Protein AF-A0A7W1EA15-F1 (afdb_monomer_lite)

Foldseek 3Di:
DADPNDDDDDADPPPQWDKDKDWDWDDDPNDIDTDDIDIDIGGCVPPDDDPVVCVVCVVVVVVVVVQQQDFLFFAQFKWFLLCVLLADTLLLLLLFVLLCVVLVWLKEKFFQQARGAIDGGTTDGNNSLCNRPVDQWFKWKFKAFLLLVLQLQLLLLLQWDQDPVRFIDGDPVQPRRLNMDMPQWAWEQENVDDRVPRIPDIDGPNHHGDRGHMTIYMYTPCVCCVPSVSCSSHPTGIPDDPSHGSSVSSSVCNNVCPNHYSVVRDDNRYHYPDVVNSVSSCVNSPHDDPDDDDDPDKAFAEKEKEAEAQQQLLLLLLLVLVVQVVVCVVNVHFYAYEYLENQAHFFPLRVVPLNLLSLVLVLVSVHQEYEYELNCLQVAPVSNVVSCVSHPYQYEAQFKAFQVVRHRDPNHHQWDWDDGPPFTEIEGHHYDQCSCQAYQVVRCPRIHGDAALVSCVVVLVVVVVVPGPAYEYSYAWDWDDDDQDIDGRVLRNLQRDDPPSHAEYEYYNVQDQDWDAHVNHTYGYAGHSQQKMKMWTFIQDPVGTDIDIDIGGRDPPDGGNVVSSVSSVVSCVVCVVQFVAFLAFAAAKFFLDFLATLVQVLLFVLLCVLVVWLKEKDFSSQAQGIGHGTTDGLSNLCSRGVSQFFKKKFKDFLQLVLQLQLLCCQQLTGRMFMDQKAFEFASPDHRSHGTPFIAGPVRDGGDRGDMTMYIYTSSLLCCRPNNVSSVPTDIGTPPATSSRSSSVVNNVAPPPDDRDDDHRYDYDD

Secondary structure (DSSP, 8-state):
-EETTEE---PPTTTTEEEEEEEEEEEETTEEEEEEEEEEEEESTTSPPPHHHHHHHHHHHHHHHHHHT-EEEEESS-EESTTTTTS--HHHHHHHHHHHHHHT-SEEEEE---TT-EE-SEEEEHHHHHHH--S-PEEEEEEEEHHHHHHHHHHHHTTEEE-TTS-EEE-TTS-GGG-EEEESEEEEEETTSPTTS-EEEEEETTEEPPTT-EEEEEEEHHHHTTTTT-GGGTTPPEEEEEEEEHHHHHHHHHHHSPSB-GGGT----EEEESHHHHHHHHHHTT------------EEEEEEEEE---TT-GGGHHHHHHHHHHHHHHHTS-EEEEE-S--STTSHHHHTTTTHHHHHHHHHHT-SEEEPPGGGGSS-HHHHHHHHHH-SS-EE-SSEEETTTSS--TT---EEEEEETTEEEEEEEEE-TTHHHHS-TTTSTTEEE--TGGGTHHHHHHHHHT--SEEEEEEE---EEETTEEESHHHHHHHHSPTTS-SEEEE-SS--EEEEEETTEEEEEE-STTSEEEEEEEEEETTEEEEEEEEEEPPTTS---HHHHHHHHHHHHHHHHHHT-EEEEESS-B---SSS-HHHHHHHHHHHHHHT-SEEEEEGGG----B-SEEEEHHHHHHHSTT-PEEEEEEEEHHHHHHHHHHTTTTSS--EEEES-EEEE-TTSPTT--EEEEE-TTSPBP-TTSEEEEEEEHHHHTTGGG-HHHHTS-EEEEEEEHHHHHHHHHHHSPSSB------SEEE--

Radius of gyration: 33.36 Å; chains: 1; bounding box: 84×75×83 Å

pLDDT: mean 92.3, std 8.33, range [38.41, 98.88]

Sequence (765 aa):
SVIAGVHFVQPPPFARGVSVVHLDLVRQTGRWRLTAVRAELIPTTETPASVRVAARLKPRDAAVRDWADSTLGTSLAPMRAAAARAEPTDLIDFVNAVQRRTAQADLSATSAFDLRAGWDSGAVRMADLLALYPYENTLRAIRLSGAGLKAYLEQSARYFRVDPLGRVTLNDSIPGYNYDILGGVRYSIDLRRPAGDRITGVAVHGRPVQPSDSFTMAVNSYRQTGTGGYGMLHGARVTYDRGEDIRSLLASAVQQEQPLDPARYREQGWRIVPEQMAAQVRALFRLRGPASPPARRDTVLLRILATTDLHGHIEQVPRLKAVFDSLAAACGCPTLRLDGGDEMQGTLLSNATGGRSTIDVLNRLGLAAAVVGNHDLDWSVDSLRSRMTESRYPWVVANVYDSASGGRPVWAQPYRLLSAGQLTVAVVGYITADTRALVKADRVAGLRIGHGAIALKAVLDTVRARRPDLTVLLAHAGATCARAVCGGEIVDLAAELERGRVDLILAGHTHRVVETVAGGIPILEAGRYGQAYAIADVVQTPSGRRLRTGVARVDTLGPGDPALAAVVAGYRQRLDSVASRVIARIKLPLARAGDQHRVGALIVGARQAMLRTDVAIANNGGIRTGIPAGPVTFGRLYEVQPFGNGLVRLTLTGAQLRETLEHALADGRPDAHVAGVVVRYDPRRPAGRRIVSLTLPRGGKLRDKARYTLAADDFVAGGGDGYALLATLPREPAGLSDLDALTGYLRRLPQPVEVTATPGFVAVR

Structure (mmCIF, N/CA/C/O backbone):
data_AF-A0A7W1EA15-F1
#
_entry.id   AF-A0A7W1EA15-F1
#
loop_
_atom_site.group_PDB
_atom_site.id
_atom_site.type_symbol
_atom_site.label_atom_id
_atom_site.label_alt_id
_atom_site.label_comp_id
_atom_site.label_asym_id
_atom_site.label_entity_id
_atom_site.label_seq_id
_atom_site.pdbx_PDB_ins_code
_atom_site.Cartn_x
_atom_site.Cartn_y
_atom_site.Cartn_z
_atom_site.occupancy
_atom_site.B_iso_or_equiv
_atom_site.auth_seq_id
_atom_site.auth_comp_id
_atom_site.auth_asym_id
_atom_site.auth_atom_id
_atom_site.pdbx_PDB_model_num
ATOM 1 N N . SER A 1 1 ? -11.775 14.288 -10.784 1.00 69.88 1 SER A N 1
ATOM 2 C CA . SER A 1 1 ? -11.716 12.906 -11.311 1.00 69.88 1 SER A CA 1
ATOM 3 C C . SER A 1 1 ? -12.415 12.816 -12.657 1.00 69.88 1 SER A C 1
ATOM 5 O O . SER A 1 1 ? -13.244 13.667 -12.937 1.00 69.88 1 SER A O 1
ATOM 7 N N . VAL A 1 2 ? -12.109 11.820 -13.494 1.00 74.25 2 VAL A N 1
ATOM 8 C CA . VAL A 1 2 ? -12.853 11.556 -14.744 1.00 74.25 2 VAL A CA 1
ATOM 9 C C . VAL A 1 2 ? -13.408 10.141 -14.672 1.00 74.25 2 VAL A C 1
ATOM 11 O O . VAL A 1 2 ? -12.644 9.209 -14.433 1.00 74.25 2 VAL A O 1
ATOM 14 N N . ILE A 1 3 ? -14.720 9.980 -14.835 1.00 70.31 3 ILE A N 1
ATOM 15 C CA . ILE A 1 3 ? -15.402 8.682 -14.749 1.00 70.31 3 ILE A CA 1
ATOM 16 C C . ILE A 1 3 ? -16.220 8.507 -16.026 1.00 70.31 3 ILE A C 1
ATOM 18 O O . ILE A 1 3 ? -17.065 9.341 -16.331 1.00 70.31 3 ILE A O 1
ATOM 22 N N . ALA A 1 4 ? -15.930 7.451 -16.793 1.00 73.88 4 ALA A N 1
ATOM 23 C CA . ALA A 1 4 ? -16.595 7.151 -18.068 1.00 73.88 4 ALA A CA 1
ATOM 24 C C . ALA A 1 4 ? -16.631 8.338 -19.065 1.00 73.88 4 ALA A C 1
ATOM 26 O O . ALA A 1 4 ? -17.615 8.545 -19.766 1.00 73.88 4 ALA A O 1
ATOM 27 N N . GLY A 1 5 ? -15.561 9.141 -19.114 1.00 74.19 5 GLY A N 1
ATOM 28 C CA . GLY A 1 5 ? -15.470 10.322 -19.987 1.00 74.19 5 GLY A CA 1
ATOM 29 C C . GLY A 1 5 ? -16.147 11.586 -19.442 1.00 74.19 5 GLY A C 1
ATOM 30 O O . GLY A 1 5 ? -16.036 12.642 -20.057 1.00 74.19 5 GLY A O 1
ATOM 31 N N . VAL A 1 6 ? -16.789 11.520 -18.272 1.00 78.94 6 VAL A N 1
ATOM 32 C CA . VAL A 1 6 ? -17.382 12.679 -17.593 1.00 78.94 6 VAL A CA 1
ATOM 33 C C . VAL A 1 6 ? -16.394 13.236 -16.572 1.00 78.94 6 VAL A C 1
ATOM 35 O O . VAL A 1 6 ? -15.890 12.512 -15.709 1.00 78.94 6 VAL A O 1
ATOM 38 N N . HIS A 1 7 ? -16.102 14.533 -16.670 1.00 78.44 7 HIS A N 1
ATOM 39 C CA . HIS A 1 7 ? -15.234 15.233 -15.727 1.00 78.44 7 HIS A CA 1
ATOM 40 C C . HIS A 1 7 ? -16.021 15.620 -14.473 1.00 78.44 7 HIS A C 1
ATOM 42 O O . HIS A 1 7 ? -16.968 16.396 -14.534 1.00 78.44 7 HIS A O 1
ATOM 48 N N . PHE A 1 8 ? -15.587 15.101 -13.329 1.00 80.62 8 PHE A N 1
ATOM 49 C CA . PHE A 1 8 ? -16.111 15.428 -12.010 1.00 80.62 8 PHE A CA 1
ATOM 50 C C . PHE A 1 8 ? -15.133 16.338 -11.281 1.00 80.62 8 PHE A C 1
ATOM 52 O O . PHE A 1 8 ? -13.981 15.964 -11.024 1.00 80.62 8 PHE A O 1
ATOM 59 N N . VAL A 1 9 ? -15.616 17.512 -10.898 1.00 84.75 9 VAL A N 1
ATOM 60 C CA . VAL A 1 9 ? -14.934 18.399 -9.965 1.00 84.75 9 VAL A CA 1
ATOM 61 C C . VAL A 1 9 ? -15.927 18.758 -8.868 1.00 84.75 9 VAL A C 1
ATOM 63 O O . VAL A 1 9 ? -17.082 19.073 -9.147 1.00 84.75 9 VAL A O 1
ATOM 66 N N . GLN A 1 10 ? -15.499 18.645 -7.618 1.00 84.81 10 GLN A N 1
ATOM 67 C CA . GLN A 1 10 ? -16.331 18.955 -6.467 1.00 84.81 10 GLN A CA 1
ATOM 68 C C . GLN A 1 10 ? -15.460 19.718 -5.474 1.00 84.81 10 GLN A C 1
ATOM 70 O O . GLN A 1 10 ? -14.557 19.119 -4.881 1.00 84.81 10 GLN A O 1
ATOM 75 N N . PRO A 1 11 ? -15.677 21.031 -5.306 1.00 84.56 11 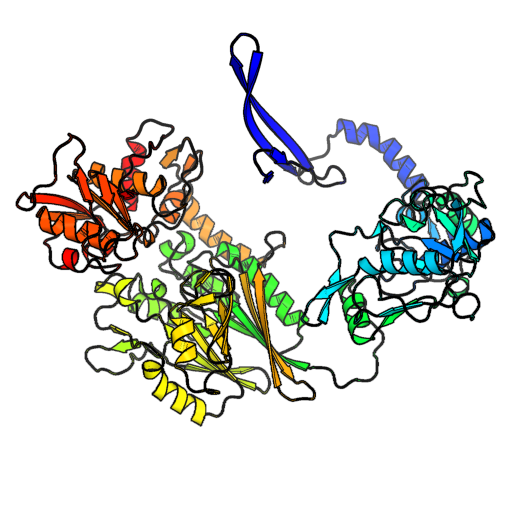PRO A N 1
ATOM 76 C CA . PRO A 1 11 ? -14.961 21.765 -4.286 1.00 84.56 11 PRO A CA 1
ATOM 77 C C . PRO A 1 11 ? -15.384 21.278 -2.893 1.00 84.56 11 PRO A C 1
ATOM 79 O O . PRO A 1 11 ? -16.537 20.879 -2.697 1.00 84.56 11 PRO A O 1
ATOM 82 N N . PRO A 1 12 ? -14.468 21.290 -1.910 1.00 75.88 12 PRO A N 1
ATOM 83 C CA . PRO A 1 12 ? -14.800 20.938 -0.542 1.00 75.88 12 PRO A CA 1
ATOM 84 C C . PRO A 1 12 ? -15.790 21.969 0.028 1.00 75.88 12 PRO A C 1
ATOM 86 O O . PRO A 1 12 ? -15.788 23.132 -0.391 1.00 75.88 12 PRO A O 1
ATOM 89 N N . PRO A 1 13 ? -16.624 21.582 1.009 1.00 75.50 13 PRO A N 1
ATOM 90 C CA . PRO A 1 13 ? -17.601 22.493 1.595 1.00 75.50 13 PRO A CA 1
ATOM 91 C C . PRO A 1 13 ? -16.922 23.675 2.300 1.00 75.50 13 PRO A C 1
ATOM 93 O O . PRO A 1 13 ? -15.729 23.620 2.629 1.00 75.50 13 PRO A O 1
ATOM 96 N N . PHE A 1 14 ? -17.721 24.711 2.571 1.00 80.56 14 PHE A N 1
ATOM 97 C CA . PHE A 1 14 ? -17.320 25.951 3.256 1.00 80.56 14 PHE A CA 1
ATOM 98 C C . PHE A 1 14 ? -16.315 26.795 2.474 1.00 80.56 14 PHE A C 1
ATOM 100 O O . PHE A 1 14 ? -15.435 27.421 3.054 1.00 80.56 14 PHE A O 1
ATOM 107 N N . ALA A 1 15 ? -16.430 26.766 1.143 1.00 84.38 15 ALA A N 1
ATOM 108 C CA . ALA A 1 15 ? -15.558 27.495 0.230 1.00 84.38 15 ALA A CA 1
ATOM 109 C C . ALA A 1 15 ? -14.063 27.220 0.453 1.00 84.38 15 ALA A C 1
ATOM 111 O O . ALA A 1 15 ? -13.252 28.054 0.077 1.00 84.38 15 ALA A O 1
ATOM 112 N N . ARG A 1 16 ? -13.689 26.060 1.025 1.00 82.44 16 ARG A N 1
ATOM 113 C CA . ARG A 1 16 ? -12.289 25.663 1.297 1.00 82.44 16 ARG A CA 1
ATOM 114 C C . ARG A 1 16 ? -11.480 25.368 0.031 1.00 82.44 16 ARG A C 1
ATOM 116 O O . ARG A 1 16 ? -10.272 25.161 0.095 1.00 82.44 16 ARG A O 1
ATOM 123 N N . GLY A 1 17 ? -12.144 25.342 -1.118 1.00 86.94 17 GLY A N 1
ATOM 124 C CA . GLY A 1 17 ? -11.496 25.279 -2.410 1.00 86.94 17 GLY A CA 1
ATOM 125 C C . GLY A 1 17 ? -12.400 25.805 -3.515 1.00 86.94 17 GLY A C 1
ATOM 126 O O . GLY A 1 17 ? -13.624 25.785 -3.395 1.00 86.94 17 GLY A O 1
ATOM 127 N N . VAL A 1 18 ? -11.784 26.258 -4.598 1.00 89.69 18 VAL A N 1
ATOM 128 C CA . VAL A 1 18 ? -12.443 26.665 -5.838 1.00 89.69 18 VAL A CA 1
ATOM 129 C C . VAL A 1 18 ? -12.118 25.629 -6.895 1.00 89.69 18 VAL A C 1
ATOM 131 O O . VAL A 1 18 ? -10.958 25.290 -7.113 1.00 89.69 18 VAL A O 1
ATOM 134 N N . SER A 1 19 ? -13.147 25.110 -7.552 1.00 90.94 19 SER A N 1
ATOM 135 C CA . SER A 1 19 ? -12.940 24.275 -8.727 1.00 90.94 19 SER A CA 1
ATOM 136 C C . SER A 1 19 ? -12.818 25.154 -9.959 1.00 90.94 19 SER A C 1
ATOM 138 O O . SER A 1 19 ? -13.724 25.933 -10.247 1.00 90.94 19 SER A O 1
ATOM 140 N N . VAL A 1 20 ? -11.723 25.012 -10.694 1.00 89.25 20 VAL A N 1
ATOM 141 C CA . VAL A 1 20 ? -11.524 25.697 -11.969 1.00 89.25 20 VAL A CA 1
ATOM 142 C C . VAL A 1 20 ? -11.619 24.659 -13.074 1.00 89.25 20 VAL A C 1
ATOM 144 O O . VAL A 1 20 ? -10.870 23.684 -13.088 1.00 89.25 20 VAL A O 1
ATOM 147 N N . VAL A 1 21 ? -12.574 24.849 -13.982 1.00 90.69 21 VAL A N 1
ATOM 148 C CA . VAL A 1 21 ? -12.780 23.986 -15.147 1.00 90.69 21 VAL A CA 1
ATOM 149 C C . VAL A 1 21 ? -12.343 24.749 -16.382 1.00 90.69 21 VAL A C 1
ATOM 151 O O . VAL A 1 21 ? -12.816 25.853 -16.636 1.00 90.69 21 VAL A O 1
ATOM 154 N N . HIS A 1 22 ? -11.457 24.148 -17.161 1.00 89.25 22 HIS A N 1
ATOM 155 C CA . HIS A 1 22 ? -10.997 24.698 -18.424 1.00 89.25 22 HIS A CA 1
ATOM 156 C C . HIS A 1 22 ? -11.528 23.829 -19.558 1.00 89.25 22 HIS A C 1
ATOM 158 O O . HIS A 1 22 ? -11.444 22.598 -19.495 1.00 89.25 22 HIS A O 1
ATOM 164 N N . LEU A 1 23 ? -12.096 24.479 -20.569 1.00 91.81 23 LEU A N 1
ATOM 165 C CA . LEU A 1 23 ? -12.729 23.846 -21.719 1.00 91.81 23 LEU A CA 1
ATOM 166 C C . LEU A 1 23 ? -11.971 24.247 -22.978 1.00 91.81 23 LEU A C 1
ATOM 168 O O . LEU A 1 23 ? -11.907 25.431 -23.308 1.00 91.81 23 LEU A O 1
ATOM 172 N N . ASP A 1 24 ? -11.459 23.261 -23.702 1.00 89.81 24 ASP A N 1
ATOM 173 C CA . ASP A 1 24 ? -10.862 23.492 -25.009 1.00 89.81 24 ASP A CA 1
ATOM 174 C C . ASP A 1 24 ? -11.945 23.292 -26.068 1.00 89.81 24 ASP A C 1
ATOM 176 O O . ASP A 1 24 ? -12.567 22.227 -26.146 1.00 89.81 24 ASP A O 1
ATOM 180 N N . LEU A 1 25 ? -12.191 24.324 -26.874 1.00 91.62 25 LEU A N 1
ATOM 181 C CA . LEU A 1 25 ? -13.247 24.361 -27.881 1.00 91.62 25 LEU A CA 1
ATOM 182 C C . LEU A 1 25 ? -12.638 24.604 -29.264 1.00 91.62 25 LEU A C 1
ATOM 184 O O . LEU A 1 25 ? -11.806 25.490 -29.444 1.00 91.62 25 LEU A O 1
ATOM 188 N N . VAL A 1 26 ? -13.108 23.863 -30.266 1.00 91.44 26 VAL A N 1
ATOM 189 C CA . VAL A 1 26 ? -12.758 24.069 -31.677 1.00 91.44 26 VAL A CA 1
ATOM 190 C C . VAL A 1 26 ? -14.023 24.365 -32.468 1.00 91.44 26 VAL A C 1
ATOM 192 O O . VAL A 1 26 ? -15.025 23.663 -32.338 1.00 91.44 26 VAL A O 1
ATOM 195 N N . ARG A 1 27 ? -13.993 25.400 -33.309 1.00 84.25 27 ARG A N 1
ATOM 196 C CA . ARG A 1 27 ? -15.135 25.773 -34.151 1.00 84.25 27 ARG A CA 1
ATOM 197 C C . ARG A 1 27 ? -15.156 24.927 -35.426 1.00 84.25 27 ARG A C 1
ATOM 199 O O . ARG A 1 27 ? -14.186 24.917 -36.174 1.00 84.25 27 ARG A O 1
ATOM 206 N N . GLN A 1 28 ? -16.260 24.232 -35.679 1.00 88.50 28 GLN A N 1
ATOM 207 C CA . GLN A 1 28 ? -16.497 23.431 -36.883 1.00 88.50 28 GLN A CA 1
ATOM 208 C C . GLN A 1 28 ? -17.883 23.760 -37.441 1.00 88.50 28 GLN A C 1
ATOM 210 O O . GLN A 1 28 ? -18.844 23.838 -36.681 1.00 88.50 28 GLN A O 1
ATOM 215 N N . THR A 1 29 ? -17.967 24.015 -38.753 1.00 82.31 29 THR A N 1
ATOM 216 C CA . THR A 1 29 ? -19.226 24.321 -39.473 1.00 82.31 29 THR A CA 1
ATOM 217 C C . THR A 1 29 ? -20.113 25.369 -38.777 1.00 82.31 29 THR A C 1
ATOM 219 O O . THR A 1 29 ? -21.331 25.248 -38.696 1.00 82.31 29 THR A O 1
ATOM 222 N N . GLY A 1 30 ? -19.486 26.417 -38.230 1.00 89.12 30 GLY A N 1
ATOM 223 C CA . GLY A 1 30 ? -20.168 27.510 -37.528 1.00 89.12 30 GLY A CA 1
ATOM 224 C C . GLY A 1 30 ? -20.515 27.238 -36.058 1.00 89.12 30 GLY A C 1
ATOM 225 O O . GLY A 1 30 ? -20.830 28.192 -35.346 1.00 89.12 30 GLY A O 1
ATOM 226 N N . ARG A 1 31 ? -20.380 25.997 -35.566 1.00 85.31 31 ARG A N 1
ATOM 227 C CA . ARG A 1 31 ? -20.672 25.592 -34.177 1.00 85.31 31 ARG A CA 1
ATOM 228 C C . ARG A 1 31 ? -19.397 25.281 -33.386 1.00 85.31 31 ARG A C 1
ATOM 230 O O . ARG A 1 31 ? -18.386 24.867 -33.945 1.00 85.31 31 ARG A O 1
ATOM 237 N N . TRP A 1 32 ? -19.431 25.493 -32.073 1.00 91.62 32 TRP A N 1
ATOM 238 C CA . TRP A 1 32 ? -18.325 25.135 -31.180 1.00 91.62 32 TRP A CA 1
ATOM 239 C C . TRP A 1 32 ? -18.419 23.666 -30.775 1.00 91.62 32 TRP A C 1
ATOM 241 O O . TRP A 1 32 ? -19.472 23.205 -30.338 1.00 91.62 32 TRP A O 1
ATOM 251 N N . ARG A 1 33 ? -17.310 22.938 -30.906 1.00 89.75 33 ARG A N 1
ATOM 252 C CA . ARG A 1 33 ? -17.164 21.548 -30.480 1.00 89.75 33 ARG A CA 1
ATOM 253 C C . ARG A 1 33 ? -16.147 21.467 -29.348 1.00 89.75 33 ARG A C 1
ATOM 255 O O . ARG A 1 33 ? -15.009 21.894 -29.513 1.00 89.75 33 ARG A O 1
ATOM 262 N N . LEU A 1 34 ? -16.551 20.887 -28.224 1.00 88.56 34 LEU A N 1
ATOM 263 C CA . LEU A 1 34 ? -15.667 20.587 -27.099 1.00 88.56 34 LEU A CA 1
ATOM 264 C C . LEU A 1 34 ? -14.653 19.510 -27.488 1.00 88.56 34 LEU A C 1
ATOM 266 O O . LEU A 1 34 ? -15.033 18.439 -27.957 1.00 88.56 34 LEU A O 1
ATOM 270 N N . THR A 1 35 ? -13.368 19.808 -27.317 1.00 88.88 35 THR A N 1
ATOM 271 C CA . THR A 1 35 ? -12.258 18.907 -27.656 1.00 88.88 35 THR A CA 1
ATOM 272 C C . THR A 1 35 ? -11.521 18.385 -26.436 1.00 88.88 35 THR A C 1
ATOM 274 O O . THR A 1 35 ? -11.007 17.271 -26.488 1.00 88.88 35 THR A O 1
ATOM 277 N N . ALA A 1 36 ? -11.487 19.146 -25.342 1.00 86.69 36 ALA A N 1
ATOM 278 C CA . ALA A 1 36 ? -10.959 18.671 -24.071 1.00 86.69 36 ALA A CA 1
ATOM 279 C C . ALA A 1 36 ? -11.575 19.422 -22.890 1.00 86.69 36 ALA A C 1
ATOM 281 O O . ALA A 1 36 ? -12.055 20.547 -23.016 1.00 86.69 36 ALA A O 1
ATOM 282 N N . VAL A 1 37 ? -11.531 18.779 -21.728 1.00 88.81 37 VAL A N 1
ATOM 283 C CA . VAL A 1 37 ? -11.870 19.370 -20.437 1.00 88.81 37 VAL A CA 1
ATOM 284 C C . VAL A 1 37 ? -10.707 19.081 -19.496 1.00 88.81 37 VAL A C 1
ATOM 286 O O . VAL A 1 37 ? -10.212 17.957 -19.442 1.00 88.81 37 VAL A O 1
ATOM 289 N N . ARG A 1 38 ? -10.271 20.068 -18.718 1.00 86.69 38 ARG A N 1
ATOM 290 C CA . ARG A 1 38 ? -9.445 19.840 -17.523 1.00 86.69 38 ARG A CA 1
ATOM 291 C C . ARG A 1 38 ? -10.095 20.522 -16.335 1.00 86.69 38 ARG A C 1
ATOM 293 O O . ARG A 1 38 ? -10.762 21.537 -16.491 1.00 86.69 38 ARG A O 1
ATOM 300 N N . ALA A 1 39 ? -9.897 19.971 -15.150 1.00 84.19 39 ALA A N 1
ATOM 301 C CA . ALA A 1 39 ? -10.393 20.575 -13.927 1.00 84.19 39 ALA A CA 1
ATOM 302 C C . ALA A 1 39 ? -9.320 20.502 -12.845 1.00 84.19 39 ALA A C 1
ATOM 304 O O . ALA A 1 39 ? -8.626 19.491 -12.732 1.00 84.19 39 ALA A O 1
ATOM 305 N N . GLU A 1 40 ? -9.203 21.560 -12.058 1.00 86.31 40 GLU A N 1
ATOM 306 C CA . GLU A 1 40 ? -8.306 21.659 -10.912 1.00 86.31 40 GLU A CA 1
ATOM 307 C C . GLU A 1 40 ? -9.074 22.167 -9.695 1.00 86.31 40 GLU A C 1
ATOM 309 O O . GLU A 1 40 ? -10.095 22.846 -9.822 1.00 86.31 40 GLU A O 1
ATOM 314 N N . LEU A 1 41 ? -8.591 21.804 -8.511 1.00 84.44 41 LEU A N 1
ATOM 315 C CA . LEU A 1 41 ? -9.136 22.269 -7.248 1.00 84.44 41 LEU A CA 1
ATOM 316 C C . LEU A 1 41 ? -8.081 23.131 -6.562 1.00 84.44 41 LEU A C 1
ATOM 318 O O . LEU A 1 41 ? -7.032 22.625 -6.178 1.00 84.44 41 LEU A O 1
ATOM 322 N N . ILE A 1 42 ? -8.372 24.418 -6.415 1.00 85.75 42 ILE A N 1
ATOM 323 C CA . ILE A 1 42 ? -7.490 25.396 -5.782 1.00 85.75 42 ILE A CA 1
ATOM 324 C C . ILE A 1 42 ? -7.918 25.546 -4.319 1.00 85.75 42 ILE A C 1
ATOM 326 O O . ILE A 1 42 ? -9.041 25.999 -4.087 1.00 85.75 42 ILE A O 1
ATOM 330 N N . PRO A 1 43 ? -7.084 25.189 -3.327 1.00 81.06 43 PRO A N 1
ATOM 331 C CA . PRO A 1 43 ? -7.377 25.458 -1.924 1.00 81.06 43 PRO A CA 1
ATOM 332 C C . PRO A 1 43 ? -7.448 26.966 -1.670 1.00 81.06 43 PRO A C 1
ATOM 334 O O . PRO A 1 43 ? -6.549 27.715 -2.038 1.00 81.06 43 PRO A O 1
ATOM 337 N N . THR A 1 44 ? -8.505 27.425 -1.011 1.00 83.75 44 THR A N 1
ATOM 338 C CA . THR A 1 44 ? -8.641 28.842 -0.620 1.00 83.75 44 THR A CA 1
ATOM 339 C C . THR A 1 44 ? -8.051 29.117 0.757 1.00 83.75 44 THR A C 1
ATOM 341 O O . THR A 1 44 ? -7.822 30.272 1.100 1.00 83.75 44 THR A O 1
ATOM 344 N N . THR A 1 45 ? -7.773 28.071 1.541 1.00 76.06 45 THR A N 1
ATOM 345 C CA . THR A 1 45 ? -7.244 28.165 2.911 1.00 76.06 45 THR A CA 1
ATOM 346 C C . THR A 1 45 ? -5.862 28.809 2.985 1.00 76.06 45 THR A C 1
ATOM 348 O O . THR A 1 45 ? -5.493 29.329 4.030 1.00 76.06 45 THR A O 1
ATOM 351 N N . GLU A 1 46 ? -5.112 28.785 1.884 1.00 70.06 46 GLU A N 1
ATOM 352 C CA . GLU A 1 46 ? -3.764 29.358 1.769 1.00 70.06 46 GLU A CA 1
ATOM 353 C C . GLU A 1 46 ? -3.760 30.715 1.046 1.00 70.06 46 GLU A C 1
ATOM 355 O O . GLU A 1 46 ? -2.720 31.353 0.908 1.00 70.06 46 GLU A O 1
ATOM 360 N N . THR A 1 47 ? -4.925 31.176 0.579 1.00 78.56 47 THR A N 1
ATOM 361 C CA . THR A 1 47 ? -5.055 32.457 -0.120 1.00 78.56 47 THR A CA 1
ATOM 362 C C . THR A 1 47 ? -5.464 33.545 0.874 1.00 78.56 47 THR A C 1
ATOM 364 O O . THR A 1 47 ? -6.496 33.400 1.535 1.00 78.56 47 THR A O 1
ATOM 367 N N . PRO A 1 48 ? -4.720 34.662 0.981 1.00 81.06 48 PRO A N 1
ATOM 368 C CA . PRO A 1 48 ? -5.124 35.781 1.822 1.00 81.06 48 PRO A CA 1
ATOM 369 C C . PRO A 1 48 ? -6.524 36.286 1.455 1.00 81.06 48 PRO A C 1
ATOM 371 O O . PRO A 1 48 ? -6.846 36.478 0.280 1.00 81.06 48 PRO A O 1
ATOM 374 N N . ALA A 1 49 ? -7.360 36.526 2.466 1.00 82.94 49 ALA A N 1
ATOM 375 C CA . ALA A 1 49 ? -8.689 37.081 2.249 1.00 82.94 49 ALA A CA 1
ATOM 376 C C . ALA A 1 49 ? -8.595 38.466 1.587 1.00 82.94 49 ALA A C 1
ATOM 378 O O . ALA A 1 49 ? -7.734 39.280 1.923 1.00 82.94 49 ALA A O 1
ATOM 379 N N . SER A 1 50 ? -9.518 38.764 0.669 1.00 89.31 50 SER A N 1
ATOM 380 C CA . SER A 1 50 ? -9.598 40.094 0.062 1.00 89.31 50 SER A CA 1
ATOM 381 C C . SER A 1 50 ? -9.823 41.155 1.140 1.00 89.31 50 SER A C 1
ATOM 383 O O . SER A 1 50 ? -10.881 41.186 1.772 1.00 89.31 50 SER A O 1
ATOM 385 N N . VAL A 1 51 ? -8.856 42.064 1.301 1.00 91.31 51 VAL A N 1
ATOM 386 C CA . VAL A 1 51 ? -8.896 43.152 2.295 1.00 91.31 51 VAL A CA 1
ATOM 387 C C . VAL A 1 51 ? -10.175 43.982 2.160 1.00 91.31 51 VAL A C 1
ATOM 389 O O . VAL A 1 51 ? -10.835 44.283 3.152 1.00 91.31 51 VAL A O 1
ATOM 392 N N . ARG A 1 52 ? -10.585 44.293 0.924 1.00 94.38 52 ARG A N 1
ATOM 393 C CA . ARG A 1 52 ? -11.795 45.075 0.632 1.00 94.38 52 ARG A CA 1
ATOM 394 C C . ARG A 1 52 ? -13.079 44.350 1.044 1.00 94.38 52 ARG A C 1
ATOM 396 O O . ARG A 1 52 ? -13.982 44.976 1.597 1.00 94.38 52 ARG A O 1
ATOM 403 N N . VAL A 1 53 ? -13.182 43.049 0.762 1.00 90.81 53 VAL A N 1
ATOM 404 C CA . VAL A 1 53 ? -14.366 42.251 1.128 1.00 90.81 53 VAL A CA 1
ATOM 405 C C . VAL A 1 53 ? -14.416 42.051 2.641 1.00 90.81 53 VAL A C 1
ATOM 407 O O . VAL A 1 53 ? -15.458 42.293 3.245 1.00 90.81 53 VAL A O 1
ATOM 410 N N . ALA A 1 54 ? -13.284 41.701 3.258 1.00 89.50 54 ALA A N 1
ATOM 411 C CA . ALA A 1 54 ? -13.167 41.539 4.702 1.00 89.50 54 ALA A CA 1
ATOM 412 C C . ALA A 1 54 ? -13.554 42.826 5.447 1.00 89.50 54 ALA A C 1
ATOM 414 O O . ALA A 1 54 ? -14.376 42.777 6.356 1.00 89.50 54 ALA A O 1
ATOM 415 N N . ALA A 1 55 ? -13.061 43.991 5.011 1.00 92.69 55 ALA A N 1
ATOM 416 C CA . ALA A 1 55 ? -13.419 45.278 5.607 1.00 92.69 55 ALA A CA 1
ATOM 417 C C . ALA A 1 55 ? -14.925 45.580 5.507 1.00 92.69 55 ALA A C 1
ATOM 419 O O . ALA A 1 55 ? -15.527 46.042 6.473 1.00 92.69 55 ALA A O 1
ATOM 420 N N . ARG A 1 56 ? -15.562 45.270 4.367 1.00 95.19 56 ARG A N 1
ATOM 421 C CA . ARG A 1 56 ? -17.009 45.476 4.168 1.00 95.19 56 ARG A CA 1
ATOM 422 C C . ARG A 1 56 ? -17.873 44.523 4.998 1.00 95.19 56 ARG A C 1
ATOM 424 O O . ARG A 1 56 ? -19.005 44.872 5.345 1.00 95.19 56 ARG A O 1
ATOM 431 N N . LEU A 1 57 ? -17.379 43.316 5.269 1.00 94.50 57 LEU A N 1
ATOM 432 C CA . LEU A 1 57 ? -18.086 42.313 6.065 1.00 94.50 57 LEU A CA 1
ATOM 433 C C . LEU A 1 57 ? -17.835 42.463 7.564 1.00 94.50 57 LEU A C 1
ATOM 435 O O . LEU A 1 57 ? -18.714 42.090 8.331 1.00 94.50 57 LEU A O 1
ATOM 439 N N . LYS A 1 58 ? -16.713 43.060 7.982 1.00 93.44 58 LYS A N 1
ATOM 440 C CA . LYS A 1 58 ? -16.308 43.170 9.390 1.00 93.44 58 LYS A CA 1
ATOM 441 C C . LYS A 1 58 ? -17.413 43.689 10.328 1.00 93.44 58 LYS A C 1
ATOM 443 O O . LYS A 1 58 ? -17.616 43.046 11.350 1.00 93.44 58 LYS A O 1
ATOM 448 N N . PRO A 1 59 ? -18.182 44.754 10.010 1.00 94.50 59 PRO A N 1
ATOM 449 C CA . PRO A 1 59 ? -19.261 45.199 10.897 1.00 94.50 59 PRO A CA 1
ATOM 450 C C . PRO A 1 59 ? -20.406 44.184 11.019 1.00 94.50 59 PRO A C 1
ATOM 452 O O . PRO A 1 59 ? -20.989 44.037 12.085 1.00 94.50 59 PRO A O 1
ATOM 455 N N . ARG A 1 60 ? -20.722 43.461 9.935 1.00 95.75 60 ARG A N 1
ATOM 456 C CA . ARG A 1 60 ? -21.764 42.421 9.937 1.00 95.75 60 ARG A CA 1
ATOM 457 C C . ARG A 1 60 ? -21.298 41.163 10.662 1.00 95.75 60 ARG A C 1
ATOM 459 O O . ARG A 1 60 ? -22.073 40.582 11.402 1.00 95.75 60 ARG A O 1
ATOM 466 N N . ASP A 1 61 ? -20.047 40.761 10.453 1.00 91.25 61 ASP A N 1
ATOM 467 C CA . ASP A 1 61 ? -19.417 39.647 11.166 1.00 91.25 61 ASP A CA 1
ATOM 468 C C . ASP A 1 61 ? -19.365 39.929 12.672 1.00 91.25 61 ASP A C 1
ATOM 470 O O . ASP A 1 61 ? -19.770 39.074 13.447 1.00 91.25 61 ASP A O 1
ATOM 474 N N . ALA A 1 62 ? -18.985 41.146 13.081 1.00 92.44 62 ALA A N 1
ATOM 475 C CA . ALA A 1 62 ? -19.059 41.570 14.478 1.00 92.44 62 ALA A CA 1
ATOM 476 C C . ALA A 1 62 ? -20.495 41.486 15.020 1.00 92.44 62 ALA A C 1
ATOM 478 O O . ALA A 1 62 ? -20.722 40.782 15.992 1.00 92.44 62 ALA A O 1
ATOM 479 N N . ALA A 1 63 ? -21.479 42.082 14.336 1.00 95.06 63 ALA A N 1
ATOM 480 C CA . ALA A 1 63 ? -22.875 42.040 14.780 1.00 95.06 63 ALA A CA 1
ATOM 481 C C . ALA A 1 63 ? -23.438 40.608 14.893 1.00 95.06 63 ALA A C 1
ATOM 483 O O . ALA A 1 63 ? -24.185 40.305 15.821 1.00 95.06 63 ALA A O 1
ATOM 484 N N . VAL A 1 64 ? -23.080 39.712 13.964 1.00 93.56 64 VAL A N 1
ATOM 485 C CA . VAL A 1 64 ? -23.484 38.298 14.015 1.00 93.56 64 VAL A CA 1
ATOM 486 C C . VAL A 1 64 ? -22.788 37.564 15.156 1.00 93.56 64 VAL A C 1
ATOM 488 O O . VAL A 1 64 ? -23.438 36.758 15.813 1.00 93.56 64 VAL A O 1
ATOM 491 N N . ARG A 1 65 ? -21.501 37.829 15.413 1.00 92.31 65 ARG A N 1
ATOM 492 C CA . ARG A 1 65 ? -20.784 37.245 16.556 1.00 92.31 65 ARG A CA 1
ATOM 493 C C . ARG A 1 65 ? -21.357 37.731 17.875 1.00 92.31 65 ARG A C 1
ATOM 495 O O . ARG A 1 65 ? -21.659 36.895 18.708 1.00 92.31 65 ARG A O 1
ATOM 502 N N . ASP A 1 66 ? -21.609 39.028 18.012 1.00 93.31 66 ASP A N 1
ATOM 503 C CA . ASP A 1 66 ? -22.217 39.610 19.210 1.00 93.31 66 ASP A CA 1
ATOM 504 C C . ASP A 1 66 ? -23.605 39.000 19.475 1.00 93.31 66 ASP A C 1
ATOM 506 O O . ASP A 1 66 ? -23.924 38.615 20.599 1.00 93.31 66 ASP A O 1
ATOM 510 N N . TRP A 1 67 ? -24.422 38.832 18.428 1.00 94.88 67 TRP A N 1
ATOM 511 C CA . TRP A 1 67 ? -25.706 38.134 18.533 1.00 94.88 67 TRP A CA 1
ATOM 512 C C . TRP A 1 67 ? -25.542 36.647 18.877 1.00 94.88 67 TRP A C 1
ATOM 514 O O . TRP A 1 67 ? -26.261 36.132 19.733 1.00 94.88 67 TRP A O 1
ATOM 524 N N . ALA A 1 68 ? -24.601 35.942 18.247 1.00 92.38 68 ALA A N 1
ATOM 525 C CA . ALA A 1 68 ? -24.349 34.529 18.512 1.00 92.38 68 ALA A CA 1
ATOM 526 C C . ALA A 1 68 ? -23.793 34.302 19.931 1.00 92.38 68 ALA A C 1
ATOM 528 O O . ALA A 1 68 ? -24.137 33.313 20.573 1.00 92.38 68 ALA A O 1
ATOM 529 N N . ASP A 1 69 ? -22.992 35.228 20.453 1.00 93.06 69 ASP A N 1
ATOM 530 C CA . ASP A 1 69 ? -22.449 35.181 21.810 1.00 93.06 69 ASP A CA 1
ATOM 531 C C . ASP A 1 69 ? -23.457 35.631 22.881 1.00 93.06 69 ASP A C 1
ATOM 533 O O . ASP A 1 69 ? -23.185 35.491 24.077 1.00 93.06 69 ASP A O 1
ATOM 537 N N . SER A 1 70 ? -24.646 36.103 22.484 1.00 94.88 70 SER A N 1
ATOM 538 C CA . SER A 1 70 ? -25.711 36.429 23.432 1.00 94.88 70 SER A CA 1
ATOM 539 C C . SER A 1 70 ? -26.078 35.211 24.285 1.00 94.88 70 SER A C 1
ATOM 541 O O . SER A 1 70 ? -26.294 34.099 23.792 1.00 94.88 70 SER A O 1
ATOM 543 N N . THR A 1 71 ? -26.121 35.424 25.600 1.00 97.19 71 THR A N 1
ATOM 544 C CA . THR A 1 71 ? -26.482 34.385 26.566 1.00 97.19 71 THR A CA 1
ATOM 545 C C . THR A 1 71 ? -27.998 34.221 26.594 1.00 97.19 71 THR A C 1
ATOM 547 O O . THR A 1 71 ? -28.727 35.180 26.832 1.00 97.19 71 THR A O 1
ATOM 550 N N . LEU A 1 72 ? -28.466 32.998 26.358 1.00 96.62 72 LEU A N 1
ATOM 551 C CA . LEU A 1 72 ? -29.879 32.619 26.417 1.00 96.62 72 LEU A CA 1
ATOM 552 C C . LEU A 1 72 ? -30.294 32.162 27.813 1.00 96.62 72 LEU A C 1
ATOM 554 O O . LEU A 1 72 ? -31.424 32.392 28.230 1.00 96.62 72 LEU A O 1
ATOM 558 N N . GLY A 1 73 ? -29.381 31.519 28.533 1.00 96.38 73 GLY A N 1
ATOM 559 C CA . GLY A 1 73 ? -29.599 31.096 29.904 1.00 96.38 73 GLY A CA 1
ATOM 560 C C . GLY A 1 73 ? -28.367 30.424 30.482 1.00 96.38 73 GLY A C 1
ATOM 561 O O . GLY A 1 73 ? -27.254 30.642 30.001 1.00 96.38 73 GLY A O 1
ATOM 562 N N . THR A 1 74 ? -28.547 29.599 31.509 1.00 97.31 74 THR A N 1
ATOM 563 C CA . THR A 1 74 ? -27.443 28.884 32.164 1.00 97.31 74 THR A CA 1
ATOM 564 C C . THR A 1 74 ? -27.719 27.387 32.299 1.00 97.31 74 THR A C 1
ATOM 566 O O . THR A 1 74 ? -28.870 26.968 32.235 1.00 97.31 74 THR A O 1
ATOM 569 N N . SER A 1 75 ? -26.671 26.575 32.473 1.00 96.69 75 SER A N 1
ATOM 570 C CA . SER A 1 75 ? -26.727 25.124 32.700 1.00 96.69 75 SER A CA 1
ATOM 571 C C . SER A 1 75 ? -25.923 24.737 33.944 1.00 96.69 75 SER A C 1
ATOM 573 O O . SER A 1 75 ? -24.792 25.192 34.117 1.00 96.69 75 SER A O 1
ATOM 575 N N . LEU A 1 76 ? -26.477 23.874 34.801 1.00 94.69 76 LEU A N 1
ATOM 576 C CA . LEU A 1 76 ? -25.825 23.374 36.020 1.00 94.69 76 LEU A CA 1
ATOM 577 C C . LEU A 1 76 ? -24.650 22.437 35.720 1.00 94.69 76 LEU A C 1
ATOM 579 O O . LEU A 1 76 ? -23.709 22.349 36.505 1.00 94.69 76 LEU A O 1
ATOM 583 N N . ALA A 1 77 ? -24.698 21.737 34.588 1.00 92.75 77 ALA A N 1
ATOM 584 C CA . ALA A 1 77 ? -23.657 20.813 34.159 1.00 92.75 77 ALA A CA 1
ATOM 585 C C . ALA A 1 77 ? -23.471 20.847 32.629 1.00 92.75 77 ALA A C 1
ATOM 587 O O . ALA A 1 77 ? -24.356 21.323 31.909 1.00 92.75 77 ALA A O 1
ATOM 588 N N . PRO A 1 78 ? -22.328 20.359 32.113 1.00 92.31 78 PRO A N 1
ATOM 589 C CA . PRO A 1 78 ? -22.090 20.283 30.676 1.00 92.31 78 PRO A CA 1
ATOM 590 C C . PRO A 1 78 ? -23.076 19.351 29.964 1.00 92.31 78 PRO A C 1
ATOM 592 O O . PRO A 1 78 ? -23.410 18.281 30.469 1.00 92.31 78 PRO A O 1
ATOM 595 N N . MET A 1 79 ? -23.460 19.706 28.738 1.00 94.19 79 MET A N 1
ATOM 596 C CA . MET A 1 79 ? -24.252 18.859 27.840 1.00 94.19 79 MET A CA 1
ATOM 597 C C . MET A 1 79 ? -23.526 18.774 26.497 1.00 94.19 79 MET A C 1
ATOM 599 O O . MET A 1 79 ? -23.293 19.798 25.862 1.00 94.19 79 MET A O 1
ATOM 603 N N . ARG A 1 80 ? -23.123 17.571 26.060 1.00 92.81 80 ARG A N 1
ATOM 604 C CA . ARG A 1 80 ? -22.241 17.377 24.889 1.00 92.81 80 ARG A CA 1
ATOM 605 C C . ARG A 1 80 ? -22.812 16.386 23.872 1.00 92.81 80 ARG A C 1
ATOM 607 O O . ARG A 1 80 ? -23.322 15.330 24.241 1.00 92.81 80 ARG A O 1
ATOM 614 N N . ALA A 1 81 ? -22.645 16.686 22.582 1.00 92.50 81 ALA A N 1
ATOM 615 C CA . ALA A 1 81 ? -23.038 15.805 21.476 1.00 92.50 81 ALA A CA 1
ATOM 616 C C . ALA A 1 81 ? -21.983 14.741 21.128 1.00 92.50 81 ALA A C 1
ATOM 618 O O . ALA A 1 81 ? -22.278 13.832 20.355 1.00 92.50 81 ALA A O 1
ATOM 619 N N . ALA A 1 82 ? -20.767 14.827 21.681 1.00 89.94 82 ALA A N 1
ATOM 620 C CA . ALA A 1 82 ? -19.625 13.996 21.279 1.00 89.94 82 ALA A CA 1
ATOM 621 C C . ALA A 1 82 ? -19.926 12.490 21.298 1.00 89.94 82 ALA A C 1
ATOM 623 O O . ALA A 1 82 ? -19.458 11.750 20.432 1.00 89.94 82 ALA A O 1
ATOM 624 N N . ALA A 1 83 ? -20.746 12.060 22.259 1.00 90.94 83 ALA A N 1
ATOM 625 C CA . ALA A 1 83 ? -21.118 10.669 22.458 1.00 90.94 83 ALA A CA 1
ATOM 626 C C . ALA A 1 83 ? -22.447 10.254 21.811 1.00 90.94 83 ALA A C 1
ATOM 628 O O . ALA A 1 83 ? -22.739 9.064 21.734 1.00 90.94 83 ALA A O 1
ATOM 629 N N . ALA A 1 84 ? -23.214 11.204 21.270 1.00 93.31 84 ALA A N 1
ATOM 630 C CA . ALA A 1 84 ? -24.610 11.023 20.872 1.00 93.31 84 ALA A CA 1
ATOM 631 C C . ALA A 1 84 ? -24.843 9.904 19.850 1.00 93.31 84 ALA A C 1
ATOM 633 O O . ALA A 1 84 ? -25.902 9.288 19.822 1.00 93.31 84 ALA A O 1
ATOM 634 N N . ARG A 1 85 ? -23.859 9.621 18.988 1.00 94.62 85 ARG A N 1
ATOM 635 C CA . ARG A 1 85 ? -23.972 8.535 18.003 1.00 94.62 85 ARG A CA 1
ATOM 636 C C . ARG A 1 85 ? -23.570 7.168 18.548 1.00 94.62 85 ARG A C 1
ATOM 638 O O . ARG A 1 85 ? -23.768 6.184 17.854 1.00 94.62 85 ARG A O 1
ATOM 645 N N . ALA A 1 86 ? -23.014 7.085 19.751 1.00 94.00 86 ALA A N 1
ATOM 646 C CA . ALA A 1 86 ? -22.520 5.849 20.358 1.00 94.00 86 ALA A CA 1
ATOM 647 C C . ALA A 1 86 ? -23.324 5.416 21.589 1.00 94.00 86 ALA A C 1
ATOM 649 O O . ALA A 1 86 ? -23.463 4.218 21.836 1.00 94.00 86 ALA A O 1
ATOM 650 N N . GLU A 1 87 ? -23.841 6.382 22.344 1.00 92.88 87 GLU A N 1
ATOM 651 C CA . GLU A 1 87 ? -24.587 6.185 23.584 1.00 92.88 87 GLU A CA 1
ATOM 652 C C . GLU A 1 87 ? -25.545 7.367 23.839 1.00 92.88 87 GLU A C 1
ATOM 654 O O . GLU A 1 87 ? -25.386 8.423 23.214 1.00 92.88 87 GLU A O 1
ATOM 659 N N . PRO A 1 88 ? -26.558 7.204 24.713 1.00 94.00 88 PRO A N 1
ATOM 660 C CA . PRO A 1 88 ? -27.453 8.296 25.091 1.00 94.00 88 PRO A CA 1
ATOM 661 C C . PRO A 1 88 ? -26.689 9.495 25.660 1.00 94.00 88 PRO A C 1
ATOM 663 O O . PRO A 1 88 ? -25.720 9.324 26.402 1.00 94.00 88 PRO A O 1
ATOM 666 N N . THR A 1 89 ? -27.138 10.708 25.339 1.00 94.12 89 THR A N 1
ATOM 667 C CA . THR A 1 89 ? -26.585 11.937 25.914 1.00 94.12 89 THR A CA 1
ATOM 668 C C . THR A 1 89 ? -27.694 12.883 26.333 1.00 94.12 89 THR A C 1
ATOM 670 O O . THR A 1 89 ? -28.653 13.094 25.590 1.00 94.12 89 THR A O 1
ATOM 673 N N . ASP A 1 90 ? -27.490 13.544 27.475 1.00 95.00 90 ASP A N 1
ATOM 674 C CA . ASP A 1 90 ? -28.450 14.503 28.030 1.00 95.00 90 ASP A CA 1
ATOM 675 C C . ASP A 1 90 ? -28.810 15.608 27.007 1.00 95.00 90 ASP A C 1
ATOM 677 O O . ASP A 1 90 ? -29.929 16.110 26.994 1.00 95.00 90 ASP A O 1
ATOM 681 N N . LEU A 1 91 ? -27.882 15.970 26.105 1.00 95.81 91 LEU A N 1
ATOM 682 C CA . LEU A 1 91 ? -28.097 16.982 25.061 1.00 95.81 91 LEU A CA 1
ATOM 683 C C . LEU A 1 91 ? -29.122 16.555 24.001 1.00 95.81 91 LEU A C 1
ATOM 685 O O . LEU A 1 91 ? -29.941 17.364 23.572 1.00 95.81 91 LEU A O 1
ATOM 689 N N . ILE A 1 92 ? -29.066 15.300 23.556 1.00 96.62 92 ILE A N 1
ATOM 690 C CA . ILE A 1 92 ? -30.030 14.767 22.587 1.00 96.62 92 ILE A CA 1
ATOM 691 C C . ILE A 1 92 ? -31.369 14.503 23.264 1.00 96.62 92 ILE A C 1
ATOM 693 O O . ILE A 1 92 ? -32.418 14.770 22.673 1.00 96.62 92 ILE A O 1
ATOM 697 N N . ASP A 1 93 ? -31.335 14.044 24.512 1.00 96.44 93 ASP A N 1
ATOM 698 C CA . ASP A 1 93 ? -32.546 13.827 25.291 1.00 96.44 93 ASP A CA 1
ATOM 699 C C . ASP A 1 93 ? -33.276 15.149 25.563 1.00 96.44 93 ASP A C 1
ATOM 701 O O . ASP A 1 93 ? -34.494 15.206 25.418 1.00 96.44 93 ASP A O 1
ATOM 705 N N . PHE A 1 94 ? -32.548 16.242 25.823 1.00 97.50 94 PHE A N 1
ATOM 706 C CA . PHE A 1 94 ? -33.108 17.595 25.907 1.00 97.50 94 PHE A CA 1
ATOM 707 C C . PHE A 1 94 ? -33.878 17.983 24.639 1.00 97.50 94 PHE A C 1
ATOM 709 O O . PHE A 1 94 ? -35.036 18.397 24.722 1.00 97.50 94 PHE A O 1
ATOM 716 N N . VAL A 1 95 ? -33.283 17.793 23.454 1.00 97.69 95 VAL A N 1
ATOM 717 C CA . VAL A 1 95 ? -33.959 18.093 22.180 1.00 97.69 95 VAL A CA 1
ATOM 718 C C . VAL A 1 95 ? -35.220 17.245 22.026 1.00 97.69 95 VAL A C 1
ATOM 720 O O . VAL A 1 95 ? -36.290 17.771 21.718 1.00 97.69 95 VAL A O 1
ATOM 723 N N . ASN A 1 96 ? -35.123 15.940 22.281 1.00 98.06 96 ASN A N 1
ATOM 724 C CA . ASN A 1 96 ? -36.266 15.040 22.173 1.00 98.06 96 ASN A CA 1
ATOM 725 C C . ASN A 1 96 ? -37.381 15.374 23.179 1.00 98.06 96 ASN A C 1
ATOM 727 O O . ASN A 1 96 ? -38.559 15.308 22.824 1.00 98.06 96 ASN A O 1
ATOM 731 N N . ALA A 1 97 ? -37.035 15.766 24.405 1.00 97.50 97 ALA A N 1
ATOM 732 C CA . ALA A 1 97 ? -37.985 16.158 25.439 1.00 97.50 97 ALA A CA 1
ATOM 733 C C . ALA A 1 97 ? -38.732 17.446 25.067 1.00 97.50 97 ALA A C 1
ATOM 735 O O . ALA A 1 97 ? -39.960 17.488 25.168 1.00 97.50 97 ALA A O 1
ATOM 736 N N . VAL A 1 98 ? -38.021 18.469 24.575 1.00 98.06 98 VAL A N 1
ATOM 737 C CA . VAL A 1 98 ? -38.639 19.715 24.092 1.00 98.06 98 VAL A CA 1
ATOM 738 C C . VAL A 1 98 ? -39.595 19.420 22.936 1.00 98.06 98 VAL A C 1
ATOM 740 O O . VAL A 1 98 ? -40.761 19.804 23.004 1.00 98.06 98 VAL A O 1
ATOM 743 N N . GLN A 1 99 ? -39.157 18.663 21.924 1.00 98.44 99 GLN A N 1
ATOM 744 C CA . GLN A 1 99 ? -40.003 18.303 20.779 1.00 98.44 99 GLN A CA 1
ATOM 745 C C . GLN A 1 99 ? -41.268 17.529 21.202 1.00 98.44 99 GLN A C 1
ATOM 747 O O . GLN A 1 99 ? -42.366 17.857 20.747 1.00 98.44 99 GLN A O 1
ATOM 752 N N . ARG A 1 100 ? -41.146 16.536 22.099 1.00 97.62 100 ARG A N 1
ATOM 753 C CA . ARG A 1 100 ? -42.293 15.754 22.605 1.00 97.62 100 ARG A CA 1
ATOM 754 C C . ARG A 1 100 ? -43.280 16.605 23.376 1.00 97.62 100 ARG A C 1
ATOM 756 O O . ARG A 1 100 ? -44.477 16.514 23.127 1.00 97.62 100 ARG A O 1
ATOM 763 N N . ARG A 1 101 ? -42.784 17.421 24.306 1.00 97.25 101 ARG A N 1
ATOM 764 C CA . ARG A 1 101 ? -43.616 18.266 25.165 1.00 97.25 101 ARG A CA 1
ATOM 765 C C . ARG A 1 101 ? -44.375 19.309 24.350 1.00 97.25 101 ARG A C 1
ATOM 767 O O . ARG A 1 101 ? -45.574 19.457 24.556 1.00 97.25 101 ARG A O 1
ATOM 774 N N . THR A 1 102 ? -43.712 19.965 23.396 1.00 97.81 102 THR A N 1
ATOM 775 C CA . THR A 1 102 ? -44.352 20.965 22.530 1.00 97.81 102 THR A CA 1
ATOM 776 C C . THR A 1 102 ? -45.420 20.341 21.633 1.00 97.81 102 THR A C 1
ATOM 778 O O . THR A 1 102 ? -46.535 20.849 21.562 1.00 97.81 102 THR A O 1
ATOM 781 N N . ALA A 1 103 ? -45.119 19.209 20.989 1.00 97.56 103 ALA A N 1
ATOM 782 C CA . ALA A 1 103 ? -46.058 18.564 20.071 1.00 97.56 103 ALA A CA 1
ATOM 783 C C . ALA A 1 103 ? -47.042 17.584 20.741 1.00 97.56 103 ALA A C 1
ATOM 785 O O . ALA A 1 103 ? -47.832 16.953 20.039 1.00 97.56 103 ALA A O 1
ATOM 786 N N . GLN A 1 104 ? -46.977 17.426 22.070 1.00 97.12 104 GLN A N 1
ATOM 787 C CA . GLN A 1 104 ? -47.717 16.419 22.846 1.00 97.12 104 GLN A CA 1
ATOM 788 C C . GLN A 1 104 ? -47.586 15.000 22.254 1.00 97.12 104 GLN A C 1
ATOM 790 O O . GLN A 1 104 ? -48.564 14.271 22.095 1.00 97.12 104 GLN A O 1
ATOM 795 N N . ALA A 1 105 ? -46.360 14.627 21.880 1.00 97.81 105 ALA A N 1
ATOM 796 C CA . ALA A 1 105 ? -46.058 13.375 21.193 1.00 97.81 105 ALA A CA 1
ATOM 797 C C . ALA A 1 105 ? -45.529 12.290 22.146 1.00 97.81 105 ALA A C 1
ATOM 799 O O . ALA A 1 105 ? -44.756 12.569 23.068 1.00 97.81 105 ALA A O 1
ATOM 800 N N . ASP A 1 106 ? -45.883 11.032 21.866 1.00 97.50 106 ASP A N 1
ATOM 801 C CA . ASP A 1 106 ? -45.374 9.858 22.588 1.00 97.50 106 ASP A CA 1
ATOM 802 C C . ASP A 1 106 ? -43.853 9.738 22.415 1.00 97.50 106 ASP A C 1
ATOM 804 O O . ASP A 1 106 ? -43.117 9.490 23.372 1.00 97.50 106 ASP A O 1
ATOM 808 N N . LEU A 1 107 ? -43.386 9.965 21.184 1.00 98.19 107 LEU A N 1
ATOM 809 C CA . LEU A 1 107 ? -42.014 9.755 20.730 1.00 98.19 107 LEU A CA 1
ATOM 810 C C . LEU A 1 107 ? -41.441 11.026 20.108 1.00 98.19 107 LEU A C 1
ATOM 812 O O . LEU A 1 107 ? -42.178 11.881 19.621 1.00 98.19 107 LEU A O 1
ATOM 816 N N . SER A 1 108 ? -40.118 11.124 20.050 1.00 98.19 108 SER A N 1
ATOM 817 C CA . SER A 1 108 ? -39.433 12.125 19.229 1.00 98.19 108 SER A CA 1
ATOM 818 C C . SER A 1 108 ? -38.190 11.540 18.595 1.00 98.19 108 SER A C 1
ATOM 820 O O . SER A 1 108 ? -37.558 10.684 19.205 1.00 98.19 108 SER A O 1
ATOM 822 N N . ALA A 1 109 ? -37.826 12.022 17.409 1.00 97.62 109 ALA A N 1
ATOM 823 C CA . ALA A 1 109 ? -36.566 11.693 16.762 1.00 97.62 109 ALA A CA 1
ATOM 824 C C . ALA A 1 109 ? -35.774 12.958 16.420 1.00 97.62 109 ALA A C 1
ATOM 826 O O . ALA A 1 109 ? -36.319 13.941 15.906 1.00 97.62 109 ALA A O 1
ATOM 827 N N . THR A 1 110 ? -34.465 12.910 16.656 1.00 96.25 110 THR A N 1
ATOM 828 C CA . THR A 1 110 ? -33.528 13.946 16.218 1.00 96.25 110 THR A CA 1
ATOM 829 C C . THR A 1 110 ? -32.171 13.345 15.869 1.00 96.25 110 THR A C 1
ATOM 831 O O . THR A 1 110 ? -31.810 12.268 16.341 1.00 96.25 110 THR A O 1
ATOM 834 N N . SER A 1 111 ? -31.407 14.046 15.040 1.00 94.94 111 SER A N 1
ATOM 835 C CA . SER A 1 111 ? -30.042 13.678 14.669 1.00 94.94 111 SER A CA 1
ATOM 836 C C . SER A 1 111 ? -29.031 14.482 15.481 1.00 94.94 111 SER A C 1
ATOM 838 O O . SER A 1 111 ? -29.222 15.668 15.740 1.00 94.94 111 SER A O 1
ATOM 840 N N . ALA A 1 112 ? -27.884 13.879 15.786 1.00 92.75 112 ALA A N 1
ATOM 841 C CA . ALA A 1 112 ? -26.721 14.626 16.260 1.00 92.75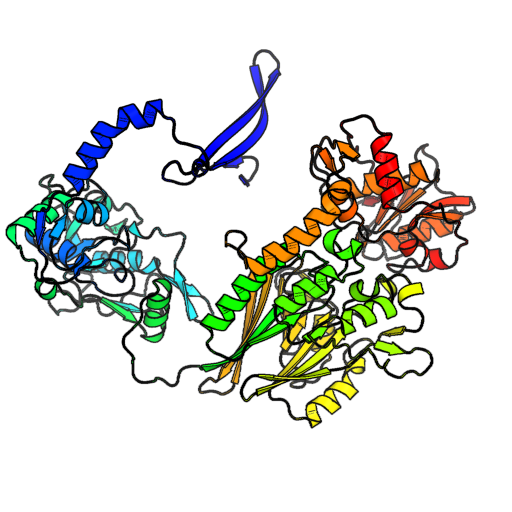 112 ALA A CA 1
ATOM 842 C C . ALA A 1 112 ? -25.990 15.251 15.060 1.00 92.75 112 ALA A C 1
ATOM 844 O O . ALA A 1 112 ? -25.119 14.608 14.466 1.00 92.75 112 ALA A O 1
ATOM 845 N N . PHE A 1 113 ? -26.375 16.467 14.656 1.00 90.56 113 PHE A N 1
ATOM 846 C CA . PHE A 1 113 ? -25.874 17.117 13.435 1.00 90.56 113 PHE A CA 1
ATOM 847 C C . PHE A 1 113 ? -24.364 17.399 13.483 1.00 90.56 113 PHE A C 1
ATOM 849 O O . PHE A 1 113 ? -23.635 16.962 12.588 1.00 90.56 113 PHE A O 1
ATOM 856 N N . ASP A 1 114 ? -23.889 18.040 14.554 1.00 88.38 114 ASP A N 1
ATOM 857 C CA . ASP A 1 114 ? -22.468 18.260 14.844 1.00 88.38 114 ASP A CA 1
ATOM 858 C C . ASP A 1 114 ? -22.110 17.636 16.200 1.00 88.38 114 ASP A C 1
ATOM 860 O O . ASP A 1 114 ? -22.686 17.971 17.231 1.00 88.38 114 ASP A O 1
ATOM 864 N N . LEU A 1 115 ? -21.132 16.727 16.217 1.00 91.69 115 LEU A N 1
ATOM 865 C CA . LEU A 1 115 ? -20.686 16.054 17.444 1.00 91.69 115 LEU A CA 1
ATOM 866 C C . LEU A 1 115 ? -19.865 16.963 18.368 1.00 91.69 115 LEU A C 1
ATOM 868 O O . LEU A 1 115 ? -19.596 16.597 19.507 1.00 91.69 115 LEU A O 1
ATOM 872 N N . ARG A 1 116 ? -19.462 18.143 17.895 1.00 87.75 116 ARG A N 1
ATOM 873 C CA . ARG A 1 116 ? -18.790 19.163 18.710 1.00 87.75 116 ARG A CA 1
ATOM 874 C C . ARG A 1 116 ? -19.785 20.078 19.420 1.00 87.75 116 ARG A C 1
ATOM 876 O O . ARG A 1 116 ? -19.365 20.846 20.280 1.00 87.75 116 ARG A O 1
ATOM 883 N N . ALA A 1 117 ? -21.068 20.008 19.061 1.00 92.44 117 ALA A N 1
ATOM 884 C CA . ALA A 1 117 ? -22.102 20.828 19.665 1.00 92.44 117 ALA A CA 1
ATOM 885 C C . ALA A 1 117 ? -22.305 20.498 21.148 1.00 92.44 117 ALA A C 1
ATOM 887 O O . ALA A 1 117 ? -22.057 19.377 21.615 1.00 92.44 117 ALA A O 1
ATOM 888 N N . GLY A 1 118 ? -22.787 21.497 21.876 1.00 93.81 118 GLY A N 1
ATOM 889 C CA . GLY A 1 118 ? -22.999 21.439 23.310 1.00 93.81 118 GLY A CA 1
ATOM 890 C C . GLY A 1 118 ? -22.332 22.600 24.028 1.00 93.81 118 GLY A C 1
ATOM 891 O O . GLY A 1 118 ? -21.660 23.425 23.416 1.00 93.81 118 GLY A O 1
ATOM 892 N N . TRP A 1 119 ? -22.496 22.620 25.339 1.00 94.12 119 TRP A N 1
ATOM 893 C CA . TRP A 1 119 ? -22.043 23.692 26.216 1.00 94.12 119 TRP A CA 1
ATOM 894 C C . TRP A 1 119 ? -21.466 23.115 27.509 1.00 94.12 119 TRP A C 1
ATOM 896 O O . TRP A 1 119 ? -21.708 21.955 27.861 1.00 94.12 119 TRP A O 1
ATOM 906 N N . ASP A 1 120 ? -20.661 23.924 28.191 1.00 91.56 120 ASP A N 1
ATOM 907 C CA . ASP A 1 120 ? -20.178 23.646 29.544 1.00 91.56 120 ASP A CA 1
ATOM 908 C C . ASP A 1 120 ? -21.212 24.062 30.601 1.00 91.56 120 ASP A C 1
ATOM 910 O O . ASP A 1 120 ? -22.288 24.569 30.282 1.00 91.56 120 ASP A O 1
ATOM 914 N N . SER A 1 121 ? -20.904 23.829 31.877 1.00 91.12 121 SER A N 1
ATOM 915 C CA . SER A 1 121 ? -21.649 24.455 32.972 1.00 91.12 121 SER A CA 1
ATOM 916 C C . SER A 1 121 ? -21.505 25.979 32.906 1.00 91.12 121 SER A C 1
ATOM 918 O O . SER A 1 121 ? -20.408 26.481 32.654 1.00 91.12 121 SER A O 1
ATOM 920 N N . GLY A 1 122 ? -22.574 26.713 33.202 1.00 94.81 122 GLY A N 1
ATOM 921 C CA . GLY A 1 122 ? -22.614 28.171 33.100 1.00 94.81 122 GLY A CA 1
ATOM 922 C C . GLY A 1 122 ? -23.420 28.634 31.892 1.00 94.81 122 GLY A C 1
ATOM 923 O O . GLY A 1 122 ? -24.477 28.076 31.619 1.00 94.81 122 GLY A O 1
ATOM 924 N N . ALA A 1 123 ? -22.969 29.689 31.213 1.00 95.62 123 ALA A N 1
ATOM 925 C CA . ALA A 1 123 ? -23.728 30.339 30.146 1.00 95.62 123 ALA A CA 1
ATOM 926 C C . ALA A 1 123 ? -23.979 29.415 28.940 1.00 95.62 123 ALA A C 1
ATOM 928 O O . ALA A 1 123 ? -23.056 28.793 28.418 1.00 95.62 123 ALA A O 1
ATOM 929 N N . VAL A 1 124 ? -25.226 29.398 28.469 1.00 97.06 124 VAL A N 1
ATOM 930 C CA . VAL A 1 124 ? -25.650 28.787 27.204 1.00 97.06 124 VAL A CA 1
ATOM 931 C C . VAL A 1 124 ? -25.933 29.914 26.222 1.00 97.06 124 VAL A C 1
ATOM 933 O O . VAL A 1 124 ? -26.792 30.761 26.480 1.00 97.06 124 VAL A O 1
ATOM 936 N N . ARG A 1 125 ? -25.208 29.952 25.106 1.00 96.06 125 ARG A N 1
ATOM 937 C CA . ARG A 1 125 ? -25.276 31.032 24.114 1.00 96.06 125 ARG A CA 1
ATOM 938 C C . ARG A 1 125 ? -26.092 30.634 22.894 1.00 96.06 125 ARG A C 1
ATOM 940 O O . ARG A 1 125 ? -26.264 29.450 22.596 1.00 96.06 125 ARG A O 1
ATOM 947 N N . MET A 1 126 ? -26.533 31.627 22.125 1.00 94.75 126 MET A N 1
ATOM 948 C CA . MET A 1 126 ? -27.181 31.389 20.831 1.00 94.75 126 MET A CA 1
ATOM 949 C C . MET A 1 126 ? -26.293 30.563 19.881 1.00 94.75 126 MET A C 1
ATOM 951 O O . MET A 1 126 ? -26.786 29.675 19.186 1.00 94.75 126 MET A O 1
ATOM 955 N N . ALA A 1 127 ? -24.975 30.781 19.903 1.00 93.12 127 ALA A N 1
ATOM 956 C CA . ALA A 1 127 ? -23.985 30.008 19.155 1.00 93.12 127 ALA A CA 1
ATOM 957 C C . ALA A 1 127 ? -24.049 28.506 19.468 1.00 93.12 127 ALA A C 1
ATOM 959 O O . ALA A 1 127 ? -23.919 27.682 18.560 1.00 93.12 127 ALA A O 1
ATOM 960 N N . ASP A 1 128 ? -24.296 28.146 20.729 1.00 95.12 128 ASP A N 1
ATOM 961 C CA . ASP A 1 128 ? -24.344 26.751 21.157 1.00 95.12 128 ASP A CA 1
ATOM 962 C C . ASP A 1 128 ? -25.604 26.052 20.603 1.00 95.12 128 ASP A C 1
ATOM 964 O O . ASP A 1 128 ? -25.531 24.907 20.148 1.00 95.12 128 ASP A O 1
ATOM 968 N N . LEU A 1 129 ? -26.742 26.761 20.529 1.00 94.25 129 LEU A N 1
ATOM 969 C CA . LEU A 1 129 ? -27.961 26.254 19.880 1.00 94.25 129 LEU A CA 1
ATOM 970 C C . LEU A 1 129 ? -27.865 26.208 18.354 1.00 94.25 129 LEU A C 1
ATOM 972 O O . LEU A 1 129 ? -28.385 25.275 17.744 1.00 94.25 129 LEU A O 1
ATOM 976 N N . LEU A 1 130 ? -27.185 27.172 17.730 1.00 91.88 130 LEU A N 1
ATOM 977 C CA . LEU A 1 130 ? -26.906 27.147 16.291 1.00 91.88 130 LEU A CA 1
ATOM 978 C C . LEU A 1 130 ? -26.023 25.953 15.912 1.00 91.88 130 LEU A C 1
ATOM 980 O O . LEU A 1 130 ? -26.249 25.327 14.879 1.00 91.88 130 LEU A O 1
ATOM 984 N N . ALA A 1 131 ? -25.048 25.605 16.756 1.00 90.44 131 ALA A N 1
ATOM 985 C CA . ALA A 1 131 ? -24.231 24.411 16.568 1.00 90.44 131 ALA A CA 1
ATOM 986 C C . ALA A 1 131 ? -25.036 23.118 16.789 1.00 90.44 131 ALA A C 1
ATOM 988 O O . ALA A 1 131 ? -24.864 22.153 16.043 1.00 90.44 131 ALA A O 1
ATOM 989 N N . LEU A 1 132 ? -25.921 23.097 17.794 1.00 93.69 132 LEU A N 1
ATOM 990 C CA . LEU A 1 132 ? -26.781 21.950 18.099 1.00 93.69 132 LEU A CA 1
ATOM 991 C C . LEU A 1 132 ? -27.801 21.674 16.989 1.00 93.69 132 LEU A C 1
ATOM 993 O O . LEU A 1 132 ? -27.975 20.521 16.598 1.00 93.69 132 LEU A O 1
ATOM 997 N N . TYR A 1 133 ? -28.471 22.715 16.490 1.00 93.31 133 TYR A N 1
ATOM 998 C CA . TYR A 1 133 ? -29.555 22.611 15.514 1.00 93.31 133 TYR A CA 1
ATOM 999 C C . TYR A 1 133 ? -29.383 23.653 14.385 1.00 93.31 133 TYR A C 1
ATOM 1001 O O . TYR A 1 133 ? -30.033 24.705 14.379 1.00 93.31 133 TYR A O 1
ATOM 1009 N N . PRO A 1 134 ? -28.504 23.371 13.402 1.00 90.50 134 PRO A N 1
ATOM 1010 C CA . PRO A 1 134 ? -28.082 24.353 12.396 1.00 90.50 134 PRO A CA 1
ATOM 1011 C C . PRO A 1 134 ? -29.125 24.633 11.307 1.00 90.50 134 PRO A C 1
ATOM 1013 O O . PRO A 1 134 ? -28.974 25.579 10.540 1.00 90.50 134 PRO A O 1
ATOM 1016 N N . TYR A 1 135 ? -30.168 23.809 11.206 1.00 89.81 135 TYR A N 1
ATOM 1017 C CA . TYR A 1 135 ? -31.199 23.924 10.176 1.00 89.81 135 TYR A CA 1
ATOM 1018 C C . TYR A 1 135 ? -32.430 24.665 10.705 1.00 89.81 135 TYR A C 1
ATOM 1020 O O . TYR A 1 135 ? -32.834 24.454 11.847 1.00 89.81 135 TYR A O 1
ATOM 1028 N N . GLU A 1 136 ? -33.051 25.494 9.868 1.00 88.81 136 GLU A N 1
ATOM 1029 C CA . GLU A 1 136 ? -34.325 26.190 10.137 1.00 88.81 136 GLU A CA 1
ATOM 1030 C C . GLU A 1 136 ? -35.520 25.255 9.896 1.00 88.81 136 GLU A C 1
ATOM 1032 O O . GLU A 1 136 ? -36.419 25.524 9.100 1.00 88.81 136 GLU A O 1
ATOM 1037 N N . ASN A 1 137 ? -35.478 24.075 10.518 1.00 94.00 137 ASN A N 1
ATOM 1038 C CA . ASN A 1 137 ? -36.560 23.111 10.397 1.00 94.00 137 ASN A CA 1
ATOM 1039 C C . ASN A 1 137 ? -37.641 23.400 11.438 1.00 94.00 137 ASN A C 1
ATOM 1041 O O . ASN A 1 137 ? -37.353 23.622 12.616 1.00 94.00 137 ASN A O 1
ATOM 1045 N N . THR A 1 138 ? -38.895 23.274 11.018 1.00 97.50 138 THR A N 1
ATOM 1046 C CA . THR A 1 138 ? -40.050 23.425 11.899 1.00 97.50 138 THR A CA 1
ATOM 1047 C C . THR A 1 138 ? -40.462 22.093 12.522 1.00 97.50 138 THR A C 1
ATOM 1049 O O . THR A 1 138 ? -40.214 21.021 11.959 1.00 97.50 138 THR A O 1
ATOM 1052 N N . LEU A 1 139 ? -41.084 22.140 13.700 1.00 98.25 139 LEU A N 1
ATOM 1053 C CA . LEU A 1 139 ? -41.557 20.948 14.404 1.00 98.25 139 LEU A CA 1
ATOM 1054 C C . LEU A 1 139 ? -42.823 20.386 13.744 1.00 98.25 139 LEU A C 1
ATOM 1056 O O . LEU A 1 139 ? -43.754 21.123 13.406 1.00 98.25 139 LEU A O 1
ATOM 1060 N N . ARG A 1 140 ? -42.871 19.064 13.577 1.00 97.69 140 ARG A N 1
ATOM 1061 C CA . ARG A 1 140 ? -44.040 18.304 13.123 1.00 97.69 140 ARG A CA 1
ATOM 1062 C C . ARG A 1 140 ? -44.285 17.136 14.062 1.00 97.69 140 ARG A C 1
ATOM 1064 O O . ARG A 1 140 ? -43.337 16.592 14.616 1.00 97.69 140 ARG A O 1
ATOM 1071 N N . ALA A 1 141 ? -45.530 16.693 14.185 1.00 97.69 141 ALA A N 1
ATOM 1072 C CA . ALA A 1 141 ? -45.821 15.365 14.719 1.00 97.69 141 ALA A CA 1
ATOM 1073 C C . ALA A 1 141 ? -46.687 14.572 13.756 1.00 97.69 141 ALA A C 1
ATOM 1075 O O . ALA A 1 141 ? -47.550 15.126 13.074 1.00 97.69 141 ALA A O 1
ATOM 1076 N N . ILE A 1 142 ? -46.424 13.273 13.701 1.00 97.81 142 ILE A N 1
ATOM 1077 C CA . ILE A 1 142 ? -47.081 12.333 12.802 1.00 97.81 142 ILE A CA 1
ATOM 1078 C C . ILE A 1 142 ? -47.581 11.108 13.554 1.00 97.81 142 ILE A C 1
ATOM 1080 O O . ILE A 1 142 ? -47.023 10.727 14.582 1.00 97.81 142 ILE A O 1
ATOM 1084 N N . ARG A 1 143 ? -48.600 10.450 13.003 1.00 97.88 143 ARG A N 1
ATOM 1085 C CA . ARG A 1 143 ? -49.048 9.134 13.460 1.00 97.88 143 ARG A CA 1
ATOM 1086 C C . ARG A 1 143 ? -48.217 8.034 12.795 1.00 97.88 143 ARG A C 1
ATOM 1088 O O . ARG A 1 143 ? -48.151 7.977 11.570 1.00 97.88 143 ARG A O 1
ATOM 1095 N N . LEU A 1 144 ? -47.630 7.146 13.594 1.00 96.19 144 LEU A N 1
ATOM 1096 C CA . LEU A 1 144 ? -46.778 6.045 13.139 1.00 96.19 144 LEU A CA 1
ATOM 1097 C C . LEU A 1 144 ? -47.224 4.724 13.778 1.00 96.19 144 LEU A C 1
ATOM 1099 O O . LEU A 1 144 ? -47.516 4.680 14.972 1.00 96.19 144 LEU A O 1
ATOM 1103 N N . SER A 1 145 ? -47.289 3.644 12.995 1.00 97.38 145 SER A N 1
ATOM 1104 C CA . SER A 1 145 ? -47.573 2.308 13.534 1.00 97.38 145 SER A CA 1
ATOM 1105 C C . SER A 1 145 ? -46.353 1.709 14.241 1.00 97.38 145 SER A C 1
ATOM 1107 O O . SER A 1 145 ? -45.223 2.126 13.984 1.00 97.38 145 SER A O 1
ATOM 1109 N N . GLY A 1 146 ? -46.533 0.684 15.075 1.00 97.69 146 GLY A N 1
ATOM 1110 C CA . GLY A 1 146 ? -45.413 -0.042 15.681 1.00 97.69 146 GLY A CA 1
ATOM 1111 C C . GLY A 1 146 ? -44.489 -0.688 14.641 1.00 97.69 146 GLY A C 1
ATOM 1112 O O . GLY A 1 146 ? -43.266 -0.665 14.794 1.00 97.69 146 GLY A O 1
ATOM 1113 N N . ALA A 1 147 ? -45.045 -1.169 13.523 1.00 97.00 147 ALA A N 1
ATOM 1114 C CA . ALA A 1 147 ? -44.256 -1.624 12.377 1.00 97.00 147 ALA A CA 1
ATOM 1115 C C . ALA A 1 147 ? -43.436 -0.480 11.749 1.00 97.00 147 ALA A C 1
ATOM 1117 O O . ALA A 1 147 ? -42.248 -0.650 11.468 1.00 97.00 147 ALA A O 1
ATOM 1118 N N . GLY A 1 148 ? -44.049 0.696 11.579 1.00 97.38 148 GLY A N 1
ATOM 1119 C CA . GLY A 1 148 ? -43.376 1.897 11.085 1.00 97.38 148 GLY A CA 1
ATOM 1120 C C . GLY A 1 148 ? -42.263 2.377 12.020 1.00 97.38 148 GLY A C 1
ATOM 1121 O O . GLY A 1 148 ? -41.184 2.728 11.549 1.00 97.38 148 GLY A O 1
ATOM 1122 N N . LEU A 1 149 ? -42.480 2.311 13.337 1.00 97.94 149 LEU A N 1
ATOM 1123 C CA . LEU A 1 149 ? -41.478 2.633 14.355 1.00 97.94 149 LEU A CA 1
ATOM 1124 C C . LEU A 1 149 ? -40.274 1.691 14.277 1.00 97.94 149 LEU A C 1
ATOM 1126 O O . LEU A 1 149 ? -39.131 2.149 14.267 1.00 97.94 149 LEU A O 1
ATOM 1130 N N . LYS A 1 150 ? -40.509 0.377 14.167 1.00 97.56 150 LYS A N 1
ATOM 1131 C CA . LYS A 1 150 ? -39.415 -0.586 13.988 1.00 97.56 150 LYS A CA 1
ATOM 1132 C C . LYS A 1 150 ? -38.647 -0.309 12.694 1.00 97.56 150 LYS A C 1
ATOM 1134 O O . LYS A 1 150 ? -37.422 -0.262 12.723 1.00 97.56 150 LYS A O 1
ATOM 1139 N N . ALA A 1 151 ? -39.346 -0.064 11.584 1.00 97.56 151 ALA A N 1
ATOM 1140 C CA . ALA A 1 151 ? -38.712 0.265 10.308 1.00 97.56 151 ALA A CA 1
ATOM 1141 C C . ALA A 1 151 ? -37.866 1.549 10.387 1.00 97.56 151 ALA A C 1
ATOM 1143 O O . ALA A 1 151 ? -36.772 1.602 9.824 1.00 97.56 151 ALA A O 1
ATOM 1144 N N . TYR A 1 152 ? -38.342 2.568 11.107 1.00 98.19 152 TYR A N 1
ATOM 1145 C CA . TYR A 1 152 ? -37.607 3.810 11.346 1.00 98.19 152 TYR A CA 1
ATOM 1146 C C . TYR A 1 152 ? -36.286 3.553 12.080 1.00 98.19 152 TYR A C 1
ATOM 1148 O O . TYR A 1 152 ? -35.221 3.991 11.644 1.00 98.19 152 TYR A O 1
ATOM 1156 N N . LEU A 1 153 ? -36.348 2.797 13.179 1.00 98.31 153 LEU A N 1
ATOM 1157 C CA . LEU A 1 153 ? -35.177 2.436 13.976 1.00 98.31 153 LEU A CA 1
ATOM 1158 C C . LEU A 1 153 ? -34.176 1.594 13.167 1.00 98.31 153 LEU A C 1
ATOM 1160 O O . LEU A 1 153 ? -32.972 1.836 13.244 1.00 98.31 153 LEU A O 1
ATOM 1164 N N . GLU A 1 154 ? -34.656 0.650 12.351 1.00 98.06 154 GLU A N 1
ATOM 1165 C CA . GLU A 1 154 ? -33.801 -0.153 11.466 1.00 98.06 154 GLU A CA 1
ATOM 1166 C C . GLU A 1 154 ? -33.100 0.711 10.416 1.00 98.06 154 GLU A C 1
ATOM 1168 O O . GLU A 1 154 ? -31.908 0.529 10.166 1.00 98.06 154 GLU A O 1
ATOM 1173 N N . GLN A 1 155 ? -33.809 1.686 9.834 1.00 97.12 155 GLN A N 1
ATOM 1174 C CA . GLN A 1 155 ? -33.227 2.631 8.883 1.00 97.12 155 GLN A CA 1
ATOM 1175 C C . GLN A 1 155 ? -32.099 3.446 9.527 1.00 97.12 155 GLN A C 1
ATOM 1177 O O . GLN A 1 155 ? -31.031 3.566 8.922 1.00 97.12 155 GLN A O 1
ATOM 1182 N N . SER A 1 156 ? -32.292 3.933 10.758 1.00 96.88 156 SER A N 1
ATOM 1183 C CA . SER A 1 156 ? -31.239 4.627 11.511 1.00 96.88 156 SER A CA 1
ATOM 1184 C C . SER A 1 156 ? -30.049 3.697 11.809 1.00 96.88 156 SER A C 1
ATOM 1186 O O . SER A 1 156 ? -28.894 4.027 11.528 1.00 96.88 156 SER A O 1
ATOM 1188 N N . ALA A 1 157 ? -30.304 2.461 12.255 1.00 97.31 157 ALA A N 1
ATOM 1189 C CA . ALA A 1 157 ? -29.268 1.486 12.614 1.00 97.31 157 ALA A CA 1
ATOM 1190 C C . ALA A 1 157 ? -28.360 1.035 11.451 1.00 97.31 157 ALA A C 1
ATOM 1192 O O . ALA A 1 157 ? -27.310 0.421 11.685 1.00 97.31 157 ALA A O 1
ATOM 1193 N N . ARG A 1 158 ? -28.704 1.355 10.195 1.00 96.31 158 ARG A N 1
ATOM 1194 C CA . ARG A 1 158 ? -27.831 1.148 9.022 1.00 96.31 158 ARG A CA 1
ATOM 1195 C C . ARG A 1 158 ? -26.557 1.991 9.058 1.00 96.31 158 ARG A C 1
ATOM 1197 O O . ARG A 1 158 ? -25.640 1.707 8.283 1.00 96.31 158 ARG A O 1
ATOM 1204 N N . TYR A 1 159 ? -26.500 3.004 9.923 1.00 96.56 159 TYR A N 1
ATOM 1205 C CA . TYR A 1 159 ? -25.331 3.859 10.118 1.00 96.56 159 TYR A CA 1
ATOM 1206 C C . TYR A 1 159 ? -24.073 3.077 10.531 1.00 96.56 159 TYR A C 1
ATOM 1208 O O . TYR A 1 159 ? -22.963 3.501 10.225 1.00 96.56 159 TYR A O 1
ATOM 1216 N N . PHE A 1 160 ? -24.229 1.895 11.135 1.00 96.69 160 PHE A N 1
ATOM 1217 C CA . PHE A 1 160 ? -23.117 0.995 11.449 1.00 96.69 160 PHE A CA 1
ATOM 1218 C C . PHE A 1 160 ? -22.948 -0.110 10.403 1.00 96.69 160 PHE A C 1
ATOM 1220 O O . PHE A 1 160 ? -23.920 -0.695 9.916 1.00 96.69 160 PHE A O 1
ATOM 1227 N N . ARG A 1 161 ? -21.704 -0.474 10.101 1.00 94.50 161 ARG A N 1
ATOM 1228 C CA . ARG A 1 161 ? -21.337 -1.691 9.367 1.00 94.50 161 ARG A CA 1
ATOM 1229 C C . ARG A 1 161 ? -20.543 -2.602 10.289 1.00 94.50 161 ARG A C 1
ATOM 1231 O O . ARG A 1 161 ? -19.816 -2.128 11.152 1.00 94.50 161 ARG A O 1
ATOM 1238 N N . VAL A 1 162 ? -20.702 -3.904 10.100 1.00 90.75 162 VAL A N 1
ATOM 1239 C CA . VAL A 1 162 ? -19.875 -4.912 10.762 1.00 90.75 162 VAL A CA 1
ATOM 1240 C C . VAL A 1 162 ? -19.249 -5.739 9.657 1.00 90.75 162 VAL A C 1
ATOM 1242 O O . VAL A 1 162 ? -19.970 -6.254 8.801 1.00 90.75 162 VAL A O 1
ATOM 1245 N N . ASP A 1 163 ? -17.921 -5.771 9.615 1.00 82.88 163 ASP A N 1
ATOM 1246 C CA . ASP A 1 163 ? -17.192 -6.561 8.627 1.00 82.88 163 ASP A CA 1
ATOM 1247 C C . ASP A 1 163 ? -17.168 -8.057 9.013 1.00 82.88 163 ASP A C 1
ATOM 1249 O O . ASP A 1 163 ? -17.558 -8.418 10.129 1.00 82.88 163 ASP A O 1
ATOM 1253 N N . PRO A 1 164 ? -16.714 -8.957 8.122 1.00 71.56 164 PRO A N 1
ATOM 1254 C CA . PRO A 1 164 ? -16.647 -10.388 8.426 1.00 71.56 164 PRO A CA 1
ATOM 1255 C C . PRO A 1 164 ? -15.752 -10.754 9.623 1.00 71.56 164 PRO A C 1
ATOM 1257 O O . PRO A 1 164 ? -15.884 -11.847 10.166 1.00 71.56 164 PRO A O 1
ATOM 1260 N N . LEU A 1 165 ? -14.859 -9.85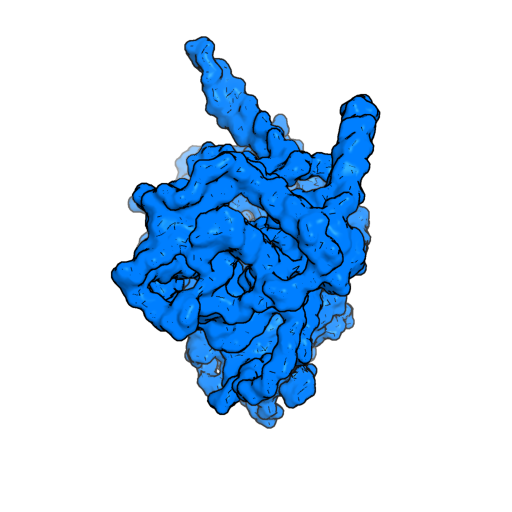6 10.057 1.00 69.44 165 LEU A N 1
ATOM 1261 C CA . LEU A 1 165 ? -13.994 -10.036 11.228 1.00 69.44 165 LEU A CA 1
ATOM 1262 C C . LEU A 1 165 ? -14.660 -9.546 12.526 1.00 69.44 165 LEU A C 1
ATOM 1264 O O . LEU A 1 165 ? -14.035 -9.566 13.588 1.00 69.44 165 LEU A O 1
ATOM 1268 N N . GLY A 1 166 ? -15.916 -9.093 12.459 1.00 80.00 166 GLY A N 1
ATOM 1269 C CA . GLY A 1 166 ? -16.648 -8.544 13.596 1.00 80.00 166 GLY A CA 1
ATOM 1270 C C . GLY A 1 166 ? -16.215 -7.127 13.978 1.00 80.00 166 GLY A C 1
ATOM 1271 O O . GLY A 1 166 ? -16.529 -6.684 15.090 1.00 80.00 166 GLY A O 1
ATOM 1272 N N . ARG A 1 167 ? -15.494 -6.414 13.097 1.00 86.88 167 ARG A N 1
ATOM 1273 C CA . ARG A 1 167 ? -15.114 -5.015 13.327 1.00 86.88 167 ARG A CA 1
ATOM 1274 C C . ARG A 1 167 ? -16.258 -4.090 12.957 1.00 86.88 167 ARG A C 1
ATOM 1276 O O . ARG A 1 167 ? -16.802 -4.175 11.856 1.00 86.88 167 ARG A O 1
ATOM 1283 N N . VAL A 1 168 ? -16.589 -3.181 13.865 1.00 91.44 168 VAL A N 1
ATOM 1284 C CA . VAL A 1 168 ? -17.611 -2.162 13.638 1.00 91.44 168 VAL A CA 1
ATOM 1285 C C . VAL A 1 168 ? -16.986 -0.943 12.965 1.00 91.44 168 VAL A C 1
ATOM 1287 O O . VAL A 1 168 ? -16.019 -0.376 13.468 1.00 91.44 168 VAL A O 1
ATOM 1290 N N . THR A 1 169 ? -17.557 -0.516 11.844 1.00 92.44 169 THR A N 1
ATOM 1291 C CA . THR A 1 169 ? -17.197 0.714 11.128 1.00 92.44 169 THR A CA 1
ATOM 1292 C C . THR A 1 169 ? -18.435 1.569 10.872 1.00 92.44 169 THR A C 1
ATOM 1294 O O . THR A 1 169 ? -19.573 1.119 11.044 1.00 92.44 169 THR A O 1
ATOM 1297 N N . LEU A 1 170 ? -18.232 2.828 10.482 1.00 92.69 170 LEU A N 1
ATOM 1298 C CA . LEU A 1 170 ? -19.327 3.681 10.029 1.00 92.69 170 LEU A CA 1
ATOM 1299 C C . LEU A 1 170 ? -19.696 3.344 8.581 1.00 92.69 170 LEU A C 1
ATOM 1301 O O . LEU A 1 170 ? -18.873 2.915 7.773 1.00 92.69 170 LEU A O 1
ATOM 1305 N N . ASN A 1 171 ? -20.969 3.513 8.253 1.00 92.00 171 ASN A N 1
ATOM 1306 C CA . ASN A 1 171 ? -21.452 3.419 6.892 1.00 92.00 171 ASN A CA 1
ATOM 1307 C C . ASN A 1 171 ? -21.258 4.768 6.194 1.00 92.00 171 ASN A C 1
ATOM 1309 O O . ASN A 1 171 ? -22.136 5.620 6.264 1.00 92.00 171 ASN A O 1
ATOM 1313 N N . ASP A 1 172 ? -20.146 4.941 5.480 1.00 84.31 172 ASP A N 1
ATOM 1314 C CA . ASP A 1 172 ? -19.788 6.220 4.837 1.00 84.31 172 ASP A CA 1
ATOM 1315 C C . ASP A 1 172 ? -20.791 6.694 3.770 1.00 84.31 172 ASP A C 1
ATOM 1317 O O . ASP A 1 172 ? -20.789 7.855 3.365 1.00 84.31 172 ASP A O 1
ATOM 1321 N N . SER A 1 173 ? -21.686 5.810 3.317 1.00 87.88 173 SER A N 1
ATOM 1322 C CA . SER A 1 173 ? -22.796 6.162 2.424 1.00 87.88 173 SER A CA 1
ATOM 1323 C C . SER A 1 173 ? -23.984 6.802 3.157 1.00 87.88 173 SER A C 1
ATOM 1325 O O . SER A 1 173 ? -24.921 7.257 2.505 1.00 87.88 173 SER A O 1
ATOM 1327 N N . ILE A 1 174 ? -23.979 6.816 4.494 1.00 90.19 174 ILE A N 1
ATOM 1328 C CA . ILE A 1 174 ? -25.027 7.396 5.335 1.00 90.19 174 ILE A CA 1
ATOM 1329 C C . ILE A 1 174 ? -24.421 8.569 6.110 1.00 90.19 174 ILE A C 1
ATOM 1331 O O . ILE A 1 174 ? -23.702 8.365 7.089 1.00 90.19 174 ILE A O 1
ATOM 1335 N N . PRO A 1 175 ? -24.719 9.813 5.700 1.00 89.56 175 PRO A N 1
ATOM 1336 C CA . PRO A 1 175 ? -24.305 10.988 6.448 1.00 89.56 175 PRO A CA 1
ATOM 1337 C C . PRO A 1 175 ? -24.818 10.943 7.887 1.00 89.56 175 PRO A C 1
ATOM 1339 O O . PRO A 1 175 ? -25.938 10.510 8.147 1.00 89.56 175 PRO A O 1
ATOM 1342 N N . GLY A 1 176 ? -24.028 11.456 8.826 1.00 89.19 176 GLY A N 1
ATOM 1343 C CA . GLY A 1 176 ? -24.366 11.404 10.248 1.00 89.19 176 GLY A CA 1
ATOM 1344 C C . GLY A 1 176 ? -25.655 12.127 10.654 1.00 89.19 176 GLY A C 1
ATOM 1345 O O . GLY A 1 176 ? -26.260 11.751 11.648 1.00 89.19 176 GLY A O 1
ATOM 1346 N N . TYR A 1 177 ? -26.110 13.109 9.870 1.00 89.88 177 TYR A N 1
ATOM 1347 C CA . TYR A 1 177 ? -27.414 13.771 10.038 1.00 89.88 177 TYR A CA 1
ATOM 1348 C C . TYR A 1 177 ? -28.611 12.923 9.552 1.00 89.88 177 TYR A C 1
ATOM 1350 O O . TYR A 1 177 ? -29.748 13.391 9.528 1.00 89.88 177 TYR A O 1
ATOM 1358 N N . ASN A 1 178 ? -28.362 11.690 9.100 1.00 93.62 178 ASN A N 1
ATOM 1359 C CA . ASN A 1 178 ? -29.381 10.678 8.825 1.00 93.62 178 ASN A CA 1
ATOM 1360 C C . ASN A 1 178 ? -29.392 9.551 9.870 1.00 93.62 178 ASN A C 1
ATOM 1362 O O . ASN A 1 178 ? -30.176 8.613 9.724 1.00 93.62 178 ASN A O 1
ATOM 1366 N N . TYR A 1 179 ? -28.560 9.640 10.912 1.00 96.06 179 TYR A N 1
ATOM 1367 C CA . TYR A 1 179 ? -28.623 8.765 12.080 1.00 96.06 179 TYR A CA 1
ATOM 1368 C C . TYR A 1 179 ? -29.469 9.430 13.167 1.00 96.06 179 TYR A C 1
ATOM 1370 O O . TYR A 1 179 ? -28.981 10.279 13.918 1.00 96.06 179 TYR A O 1
ATOM 1378 N N . ASP A 1 180 ? -30.741 9.045 13.230 1.00 96.75 180 ASP A N 1
ATOM 1379 C CA . ASP A 1 180 ? -31.677 9.583 14.208 1.00 96.75 180 ASP A CA 1
ATOM 1380 C C . ASP A 1 180 ? -31.695 8.753 15.491 1.00 96.75 180 ASP A C 1
ATOM 1382 O O . ASP A 1 180 ? -31.657 7.519 15.472 1.00 96.75 180 ASP A O 1
ATOM 1386 N N . ILE A 1 181 ? -31.801 9.466 16.605 1.00 96.81 181 ILE A N 1
ATOM 1387 C CA . ILE A 1 181 ? -31.861 8.953 17.968 1.00 96.81 181 ILE A CA 1
ATOM 1388 C C . ILE A 1 181 ? -33.242 9.297 18.514 1.00 96.81 181 ILE A C 1
ATOM 1390 O O . ILE A 1 181 ? -33.661 10.460 18.463 1.00 96.81 181 ILE A O 1
ATOM 1394 N N . LEU A 1 182 ? -33.955 8.285 19.009 1.00 97.25 182 LEU A N 1
ATOM 1395 C CA . LEU A 1 182 ? -35.335 8.450 19.451 1.00 97.25 182 LEU A CA 1
ATOM 1396 C C . LEU A 1 182 ? -35.422 8.578 20.973 1.00 97.25 182 LEU A C 1
ATOM 1398 O O . LEU A 1 182 ? -34.827 7.779 21.693 1.00 97.25 182 LEU A O 1
ATOM 1402 N N . GLY A 1 183 ? -36.216 9.542 21.436 1.00 96.62 183 GLY A N 1
ATOM 1403 C CA . GLY A 1 183 ? -36.663 9.669 22.825 1.00 96.62 183 GLY A CA 1
ATOM 1404 C C . GLY A 1 183 ? -38.089 9.142 23.011 1.00 96.62 183 GLY A C 1
ATOM 1405 O O . GLY A 1 183 ? -38.870 9.081 22.057 1.00 96.62 183 GLY A O 1
ATOM 1406 N N . GLY A 1 184 ? -38.441 8.762 24.241 1.00 95.88 184 GLY A N 1
ATOM 1407 C CA . GLY A 1 184 ? -39.742 8.162 24.581 1.00 95.88 184 GLY A CA 1
ATOM 1408 C C . GLY A 1 184 ? -39.879 6.664 24.262 1.00 95.88 184 GLY A C 1
ATOM 1409 O O . GLY A 1 184 ? -40.921 6.066 24.533 1.00 95.88 184 GLY A O 1
ATOM 1410 N N . VAL A 1 185 ? -38.830 6.027 23.732 1.00 97.38 185 VAL A N 1
ATOM 1411 C CA . VAL A 1 185 ? -38.789 4.596 23.392 1.00 97.38 185 VAL A CA 1
ATOM 1412 C C . VAL A 1 185 ? -37.538 3.943 23.967 1.00 97.38 185 VAL A C 1
ATOM 1414 O O . VAL A 1 185 ? -36.458 4.526 23.954 1.00 97.38 185 VAL A O 1
ATOM 1417 N N . ARG A 1 186 ? -37.684 2.706 24.451 1.00 97.69 186 ARG A N 1
ATOM 1418 C CA . ARG A 1 186 ? -36.572 1.828 24.811 1.00 97.69 186 ARG A CA 1
ATOM 1419 C C . ARG A 1 186 ? -36.256 0.882 23.658 1.00 97.69 186 ARG A C 1
ATOM 1421 O O . ARG A 1 186 ? -37.178 0.234 23.181 1.00 97.69 186 ARG A O 1
ATOM 1428 N N . TYR A 1 187 ? -35.002 0.751 23.234 1.00 97.88 187 TYR A N 1
ATOM 1429 C CA . TYR A 1 187 ? -34.595 -0.230 22.218 1.00 97.88 187 TYR A CA 1
ATOM 1430 C C . TYR A 1 187 ? -33.114 -0.622 22.329 1.00 97.88 187 TYR A C 1
ATOM 1432 O O . TYR A 1 187 ? -32.315 0.017 23.008 1.00 97.88 187 TYR A O 1
ATOM 1440 N N . SER A 1 188 ? -32.724 -1.718 21.684 1.00 98.12 188 SER A N 1
ATOM 1441 C CA . SER A 1 188 ? -31.326 -2.142 21.558 1.00 98.12 188 SER A CA 1
ATOM 1442 C C . SER A 1 188 ? -30.965 -2.363 20.091 1.00 98.12 188 SER A C 1
ATOM 1444 O O . SER A 1 188 ? -31.735 -2.968 19.347 1.00 98.12 188 SER A O 1
ATOM 1446 N N . ILE A 1 189 ? -29.787 -1.892 19.687 1.00 98.25 189 ILE A N 1
ATOM 1447 C CA . ILE A 1 189 ? -29.208 -2.127 18.361 1.00 98.25 189 ILE A CA 1
ATOM 1448 C C . ILE A 1 189 ? -28.249 -3.316 18.482 1.00 98.25 189 ILE A C 1
ATOM 1450 O O . ILE A 1 189 ? -27.135 -3.154 18.976 1.00 98.25 189 ILE A O 1
ATOM 1454 N N . ASP A 1 190 ? -28.674 -4.509 18.063 1.00 97.81 190 ASP A N 1
ATOM 1455 C CA . ASP A 1 190 ? -27.836 -5.712 18.053 1.00 97.81 190 ASP A CA 1
ATOM 1456 C C . ASP A 1 190 ? -27.006 -5.793 16.771 1.00 97.81 190 ASP A C 1
ATOM 1458 O O . ASP A 1 190 ? -27.485 -6.207 15.713 1.00 97.81 190 ASP A O 1
ATOM 1462 N N . LEU A 1 191 ? -25.736 -5.406 16.867 1.00 96.38 191 LEU A N 1
ATOM 1463 C CA . LEU A 1 191 ? -24.818 -5.360 15.731 1.00 96.38 191 LEU A CA 1
ATOM 1464 C C . LEU A 1 191 ? -24.354 -6.745 15.252 1.00 96.38 191 LEU A C 1
ATOM 1466 O O . LEU A 1 191 ? -23.742 -6.834 14.189 1.00 96.38 191 LEU A O 1
ATOM 1470 N N . ARG A 1 192 ? -24.688 -7.832 15.962 1.00 93.75 192 ARG A N 1
ATOM 1471 C CA . ARG A 1 192 ? -24.481 -9.202 15.455 1.00 93.75 192 ARG A CA 1
ATOM 1472 C C . ARG A 1 192 ? -25.490 -9.572 14.372 1.00 93.75 192 ARG A C 1
ATOM 1474 O O . ARG A 1 192 ? -25.244 -10.500 13.607 1.00 93.75 192 ARG A O 1
ATOM 1481 N N . ARG A 1 193 ? -26.637 -8.888 14.335 1.00 95.38 193 ARG A N 1
ATOM 1482 C CA . ARG A 1 193 ? -27.723 -9.169 13.395 1.00 95.38 193 ARG A CA 1
ATOM 1483 C C . ARG A 1 193 ? -27.510 -8.392 12.086 1.00 95.38 193 ARG A C 1
ATOM 1485 O O . ARG A 1 193 ? -26.925 -7.296 12.092 1.00 95.38 193 ARG A O 1
ATOM 1492 N N . PRO A 1 194 ? -27.952 -8.943 10.941 1.00 92.69 194 PRO A N 1
ATOM 1493 C CA . PRO A 1 194 ? -27.862 -8.246 9.663 1.00 92.69 194 PRO A CA 1
ATOM 1494 C C . PRO A 1 194 ? -28.666 -6.939 9.692 1.00 92.69 194 PRO A C 1
ATOM 1496 O O . PRO A 1 194 ? -29.652 -6.809 10.417 1.00 92.69 194 PRO A O 1
ATOM 1499 N N . ALA A 1 195 ? -28.238 -5.949 8.904 1.00 91.94 195 ALA A N 1
ATOM 1500 C CA . ALA A 1 195 ? -28.963 -4.684 8.781 1.00 91.94 195 ALA A CA 1
ATOM 1501 C C . ALA A 1 195 ? -30.407 -4.930 8.303 1.00 91.94 195 ALA A C 1
ATOM 1503 O O . ALA A 1 195 ? -30.611 -5.690 7.358 1.00 91.94 195 ALA A O 1
ATOM 1504 N N . GLY A 1 196 ? -31.385 -4.282 8.943 1.00 93.00 196 GLY A N 1
ATOM 1505 C CA . GLY A 1 196 ? -32.814 -4.541 8.732 1.00 93.00 196 GLY A CA 1
ATOM 1506 C C . GLY A 1 196 ? -33.443 -5.470 9.777 1.00 93.00 196 GLY A C 1
ATOM 1507 O O . GLY A 1 196 ? -34.666 -5.565 9.827 1.00 93.00 196 GLY A O 1
ATOM 1508 N N . ASP A 1 197 ? -32.633 -6.116 10.623 1.00 96.50 197 ASP A N 1
ATOM 1509 C CA . ASP A 1 197 ? -33.092 -6.921 11.763 1.00 96.50 197 ASP A CA 1
ATOM 1510 C C . ASP A 1 197 ? -32.225 -6.696 13.022 1.00 96.50 197 ASP A C 1
ATOM 1512 O O . ASP A 1 197 ? -32.006 -7.595 13.837 1.00 96.50 197 ASP A O 1
ATOM 1516 N N . ARG A 1 198 ? -31.677 -5.490 13.201 1.00 97.75 198 ARG A N 1
ATOM 1517 C CA . ARG A 1 198 ? -30.811 -5.157 14.348 1.00 97.75 198 ARG A CA 1
ATOM 1518 C C . ARG A 1 198 ? -31.580 -4.718 15.577 1.00 97.75 198 ARG A C 1
ATOM 1520 O O . ARG A 1 198 ? -31.084 -4.851 16.693 1.00 97.75 198 ARG A O 1
ATOM 1527 N N . ILE A 1 199 ? -32.766 -4.167 15.395 1.00 98.25 199 ILE A N 1
ATOM 1528 C CA . ILE A 1 199 ? -33.530 -3.537 16.457 1.00 98.25 199 ILE A CA 1
ATOM 1529 C C . ILE A 1 199 ? -34.267 -4.600 17.263 1.00 98.25 199 ILE A C 1
ATOM 1531 O O . ILE A 1 199 ? -35.085 -5.368 16.753 1.00 98.25 199 ILE A O 1
ATOM 1535 N N . THR A 1 200 ? -33.978 -4.621 18.560 1.00 97.06 200 THR A N 1
ATOM 1536 C CA . THR A 1 200 ? -34.528 -5.573 19.529 1.00 97.06 200 THR A CA 1
ATOM 1537 C C . THR A 1 200 ? -35.045 -4.846 20.768 1.00 97.06 200 THR A C 1
ATOM 1539 O O . THR A 1 200 ? -34.634 -3.723 21.062 1.00 97.06 200 THR A O 1
ATOM 1542 N N . GLY A 1 201 ? -35.965 -5.482 21.501 1.00 95.19 201 GLY A N 1
ATOM 1543 C CA . GLY A 1 201 ? -36.450 -4.974 22.789 1.00 95.19 201 GLY A CA 1
ATOM 1544 C C . GLY A 1 201 ? -37.153 -3.616 22.719 1.00 95.19 201 GLY A C 1
ATOM 1545 O O . GLY A 1 201 ? -37.013 -2.833 23.655 1.00 95.19 201 GLY A O 1
ATOM 1546 N N . VAL A 1 202 ? -37.863 -3.329 21.619 1.00 97.81 202 VAL A N 1
ATOM 1547 C CA . VAL A 1 202 ? -38.596 -2.067 21.443 1.00 97.81 202 VAL A CA 1
ATOM 1548 C C . VAL A 1 202 ? -39.752 -2.001 22.438 1.00 97.81 202 VAL A C 1
ATOM 1550 O O . VAL A 1 202 ? -40.647 -2.847 22.399 1.00 97.81 202 VAL A O 1
ATOM 1553 N N . ALA A 1 203 ? -39.744 -1.001 23.315 1.00 97.25 203 ALA A N 1
ATOM 1554 C CA . ALA A 1 203 ? -40.801 -0.776 24.291 1.00 97.25 203 ALA A CA 1
ATOM 1555 C C . ALA A 1 203 ? -41.110 0.714 24.457 1.00 97.25 203 ALA A C 1
ATOM 1557 O O . ALA A 1 203 ? -40.202 1.531 24.590 1.00 97.25 203 ALA A O 1
ATOM 1558 N N . VAL A 1 204 ? -42.392 1.062 24.510 1.00 96.19 204 VAL A N 1
ATOM 1559 C CA . VAL A 1 204 ? -42.886 2.430 24.733 1.00 96.19 204 VAL A CA 1
ATOM 1560 C C . VAL A 1 204 ? -43.731 2.416 26.005 1.00 96.19 204 VAL A C 1
ATOM 1562 O O . VAL A 1 204 ? -44.508 1.489 26.224 1.00 96.19 204 VAL A O 1
ATOM 1565 N N . HIS A 1 205 ? -43.513 3.375 26.911 1.00 90.81 205 HIS A N 1
ATOM 1566 C CA . HIS A 1 205 ? -44.118 3.388 28.259 1.00 90.81 205 HIS A CA 1
ATOM 1567 C C . HIS A 1 205 ? -43.962 2.061 29.034 1.00 90.81 205 HIS A C 1
ATOM 1569 O O . HIS A 1 205 ? -44.852 1.630 29.763 1.00 90.81 205 HIS A O 1
ATOM 1575 N N . GLY A 1 206 ? -42.828 1.377 28.844 1.00 89.44 206 GLY A N 1
ATOM 1576 C CA . GLY A 1 206 ? -42.534 0.090 29.483 1.00 89.44 206 GLY A CA 1
ATOM 1577 C C . GLY A 1 206 ? -43.249 -1.122 28.875 1.00 89.44 206 GLY A C 1
ATOM 1578 O O . GLY A 1 206 ? -43.007 -2.237 29.330 1.00 89.44 206 GLY A O 1
ATOM 1579 N N . ARG A 1 207 ? -44.079 -0.940 27.839 1.00 94.56 207 ARG A N 1
ATOM 1580 C CA . ARG A 1 207 ? -44.788 -2.025 27.148 1.00 94.56 207 ARG A CA 1
ATOM 1581 C C . ARG A 1 207 ? -44.083 -2.389 25.837 1.00 94.56 207 ARG A C 1
ATOM 1583 O O . ARG A 1 207 ? -43.745 -1.475 25.083 1.00 94.56 207 ARG A O 1
ATOM 1590 N N . PRO A 1 208 ? -43.848 -3.682 25.545 1.00 97.31 208 PRO A N 1
ATOM 1591 C CA . PRO A 1 208 ? -43.320 -4.113 24.252 1.00 97.31 208 PRO A CA 1
ATOM 1592 C C . PRO A 1 208 ? -44.218 -3.658 23.099 1.00 97.31 208 PRO A C 1
ATOM 1594 O O . PRO A 1 208 ? -45.433 -3.819 23.175 1.00 97.31 208 PRO A O 1
ATOM 1597 N N . VAL A 1 209 ? -43.614 -3.119 22.040 1.00 97.50 209 VAL A N 1
ATOM 1598 C CA . VAL A 1 209 ? -44.350 -2.597 20.879 1.00 97.50 209 VAL A CA 1
ATOM 1599 C C . VAL A 1 209 ? -44.838 -3.733 19.981 1.00 97.50 209 VAL A C 1
ATOM 1601 O O . VAL A 1 209 ? -44.039 -4.551 19.522 1.00 97.50 209 VAL A O 1
ATOM 1604 N N . GLN A 1 210 ? -46.134 -3.737 19.675 1.00 97.44 210 GLN A N 1
ATOM 1605 C CA . GLN A 1 210 ? -46.753 -4.593 18.665 1.00 97.44 210 GLN A CA 1
ATOM 1606 C C . GLN A 1 210 ? -46.830 -3.886 17.305 1.00 97.44 210 GLN A C 1
ATOM 1608 O O . GLN A 1 210 ? -46.974 -2.664 17.252 1.00 97.44 210 GLN A O 1
ATOM 1613 N N . PRO A 1 211 ? -46.793 -4.617 16.173 1.00 96.50 211 PRO A N 1
ATOM 1614 C CA . PRO A 1 211 ? -46.856 -4.011 14.839 1.00 96.50 211 PRO A CA 1
ATOM 1615 C C . PRO A 1 211 ? -48.070 -3.097 14.606 1.00 96.50 211 PRO A C 1
ATOM 1617 O O . PRO A 1 211 ? -47.949 -2.100 13.891 1.00 96.50 211 PRO A O 1
ATOM 1620 N N . SER A 1 212 ? -49.213 -3.434 15.213 1.00 96.94 212 SER A N 1
ATOM 1621 C CA . SER A 1 212 ? -50.486 -2.709 15.119 1.00 96.94 212 SER A CA 1
ATOM 1622 C C . SER A 1 212 ? -50.616 -1.526 16.079 1.00 96.94 212 SER A C 1
ATOM 1624 O O . SER A 1 212 ? -51.588 -0.779 15.969 1.00 96.94 212 SER A O 1
ATOM 1626 N N . ASP A 1 213 ? -49.679 -1.349 17.015 1.00 97.69 213 ASP A N 1
ATOM 1627 C CA . ASP A 1 213 ? -49.695 -0.202 17.923 1.00 97.69 213 ASP A CA 1
ATOM 1628 C C . ASP A 1 213 ? -49.585 1.101 17.134 1.00 97.69 213 ASP A C 1
ATOM 1630 O O . ASP A 1 213 ? -49.132 1.119 15.988 1.00 97.69 213 ASP A O 1
ATOM 1634 N N . SER A 1 214 ? -50.003 2.209 17.735 1.00 96.56 214 SER A N 1
ATOM 1635 C CA . SER A 1 214 ? -50.055 3.492 17.049 1.00 96.56 214 SER A CA 1
ATOM 1636 C C . SER A 1 214 ? -49.610 4.613 17.977 1.00 96.56 214 SER A C 1
ATOM 1638 O O . SER A 1 214 ? -50.208 4.827 19.031 1.00 96.56 214 SER A O 1
ATOM 1640 N N . PHE A 1 215 ? -48.571 5.327 17.554 1.00 97.50 215 PHE A N 1
ATOM 1641 C CA . PHE A 1 215 ? -47.877 6.349 18.329 1.00 97.50 215 PHE A CA 1
ATOM 1642 C C . PHE A 1 215 ? -47.903 7.688 17.602 1.00 97.50 215 PHE A C 1
ATOM 1644 O O . PHE A 1 215 ? -47.933 7.744 16.370 1.00 97.50 215 PHE A O 1
ATOM 1651 N N . THR A 1 216 ? -47.860 8.770 18.364 1.00 98.25 216 THR A N 1
ATOM 1652 C CA . THR A 1 216 ? -47.571 10.111 17.863 1.00 98.25 216 THR A CA 1
ATOM 1653 C C . THR A 1 216 ? -46.069 10.364 17.991 1.00 98.25 216 THR A C 1
ATOM 1655 O O . THR A 1 216 ? -45.515 10.256 19.082 1.00 98.25 216 THR A O 1
ATOM 1658 N N . MET A 1 217 ? -45.392 10.693 16.890 1.00 98.44 217 MET A N 1
ATOM 1659 C CA . MET A 1 217 ? -43.946 10.923 16.859 1.00 98.44 217 MET A CA 1
ATOM 1660 C C . MET A 1 217 ? -43.630 12.334 16.378 1.00 98.44 217 MET A C 1
ATOM 1662 O O . MET A 1 217 ? -43.994 12.702 15.261 1.00 98.44 217 MET A O 1
ATOM 1666 N N . ALA A 1 218 ? -42.934 13.103 17.212 1.00 98.62 218 ALA A N 1
ATOM 1667 C CA . ALA A 1 218 ? -42.399 14.406 16.864 1.00 98.62 218 ALA A CA 1
ATOM 1668 C C . ALA A 1 218 ? -41.114 14.260 16.034 1.00 98.62 218 ALA A C 1
ATOM 1670 O O . ALA A 1 218 ? -40.189 13.531 16.392 1.00 98.62 218 ALA A O 1
ATOM 1671 N N . VAL A 1 219 ? -41.061 14.955 14.907 1.00 97.50 219 VAL A N 1
ATOM 1672 C CA . VAL A 1 219 ? -39.935 14.979 13.974 1.00 97.50 219 VAL A CA 1
ATOM 1673 C C . VAL A 1 219 ? -39.800 16.379 13.393 1.00 97.50 219 VAL A C 1
ATOM 1675 O O . VAL A 1 219 ? -40.724 17.189 13.441 1.00 97.50 219 VAL A O 1
ATOM 1678 N N . ASN A 1 220 ? -38.658 16.674 12.792 1.00 96.19 220 ASN A N 1
ATOM 1679 C CA . ASN A 1 220 ? -38.518 17.909 12.034 1.00 96.19 220 ASN A CA 1
ATOM 1680 C C . ASN A 1 220 ? -39.218 17.823 10.665 1.00 96.19 220 ASN A C 1
ATOM 1682 O O . ASN A 1 220 ? -39.431 16.733 10.124 1.00 96.19 220 ASN A O 1
ATOM 1686 N N . SER A 1 221 ? -39.572 18.978 10.100 1.00 95.12 221 SER A N 1
ATOM 1687 C CA . SER A 1 221 ? -40.301 19.082 8.830 1.00 95.12 221 SER A CA 1
ATOM 1688 C C . SER A 1 221 ? -39.590 18.398 7.660 1.00 95.12 221 SER A C 1
ATOM 1690 O O . SER A 1 221 ? -40.245 17.765 6.837 1.00 95.12 221 SER A O 1
ATOM 1692 N N . TYR A 1 222 ? -38.255 18.419 7.619 1.00 93.88 222 TYR A N 1
ATOM 1693 C CA . TYR A 1 222 ? -37.474 17.681 6.625 1.00 93.88 222 TYR A CA 1
ATOM 1694 C C . TYR A 1 222 ? -37.671 16.164 6.747 1.00 93.88 222 TYR A C 1
ATOM 1696 O O . TYR A 1 222 ? -37.949 15.486 5.757 1.00 93.88 222 TYR A O 1
ATOM 1704 N N . ARG A 1 223 ? -37.570 15.615 7.960 1.00 95.06 223 ARG A N 1
ATOM 1705 C CA . ARG A 1 223 ? -37.693 14.178 8.218 1.00 95.06 223 ARG A CA 1
ATOM 1706 C C . ARG A 1 223 ? -39.118 13.682 7.997 1.00 95.06 223 ARG A C 1
ATOM 1708 O O . ARG A 1 223 ? -39.287 12.580 7.483 1.00 95.06 223 ARG A O 1
ATOM 1715 N N . GLN A 1 224 ? -40.125 14.505 8.296 1.00 95.00 224 GLN A N 1
ATOM 1716 C CA . GLN A 1 224 ? -41.535 14.187 8.057 1.00 95.00 224 GLN A CA 1
ATOM 1717 C C . GLN A 1 224 ? -41.823 13.812 6.592 1.00 95.00 224 GLN A C 1
ATOM 1719 O O . GLN A 1 224 ? -42.639 12.929 6.347 1.00 95.00 224 GLN A O 1
ATOM 1724 N N . THR A 1 225 ? -41.115 14.406 5.624 1.00 92.19 225 THR A N 1
ATOM 1725 C CA . THR A 1 225 ? -41.266 14.075 4.190 1.00 92.19 225 THR A CA 1
ATOM 1726 C C . THR A 1 225 ? -40.725 12.691 3.799 1.00 92.19 225 THR A C 1
ATOM 1728 O O . THR A 1 225 ? -40.896 12.253 2.664 1.00 92.19 225 THR A O 1
ATOM 1731 N N . GLY A 1 226 ? -40.045 12.000 4.718 1.00 92.12 226 GLY A N 1
ATOM 1732 C CA . GLY A 1 226 ? -39.354 10.734 4.475 1.00 92.12 226 GLY A CA 1
ATOM 1733 C C . GLY A 1 226 ? -37.939 10.881 3.903 1.00 92.12 226 GLY A C 1
ATOM 1734 O O . GLY A 1 226 ? -37.284 9.885 3.575 1.00 92.12 226 GLY A O 1
ATOM 1735 N N . THR A 1 227 ? -37.424 12.110 3.811 1.00 89.38 227 THR A N 1
ATOM 1736 C CA . THR A 1 227 ? -36.072 12.371 3.307 1.00 89.38 227 THR A CA 1
ATOM 1737 C C . THR A 1 227 ? -34.992 11.793 4.243 1.00 89.38 227 THR A C 1
ATOM 1739 O O . THR A 1 227 ? -35.170 11.677 5.458 1.00 89.38 227 THR A O 1
ATOM 1742 N N . GLY A 1 228 ? -33.857 11.367 3.676 1.00 86.38 228 GLY A N 1
ATOM 1743 C CA . GLY A 1 228 ? -32.794 10.638 4.389 1.00 86.38 228 GLY A CA 1
ATOM 1744 C C . GLY A 1 228 ? -32.999 9.118 4.434 1.00 86.38 228 GLY A C 1
ATOM 1745 O O . GLY A 1 228 ? -32.337 8.421 5.202 1.00 86.38 228 GLY A O 1
ATOM 1746 N N . GLY A 1 229 ? -33.910 8.601 3.601 1.00 91.44 229 GLY A N 1
ATOM 1747 C CA . GLY A 1 229 ? -34.232 7.175 3.497 1.00 91.44 229 GLY A CA 1
ATOM 1748 C C . GLY A 1 229 ? -35.339 6.710 4.446 1.00 91.44 229 GLY A C 1
ATOM 1749 O O . GLY A 1 229 ? -35.588 5.512 4.542 1.00 91.44 229 GLY A O 1
ATOM 1750 N N . TYR A 1 230 ? -36.029 7.638 5.110 1.00 95.62 230 TYR A N 1
ATOM 1751 C CA . TYR A 1 230 ? -37.133 7.368 6.032 1.00 95.62 230 TYR A CA 1
ATOM 1752 C C . TYR A 1 230 ? -38.485 7.302 5.304 1.00 95.62 230 TYR A C 1
ATOM 1754 O O . TYR A 1 230 ? -39.478 7.886 5.731 1.00 95.62 230 TYR A O 1
ATOM 1762 N N . GLY A 1 231 ? -38.535 6.568 4.188 1.00 93.88 231 GLY A N 1
ATOM 1763 C CA . GLY A 1 231 ? -39.718 6.487 3.322 1.00 93.88 231 GLY A CA 1
ATOM 1764 C C . GLY A 1 231 ? -40.977 5.948 4.010 1.00 93.88 231 GLY A C 1
ATOM 1765 O O . GLY A 1 231 ? -42.079 6.215 3.547 1.00 93.88 231 GLY A O 1
ATOM 1766 N N . MET A 1 232 ? -40.837 5.262 5.151 1.00 94.31 232 MET A N 1
ATOM 1767 C CA . MET A 1 232 ? -41.968 4.813 5.972 1.00 94.31 232 MET A CA 1
ATOM 1768 C C . MET A 1 232 ? -42.801 5.963 6.561 1.00 94.31 232 MET A C 1
ATOM 1770 O O . MET A 1 232 ? -43.905 5.719 7.035 1.00 94.31 232 MET A O 1
ATOM 1774 N N . LEU A 1 233 ? -42.289 7.200 6.545 1.00 95.00 233 LEU A N 1
ATOM 1775 C CA . LEU A 1 233 ? -43.036 8.386 6.969 1.00 95.00 233 LEU A CA 1
ATOM 1776 C C . LEU A 1 233 ? -43.875 9.011 5.845 1.00 95.00 233 LEU A C 1
ATOM 1778 O O . LEU A 1 233 ? -44.706 9.880 6.111 1.00 95.00 233 LEU A O 1
ATOM 1782 N N . HIS A 1 234 ? -43.679 8.586 4.594 1.00 90.06 234 HIS A N 1
ATOM 1783 C CA . HIS A 1 234 ? -44.409 9.135 3.458 1.00 90.06 234 HIS A CA 1
ATOM 1784 C C . HIS A 1 234 ? -45.916 8.878 3.604 1.00 90.06 234 HIS A C 1
ATOM 1786 O O . HIS A 1 234 ? -46.354 7.738 3.743 1.00 90.06 234 HIS A O 1
ATOM 1792 N N . GLY A 1 235 ? -46.714 9.948 3.578 1.00 84.44 235 GLY A N 1
ATOM 1793 C CA . GLY A 1 235 ? -48.166 9.869 3.766 1.00 84.44 235 GLY A CA 1
ATOM 1794 C C . GLY A 1 235 ? -48.621 9.626 5.211 1.00 84.44 235 GLY A C 1
ATOM 1795 O O . GLY A 1 235 ? -49.819 9.463 5.440 1.00 84.44 235 GLY A O 1
ATOM 1796 N N . ALA A 1 236 ? -47.712 9.623 6.196 1.00 93.56 236 ALA A N 1
ATOM 1797 C CA . ALA A 1 236 ? -48.094 9.553 7.603 1.00 93.56 236 ALA A CA 1
ATOM 1798 C C . ALA A 1 236 ? -48.960 10.765 7.985 1.00 93.56 236 ALA A C 1
ATOM 1800 O O . ALA A 1 236 ? -48.632 11.910 7.661 1.00 93.56 236 ALA A O 1
ATOM 1801 N N . ARG A 1 237 ? -50.072 10.519 8.690 1.00 96.25 237 ARG A N 1
ATOM 1802 C CA . ARG A 1 237 ? -51.001 11.579 9.104 1.00 96.25 237 ARG A CA 1
ATOM 1803 C C . ARG A 1 237 ? -50.291 12.557 10.035 1.00 96.25 237 ARG A C 1
ATOM 1805 O O . ARG A 1 237 ? -49.880 12.164 11.125 1.00 96.25 237 ARG A O 1
ATOM 1812 N N . VAL A 1 238 ? -50.218 13.822 9.636 1.00 96.94 238 VAL A N 1
ATOM 1813 C CA . VAL A 1 238 ? -49.721 14.914 10.479 1.00 96.94 238 VAL A CA 1
ATOM 1814 C C . VAL A 1 238 ? -50.761 15.232 11.557 1.00 96.94 238 VAL A C 1
ATOM 1816 O O . VAL A 1 238 ? -51.938 15.431 11.260 1.00 96.94 238 VAL A O 1
ATOM 1819 N N . THR A 1 239 ? -50.331 15.238 12.814 1.00 96.56 239 THR A N 1
ATOM 1820 C CA . THR A 1 239 ? -51.147 15.558 13.997 1.00 96.56 239 THR A CA 1
ATOM 1821 C C . THR A 1 239 ? -50.741 16.883 14.643 1.00 96.56 239 THR A C 1
ATOM 1823 O O . THR A 1 239 ? -51.511 17.423 15.431 1.00 96.56 239 THR A O 1
ATOM 1826 N N . TYR A 1 240 ? -49.563 17.418 14.300 1.00 97.44 240 TYR A N 1
ATOM 1827 C CA . TYR A 1 240 ? -49.072 18.720 14.756 1.00 97.44 240 TYR A CA 1
ATOM 1828 C C . TYR A 1 240 ? -48.301 19.436 13.642 1.00 97.44 240 TYR A C 1
ATOM 1830 O O . TYR A 1 240 ? -47.324 18.894 13.120 1.00 97.44 240 TYR A O 1
ATOM 1838 N N . ASP A 1 241 ? -48.719 20.660 13.319 1.00 96.44 241 ASP A N 1
ATOM 1839 C CA . ASP A 1 241 ? -48.022 21.602 12.439 1.00 96.44 241 ASP A CA 1
ATOM 1840 C C . ASP A 1 241 ? -48.454 23.031 12.804 1.00 96.44 241 ASP A C 1
ATOM 1842 O O . ASP A 1 241 ? -49.561 23.454 12.478 1.00 96.44 241 ASP A O 1
ATOM 1846 N N . ARG A 1 242 ? -47.593 23.766 13.516 1.00 96.12 242 ARG A N 1
ATOM 1847 C CA . ARG A 1 242 ? -47.805 25.188 13.847 1.00 96.12 242 ARG A CA 1
ATOM 1848 C C . ARG A 1 242 ? -46.763 26.116 13.222 1.00 96.12 242 ARG A C 1
ATOM 1850 O O . ARG A 1 242 ? -46.683 27.281 13.585 1.00 96.12 242 ARG A O 1
ATOM 1857 N N . GLY A 1 243 ? -45.937 25.599 12.309 1.00 93.31 243 GLY A N 1
ATOM 1858 C CA . GLY A 1 243 ? -44.853 26.377 11.695 1.00 93.31 243 GLY A CA 1
ATOM 1859 C C . GLY A 1 243 ? -43.739 26.839 12.651 1.00 93.31 243 GLY A C 1
ATOM 1860 O O . GLY A 1 243 ? -42.935 27.676 12.261 1.00 93.31 243 GLY A O 1
ATOM 1861 N N . GLU A 1 244 ? -43.661 26.307 13.873 1.00 96.56 244 GLU A N 1
ATOM 1862 C CA . GLU A 1 244 ? -42.668 26.728 14.870 1.00 96.56 244 GLU A CA 1
ATOM 1863 C C . GLU A 1 244 ? -41.279 26.169 14.560 1.00 96.56 244 GLU A C 1
ATOM 1865 O O . GLU A 1 244 ? -41.119 24.958 14.374 1.00 96.56 244 GLU A O 1
ATOM 1870 N N . ASP A 1 245 ? -40.276 27.045 14.536 1.00 96.25 245 ASP A N 1
ATOM 1871 C CA . ASP A 1 245 ? -38.871 26.678 14.366 1.00 96.25 245 ASP A CA 1
ATOM 1872 C C . ASP A 1 245 ? -38.341 25.926 15.598 1.00 96.25 245 ASP A C 1
ATOM 1874 O O . ASP A 1 245 ? -38.493 26.371 16.739 1.00 96.25 245 ASP A O 1
ATOM 1878 N N . ILE A 1 246 ? -37.696 24.777 15.375 1.00 97.44 246 ILE A N 1
ATOM 1879 C CA . ILE A 1 246 ? -37.201 23.927 16.467 1.00 97.44 246 ILE A CA 1
ATOM 1880 C C . ILE A 1 246 ? -36.123 24.646 17.279 1.00 97.44 246 ILE A C 1
ATOM 1882 O O . ILE A 1 246 ? -36.098 24.512 18.500 1.00 97.44 246 ILE A O 1
ATOM 1886 N N . ARG A 1 247 ? -35.248 25.437 16.650 1.00 95.50 247 ARG A N 1
ATOM 1887 C CA . ARG A 1 247 ? -34.186 26.151 17.369 1.00 95.50 247 ARG A CA 1
ATOM 1888 C C . ARG A 1 247 ? -34.771 27.223 18.282 1.00 95.50 247 ARG A C 1
ATOM 1890 O O . ARG A 1 247 ? -34.314 27.348 19.415 1.00 95.50 247 ARG A O 1
ATOM 1897 N N . SER A 1 248 ? -35.801 27.940 17.835 1.00 95.31 248 SER A N 1
ATOM 1898 C CA . SER A 1 248 ? -36.562 28.867 18.678 1.00 95.31 248 SER A CA 1
ATOM 1899 C C . SER A 1 248 ? -37.208 28.156 19.866 1.00 95.31 248 SER A C 1
ATOM 1901 O O . SER A 1 248 ? -37.093 28.646 20.985 1.00 95.31 248 SER A O 1
ATOM 1903 N N . LEU A 1 249 ? -37.802 26.974 19.664 1.00 97.62 249 LEU A N 1
ATOM 1904 C CA . LEU A 1 249 ? -38.362 26.173 20.760 1.00 97.62 249 LEU A CA 1
ATOM 1905 C C . LEU A 1 249 ? -37.290 25.753 21.779 1.00 97.62 249 LEU A C 1
ATOM 1907 O O . LEU A 1 249 ? -37.518 25.839 22.986 1.00 97.62 249 LEU A O 1
ATOM 1911 N N . LEU A 1 250 ? -36.105 25.344 21.312 1.00 97.56 250 LEU A N 1
ATOM 1912 C CA . LEU A 1 250 ? -34.969 25.025 22.184 1.00 97.56 250 LEU A CA 1
ATOM 1913 C C . LEU A 1 250 ? -34.471 26.266 22.940 1.00 97.56 250 LEU A C 1
ATOM 1915 O O . LEU A 1 250 ? -34.191 26.175 24.132 1.00 97.56 250 LEU A O 1
ATOM 1919 N N . ALA A 1 251 ? -34.402 27.428 22.283 1.00 96.44 251 ALA A N 1
ATOM 1920 C CA . ALA A 1 251 ? -34.012 28.692 22.911 1.00 96.44 251 ALA A CA 1
ATOM 1921 C C . ALA A 1 251 ? -34.997 29.119 24.003 1.00 96.44 251 ALA A C 1
ATOM 1923 O O . ALA A 1 251 ? -34.573 29.467 25.104 1.00 96.44 251 ALA A O 1
ATOM 1924 N N . SER A 1 252 ? -36.301 29.025 23.734 1.00 97.00 252 SER A N 1
ATOM 1925 C CA . SER A 1 252 ? -37.337 29.292 24.731 1.00 97.00 252 SER A CA 1
ATOM 1926 C C . SER A 1 252 ? -37.253 28.326 25.913 1.00 97.00 252 SER A C 1
ATOM 1928 O O . SER A 1 252 ? -37.383 28.766 27.051 1.00 97.00 252 SER A O 1
ATOM 1930 N N . ALA A 1 253 ? -36.965 27.042 25.676 1.00 97.06 253 ALA A N 1
ATOM 1931 C CA . ALA A 1 253 ? -36.765 26.074 26.753 1.00 97.06 253 ALA A CA 1
ATOM 1932 C C . ALA A 1 253 ? -35.541 26.419 27.623 1.00 97.06 253 ALA A C 1
ATOM 1934 O O . ALA A 1 253 ? -35.647 26.423 28.846 1.00 97.06 253 ALA A O 1
ATOM 1935 N N . VAL A 1 254 ? -34.403 26.790 27.017 1.00 97.62 254 VAL A N 1
ATOM 1936 C CA . VAL A 1 254 ? -33.214 27.267 27.758 1.00 97.62 254 VAL A CA 1
ATOM 1937 C C . VAL A 1 254 ? -33.559 28.492 28.616 1.00 97.62 254 VAL A C 1
ATOM 1939 O O . VAL A 1 254 ? -33.169 28.554 29.777 1.00 97.62 254 VAL A O 1
ATOM 1942 N N . GLN A 1 255 ? -34.305 29.454 28.066 1.00 97.19 255 GLN A N 1
ATOM 1943 C CA . GLN A 1 255 ? -34.679 30.690 28.762 1.00 97.19 255 GLN A CA 1
ATOM 1944 C C . GLN A 1 255 ? -35.644 30.458 29.930 1.00 97.19 255 GLN A C 1
ATOM 1946 O O . GLN A 1 255 ? -35.502 31.101 30.970 1.00 97.19 255 GLN A O 1
ATOM 1951 N N . GLN A 1 256 ? -36.626 29.572 29.754 1.00 96.25 256 GLN A N 1
ATOM 1952 C CA . GLN A 1 256 ? -37.671 29.292 30.745 1.00 96.25 256 GLN A CA 1
ATOM 1953 C C . GLN A 1 256 ? -37.193 28.358 31.860 1.00 96.25 256 GLN A C 1
ATOM 1955 O O . GLN A 1 256 ? -37.663 28.466 32.989 1.00 96.25 256 GLN A O 1
ATOM 1960 N N . GLU A 1 257 ? -36.272 27.442 31.552 1.00 94.88 257 GLU A N 1
ATOM 1961 C CA . GLU A 1 257 ? -35.846 26.373 32.462 1.00 94.88 257 GLU A CA 1
ATOM 1962 C C . GLU A 1 257 ? -34.436 26.597 33.039 1.00 94.88 257 GLU A C 1
ATOM 1964 O O . GLU A 1 257 ? -33.849 25.669 33.594 1.00 94.88 257 GLU A O 1
ATOM 1969 N N . GLN A 1 258 ? -33.877 27.808 32.922 1.00 91.25 258 GLN A N 1
ATOM 1970 C CA . GLN A 1 258 ? -32.567 28.133 33.493 1.00 91.25 258 GLN A CA 1
ATOM 1971 C C . GLN A 1 258 ? -32.584 28.220 35.041 1.00 91.25 258 GLN A C 1
ATOM 1973 O O . GLN A 1 258 ? -33.515 28.794 35.608 1.00 91.25 258 GLN A O 1
ATOM 1978 N N . PRO A 1 259 ? -31.535 27.731 35.738 1.00 94.38 259 PRO A N 1
ATOM 1979 C CA . PRO A 1 259 ? -30.424 26.974 35.174 1.00 94.38 259 PRO A CA 1
ATOM 1980 C C . PRO A 1 259 ? -30.878 25.567 34.751 1.00 94.38 259 PRO A C 1
ATOM 1982 O O . PRO A 1 259 ? -31.502 24.845 35.529 1.00 94.38 259 PRO A O 1
ATOM 1985 N N . LEU A 1 260 ? -30.533 25.168 33.524 1.00 95.94 260 LEU A N 1
ATOM 1986 C CA . LEU A 1 260 ? -30.841 23.846 32.996 1.00 95.94 260 LEU A CA 1
ATOM 1987 C C . LEU A 1 260 ? -30.171 22.779 33.856 1.00 95.94 260 LEU A C 1
ATOM 1989 O O . LEU A 1 260 ? -28.966 22.825 34.095 1.00 95.94 260 LEU A O 1
ATOM 1993 N N . ASP A 1 261 ? -30.952 21.793 34.275 1.00 95.38 261 ASP A N 1
ATOM 1994 C CA . ASP A 1 261 ? -30.464 20.602 34.958 1.00 95.38 261 ASP A CA 1
ATOM 1995 C C . ASP A 1 261 ? -30.477 19.416 33.979 1.00 95.38 261 ASP A C 1
ATOM 1997 O O . ASP A 1 261 ? -31.553 18.870 33.706 1.00 95.38 261 ASP A O 1
ATOM 2001 N N . PRO A 1 262 ? -29.314 18.990 33.439 1.00 92.31 262 PRO A N 1
ATOM 2002 C CA . PRO A 1 262 ? -29.246 17.875 32.493 1.00 92.31 262 PRO A CA 1
ATOM 2003 C C . PRO A 1 262 ? -29.850 16.575 33.038 1.00 92.31 262 PRO A C 1
ATOM 2005 O O . PRO A 1 262 ? -30.370 15.767 32.267 1.00 92.31 262 PRO A O 1
ATOM 2008 N N . ALA A 1 263 ? -29.853 16.381 34.364 1.00 91.00 263 ALA A N 1
ATOM 2009 C CA . ALA A 1 263 ? -30.417 15.189 34.987 1.00 91.00 263 ALA A CA 1
ATOM 2010 C C . ALA A 1 263 ? -31.936 15.060 34.776 1.00 91.00 263 ALA A C 1
ATOM 2012 O O . ALA A 1 263 ? -32.442 13.939 34.773 1.00 91.00 263 ALA A O 1
ATOM 2013 N N . ARG A 1 264 ? -32.657 16.170 34.549 1.00 92.81 264 ARG A N 1
ATOM 2014 C CA . ARG A 1 264 ? -34.107 16.162 34.272 1.00 92.81 264 ARG A CA 1
ATOM 2015 C C . ARG A 1 264 ? -34.463 15.575 32.912 1.00 92.81 264 ARG A C 1
ATOM 2017 O O . ARG A 1 264 ? -35.583 15.106 32.735 1.00 92.81 264 ARG A O 1
ATOM 2024 N N . TYR A 1 265 ? -33.532 15.627 31.963 1.00 93.62 265 TYR A N 1
ATOM 2025 C CA . TYR A 1 265 ? -33.767 15.192 30.588 1.00 93.62 265 TYR A CA 1
ATOM 2026 C C . TYR A 1 265 ? -33.283 13.773 30.322 1.00 93.62 265 TYR A C 1
ATOM 2028 O O . TYR A 1 265 ? -33.745 13.159 29.374 1.00 93.62 265 TYR A O 1
ATOM 2036 N N . ARG A 1 266 ? -32.370 13.254 31.146 1.00 91.88 266 ARG A N 1
ATOM 2037 C CA . ARG A 1 266 ? -31.685 11.981 30.922 1.00 91.88 266 ARG A CA 1
ATOM 2038 C C . ARG A 1 266 ? -32.651 10.813 30.698 1.00 91.88 266 ARG A C 1
ATOM 2040 O O . ARG A 1 266 ? -33.323 10.359 31.625 1.00 91.88 266 ARG A O 1
ATOM 2047 N N . GLU A 1 267 ? -32.616 10.239 29.500 1.00 88.00 267 GLU A N 1
ATOM 2048 C CA . GLU A 1 267 ? -33.354 9.036 29.124 1.00 88.00 267 GLU A CA 1
ATOM 2049 C C . GLU A 1 267 ? -32.370 7.923 28.711 1.00 88.00 267 GLU A C 1
ATOM 2051 O O . GLU A 1 267 ? -31.681 7.998 27.698 1.00 88.00 267 GLU A O 1
ATOM 2056 N N . GLN A 1 268 ? -32.332 6.799 29.440 1.00 78.69 268 GLN A N 1
ATOM 2057 C CA . GLN A 1 268 ? -31.610 5.594 28.984 1.00 78.69 268 GLN A CA 1
ATOM 2058 C C . GLN A 1 268 ? -32.443 4.807 27.955 1.00 78.69 268 GLN A C 1
ATOM 2060 O O . GLN A 1 268 ? -32.777 3.634 28.147 1.00 78.69 268 GLN A O 1
ATOM 2065 N N . GLY A 1 269 ? -32.836 5.486 26.874 1.00 88.00 269 GLY A N 1
ATOM 2066 C CA . GLY A 1 269 ? -33.748 4.966 25.855 1.00 88.00 269 GLY A CA 1
ATOM 2067 C C . GLY A 1 269 ? -33.108 3.942 24.919 1.00 88.00 269 GLY A C 1
ATOM 2068 O O . GLY A 1 269 ? -33.790 3.096 24.351 1.00 88.00 269 GLY A O 1
ATOM 2069 N N . TRP A 1 270 ? -31.788 3.932 24.759 1.00 95.88 270 TRP A N 1
ATOM 2070 C CA . TRP A 1 270 ? -31.182 3.020 23.795 1.00 95.88 270 TRP A CA 1
ATOM 2071 C C . TRP A 1 270 ? -29.778 2.581 24.162 1.00 95.88 270 TRP A C 1
ATOM 2073 O O . TRP A 1 270 ? -29.079 3.209 24.955 1.00 95.88 270 TRP A O 1
ATOM 2083 N N . ARG A 1 271 ? -29.372 1.458 23.574 1.00 96.81 271 ARG A N 1
ATOM 2084 C CA . ARG A 1 271 ? -28.017 0.925 23.702 1.00 96.81 271 ARG A CA 1
ATOM 2085 C C . ARG A 1 271 ? -27.623 0.109 22.483 1.00 96.81 271 ARG A C 1
ATOM 2087 O O . ARG A 1 271 ? -28.472 -0.459 21.795 1.00 96.81 271 ARG A O 1
ATOM 2094 N N . ILE A 1 272 ? -26.322 -0.008 22.268 1.00 97.25 272 ILE A N 1
ATOM 2095 C CA . ILE A 1 272 ? -25.742 -0.936 21.298 1.00 97.25 272 ILE A CA 1
ATOM 2096 C C . ILE A 1 272 ? -25.394 -2.229 22.027 1.00 97.25 272 ILE A C 1
ATOM 2098 O O . ILE A 1 272 ? -24.858 -2.201 23.132 1.00 97.25 272 ILE A O 1
ATOM 2102 N N . VAL A 1 273 ? -25.709 -3.370 21.421 1.00 94.88 273 VAL A N 1
ATOM 2103 C CA . VAL A 1 273 ? -25.356 -4.693 21.937 1.00 94.88 273 VAL A CA 1
ATOM 2104 C C . VAL A 1 273 ? -24.705 -5.535 20.833 1.00 94.88 273 VAL A C 1
ATOM 2106 O O . VAL A 1 273 ? -24.965 -5.311 19.652 1.00 94.88 273 VAL A O 1
ATOM 2109 N N . PRO A 1 274 ? -23.841 -6.500 21.183 1.00 94.06 274 PRO A N 1
ATOM 2110 C CA . PRO A 1 274 ? -23.276 -6.740 22.509 1.00 94.06 274 PRO A CA 1
ATOM 2111 C C . PRO A 1 274 ? -22.294 -5.633 22.923 1.00 94.06 274 PRO A C 1
ATOM 2113 O O . PRO A 1 274 ? -21.771 -4.898 22.087 1.00 94.06 274 PRO A O 1
ATOM 2116 N N . GLU A 1 275 ? -21.991 -5.559 24.219 1.00 91.50 275 GLU A N 1
ATOM 2117 C CA . GLU A 1 275 ? -21.105 -4.541 24.806 1.00 91.50 275 GLU A CA 1
ATOM 2118 C C . GLU A 1 275 ? -19.717 -4.481 24.141 1.00 91.50 275 GLU A C 1
ATOM 2120 O O . GLU A 1 275 ? -19.121 -3.416 24.004 1.00 91.50 275 GLU A O 1
ATOM 2125 N N . GLN A 1 276 ? -19.213 -5.613 23.639 1.00 89.00 276 GLN A N 1
ATOM 2126 C CA . GLN A 1 276 ? -17.976 -5.653 22.854 1.00 89.00 276 GLN A CA 1
ATOM 2127 C C . GLN A 1 276 ? -18.054 -4.780 21.592 1.00 89.00 276 GLN A C 1
ATOM 2129 O O . GLN A 1 276 ? -17.097 -4.080 21.271 1.00 89.00 276 GLN A O 1
ATOM 2134 N N . MET A 1 277 ? -19.175 -4.817 20.870 1.00 92.62 277 MET A N 1
ATOM 2135 C CA . MET A 1 277 ? -19.391 -4.000 19.675 1.00 92.62 277 MET A CA 1
ATOM 2136 C C . MET A 1 277 ? -19.757 -2.560 20.049 1.00 92.62 277 MET A C 1
ATOM 2138 O O . MET A 1 277 ? -19.305 -1.635 19.382 1.00 92.62 277 MET A O 1
ATOM 2142 N N . ALA A 1 278 ? -20.467 -2.349 21.163 1.00 93.19 278 ALA A N 1
ATOM 2143 C CA . ALA A 1 278 ? -20.694 -1.012 21.717 1.00 93.19 278 ALA A CA 1
ATOM 2144 C C . ALA A 1 278 ? -19.373 -0.297 22.054 1.00 93.19 278 ALA A C 1
ATOM 2146 O O . ALA A 1 278 ? -19.195 0.876 21.728 1.00 93.19 278 ALA A O 1
ATOM 2147 N N . ALA A 1 279 ? -18.400 -1.016 22.623 1.00 86.75 279 ALA A N 1
ATOM 2148 C CA . ALA A 1 279 ? -17.066 -0.487 22.891 1.00 86.75 279 ALA A CA 1
ATOM 2149 C C . ALA A 1 279 ? -16.315 -0.105 21.606 1.00 86.75 279 ALA A C 1
ATOM 2151 O O . ALA A 1 279 ? -15.664 0.939 21.574 1.00 86.75 279 ALA A O 1
ATOM 2152 N N . GLN A 1 280 ? -16.439 -0.904 20.540 1.00 91.00 280 GLN A N 1
ATOM 2153 C CA . GLN A 1 280 ? -15.884 -0.547 19.231 1.00 91.00 280 GLN A CA 1
ATOM 2154 C C . GLN A 1 280 ? -16.540 0.720 18.675 1.00 91.00 280 GLN A C 1
ATOM 2156 O O . GLN A 1 280 ? -15.832 1.607 18.210 1.00 91.00 280 GLN A O 1
ATOM 2161 N N . VAL A 1 281 ? -17.866 0.857 18.790 1.00 93.06 281 VAL A N 1
ATOM 2162 C CA . VAL A 1 281 ? -18.568 2.081 18.378 1.00 93.06 281 VAL A CA 1
ATOM 2163 C C . VAL A 1 281 ? -18.077 3.292 19.166 1.00 93.06 281 VAL A C 1
ATOM 2165 O O . VAL A 1 281 ? -17.723 4.298 18.560 1.00 93.06 281 VAL A O 1
ATOM 2168 N N . ARG A 1 282 ? -17.969 3.204 20.496 1.00 91.38 282 ARG A N 1
ATOM 2169 C CA . ARG A 1 282 ? -17.413 4.292 21.319 1.00 91.38 282 ARG A CA 1
ATOM 2170 C C . ARG A 1 282 ? -15.989 4.668 20.902 1.00 91.38 282 ARG A C 1
ATOM 2172 O O . ARG A 1 282 ? -15.664 5.855 20.853 1.00 91.38 282 ARG A O 1
ATOM 2179 N N . ALA A 1 283 ? -15.168 3.689 20.517 1.00 85.81 283 ALA A N 1
ATOM 2180 C CA . ALA A 1 283 ? -13.825 3.935 19.999 1.00 85.81 283 ALA A CA 1
ATOM 2181 C C . ALA A 1 283 ? -13.829 4.717 18.669 1.00 85.81 283 ALA A C 1
ATOM 2183 O O . ALA A 1 283 ? -12.977 5.590 18.495 1.00 85.81 283 ALA A O 1
ATOM 2184 N N . LEU A 1 284 ? -14.810 4.497 17.777 1.00 87.94 284 LEU A N 1
ATOM 2185 C CA . LEU A 1 284 ? -14.969 5.286 16.539 1.00 87.94 284 LEU A CA 1
ATOM 2186 C C . LEU A 1 284 ? -15.171 6.785 16.819 1.00 87.94 284 LEU A C 1
ATOM 2188 O O . LEU A 1 284 ? -14.783 7.622 16.007 1.00 87.94 284 LEU A O 1
ATOM 2192 N N . PHE A 1 285 ? -15.730 7.125 17.983 1.00 85.88 285 PHE A N 1
ATOM 2193 C CA . PHE A 1 285 ? -15.969 8.501 18.429 1.00 85.88 285 PHE A CA 1
ATOM 2194 C C . PHE A 1 285 ? -14.977 8.976 19.502 1.00 85.88 285 PHE A C 1
ATOM 2196 O O . PHE A 1 285 ? -15.172 10.036 20.091 1.00 85.88 285 PHE A O 1
ATOM 2203 N N . ARG A 1 286 ? -13.885 8.228 19.733 1.00 79.19 286 ARG A N 1
ATOM 2204 C CA . ARG A 1 286 ? -12.828 8.537 20.719 1.00 79.19 286 ARG A CA 1
ATOM 2205 C C . ARG A 1 286 ? -13.338 8.686 22.162 1.00 79.19 286 ARG A C 1
ATOM 2207 O O . ARG A 1 286 ? -12.742 9.410 22.959 1.00 79.19 286 ARG A O 1
ATOM 2214 N N . LEU A 1 287 ? -14.414 7.986 22.513 1.00 69.69 287 LEU A N 1
ATOM 2215 C CA . LEU A 1 287 ? -14.995 7.998 23.856 1.00 69.69 287 LEU A CA 1
ATOM 2216 C C . LEU A 1 287 ? -14.317 6.938 24.734 1.00 69.69 287 LEU A C 1
ATOM 2218 O O . LEU A 1 287 ? -14.109 5.800 24.305 1.00 69.69 287 LEU A O 1
ATOM 2222 N N . ARG A 1 288 ? -13.993 7.289 25.984 1.00 52.59 288 ARG A N 1
ATOM 2223 C CA . ARG A 1 288 ? -13.536 6.327 27.001 1.00 52.59 288 ARG A CA 1
ATOM 2224 C C . ARG A 1 288 ? -14.771 5.729 27.683 1.00 52.59 288 ARG A C 1
ATOM 2226 O O . ARG A 1 288 ? -15.512 6.460 28.322 1.00 52.59 288 ARG A O 1
ATOM 2233 N N . GLY A 1 289 ? -15.012 4.426 27.532 1.00 49.09 289 GLY A N 1
ATOM 2234 C CA . GLY A 1 289 ? -16.137 3.757 28.204 1.00 49.09 289 GLY A CA 1
ATOM 2235 C C . GLY A 1 289 ? -15.868 3.478 29.693 1.00 49.09 289 GLY A C 1
ATOM 2236 O O . GLY A 1 289 ? -14.699 3.402 30.083 1.00 49.09 289 GLY A O 1
ATOM 2237 N N . PRO A 1 290 ? -16.909 3.268 30.524 1.00 46.25 290 PRO A N 1
ATOM 2238 C CA . PRO A 1 290 ? -16.733 2.721 31.866 1.00 46.25 290 PRO A CA 1
ATOM 2239 C C . PRO A 1 290 ? -16.149 1.302 31.792 1.00 46.25 290 PRO A C 1
ATOM 2241 O O . PRO A 1 290 ? -16.493 0.504 30.913 1.00 46.25 290 PRO A O 1
ATOM 2244 N N . ALA A 1 291 ? -15.234 0.993 32.712 1.00 41.12 291 ALA A N 1
ATOM 2245 C CA . ALA A 1 291 ? -14.591 -0.310 32.801 1.00 41.12 291 ALA A CA 1
ATOM 2246 C C . ALA A 1 291 ? -15.632 -1.389 33.148 1.00 41.12 291 ALA A C 1
ATOM 2248 O O . ALA A 1 291 ? -16.108 -1.472 34.276 1.00 41.12 291 ALA A O 1
ATOM 2249 N N . SER A 1 292 ? -15.995 -2.218 32.168 1.00 39.12 292 SER A N 1
ATOM 2250 C CA . SER A 1 292 ? -16.748 -3.451 32.418 1.00 39.12 292 SER A CA 1
ATOM 2251 C C . SER A 1 292 ? -15.819 -4.536 32.983 1.00 39.12 292 SER A C 1
ATOM 2253 O O . SER A 1 292 ? -14.665 -4.616 32.545 1.00 39.12 292 SER A O 1
ATOM 2255 N N . PRO A 1 293 ? -16.304 -5.404 33.892 1.00 38.41 293 PRO A N 1
ATOM 2256 C CA . PRO A 1 293 ? -15.543 -6.558 34.364 1.00 38.41 293 PRO A CA 1
ATOM 2257 C C . PRO A 1 293 ? -15.208 -7.494 33.188 1.00 38.41 293 PRO A C 1
ATOM 2259 O O . PRO A 1 293 ? -15.949 -7.540 32.197 1.00 38.41 293 PRO A O 1
ATOM 2262 N N . PRO A 1 294 ? -14.078 -8.220 33.240 1.00 39.53 294 PRO A N 1
ATOM 2263 C CA . PRO A 1 294 ? -13.527 -8.856 32.059 1.00 39.53 294 PRO A CA 1
ATOM 2264 C C . PRO A 1 294 ? -14.362 -10.078 31.668 1.00 39.53 294 PRO A C 1
ATOM 2266 O O . PRO A 1 294 ? -14.264 -11.145 32.269 1.00 39.53 294 PRO A O 1
ATOM 2269 N N . ALA A 1 295 ? -15.100 -9.966 30.563 1.00 44.12 295 ALA A N 1
ATOM 2270 C CA . ALA A 1 295 ? -15.194 -11.108 29.662 1.00 44.12 295 ALA A CA 1
ATOM 2271 C C . ALA A 1 295 ? -13.753 -11.508 29.303 1.00 44.12 295 ALA A C 1
ATOM 2273 O O . ALA A 1 295 ? -12.927 -10.615 29.096 1.00 44.12 295 ALA A O 1
ATOM 2274 N N . ARG A 1 296 ? -13.425 -12.806 29.244 1.00 49.34 296 ARG A N 1
ATOM 2275 C CA . ARG A 1 296 ? -12.127 -13.262 28.715 1.00 49.34 296 ARG A CA 1
ATOM 2276 C C . ARG A 1 296 ? -12.032 -12.815 27.255 1.00 49.34 296 ARG A C 1
ATOM 2278 O O . ARG A 1 296 ? -12.514 -13.497 26.356 1.00 49.34 296 ARG A O 1
ATOM 2285 N N . ARG A 1 297 ? -11.517 -11.602 27.059 1.00 56.84 297 ARG A N 1
ATOM 2286 C CA . ARG A 1 297 ? -11.349 -10.958 25.766 1.00 56.84 297 ARG A CA 1
ATOM 2287 C C . ARG A 1 297 ? -10.167 -11.599 25.076 1.00 56.84 297 ARG A C 1
ATOM 2289 O O . ARG A 1 297 ? -9.187 -11.978 25.713 1.00 56.84 297 ARG A O 1
ATOM 2296 N N . ASP A 1 298 ? -10.290 -11.668 23.765 1.00 70.31 298 ASP A N 1
ATOM 2297 C CA . ASP A 1 298 ? -9.151 -11.887 22.908 1.00 70.31 298 ASP A CA 1
ATOM 2298 C C . ASP A 1 298 ? -8.092 -10.815 23.196 1.00 70.31 298 ASP A C 1
ATOM 2300 O O . ASP A 1 298 ? -8.386 -9.619 23.120 1.00 70.31 298 ASP A O 1
ATOM 2304 N N . THR A 1 299 ? -6.878 -11.235 23.531 1.00 82.56 299 THR A N 1
ATOM 2305 C CA . THR A 1 299 ? -5.763 -10.327 23.823 1.00 82.56 299 THR A CA 1
ATOM 2306 C C . THR A 1 299 ? -4.771 -10.390 22.678 1.00 82.56 299 THR A C 1
ATOM 2308 O O . THR A 1 299 ? -4.284 -11.471 22.347 1.00 82.56 299 THR A O 1
ATOM 2311 N N . VAL A 1 300 ? -4.443 -9.249 22.072 1.00 89.50 300 VAL A N 1
ATOM 2312 C CA . VAL A 1 300 ? -3.348 -9.193 21.096 1.00 89.50 300 VAL A CA 1
ATOM 2313 C C . VAL A 1 300 ? -2.028 -9.303 21.858 1.00 89.50 300 VAL A C 1
ATOM 2315 O O . VAL A 1 300 ? -1.693 -8.430 22.654 1.00 89.50 300 VAL A O 1
ATOM 2318 N N . LEU A 1 301 ? -1.306 -10.403 21.649 1.00 93.62 301 LEU A N 1
ATOM 2319 C CA . LEU A 1 301 ? -0.014 -10.670 22.285 1.00 93.62 301 LEU A CA 1
ATOM 2320 C C . LEU A 1 301 ? 1.142 -10.007 21.530 1.00 93.62 301 LEU A C 1
ATOM 2322 O O . LEU A 1 301 ? 2.133 -9.613 22.137 1.00 93.62 301 LEU A O 1
ATOM 2326 N N . LEU A 1 302 ? 1.018 -9.924 20.206 1.00 97.38 302 LEU A N 1
ATOM 2327 C CA . LEU A 1 302 ? 2.025 -9.389 19.300 1.00 97.38 302 LEU A CA 1
ATOM 2328 C C . LEU A 1 302 ? 1.342 -8.877 18.035 1.00 97.38 302 LEU A C 1
ATOM 2330 O O . LEU A 1 302 ? 0.467 -9.550 17.492 1.00 97.38 302 LEU A O 1
ATOM 2334 N N . ARG A 1 303 ? 1.808 -7.734 17.539 1.00 97.75 303 ARG A N 1
ATOM 2335 C CA . ARG A 1 303 ? 1.508 -7.222 16.203 1.00 97.75 303 ARG A CA 1
ATOM 2336 C C . ARG A 1 303 ? 2.744 -7.275 15.315 1.00 97.75 303 ARG A C 1
ATOM 2338 O O . ARG A 1 303 ? 3.822 -6.845 15.714 1.00 97.75 303 ARG A O 1
ATOM 2345 N N . ILE A 1 304 ? 2.583 -7.744 14.089 1.00 98.75 304 ILE A N 1
ATOM 2346 C CA . ILE A 1 304 ? 3.604 -7.690 13.045 1.00 98.75 304 ILE A CA 1
ATOM 2347 C C . ILE A 1 304 ? 3.088 -6.766 11.948 1.00 98.75 304 ILE A C 1
ATOM 2349 O O . ILE A 1 304 ? 1.991 -6.966 11.431 1.00 98.75 304 ILE A O 1
ATOM 2353 N N . LEU A 1 305 ? 3.866 -5.741 11.619 1.00 98.56 305 LEU A N 1
ATOM 2354 C CA . LEU A 1 305 ? 3.623 -4.831 10.505 1.00 98.56 305 LEU A CA 1
ATOM 2355 C C . LEU A 1 305 ? 4.702 -5.060 9.458 1.00 98.56 305 LEU A C 1
ATOM 2357 O O . LEU A 1 305 ? 5.870 -5.171 9.827 1.00 98.56 305 LEU A O 1
ATOM 2361 N N . ALA A 1 306 ? 4.342 -5.111 8.180 1.00 98.50 306 ALA A N 1
ATOM 2362 C CA . ALA A 1 306 ? 5.341 -5.306 7.138 1.00 98.50 306 ALA A CA 1
ATOM 2363 C C . ALA A 1 306 ? 5.115 -4.472 5.882 1.00 98.50 306 ALA A C 1
ATOM 2365 O O . ALA A 1 306 ? 3.978 -4.233 5.466 1.00 98.50 306 ALA A O 1
ATOM 2366 N N . THR A 1 307 ? 6.225 -4.045 5.292 1.00 98.12 307 THR A N 1
ATOM 2367 C CA . THR A 1 307 ? 6.320 -3.448 3.955 1.00 98.12 307 THR A CA 1
ATOM 2368 C C . THR A 1 307 ? 7.120 -4.365 3.036 1.00 98.12 307 THR A C 1
ATOM 2370 O O . THR A 1 307 ? 7.619 -5.396 3.472 1.00 98.12 307 THR A O 1
ATOM 2373 N N . THR A 1 308 ? 7.175 -4.034 1.751 1.00 98.19 308 THR A N 1
ATOM 2374 C CA . THR A 1 308 ? 8.013 -4.695 0.744 1.00 98.19 308 THR A CA 1
ATOM 2375 C C . THR A 1 308 ? 8.119 -3.782 -0.481 1.00 98.19 308 THR A C 1
ATOM 2377 O O . THR A 1 308 ? 7.313 -2.846 -0.621 1.00 98.19 308 THR A O 1
ATOM 2380 N N . ASP A 1 309 ? 9.099 -4.031 -1.352 1.00 98.12 309 ASP A N 1
ATOM 2381 C CA . ASP A 1 309 ? 9.239 -3.404 -2.668 1.00 98.12 309 ASP A CA 1
ATOM 2382 C C . ASP A 1 309 ? 9.226 -1.867 -2.586 1.00 98.12 309 ASP A C 1
ATOM 2384 O O . ASP A 1 309 ? 8.556 -1.172 -3.369 1.00 98.12 309 ASP A O 1
ATOM 2388 N N . LEU A 1 310 ? 9.916 -1.299 -1.585 1.00 97.38 310 LEU A N 1
ATOM 2389 C CA . LEU A 1 310 ? 9.973 0.153 -1.401 1.00 97.38 310 LEU A CA 1
ATOM 2390 C C . LEU A 1 310 ? 10.631 0.828 -2.605 1.00 97.38 310 LEU A C 1
ATOM 2392 O O . LEU A 1 310 ? 10.217 1.931 -2.969 1.00 97.38 310 LEU A O 1
ATOM 2396 N N . HIS A 1 311 ? 11.620 0.180 -3.225 1.00 96.38 311 HIS A N 1
ATOM 2397 C CA . HIS A 1 311 ? 12.315 0.657 -4.417 1.00 96.38 311 HIS A CA 1
ATOM 2398 C C . HIS A 1 311 ? 12.836 2.098 -4.309 1.00 96.38 311 HIS A C 1
ATOM 2400 O O . HIS A 1 311 ? 12.724 2.909 -5.230 1.00 96.38 311 HIS A O 1
ATOM 2406 N N . GLY A 1 312 ? 13.351 2.464 -3.138 1.00 95.12 312 GLY A N 1
ATOM 2407 C CA . GLY A 1 312 ? 13.899 3.789 -2.887 1.00 95.12 312 GLY A CA 1
ATOM 2408 C C . GLY A 1 312 ? 12.860 4.912 -2.843 1.00 95.12 312 GLY A C 1
ATOM 2409 O O . GLY A 1 312 ? 13.241 6.084 -2.873 1.00 95.12 312 GLY A O 1
ATOM 2410 N N . HIS A 1 313 ? 11.557 4.619 -2.762 1.00 94.81 313 HIS A N 1
ATOM 2411 C CA . HIS A 1 313 ? 10.494 5.622 -2.600 1.00 94.81 313 HIS A CA 1
ATOM 2412 C C . HIS A 1 313 ? 10.449 6.194 -1.169 1.00 94.81 313 HIS A C 1
ATOM 2414 O O . HIS A 1 313 ? 9.413 6.206 -0.500 1.00 94.81 313 HIS A O 1
ATOM 2420 N N . ILE A 1 314 ? 11.586 6.718 -0.703 1.00 95.69 314 ILE A N 1
ATOM 2421 C CA . ILE A 1 314 ? 11.793 7.218 0.662 1.00 95.69 314 ILE A CA 1
ATOM 2422 C C . ILE A 1 314 ? 10.833 8.354 1.046 1.00 95.69 314 ILE A C 1
ATOM 2424 O O . ILE A 1 314 ? 10.553 8.555 2.224 1.00 95.69 314 ILE A O 1
ATOM 2428 N N . GLU A 1 315 ? 10.261 9.053 0.063 1.00 92.81 315 GLU A N 1
ATOM 2429 C CA . GLU A 1 315 ? 9.244 10.093 0.262 1.00 92.81 315 GLU A CA 1
ATOM 2430 C C . GLU A 1 315 ? 7.932 9.573 0.867 1.00 92.81 315 GLU A C 1
ATOM 2432 O O . GLU A 1 315 ? 7.179 10.351 1.453 1.00 92.81 315 GLU A O 1
ATOM 2437 N N . GLN A 1 316 ? 7.648 8.271 0.764 1.00 92.25 316 GLN A N 1
ATOM 2438 C CA . GLN A 1 316 ? 6.460 7.666 1.376 1.00 92.25 316 GLN A CA 1
ATOM 2439 C C . GLN A 1 316 ? 6.697 7.211 2.820 1.00 92.25 316 GLN A C 1
ATOM 2441 O O . GLN A 1 316 ? 5.746 7.069 3.593 1.00 92.25 316 GLN A O 1
ATOM 2446 N N . VAL A 1 317 ? 7.957 7.039 3.226 1.00 95.69 317 VAL A N 1
ATOM 2447 C CA . VAL A 1 317 ? 8.301 6.473 4.535 1.00 95.69 317 VAL A CA 1
ATOM 2448 C C . VAL A 1 317 ? 7.856 7.350 5.716 1.00 95.69 317 VAL A C 1
ATOM 2450 O O . VAL A 1 317 ? 7.384 6.780 6.698 1.00 95.69 317 VAL A O 1
ATOM 2453 N N . PRO A 1 318 ? 7.878 8.700 5.663 1.00 95.44 318 PRO A N 1
ATOM 2454 C CA . PRO A 1 318 ? 7.287 9.521 6.722 1.00 95.44 318 PRO A CA 1
ATOM 2455 C C . PRO A 1 318 ? 5.821 9.176 7.013 1.00 95.44 318 PRO A C 1
ATOM 2457 O O . PRO A 1 318 ? 5.419 9.117 8.175 1.00 95.44 318 PRO A O 1
ATOM 2460 N N . ARG A 1 319 ? 5.015 8.903 5.978 1.00 91.44 319 ARG A N 1
ATOM 2461 C CA . ARG A 1 319 ? 3.608 8.505 6.154 1.00 91.44 319 ARG A CA 1
ATOM 2462 C C . ARG A 1 319 ? 3.493 7.095 6.716 1.00 91.44 319 ARG A C 1
ATOM 2464 O O . ARG A 1 319 ? 2.738 6.887 7.663 1.00 91.44 319 ARG A O 1
ATOM 2471 N N . LEU A 1 320 ? 4.274 6.152 6.186 1.00 93.88 320 LEU A N 1
ATOM 2472 C CA . LEU A 1 320 ? 4.351 4.794 6.732 1.00 93.88 320 LEU A CA 1
ATOM 2473 C C . LEU A 1 320 ? 4.703 4.806 8.220 1.00 93.88 320 LEU A C 1
ATOM 2475 O O . LEU A 1 320 ? 4.040 4.137 9.005 1.00 93.88 320 LEU A O 1
ATOM 2479 N N . LYS A 1 321 ? 5.689 5.616 8.621 1.00 95.12 321 LYS A N 1
ATOM 2480 C CA . LYS A 1 321 ? 6.088 5.771 10.020 1.00 95.12 321 LYS A CA 1
ATOM 2481 C C . LYS A 1 321 ? 4.931 6.259 10.887 1.00 95.12 321 LYS A C 1
ATOM 2483 O O . LYS A 1 321 ? 4.652 5.632 11.903 1.00 95.12 321 LYS A O 1
ATOM 2488 N N . ALA A 1 322 ? 4.222 7.308 10.470 1.00 91.56 322 ALA A N 1
ATOM 2489 C CA . ALA A 1 322 ? 3.070 7.818 11.214 1.00 91.56 322 ALA A CA 1
ATOM 2490 C C . ALA A 1 322 ? 1.968 6.752 11.381 1.00 91.56 322 ALA A C 1
ATOM 2492 O O . ALA A 1 322 ? 1.426 6.580 12.475 1.00 91.56 322 ALA A O 1
ATOM 2493 N N . VAL A 1 323 ? 1.679 5.986 10.323 1.00 89.56 323 VAL A N 1
ATOM 2494 C CA . VAL A 1 323 ? 0.717 4.874 10.374 1.00 89.56 323 VAL A CA 1
ATOM 2495 C C . VAL A 1 323 ? 1.205 3.765 11.308 1.00 89.56 323 VAL A C 1
ATOM 2497 O O . VAL A 1 323 ? 0.447 3.307 12.160 1.00 89.56 323 VAL A O 1
ATOM 2500 N N . PHE A 1 324 ? 2.466 3.349 11.205 1.00 94.25 324 PHE A N 1
ATOM 2501 C CA . PHE A 1 324 ? 3.028 2.273 12.023 1.00 94.25 324 PHE A CA 1
ATOM 2502 C C . PHE A 1 324 ? 3.114 2.651 13.500 1.00 94.25 324 PHE A C 1
ATOM 2504 O O . PHE A 1 324 ? 2.843 1.817 14.364 1.00 94.25 324 PHE A O 1
ATOM 2511 N N . ASP A 1 325 ? 3.467 3.899 13.804 1.00 92.62 325 ASP A N 1
ATOM 2512 C CA . ASP A 1 325 ? 3.487 4.425 15.168 1.00 92.62 325 ASP A CA 1
ATOM 2513 C C . ASP A 1 325 ? 2.060 4.484 15.737 1.00 92.62 325 ASP A C 1
ATOM 2515 O O . ASP A 1 325 ? 1.828 4.033 16.859 1.00 92.62 325 ASP A O 1
ATOM 2519 N N . SER A 1 326 ? 1.077 4.927 14.942 1.00 87.50 326 SER A N 1
ATOM 2520 C CA . SER A 1 326 ? -0.337 4.928 15.337 1.00 87.50 326 SER A CA 1
ATOM 2521 C C . SER A 1 326 ? -0.875 3.517 15.601 1.00 87.50 326 SER A C 1
ATOM 2523 O O . SER A 1 326 ? -1.528 3.289 16.621 1.00 87.50 326 SER A O 1
ATOM 2525 N N . LEU A 1 327 ? -0.571 2.549 14.732 1.00 86.12 327 LEU A N 1
ATOM 2526 C CA . LEU A 1 327 ? -1.008 1.158 14.882 1.00 86.12 327 LEU A CA 1
ATOM 2527 C C . LEU A 1 327 ? -0.344 0.456 16.067 1.00 86.12 327 LEU A C 1
ATOM 2529 O O . LEU A 1 327 ? -1.003 -0.342 16.738 1.00 86.12 327 LEU A O 1
ATOM 2533 N N . ALA A 1 328 ? 0.934 0.734 16.325 1.00 87.88 328 ALA A N 1
ATOM 2534 C CA . ALA A 1 328 ? 1.635 0.213 17.492 1.00 87.88 328 ALA A CA 1
ATOM 2535 C C . ALA A 1 328 ? 1.031 0.785 18.786 1.00 87.88 328 ALA A C 1
ATOM 2537 O O . ALA A 1 328 ? 0.670 0.028 19.689 1.00 87.88 328 ALA A O 1
ATOM 2538 N N . ALA A 1 329 ? 0.823 2.107 18.839 1.00 81.69 329 ALA A N 1
ATOM 2539 C CA . ALA A 1 329 ? 0.209 2.778 19.983 1.00 81.69 329 ALA A CA 1
ATOM 2540 C C . ALA A 1 329 ? -1.224 2.286 20.248 1.00 81.69 329 ALA A C 1
ATOM 2542 O O . ALA A 1 329 ? -1.584 2.030 21.394 1.00 81.69 329 ALA A O 1
ATOM 2543 N N . ALA A 1 330 ? -2.025 2.100 19.194 1.00 78.19 330 ALA A N 1
ATOM 2544 C CA . ALA A 1 330 ? -3.390 1.592 19.305 1.00 78.19 330 ALA A CA 1
ATOM 2545 C C . ALA A 1 330 ? -3.457 0.131 19.781 1.00 78.19 330 ALA A C 1
ATOM 2547 O O . ALA A 1 330 ? -4.438 -0.248 20.417 1.00 78.19 330 ALA A O 1
ATOM 2548 N N . CYS A 1 331 ? -2.444 -0.692 19.478 1.00 83.25 331 CYS A N 1
ATOM 2549 C CA . CYS A 1 331 ? -2.385 -2.062 19.988 1.00 83.25 331 CYS A CA 1
ATOM 2550 C C . CYS A 1 331 ? -2.096 -2.099 21.493 1.00 83.25 331 CYS A C 1
ATOM 2552 O O . CYS A 1 331 ? -2.655 -2.931 22.204 1.00 83.25 331 CYS A O 1
ATOM 2554 N N . GLY A 1 332 ? -1.188 -1.234 21.967 1.00 84.12 332 GLY A N 1
ATOM 2555 C CA . GLY A 1 332 ? -0.652 -1.318 23.329 1.00 84.12 332 GLY A CA 1
ATOM 2556 C C . GLY A 1 332 ? 0.106 -2.627 23.600 1.00 84.12 332 GLY A C 1
ATOM 2557 O O . GLY A 1 332 ? 0.245 -3.029 24.751 1.00 84.12 332 GLY A O 1
ATOM 2558 N N . CYS A 1 333 ? 0.562 -3.306 22.543 1.00 88.56 333 CYS A N 1
ATOM 2559 C CA . CYS A 1 333 ? 1.216 -4.611 22.571 1.00 88.56 333 CYS A CA 1
ATOM 2560 C C . CYS A 1 333 ? 2.616 -4.537 21.925 1.00 88.56 333 CYS A C 1
ATOM 2562 O O . CYS A 1 333 ? 2.882 -3.608 21.150 1.00 88.56 333 CYS A O 1
ATOM 2564 N N . PRO A 1 334 ? 3.513 -5.512 22.181 1.00 97.19 334 PRO A N 1
ATOM 2565 C CA . PRO A 1 334 ? 4.751 -5.652 21.419 1.00 97.19 334 PRO A CA 1
ATOM 2566 C C . PRO A 1 334 ? 4.473 -5.619 19.913 1.00 97.19 334 PRO A C 1
ATOM 2568 O O . PRO A 1 334 ? 3.562 -6.291 19.429 1.00 97.19 334 PRO A O 1
ATOM 2571 N N . THR A 1 335 ? 5.246 -4.823 19.176 1.00 97.69 335 THR A N 1
ATOM 2572 C CA . THR A 1 335 ? 5.092 -4.673 17.725 1.00 97.69 335 THR A CA 1
ATOM 2573 C C . THR A 1 335 ? 6.429 -4.903 17.032 1.00 97.69 335 THR A C 1
ATOM 2575 O O . THR A 1 335 ? 7.412 -4.248 17.368 1.00 97.69 335 THR A O 1
ATOM 2578 N N . LEU A 1 336 ? 6.458 -5.803 16.050 1.00 98.56 336 LEU A N 1
ATOM 2579 C CA . LEU A 1 336 ? 7.587 -5.998 15.141 1.00 98.56 336 LEU A CA 1
ATOM 2580 C C . LEU A 1 336 ? 7.276 -5.348 13.791 1.00 98.56 336 LEU A C 1
ATOM 2582 O O . LEU A 1 336 ? 6.158 -5.454 13.292 1.00 98.56 336 LEU A O 1
ATOM 2586 N N . ARG A 1 337 ? 8.268 -4.681 13.199 1.00 98.56 337 ARG A N 1
ATOM 2587 C CA . ARG A 1 337 ? 8.189 -4.095 11.853 1.00 98.56 337 ARG A CA 1
ATOM 2588 C C . ARG A 1 337 ? 9.151 -4.851 10.951 1.00 98.56 337 ARG A C 1
ATOM 2590 O O . ARG A 1 337 ? 10.322 -4.937 11.297 1.00 98.56 337 ARG A O 1
ATOM 2597 N N . LEU A 1 338 ? 8.683 -5.428 9.857 1.00 98.81 338 LEU A N 1
ATOM 2598 C CA . LEU A 1 338 ? 9.494 -6.245 8.952 1.00 98.81 338 LEU A CA 1
ATOM 2599 C C . LEU A 1 338 ? 9.459 -5.665 7.537 1.00 98.81 338 LEU A C 1
ATOM 2601 O O . LEU A 1 338 ? 8.497 -4.985 7.184 1.00 98.81 338 LEU A O 1
ATOM 2605 N N . ASP A 1 339 ? 10.481 -5.937 6.731 1.00 98.69 339 ASP A N 1
ATOM 2606 C CA . ASP A 1 339 ? 10.481 -5.560 5.314 1.00 98.69 339 ASP A CA 1
ATOM 2607 C C . ASP A 1 339 ? 10.768 -6.755 4.396 1.00 98.69 339 ASP A C 1
ATOM 2609 O O . ASP A 1 339 ? 11.677 -7.549 4.634 1.00 98.69 339 ASP A O 1
ATOM 2613 N N . GLY A 1 340 ? 9.935 -6.901 3.369 1.00 98.06 340 GLY A N 1
ATOM 2614 C CA . GLY A 1 340 ? 9.958 -7.980 2.392 1.00 98.06 340 GLY A CA 1
ATOM 2615 C C . GLY A 1 340 ? 11.033 -7.841 1.312 1.00 98.06 340 GLY A C 1
ATOM 2616 O O . GLY A 1 340 ? 10.973 -8.607 0.359 1.00 98.06 340 GLY A O 1
ATOM 2617 N N . GLY A 1 341 ? 11.977 -6.903 1.416 1.00 97.62 341 GLY A N 1
ATOM 2618 C CA . GLY A 1 341 ? 13.097 -6.745 0.484 1.00 97.62 341 GLY A CA 1
ATOM 2619 C C . GLY A 1 341 ? 12.785 -5.853 -0.717 1.00 97.62 341 GLY A C 1
ATOM 2620 O O . GLY A 1 341 ? 11.668 -5.347 -0.859 1.00 97.62 341 GLY A O 1
ATOM 2621 N N . ASP A 1 342 ? 13.792 -5.663 -1.575 1.00 98.50 342 ASP A N 1
ATOM 2622 C CA . ASP A 1 342 ? 13.820 -4.647 -2.639 1.00 98.50 342 ASP A CA 1
ATOM 2623 C C . ASP A 1 342 ? 13.629 -3.233 -2.071 1.00 98.50 342 ASP A C 1
ATOM 2625 O O . ASP A 1 342 ? 12.819 -2.413 -2.526 1.00 98.50 342 ASP A O 1
ATOM 2629 N N . GLU A 1 343 ? 14.415 -2.928 -1.038 1.00 97.81 343 GLU A N 1
ATOM 2630 C CA . GLU A 1 343 ? 14.334 -1.652 -0.339 1.00 97.81 343 GLU A CA 1
ATOM 2631 C C . GLU A 1 343 ? 14.882 -0.519 -1.214 1.00 97.81 343 GLU A C 1
ATOM 2633 O O . GLU A 1 343 ? 14.276 0.552 -1.309 1.00 97.81 343 GLU A O 1
ATOM 2638 N N . MET A 1 344 ? 16.034 -0.737 -1.858 1.00 95.06 344 MET A N 1
ATOM 2639 C CA . MET A 1 344 ? 16.925 0.353 -2.269 1.00 95.06 344 MET A CA 1
ATOM 2640 C C . MET A 1 344 ? 16.727 0.848 -3.704 1.00 95.06 344 MET A C 1
ATOM 2642 O O . MET A 1 344 ? 16.517 2.039 -3.916 1.00 95.06 344 MET A O 1
ATOM 2646 N N . GLN A 1 345 ? 16.849 -0.010 -4.707 1.00 92.75 345 GLN A N 1
ATOM 2647 C CA . GLN A 1 345 ? 16.868 0.400 -6.115 1.00 92.75 345 GLN A CA 1
ATOM 2648 C C . GLN A 1 345 ? 15.516 0.965 -6.578 1.00 92.75 345 GLN A C 1
ATOM 2650 O O . GLN A 1 345 ? 14.513 0.266 -6.499 1.00 92.75 345 GLN A O 1
ATOM 2655 N N . GLY A 1 346 ? 15.486 2.167 -7.164 1.00 89.50 346 GLY A N 1
ATOM 2656 C CA . GLY A 1 346 ? 14.386 2.561 -8.057 1.00 89.50 346 GLY A CA 1
ATOM 2657 C C . GLY A 1 346 ? 14.224 4.061 -8.279 1.00 89.50 346 GLY A C 1
ATOM 2658 O O . GLY A 1 346 ? 13.817 4.482 -9.363 1.00 89.50 346 GLY A O 1
ATOM 2659 N N . THR A 1 347 ? 14.575 4.883 -7.290 1.00 91.31 347 THR A N 1
ATOM 2660 C CA . THR A 1 347 ? 14.501 6.349 -7.393 1.00 91.31 347 THR A CA 1
ATOM 2661 C C . THR A 1 347 ? 15.884 6.982 -7.415 1.00 91.31 347 THR A C 1
ATOM 2663 O O . THR A 1 347 ? 16.850 6.454 -6.862 1.00 91.31 347 THR A O 1
ATOM 2666 N N . LEU A 1 348 ? 15.973 8.189 -7.978 1.00 90.88 348 LEU A N 1
ATOM 2667 C CA . LEU A 1 348 ? 17.210 8.968 -7.946 1.00 90.88 348 LEU A CA 1
ATOM 2668 C C . LEU A 1 348 ? 17.672 9.267 -6.507 1.00 90.88 348 LEU A C 1
ATOM 2670 O O . LEU A 1 348 ? 18.872 9.265 -6.243 1.00 90.88 348 LEU A O 1
ATOM 2674 N N . LEU A 1 349 ? 16.732 9.480 -5.575 1.00 92.31 349 LEU A N 1
ATOM 2675 C CA . LEU A 1 349 ? 17.028 9.748 -4.161 1.00 92.31 349 LEU A CA 1
ATOM 2676 C C . LEU A 1 349 ? 17.822 8.614 -3.512 1.00 92.31 349 LEU A C 1
ATOM 2678 O O . LEU A 1 349 ? 18.740 8.878 -2.734 1.00 92.31 349 LEU A O 1
ATOM 2682 N N . SER A 1 350 ? 17.476 7.370 -3.837 1.00 94.88 350 SER A N 1
ATOM 2683 C CA . SER A 1 350 ? 18.174 6.185 -3.347 1.00 94.88 350 SER A CA 1
ATOM 2684 C C . SER A 1 350 ? 19.460 5.929 -4.125 1.00 94.88 350 SER A C 1
ATOM 2686 O O . SER A 1 350 ? 20.559 5.871 -3.557 1.00 94.88 350 SER A O 1
ATOM 2688 N N . ASN A 1 351 ? 19.341 5.859 -5.449 1.00 93.69 351 ASN A N 1
ATOM 2689 C CA . ASN A 1 351 ? 20.407 5.381 -6.313 1.00 93.69 351 ASN A CA 1
ATOM 2690 C C . ASN A 1 351 ? 21.624 6.298 -6.352 1.00 93.69 351 ASN A C 1
ATOM 2692 O O . ASN A 1 351 ? 22.747 5.802 -6.407 1.00 93.69 351 ASN A O 1
ATOM 2696 N N . ALA A 1 352 ? 21.430 7.619 -6.261 1.00 92.00 352 ALA A N 1
ATOM 2697 C CA . ALA A 1 352 ? 22.538 8.576 -6.214 1.00 92.00 352 ALA A CA 1
ATOM 2698 C C . ALA A 1 352 ? 23.468 8.356 -5.005 1.00 92.00 352 ALA A C 1
ATOM 2700 O O . ALA A 1 352 ? 24.570 8.895 -4.963 1.00 92.00 352 ALA A O 1
ATOM 2701 N N . THR A 1 353 ? 23.031 7.563 -4.022 1.00 93.50 353 THR A N 1
ATOM 2702 C CA . THR A 1 353 ? 23.798 7.209 -2.824 1.00 93.50 353 THR A CA 1
ATOM 2703 C C . THR A 1 353 ? 24.078 5.707 -2.710 1.00 93.50 353 THR A C 1
ATOM 2705 O O . THR A 1 353 ? 24.485 5.240 -1.647 1.00 93.50 353 THR A O 1
ATOM 2708 N N . GLY A 1 354 ? 23.824 4.932 -3.773 1.00 94.06 354 GLY A N 1
ATOM 2709 C CA . GLY A 1 354 ? 23.935 3.470 -3.751 1.00 94.06 354 GLY A CA 1
ATOM 2710 C C . GLY A 1 354 ? 23.076 2.822 -2.659 1.00 94.06 354 GLY A C 1
ATOM 2711 O O . GLY A 1 354 ? 23.544 1.910 -1.982 1.00 94.06 354 GLY A O 1
ATOM 2712 N N . GLY A 1 355 ? 21.877 3.361 -2.404 1.00 96.62 355 GLY A N 1
ATOM 2713 C CA . GLY A 1 355 ? 20.936 2.861 -1.395 1.00 96.62 355 GLY A CA 1
ATOM 2714 C C . GLY A 1 355 ? 21.099 3.436 0.017 1.00 96.62 355 GLY A C 1
ATOM 2715 O O . GLY A 1 355 ? 20.213 3.252 0.848 1.00 96.62 355 GLY A O 1
ATOM 2716 N N . ARG A 1 356 ? 22.182 4.170 0.313 1.00 97.25 356 ARG A N 1
ATOM 2717 C CA . ARG A 1 356 ? 22.464 4.666 1.674 1.00 97.25 356 ARG A CA 1
ATOM 2718 C C . ARG A 1 356 ? 21.362 5.569 2.232 1.00 97.25 356 ARG A C 1
ATOM 2720 O O . ARG A 1 356 ? 21.033 5.463 3.409 1.00 97.25 356 ARG A O 1
ATOM 2727 N N . SER A 1 357 ? 20.783 6.445 1.414 1.00 97.50 357 SER A N 1
ATOM 2728 C CA . SER A 1 357 ? 19.671 7.309 1.840 1.00 97.50 357 SER A CA 1
ATOM 2729 C C . SER A 1 357 ? 18.422 6.507 2.218 1.00 97.50 357 SER A C 1
ATOM 2731 O O . SER A 1 357 ? 17.722 6.871 3.162 1.00 97.50 357 SER A O 1
ATOM 2733 N N . THR A 1 358 ? 18.173 5.388 1.536 1.00 98.19 358 THR A N 1
ATOM 2734 C CA . THR A 1 358 ? 17.077 4.471 1.856 1.00 98.19 358 THR A CA 1
ATOM 2735 C C . THR A 1 358 ? 17.305 3.775 3.185 1.00 98.19 358 THR A C 1
ATOM 2737 O O . THR A 1 358 ? 16.429 3.845 4.044 1.00 98.19 358 THR A O 1
ATOM 2740 N N . ILE A 1 359 ? 18.496 3.214 3.409 1.00 98.50 359 ILE A N 1
ATOM 2741 C CA . ILE A 1 359 ? 18.854 2.601 4.697 1.00 98.50 359 ILE A CA 1
ATOM 2742 C C . ILE A 1 359 ? 18.773 3.621 5.837 1.00 98.50 359 ILE A C 1
ATOM 2744 O O . ILE A 1 359 ? 18.226 3.334 6.899 1.00 98.50 359 ILE A O 1
ATOM 2748 N N . ASP A 1 360 ? 19.250 4.849 5.623 1.00 98.00 360 ASP A N 1
ATOM 2749 C CA . ASP A 1 360 ? 19.153 5.931 6.606 1.00 98.00 360 ASP A CA 1
ATOM 2750 C C . ASP A 1 360 ? 17.687 6.222 6.985 1.00 98.00 360 ASP A C 1
ATOM 2752 O O . ASP A 1 360 ? 17.339 6.328 8.165 1.00 98.00 360 ASP A O 1
ATOM 2756 N N . VAL A 1 361 ? 16.789 6.290 6.004 1.00 97.88 361 VAL A N 1
ATOM 2757 C CA . VAL A 1 361 ? 15.359 6.519 6.240 1.00 97.88 361 VAL A CA 1
ATOM 2758 C C . VAL A 1 361 ? 14.687 5.309 6.910 1.00 97.88 361 VAL A C 1
ATOM 2760 O O . VAL A 1 361 ? 13.960 5.489 7.892 1.00 97.88 361 VAL A O 1
ATOM 2763 N N . LEU A 1 362 ? 14.966 4.081 6.467 1.00 98.00 362 LEU A N 1
ATOM 2764 C CA . LEU A 1 362 ? 14.396 2.849 7.032 1.00 98.00 362 LEU A CA 1
ATOM 2765 C C . LEU A 1 362 ? 14.899 2.543 8.448 1.00 98.00 362 LEU A C 1
ATOM 2767 O O . LEU A 1 362 ? 14.125 2.102 9.300 1.00 98.00 362 LEU A O 1
ATOM 2771 N N . ASN A 1 363 ? 16.133 2.925 8.775 1.00 98.38 363 ASN A N 1
ATOM 2772 C CA . ASN A 1 363 ? 16.655 2.902 10.144 1.00 98.38 363 ASN A CA 1
ATOM 2773 C C . ASN A 1 363 ? 15.781 3.687 11.137 1.00 98.38 363 ASN A C 1
ATOM 2775 O O . ASN A 1 363 ? 15.762 3.371 12.326 1.00 98.38 363 ASN A O 1
ATOM 2779 N N . ARG A 1 364 ? 15.058 4.714 10.671 1.00 97.19 364 ARG A N 1
ATOM 2780 C CA . ARG A 1 364 ? 14.137 5.530 11.486 1.00 97.19 364 ARG A CA 1
ATOM 2781 C C . ARG A 1 364 ? 12.695 5.017 11.462 1.00 97.19 364 ARG A C 1
ATOM 2783 O O . ARG A 1 364 ? 11.892 5.447 12.293 1.00 97.19 364 ARG A O 1
ATOM 2790 N N . LEU A 1 365 ? 12.369 4.088 10.560 1.00 96.00 365 LEU A N 1
ATOM 2791 C CA . LEU A 1 365 ? 11.101 3.355 10.577 1.00 96.00 365 LEU A CA 1
ATOM 2792 C C . LEU A 1 365 ? 11.067 2.320 11.714 1.00 96.00 365 LEU A C 1
ATOM 2794 O O . LEU A 1 365 ? 9.986 1.970 12.183 1.00 96.00 365 LEU A O 1
ATOM 2798 N N . GLY A 1 366 ? 12.233 1.891 12.210 1.00 95.44 366 GLY A N 1
ATOM 2799 C CA . GLY A 1 366 ? 12.347 0.969 13.342 1.00 95.44 366 GLY A CA 1
ATOM 2800 C C . GLY A 1 366 ? 12.071 -0.482 12.953 1.00 95.44 366 GLY A C 1
ATOM 2801 O O . GLY A 1 366 ? 11.331 -1.170 13.654 1.00 95.44 366 GLY A O 1
ATOM 2802 N N . LEU A 1 367 ? 12.619 -0.919 11.815 1.00 98.31 367 LEU A N 1
ATOM 2803 C CA . LEU A 1 367 ? 12.549 -2.310 11.373 1.00 98.31 367 LEU A CA 1
ATOM 2804 C C . LEU A 1 367 ? 13.246 -3.244 12.376 1.00 98.31 367 LEU A C 1
ATOM 2806 O O . LEU A 1 367 ? 14.248 -2.891 12.994 1.00 98.31 367 LEU A O 1
ATOM 2810 N N . ALA A 1 368 ? 12.697 -4.443 12.529 1.00 98.50 368 ALA A N 1
ATOM 2811 C CA . ALA A 1 368 ? 13.217 -5.518 13.362 1.00 98.50 368 ALA A CA 1
ATOM 2812 C C . ALA A 1 368 ? 13.992 -6.563 12.543 1.00 98.50 368 ALA A C 1
ATOM 2814 O O . ALA A 1 368 ? 14.881 -7.213 13.089 1.00 98.50 368 ALA A O 1
ATOM 2815 N N . ALA A 1 369 ? 13.661 -6.721 11.258 1.00 98.69 369 ALA A N 1
ATOM 2816 C CA . ALA A 1 369 ? 14.436 -7.456 10.260 1.00 98.69 369 ALA A CA 1
ATOM 2817 C C . ALA A 1 369 ? 13.940 -7.120 8.841 1.00 98.69 369 ALA A C 1
ATOM 2819 O O . ALA A 1 369 ? 12.784 -6.726 8.674 1.00 98.69 369 ALA A O 1
ATOM 2820 N N . ALA A 1 370 ? 14.790 -7.344 7.842 1.00 98.69 370 ALA A N 1
ATOM 2821 C CA . ALA A 1 370 ? 14.440 -7.310 6.422 1.00 98.69 370 ALA A CA 1
ATOM 2822 C C . ALA A 1 370 ? 14.921 -8.590 5.721 1.00 98.69 370 ALA A C 1
ATOM 2824 O O . ALA A 1 370 ? 15.873 -9.227 6.183 1.00 98.69 370 ALA A O 1
ATOM 2825 N N . VAL A 1 371 ? 14.281 -8.989 4.623 1.00 98.75 371 VAL A N 1
ATOM 2826 C CA . VAL A 1 371 ? 14.810 -10.029 3.722 1.00 98.75 371 VAL A CA 1
ATOM 2827 C C . VAL A 1 371 ? 15.538 -9.376 2.555 1.00 98.75 371 VAL A C 1
ATOM 2829 O O . VAL A 1 371 ? 15.169 -8.296 2.113 1.00 98.75 371 VAL A O 1
ATOM 2832 N N . VAL A 1 372 ? 16.586 -10.027 2.056 1.00 98.56 372 VAL A N 1
ATOM 2833 C CA . VAL A 1 372 ? 17.270 -9.577 0.836 1.00 98.56 372 VAL A CA 1
ATOM 2834 C C . VAL A 1 372 ? 16.368 -9.834 -0.371 1.00 98.56 372 VAL A C 1
ATOM 2836 O O . VAL A 1 372 ? 15.985 -10.981 -0.607 1.00 98.56 372 VAL A O 1
ATOM 2839 N N . GLY A 1 373 ? 16.063 -8.788 -1.134 1.00 98.25 373 GLY A N 1
ATOM 2840 C CA . GLY A 1 373 ? 15.428 -8.889 -2.443 1.00 98.25 373 GLY A CA 1
ATOM 2841 C C . GLY A 1 373 ? 16.433 -8.921 -3.594 1.00 98.25 373 GLY A C 1
ATOM 2842 O O . GLY A 1 373 ? 17.638 -8.717 -3.409 1.00 98.25 373 GLY A O 1
ATOM 2843 N N . ASN A 1 374 ? 15.959 -9.221 -4.804 1.00 97.00 374 ASN A N 1
ATOM 2844 C CA . ASN A 1 374 ? 16.830 -9.294 -5.981 1.00 97.00 374 ASN A CA 1
ATOM 2845 C C . ASN A 1 374 ? 17.470 -7.935 -6.286 1.00 97.00 374 ASN A C 1
ATOM 2847 O O . ASN A 1 374 ? 18.669 -7.864 -6.547 1.00 97.00 374 ASN A O 1
ATOM 2851 N N . HIS A 1 375 ? 16.714 -6.846 -6.187 1.00 97.06 375 HIS A N 1
ATOM 2852 C CA . HIS A 1 375 ? 17.206 -5.511 -6.493 1.00 97.06 375 HIS A CA 1
ATOM 2853 C C . HIS A 1 375 ? 18.088 -4.909 -5.389 1.00 97.06 375 HIS A C 1
ATOM 2855 O O . HIS A 1 375 ? 18.727 -3.875 -5.603 1.00 97.06 375 HIS A O 1
ATOM 2861 N N . ASP A 1 376 ? 18.222 -5.578 -4.243 1.00 97.56 376 ASP A N 1
ATOM 2862 C CA . ASP A 1 376 ? 19.244 -5.237 -3.252 1.00 97.56 376 ASP A CA 1
ATOM 2863 C C . ASP A 1 376 ? 20.661 -5.662 -3.707 1.00 97.56 376 ASP A C 1
ATOM 2865 O O . ASP A 1 376 ? 21.661 -5.179 -3.169 1.00 97.56 376 ASP A O 1
ATOM 2869 N N . LEU A 1 377 ? 20.763 -6.510 -4.744 1.00 96.38 377 LEU A N 1
ATOM 2870 C CA . LEU A 1 377 ? 22.015 -6.991 -5.351 1.00 96.38 377 LEU A CA 1
ATOM 2871 C C . LEU A 1 377 ? 22.435 -6.220 -6.619 1.00 96.38 377 LEU A C 1
ATOM 2873 O O . LEU A 1 377 ? 23.500 -6.500 -7.170 1.00 96.38 377 LEU A O 1
ATOM 2877 N N . ASP A 1 378 ? 21.653 -5.236 -7.072 1.00 93.62 378 ASP A N 1
ATOM 2878 C CA . ASP A 1 378 ? 21.846 -4.532 -8.354 1.00 93.62 378 ASP A CA 1
ATOM 2879 C C . ASP A 1 378 ? 23.232 -3.877 -8.528 1.00 93.62 378 ASP A C 1
ATOM 2881 O O . ASP A 1 378 ? 23.766 -3.804 -9.640 1.00 93.62 378 ASP A O 1
ATOM 2885 N N . TRP A 1 379 ? 23.829 -3.385 -7.437 1.00 92.44 379 TRP A N 1
ATOM 2886 C CA . TRP A 1 379 ? 25.139 -2.723 -7.479 1.00 92.44 379 TRP A CA 1
ATOM 2887 C C . TRP A 1 379 ? 26.304 -3.693 -7.301 1.00 92.44 379 TRP A C 1
ATOM 2889 O O . TRP A 1 379 ? 27.254 -3.644 -8.078 1.00 92.44 379 TRP A O 1
ATOM 2899 N N . SER A 1 380 ? 26.253 -4.529 -6.261 1.00 92.50 380 SER A N 1
ATOM 2900 C CA . SER A 1 380 ? 27.166 -5.643 -5.972 1.00 92.50 380 SER A CA 1
ATOM 2901 C C . SER A 1 380 ? 26.837 -6.242 -4.601 1.00 92.50 380 SER A C 1
ATOM 2903 O O . SER A 1 380 ? 26.241 -5.575 -3.750 1.00 92.50 380 SER A O 1
ATOM 2905 N N . VAL A 1 381 ? 27.329 -7.455 -4.332 1.00 94.38 381 VAL A N 1
ATOM 2906 C CA . VAL A 1 381 ? 27.310 -8.043 -2.981 1.00 94.38 381 VAL A CA 1
ATOM 2907 C C . VAL A 1 381 ? 28.023 -7.143 -1.958 1.00 94.38 381 VAL A C 1
ATOM 2909 O O . VAL A 1 381 ? 27.550 -6.999 -0.835 1.00 94.38 381 VAL A O 1
ATOM 2912 N N . ASP A 1 382 ? 29.123 -6.480 -2.321 1.00 93.81 382 ASP A N 1
ATOM 2913 C CA . ASP A 1 382 ? 29.839 -5.578 -1.402 1.00 93.81 382 ASP A CA 1
ATOM 2914 C C . ASP A 1 382 ? 29.073 -4.284 -1.104 1.00 93.81 382 ASP A C 1
ATOM 2916 O O . ASP A 1 382 ? 29.107 -3.780 0.024 1.00 93.81 382 ASP A O 1
ATOM 2920 N N . SER A 1 383 ? 28.328 -3.771 -2.086 1.00 94.69 383 SER A N 1
ATOM 2921 C CA . SER A 1 383 ? 27.406 -2.657 -1.864 1.00 94.69 383 SER A CA 1
ATOM 2922 C C . SER A 1 383 ? 26.312 -3.075 -0.886 1.00 94.69 383 SER A C 1
ATOM 2924 O O . SER A 1 383 ? 26.118 -2.391 0.118 1.00 94.69 383 SER A O 1
ATOM 2926 N N . LEU A 1 384 ? 25.677 -4.235 -1.103 1.00 97.00 384 LEU A N 1
ATOM 2927 C CA . LEU A 1 384 ? 24.689 -4.793 -0.177 1.00 97.00 384 LEU A CA 1
ATOM 2928 C C . LEU A 1 384 ? 25.267 -4.948 1.236 1.00 97.00 384 LEU A C 1
ATOM 2930 O O . LEU A 1 384 ? 24.672 -4.482 2.202 1.00 97.00 384 LEU A O 1
ATOM 2934 N N . ARG A 1 385 ? 26.467 -5.520 1.376 1.00 97.00 385 ARG A N 1
ATOM 2935 C CA . ARG A 1 385 ? 27.136 -5.691 2.679 1.00 97.00 385 ARG A CA 1
ATOM 2936 C C . ARG A 1 385 ? 27.395 -4.361 3.383 1.00 97.00 385 ARG A C 1
ATOM 2938 O O . ARG A 1 385 ? 27.217 -4.270 4.598 1.00 97.00 385 ARG A O 1
ATOM 2945 N N . SER A 1 386 ? 27.772 -3.326 2.633 1.00 97.81 386 SER A N 1
ATOM 2946 C CA . SER A 1 386 ? 27.948 -1.976 3.179 1.00 97.81 386 SER A CA 1
ATOM 2947 C C . SER A 1 386 ? 26.626 -1.424 3.716 1.00 97.81 386 SER A C 1
ATOM 2949 O O . SER A 1 386 ? 26.574 -0.911 4.832 1.00 97.81 386 SER A O 1
ATOM 2951 N N . ARG A 1 387 ? 25.533 -1.604 2.967 1.00 98.31 387 ARG A N 1
ATOM 2952 C CA . ARG A 1 387 ? 24.178 -1.205 3.372 1.00 98.31 387 ARG A CA 1
ATOM 2953 C C . ARG A 1 387 ? 23.678 -2.000 4.582 1.00 98.31 387 ARG A C 1
ATOM 2955 O O . ARG A 1 387 ? 23.114 -1.410 5.500 1.00 98.31 387 ARG A O 1
ATOM 2962 N N . MET A 1 388 ? 23.981 -3.296 4.659 1.00 98.12 388 MET A N 1
ATOM 2963 C CA . MET A 1 388 ? 23.706 -4.132 5.834 1.00 98.12 388 MET A CA 1
ATOM 2964 C C . MET A 1 388 ? 24.461 -3.646 7.078 1.00 98.12 388 MET A C 1
ATOM 2966 O O . MET A 1 388 ? 23.889 -3.626 8.161 1.00 98.12 388 MET A O 1
ATOM 2970 N N . THR A 1 389 ? 25.719 -3.213 6.942 1.00 97.69 389 THR A N 1
ATOM 2971 C CA . THR A 1 389 ? 26.488 -2.636 8.065 1.00 97.69 389 THR A CA 1
ATOM 2972 C C . THR A 1 389 ? 25.940 -1.278 8.512 1.00 97.69 389 THR A C 1
ATOM 2974 O O . THR A 1 389 ? 25.970 -0.955 9.695 1.00 97.69 389 THR A O 1
ATOM 2977 N N . GLU A 1 390 ? 25.410 -0.481 7.584 1.00 98.38 390 GLU A N 1
ATOM 2978 C CA . GLU A 1 390 ? 24.751 0.796 7.889 1.00 98.38 390 GLU A CA 1
ATOM 2979 C C . GLU A 1 390 ? 23.329 0.623 8.460 1.00 98.38 390 GLU A C 1
ATOM 2981 O O . GLU A 1 390 ? 22.769 1.567 9.028 1.00 98.38 390 GLU A O 1
ATOM 2986 N N . SER A 1 391 ? 22.735 -0.566 8.320 1.00 98.31 391 SER A N 1
ATOM 2987 C CA . SER A 1 391 ? 21.396 -0.887 8.815 1.00 98.31 391 SER A CA 1
ATOM 2988 C C . SER A 1 391 ? 21.401 -1.102 10.331 1.00 98.31 391 SER A C 1
ATOM 2990 O O . SER A 1 391 ? 22.289 -1.729 10.900 1.00 98.31 391 SER A O 1
ATOM 2992 N N . ARG A 1 392 ? 20.358 -0.620 11.009 1.00 98.25 392 ARG A N 1
ATOM 2993 C CA . ARG A 1 392 ? 20.091 -0.852 12.442 1.00 98.25 392 ARG A CA 1
ATOM 2994 C C . ARG A 1 392 ? 19.250 -2.105 12.682 1.00 98.25 392 ARG A C 1
ATOM 2996 O O . ARG A 1 392 ? 18.866 -2.380 13.815 1.00 98.25 392 ARG A O 1
ATOM 3003 N N . TYR A 1 393 ? 18.957 -2.836 11.614 1.00 98.25 393 TYR A N 1
ATOM 3004 C CA . TYR A 1 393 ? 18.180 -4.063 11.590 1.00 98.25 393 TYR A CA 1
ATOM 3005 C C . TYR A 1 393 ? 18.966 -5.161 10.863 1.00 98.25 393 TYR A C 1
ATOM 3007 O O . TYR A 1 393 ? 19.730 -4.865 9.941 1.00 98.25 393 TYR A O 1
ATOM 3015 N N . PRO A 1 394 ? 18.816 -6.429 11.279 1.00 97.75 394 PRO A N 1
ATOM 3016 C CA . PRO A 1 394 ? 19.428 -7.555 10.596 1.00 97.75 394 PRO A CA 1
ATOM 3017 C C . PRO A 1 394 ? 18.717 -7.858 9.274 1.00 97.75 394 PRO A C 1
ATOM 3019 O O . PRO A 1 394 ? 17.498 -7.719 9.155 1.00 97.75 394 PRO A O 1
ATOM 3022 N N . TRP A 1 395 ? 19.492 -8.362 8.322 1.00 98.62 395 TRP A N 1
ATOM 3023 C CA . TRP A 1 395 ? 19.002 -8.892 7.057 1.00 98.62 395 TRP A CA 1
ATOM 3024 C C . TRP A 1 395 ? 19.035 -10.420 7.088 1.00 98.62 395 TRP A C 1
ATOM 3026 O O . TRP A 1 395 ? 19.996 -10.999 7.603 1.00 98.62 395 TRP A O 1
ATOM 3036 N N . VAL A 1 396 ? 18.005 -11.074 6.548 1.00 98.69 396 VAL A N 1
ATOM 3037 C CA . VAL A 1 396 ? 17.909 -12.540 6.488 1.00 98.69 396 VAL A CA 1
ATOM 3038 C C . VAL A 1 396 ? 17.725 -13.045 5.058 1.00 98.69 396 VAL A C 1
ATOM 3040 O O . VAL A 1 396 ? 17.008 -12.441 4.274 1.00 98.69 396 VAL A O 1
ATOM 3043 N N . VAL A 1 397 ? 18.353 -14.169 4.709 1.00 98.56 397 VAL A N 1
ATOM 3044 C CA . VAL A 1 397 ? 18.136 -14.915 3.458 1.00 98.56 397 VAL A CA 1
ATOM 3045 C C . VAL A 1 397 ? 18.716 -16.331 3.586 1.00 98.56 397 VAL A C 1
ATOM 3047 O O . VAL A 1 397 ? 19.910 -16.514 3.813 1.00 98.56 397 VAL A O 1
ATOM 3050 N N . ALA A 1 398 ? 17.877 -17.365 3.484 1.00 98.38 398 ALA A N 1
ATOM 3051 C CA . ALA A 1 398 ? 18.272 -18.746 3.782 1.00 98.38 398 ALA A CA 1
ATOM 3052 C C . ALA A 1 398 ? 18.713 -19.562 2.564 1.00 98.38 398 ALA A C 1
ATOM 3054 O O . ALA A 1 398 ? 19.433 -20.554 2.723 1.00 98.38 398 ALA A O 1
ATOM 3055 N N . ASN A 1 399 ? 18.282 -19.181 1.365 1.00 98.25 399 ASN A N 1
ATOM 3056 C CA . ASN A 1 399 ? 18.479 -19.951 0.140 1.00 98.25 399 ASN A CA 1
ATOM 3057 C C . ASN A 1 399 ? 19.575 -19.384 -0.780 1.00 98.25 399 ASN A C 1
ATOM 3059 O O . ASN A 1 399 ? 19.628 -19.759 -1.946 1.00 98.25 399 ASN A O 1
ATOM 3063 N N . VAL A 1 400 ? 20.483 -18.550 -0.265 1.00 98.19 400 VAL A N 1
ATOM 3064 C CA . VAL A 1 400 ? 21.675 -18.081 -0.995 1.00 98.19 400 VAL A CA 1
ATOM 3065 C C . VAL A 1 400 ? 22.908 -18.868 -0.560 1.00 98.19 400 VAL A C 1
ATOM 3067 O O . VAL A 1 400 ? 23.194 -18.992 0.631 1.00 98.19 400 VAL A O 1
ATOM 3070 N N . TYR A 1 401 ? 23.659 -19.370 -1.536 1.00 97.56 401 TYR A N 1
ATOM 3071 C CA . TYR A 1 401 ? 24.858 -20.174 -1.339 1.00 97.56 401 TYR A CA 1
ATOM 3072 C C . TYR A 1 401 ? 26.013 -19.641 -2.187 1.00 97.56 401 TYR A C 1
ATOM 3074 O O . TYR A 1 401 ? 25.806 -19.119 -3.282 1.00 97.56 401 TYR A O 1
ATOM 3082 N N . ASP A 1 402 ? 27.233 -19.805 -1.696 1.00 95.69 402 ASP A N 1
ATOM 3083 C CA . ASP A 1 402 ? 28.445 -19.609 -2.477 1.00 95.69 402 ASP A CA 1
ATOM 3084 C C . ASP A 1 402 ? 28.635 -20.811 -3.416 1.00 95.69 402 ASP A C 1
ATOM 3086 O O . ASP A 1 402 ? 28.509 -21.969 -3.012 1.00 95.69 402 ASP A O 1
ATOM 3090 N N . SER A 1 403 ? 28.888 -20.543 -4.694 1.00 93.56 403 SER A N 1
ATOM 3091 C CA . SER A 1 403 ? 28.951 -21.582 -5.728 1.00 93.56 403 SER A CA 1
ATOM 3092 C C . SER A 1 403 ? 30.222 -22.421 -5.639 1.00 93.56 403 SER A C 1
ATOM 3094 O O . SER A 1 403 ? 30.205 -23.560 -6.095 1.00 93.56 403 SER A O 1
ATOM 3096 N N . ALA A 1 404 ? 31.307 -21.881 -5.073 1.00 93.06 404 ALA A N 1
ATOM 3097 C CA . ALA A 1 404 ? 32.585 -22.581 -4.982 1.00 93.06 404 ALA A CA 1
ATOM 3098 C C . ALA A 1 404 ? 32.611 -23.556 -3.797 1.00 93.06 404 ALA A C 1
ATOM 3100 O O . ALA A 1 404 ? 33.004 -24.709 -3.939 1.00 93.06 404 ALA A O 1
ATOM 3101 N N . SER A 1 405 ? 32.160 -23.102 -2.629 1.00 93.81 405 SER A N 1
ATOM 3102 C CA . SER A 1 405 ? 32.136 -23.887 -1.391 1.00 93.81 405 SER A CA 1
ATOM 3103 C C . SER A 1 405 ? 30.848 -24.690 -1.195 1.00 93.81 405 SER A C 1
ATOM 3105 O O . SER A 1 405 ? 30.818 -25.618 -0.391 1.00 93.81 405 SER A O 1
ATOM 3107 N N . GLY A 1 406 ? 29.753 -24.311 -1.862 1.00 91.56 406 GLY A N 1
ATOM 3108 C CA . GLY A 1 406 ? 28.417 -24.878 -1.653 1.00 91.56 406 GLY A CA 1
ATOM 3109 C C . GLY A 1 406 ? 27.735 -24.445 -0.346 1.00 91.56 406 GLY A C 1
ATOM 3110 O O . GLY A 1 406 ? 26.533 -24.681 -0.190 1.00 91.56 406 GLY A O 1
ATOM 3111 N N . GLY A 1 407 ? 28.469 -23.801 0.570 1.00 93.12 407 GLY A N 1
ATOM 3112 C CA . GLY A 1 407 ? 27.984 -23.288 1.852 1.00 93.12 407 GLY A CA 1
ATOM 3113 C C . GLY A 1 407 ? 27.275 -21.934 1.739 1.00 93.12 407 GLY A C 1
ATOM 3114 O O . GLY A 1 407 ? 27.220 -21.331 0.669 1.00 93.12 407 GLY A O 1
ATOM 3115 N N . ARG A 1 408 ? 26.710 -21.435 2.847 1.00 94.69 408 ARG A N 1
ATOM 3116 C CA . ARG A 1 408 ? 26.119 -20.083 2.880 1.00 94.69 408 ARG A CA 1
ATOM 3117 C C . ARG A 1 408 ? 27.212 -19.028 3.071 1.00 94.69 408 ARG A C 1
ATOM 3119 O O . ARG A 1 408 ? 28.029 -19.195 3.979 1.00 94.69 408 ARG A O 1
ATOM 3126 N N . PRO A 1 409 ? 27.210 -17.932 2.292 1.00 94.69 409 PRO A N 1
ATOM 3127 C CA . PRO A 1 409 ? 28.075 -16.793 2.559 1.00 94.69 409 PRO A CA 1
ATOM 3128 C C . PRO A 1 409 ? 27.835 -16.231 3.965 1.00 94.69 409 PRO A C 1
ATOM 3130 O O . PRO A 1 409 ? 26.703 -16.207 4.439 1.00 94.69 409 PRO A O 1
ATOM 3133 N N . VAL A 1 410 ? 28.879 -15.700 4.607 1.00 91.38 410 VAL A N 1
ATOM 3134 C CA . VAL A 1 410 ? 28.798 -15.151 5.980 1.00 91.38 410 VAL A CA 1
ATOM 3135 C C . VAL A 1 410 ? 27.748 -14.038 6.115 1.00 91.38 410 VAL A C 1
ATOM 3137 O O . VAL A 1 410 ? 27.119 -13.901 7.162 1.00 91.38 410 VAL A O 1
ATOM 3140 N N . TRP A 1 411 ? 27.537 -13.250 5.058 1.00 94.69 411 TRP A N 1
ATOM 3141 C CA . TRP A 1 411 ? 26.540 -12.176 5.041 1.00 94.69 411 TRP A CA 1
ATOM 3142 C C . TRP A 1 411 ? 25.094 -12.692 4.916 1.00 94.69 411 TRP A C 1
ATOM 3144 O O . TRP A 1 411 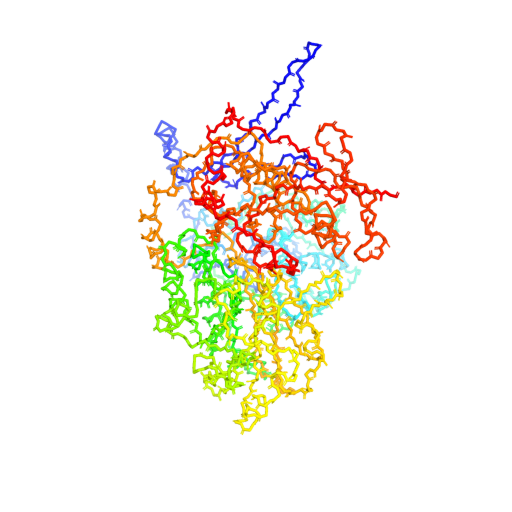? 24.166 -12.000 5.325 1.00 94.69 411 TRP A O 1
ATOM 3154 N N . ALA A 1 412 ? 24.891 -13.904 4.388 1.00 96.56 412 ALA A N 1
ATOM 3155 C CA . ALA A 1 412 ? 23.582 -14.501 4.136 1.00 96.56 412 ALA A CA 1
ATOM 3156 C C . ALA A 1 412 ? 23.068 -15.232 5.387 1.00 96.56 412 ALA A C 1
ATOM 3158 O O . ALA A 1 412 ? 23.010 -16.465 5.445 1.00 96.56 412 ALA A O 1
ATOM 3159 N N . GLN A 1 413 ? 22.733 -14.465 6.428 1.00 97.31 413 GLN A N 1
ATOM 3160 C CA . GLN A 1 413 ? 22.173 -15.028 7.657 1.00 97.31 413 GLN A CA 1
ATOM 3161 C C . GLN A 1 413 ? 20.806 -15.666 7.359 1.00 97.31 413 GLN A C 1
ATOM 3163 O O . GLN A 1 413 ? 19.912 -14.979 6.879 1.00 97.31 413 GLN A O 1
ATOM 3168 N N . PRO A 1 414 ? 20.583 -16.959 7.646 1.00 98.31 414 PRO A N 1
ATOM 3169 C CA . PRO A 1 414 ? 19.374 -17.638 7.180 1.00 98.31 414 PRO A CA 1
ATOM 3170 C C . PRO A 1 414 ? 18.109 -17.257 7.959 1.00 98.31 414 PRO A C 1
ATOM 3172 O O . PRO A 1 414 ? 17.007 -17.289 7.412 1.00 98.31 414 PRO A O 1
ATOM 3175 N N . TYR A 1 415 ? 18.254 -16.926 9.243 1.00 98.69 415 TYR A N 1
ATOM 3176 C CA . TYR A 1 415 ? 17.143 -16.560 10.111 1.00 98.69 415 TYR A CA 1
ATOM 3177 C C . TYR A 1 415 ? 17.605 -15.697 11.288 1.00 98.69 415 TYR A C 1
ATOM 3179 O O . TYR A 1 415 ? 18.789 -15.672 11.637 1.00 98.69 415 TYR A O 1
ATOM 3187 N N . ARG A 1 416 ? 16.647 -15.054 11.959 1.00 98.44 416 ARG A N 1
ATOM 3188 C CA . ARG A 1 416 ? 16.847 -14.347 13.227 1.00 98.44 416 ARG A CA 1
ATOM 3189 C C . ARG A 1 416 ? 15.764 -14.735 14.231 1.00 98.44 416 ARG A C 1
ATOM 3191 O O . ARG A 1 416 ? 14.599 -14.840 13.866 1.00 98.44 416 ARG A O 1
ATOM 3198 N N . LEU A 1 417 ? 16.141 -14.931 15.495 1.00 98.56 417 LEU A N 1
ATOM 3199 C CA . LEU A 1 417 ? 15.182 -14.997 16.602 1.00 98.56 417 LEU A CA 1
ATOM 3200 C C . LEU A 1 417 ? 15.002 -13.590 17.173 1.00 98.56 417 LEU A C 1
ATOM 3202 O O . LEU A 1 417 ? 15.984 -12.941 17.539 1.00 98.56 417 LEU A O 1
ATOM 3206 N N . LEU A 1 418 ? 13.760 -13.126 17.219 1.00 98.25 418 LEU A N 1
ATOM 3207 C CA . LEU A 1 418 ? 13.366 -11.824 17.736 1.00 98.25 418 LEU A CA 1
ATOM 3208 C C . LEU A 1 418 ? 12.510 -12.021 18.985 1.00 98.25 418 LEU A C 1
ATOM 3210 O O . LEU A 1 418 ? 11.548 -12.787 18.967 1.00 98.25 418 LEU A O 1
ATOM 3214 N N . SER A 1 419 ? 12.839 -11.307 20.056 1.00 96.62 419 SER A N 1
ATOM 3215 C CA . SER A 1 419 ? 12.010 -11.267 21.260 1.00 96.62 419 SER A CA 1
ATOM 3216 C C . SER A 1 419 ? 10.982 -10.147 21.135 1.00 96.62 419 SER A C 1
ATOM 3218 O O . SER A 1 419 ? 11.345 -8.999 20.880 1.00 96.62 419 SER A O 1
ATOM 3220 N N . ALA A 1 420 ? 9.706 -10.461 21.346 1.00 93.81 420 ALA A N 1
ATOM 3221 C CA . ALA A 1 420 ? 8.627 -9.481 21.358 1.00 93.81 420 ALA A CA 1
ATOM 3222 C C . ALA A 1 420 ? 7.727 -9.710 22.578 1.00 93.81 420 ALA A C 1
ATOM 3224 O O . ALA A 1 420 ? 6.843 -10.569 22.587 1.00 93.81 420 ALA A O 1
ATOM 3225 N N . GLY A 1 421 ? 7.988 -8.953 23.646 1.00 91.62 421 GLY A N 1
ATOM 3226 C CA . GLY A 1 421 ? 7.407 -9.233 24.957 1.00 91.62 421 GLY A CA 1
ATOM 3227 C C . GLY A 1 421 ? 7.871 -10.599 25.464 1.00 91.62 421 GLY A C 1
ATOM 3228 O O . GLY A 1 421 ? 9.068 -10.828 25.607 1.00 91.62 421 GLY A O 1
ATOM 3229 N N . GLN A 1 422 ? 6.923 -11.503 25.715 1.00 89.56 422 GLN A N 1
ATOM 3230 C CA . GLN A 1 422 ? 7.203 -12.877 26.154 1.00 89.56 422 GLN A CA 1
ATOM 3231 C C . GLN A 1 422 ? 7.312 -13.883 25.000 1.00 89.56 422 GLN A C 1
ATOM 3233 O O . GLN A 1 422 ? 7.598 -15.048 25.252 1.00 89.56 422 GLN A O 1
ATOM 3238 N N . LEU A 1 423 ? 7.060 -13.459 23.757 1.00 95.94 423 LEU A N 1
ATOM 3239 C CA . LEU A 1 423 ? 7.092 -14.344 22.596 1.00 95.94 423 LEU A CA 1
ATOM 3240 C C . LEU A 1 423 ? 8.462 -14.313 21.920 1.00 95.94 423 LEU A C 1
ATOM 3242 O O . LEU A 1 423 ? 9.061 -13.247 21.755 1.00 95.94 423 LEU A O 1
ATOM 3246 N N . THR A 1 424 ? 8.913 -15.477 21.464 1.00 98.25 424 THR A N 1
ATOM 3247 C CA . THR A 1 424 ? 10.063 -15.605 20.562 1.00 98.25 424 THR A CA 1
ATOM 3248 C C . THR A 1 424 ? 9.576 -15.861 19.141 1.00 98.25 424 THR A C 1
ATOM 3250 O O . THR A 1 424 ? 8.941 -16.879 18.873 1.00 98.25 424 THR A O 1
ATOM 3253 N N . VAL A 1 425 ? 9.901 -14.960 18.215 1.00 98.62 425 VAL A N 1
ATOM 3254 C CA . VAL A 1 425 ? 9.544 -15.064 16.795 1.00 98.62 425 VAL A CA 1
ATOM 3255 C C . VAL A 1 425 ? 10.782 -15.422 15.985 1.00 98.62 425 VAL A C 1
ATOM 3257 O O . VAL A 1 425 ? 11.767 -14.685 15.998 1.00 98.62 425 VAL A O 1
ATOM 3260 N N . ALA A 1 426 ? 10.743 -16.535 15.261 1.00 98.81 426 ALA A N 1
ATOM 3261 C CA . ALA A 1 426 ? 11.752 -16.853 14.263 1.00 98.81 426 ALA A CA 1
ATOM 3262 C C . ALA A 1 426 ? 11.375 -16.218 12.925 1.00 98.81 426 ALA A C 1
ATOM 3264 O O . ALA A 1 426 ? 10.310 -16.503 12.391 1.00 98.81 426 ALA A O 1
ATOM 3265 N N . VAL A 1 427 ? 12.252 -15.383 12.374 1.00 98.88 427 VAL A N 1
ATOM 3266 C CA . VAL A 1 427 ? 12.107 -14.804 11.034 1.00 98.88 427 VAL A CA 1
ATOM 3267 C C . VAL A 1 427 ? 13.111 -15.484 10.114 1.00 98.88 427 VAL A C 1
ATOM 3269 O O . VAL A 1 427 ? 14.316 -15.328 10.308 1.00 98.88 427 VAL A O 1
ATOM 3272 N N . VAL A 1 428 ? 12.627 -16.262 9.148 1.00 98.88 428 VAL A N 1
ATOM 3273 C CA . VAL A 1 428 ? 13.432 -16.998 8.159 1.00 98.88 428 VAL A CA 1
ATOM 3274 C C . VAL A 1 428 ? 13.363 -16.263 6.827 1.00 98.88 428 VAL A C 1
ATOM 3276 O O . VAL A 1 428 ? 12.272 -15.904 6.401 1.00 98.88 428 VAL A O 1
ATOM 3279 N N . GLY A 1 429 ? 14.505 -16.028 6.181 1.00 98.69 429 GLY A N 1
ATOM 3280 C CA . GLY A 1 429 ? 14.555 -15.306 4.907 1.00 98.69 429 GLY A CA 1
ATOM 3281 C C . GLY A 1 429 ? 14.450 -16.227 3.690 1.00 98.69 429 GLY A C 1
ATOM 3282 O O . GLY A 1 429 ? 15.035 -17.308 3.694 1.00 98.69 429 GLY A O 1
ATOM 3283 N N . TYR A 1 430 ? 13.796 -15.785 2.621 1.00 98.81 430 TYR A N 1
ATOM 3284 C CA . TYR A 1 430 ? 13.799 -16.456 1.313 1.00 98.81 430 TYR A CA 1
ATOM 3285 C C . TYR A 1 430 ? 13.833 -15.420 0.189 1.00 98.81 430 TYR A C 1
ATOM 3287 O O . TYR A 1 430 ? 13.099 -14.445 0.251 1.00 98.81 430 TYR A O 1
ATOM 3295 N N . ILE A 1 431 ? 14.649 -15.626 -0.838 1.00 98.56 431 ILE A N 1
ATOM 3296 C CA . ILE A 1 431 ? 14.669 -14.792 -2.049 1.00 98.56 431 ILE A CA 1
ATOM 3297 C C . ILE A 1 431 ? 14.241 -15.637 -3.251 1.00 98.56 431 ILE A C 1
ATOM 3299 O O . ILE A 1 431 ? 14.560 -16.823 -3.288 1.00 98.56 431 ILE A O 1
ATOM 3303 N N . THR A 1 432 ? 13.539 -15.060 -4.226 1.00 98.12 432 THR A N 1
ATOM 3304 C CA . THR A 1 432 ? 13.128 -15.777 -5.443 1.00 98.12 432 THR A CA 1
ATOM 3305 C C . THR A 1 432 ? 14.293 -16.515 -6.110 1.00 98.12 432 THR A C 1
ATOM 3307 O O . THR A 1 432 ? 15.396 -15.970 -6.268 1.00 98.12 432 THR A O 1
ATOM 3310 N N . ALA A 1 433 ? 14.061 -17.763 -6.525 1.00 96.00 433 ALA A N 1
ATOM 3311 C CA . ALA A 1 433 ? 15.056 -18.553 -7.250 1.00 96.00 433 ALA A CA 1
ATOM 3312 C C . ALA A 1 433 ? 15.475 -17.907 -8.584 1.00 96.00 433 ALA A C 1
ATOM 3314 O O . ALA A 1 433 ? 16.603 -18.118 -9.044 1.00 96.00 433 ALA A O 1
ATOM 3315 N N . ASP A 1 434 ? 14.620 -17.047 -9.141 1.00 94.19 434 ASP A N 1
ATOM 3316 C CA . ASP A 1 434 ? 14.842 -16.345 -10.404 1.00 94.19 434 ASP A CA 1
ATOM 3317 C C . ASP A 1 434 ? 15.809 -15.159 -10.274 1.00 94.19 434 ASP A C 1
ATOM 3319 O O . ASP A 1 434 ? 16.180 -14.547 -11.274 1.00 94.19 434 ASP A O 1
ATOM 3323 N N . THR A 1 435 ? 16.310 -14.854 -9.070 1.00 95.88 435 THR A N 1
ATOM 3324 C CA . THR A 1 435 ? 17.216 -13.717 -8.810 1.00 95.88 435 THR A CA 1
ATOM 3325 C C . THR A 1 435 ? 18.374 -13.622 -9.810 1.00 95.88 435 THR A C 1
ATOM 3327 O O . THR A 1 435 ? 18.729 -12.531 -10.250 1.00 95.88 435 THR A O 1
ATOM 3330 N N . ARG A 1 436 ? 18.964 -14.755 -10.220 1.00 92.69 436 ARG A N 1
ATOM 3331 C CA . ARG A 1 436 ? 20.086 -14.759 -11.179 1.00 92.69 436 ARG A CA 1
ATOM 3332 C C . ARG A 1 436 ? 19.701 -14.345 -12.599 1.00 92.69 436 ARG A C 1
ATOM 3334 O O . ARG A 1 436 ? 20.582 -13.931 -13.343 1.00 92.69 436 ARG A O 1
ATOM 3341 N N . ALA A 1 437 ? 18.431 -14.485 -12.967 1.00 89.31 437 ALA A N 1
ATOM 3342 C CA . ALA A 1 437 ? 17.891 -13.997 -14.230 1.00 89.31 437 ALA A CA 1
ATOM 3343 C C . ALA A 1 437 ? 17.448 -12.526 -14.135 1.00 89.31 437 ALA A C 1
ATOM 3345 O O . ALA A 1 437 ? 17.412 -11.838 -15.150 1.00 89.31 437 ALA A O 1
ATOM 3346 N N . LEU A 1 438 ? 17.146 -12.047 -12.925 1.00 91.25 438 LEU A N 1
ATOM 3347 C CA . LEU A 1 438 ? 16.594 -10.714 -12.658 1.00 91.25 438 LEU A CA 1
ATOM 3348 C C . LEU A 1 438 ? 17.655 -9.648 -12.349 1.00 91.25 438 LEU A C 1
ATOM 3350 O O . LEU A 1 438 ? 17.377 -8.454 -12.428 1.00 91.25 438 LEU A O 1
ATOM 3354 N N . VAL A 1 439 ? 18.874 -10.068 -12.009 1.00 93.12 439 VAL A N 1
ATOM 3355 C CA . VAL A 1 439 ? 20.008 -9.188 -11.696 1.00 93.12 439 VAL A CA 1
ATOM 3356 C C . VAL A 1 439 ? 21.113 -9.393 -12.729 1.00 93.12 439 VAL A C 1
ATOM 3358 O O . VAL A 1 439 ? 21.291 -10.488 -13.263 1.00 93.12 439 VAL A O 1
ATOM 3361 N N . LYS A 1 440 ? 21.897 -8.346 -13.014 1.00 90.69 440 LYS A N 1
ATOM 3362 C CA . LYS A 1 440 ? 23.062 -8.454 -13.903 1.00 90.69 440 LYS A CA 1
ATOM 3363 C C . LYS A 1 440 ? 24.001 -9.581 -13.463 1.00 90.69 440 LYS A C 1
ATOM 3365 O O . LYS A 1 440 ? 24.392 -9.666 -12.299 1.00 90.69 440 LYS A O 1
ATOM 3370 N N . ALA A 1 441 ? 24.403 -10.412 -14.425 1.00 88.06 441 ALA A N 1
ATOM 3371 C CA . ALA A 1 441 ? 25.142 -11.647 -14.174 1.00 88.06 441 ALA A CA 1
ATOM 3372 C C . ALA A 1 441 ? 26.467 -11.446 -13.414 1.00 88.06 441 ALA A C 1
ATOM 3374 O O . ALA A 1 441 ? 26.842 -12.295 -12.610 1.00 88.06 441 ALA A O 1
ATOM 3375 N N . ASP A 1 442 ? 27.163 -10.325 -13.627 1.00 89.19 442 ASP A N 1
ATOM 3376 C CA . ASP A 1 442 ? 28.411 -9.996 -12.928 1.00 89.19 442 ASP A CA 1
ATOM 3377 C C . ASP A 1 442 ? 28.195 -9.647 -11.445 1.00 89.19 442 ASP A C 1
ATOM 3379 O O . ASP A 1 442 ? 29.099 -9.832 -10.634 1.00 89.19 442 ASP A O 1
ATOM 3383 N N . ARG A 1 443 ? 26.997 -9.185 -11.062 1.00 92.69 443 ARG A N 1
ATOM 3384 C CA . ARG A 1 443 ? 26.657 -8.800 -9.678 1.00 92.69 443 ARG A CA 1
ATOM 3385 C C . ARG A 1 443 ? 26.342 -9.980 -8.779 1.00 92.69 443 ARG A C 1
ATOM 3387 O O . ARG A 1 443 ? 26.551 -9.909 -7.571 1.00 92.69 443 ARG A O 1
ATOM 3394 N N . VAL A 1 444 ? 25.862 -11.058 -9.386 1.00 92.25 444 VAL A N 1
ATOM 3395 C CA . VAL A 1 444 ? 25.512 -12.320 -8.723 1.00 92.25 444 VAL A CA 1
ATOM 3396 C C . VAL A 1 444 ? 26.457 -13.455 -9.123 1.00 92.25 444 VAL A C 1
ATOM 3398 O O . VAL A 1 444 ? 26.177 -14.629 -8.867 1.00 92.25 444 VAL A O 1
ATOM 3401 N N . ALA A 1 445 ? 27.591 -13.118 -9.746 1.00 90.06 445 ALA A N 1
ATOM 3402 C CA . ALA A 1 445 ? 28.636 -14.073 -10.069 1.00 90.06 445 ALA A CA 1
ATOM 3403 C C . ALA A 1 445 ? 29.115 -14.773 -8.788 1.00 90.06 445 ALA A C 1
ATOM 3405 O O . ALA A 1 445 ? 29.357 -14.141 -7.763 1.00 90.06 445 ALA A O 1
ATOM 3406 N N . GLY A 1 446 ? 29.212 -16.102 -8.836 1.00 91.38 446 GLY A N 1
ATOM 3407 C CA . GLY A 1 446 ? 29.579 -16.910 -7.673 1.00 91.38 446 GLY A CA 1
ATOM 3408 C C . GLY A 1 446 ? 28.427 -17.223 -6.714 1.00 91.38 446 GLY A C 1
ATOM 3409 O O . GLY A 1 446 ? 28.618 -18.035 -5.816 1.00 91.38 446 GLY A O 1
ATOM 3410 N N . LEU A 1 447 ? 27.210 -16.707 -6.918 1.00 95.75 447 LEU A N 1
ATOM 3411 C CA . LEU A 1 447 ? 26.052 -17.075 -6.096 1.00 95.75 447 LEU A CA 1
ATOM 3412 C C . LEU A 1 447 ? 25.232 -18.208 -6.725 1.00 95.75 447 LEU A C 1
ATOM 3414 O O . LEU A 1 447 ? 24.969 -18.237 -7.929 1.00 95.75 447 LEU A O 1
ATOM 3418 N N . ARG A 1 448 ? 24.767 -19.134 -5.887 1.00 96.25 448 ARG A N 1
ATOM 3419 C CA . ARG A 1 448 ? 23.760 -20.146 -6.214 1.00 96.25 448 ARG A CA 1
ATOM 3420 C C . ARG A 1 448 ? 22.523 -19.891 -5.361 1.00 96.25 448 ARG A C 1
ATOM 3422 O O . ARG A 1 448 ? 22.629 -19.789 -4.142 1.00 96.25 448 ARG A O 1
ATOM 3429 N N . ILE A 1 449 ? 21.357 -19.834 -5.998 1.00 97.62 449 ILE A N 1
ATOM 3430 C CA . ILE A 1 449 ? 20.074 -19.625 -5.321 1.00 97.62 449 ILE A CA 1
ATOM 3431 C C . ILE A 1 449 ? 19.334 -20.961 -5.288 1.00 97.62 449 ILE A C 1
ATOM 3433 O O . ILE A 1 449 ? 19.201 -21.631 -6.310 1.00 97.62 449 ILE A O 1
ATOM 3437 N N . GLY A 1 450 ? 18.953 -21.411 -4.096 1.00 96.81 450 GLY A N 1
ATOM 3438 C CA . GLY A 1 450 ? 18.167 -22.627 -3.907 1.00 96.81 450 GLY A CA 1
ATOM 3439 C C . GLY A 1 450 ? 16.687 -22.374 -4.182 1.00 96.81 450 GLY A C 1
ATOM 3440 O O . GLY A 1 450 ? 16.183 -21.305 -3.853 1.00 96.81 450 GLY A O 1
ATOM 3441 N N . HIS A 1 451 ? 16.004 -23.374 -4.730 1.00 95.75 451 HIS A N 1
ATOM 3442 C CA . HIS A 1 451 ? 14.593 -23.305 -5.108 1.00 95.75 451 HIS A CA 1
ATOM 3443 C C . HIS A 1 451 ? 13.721 -24.161 -4.179 1.00 95.75 451 HIS A C 1
ATOM 3445 O O . HIS A 1 451 ? 14.143 -25.247 -3.768 1.00 95.75 451 HIS A O 1
ATOM 3451 N N . GLY A 1 452 ? 12.507 -23.688 -3.890 1.00 94.19 452 GLY A N 1
ATOM 3452 C CA . GLY A 1 452 ? 11.456 -24.461 -3.224 1.00 94.19 452 GLY A CA 1
ATOM 3453 C C . GLY A 1 452 ? 11.727 -24.797 -1.754 1.00 94.19 452 GLY A C 1
ATOM 3454 O O . GLY A 1 452 ? 12.709 -24.358 -1.139 1.00 94.19 452 GLY A O 1
ATOM 3455 N N . ALA A 1 453 ? 10.852 -25.617 -1.168 1.00 95.75 453 ALA A N 1
ATOM 3456 C CA . ALA A 1 453 ? 10.902 -25.940 0.262 1.00 95.75 453 ALA A CA 1
ATOM 3457 C C . ALA A 1 453 ? 12.185 -26.689 0.663 1.00 95.75 453 ALA A C 1
ATOM 3459 O O . ALA A 1 453 ? 12.671 -26.557 1.793 1.00 95.75 453 ALA A O 1
ATOM 3460 N N . ILE A 1 454 ? 12.788 -27.433 -0.272 1.00 96.00 454 ILE A N 1
ATOM 3461 C CA . ILE A 1 454 ? 14.039 -28.165 -0.038 1.00 96.00 454 ILE A CA 1
ATOM 3462 C C . ILE A 1 454 ? 15.194 -27.229 0.344 1.00 96.00 454 ILE A C 1
ATOM 3464 O O . ILE A 1 454 ? 16.017 -27.583 1.190 1.00 96.00 454 ILE A O 1
ATOM 3468 N N . ALA A 1 455 ? 15.221 -26.003 -0.194 1.00 96.38 455 ALA A N 1
ATOM 3469 C CA . ALA A 1 455 ? 16.247 -25.013 0.125 1.00 96.38 455 ALA A CA 1
ATOM 3470 C C . ALA A 1 455 ? 16.150 -24.487 1.570 1.00 96.38 455 ALA A C 1
ATOM 3472 O O . ALA A 1 455 ? 17.151 -24.016 2.119 1.00 96.38 455 ALA A O 1
ATOM 3473 N N . LEU A 1 456 ? 14.968 -24.592 2.190 1.00 98.00 456 LEU A N 1
ATOM 3474 C CA . LEU A 1 456 ? 14.684 -24.133 3.551 1.00 98.00 456 LEU A CA 1
ATOM 3475 C C . LEU A 1 456 ? 14.766 -25.248 4.599 1.00 98.00 456 LEU A C 1
ATOM 3477 O O . LEU A 1 456 ? 14.920 -24.951 5.785 1.00 98.00 456 LEU A O 1
ATOM 3481 N N . LYS A 1 457 ? 14.701 -26.520 4.187 1.00 96.56 457 LYS A N 1
ATOM 3482 C CA . LYS A 1 457 ? 14.535 -27.673 5.083 1.00 96.56 457 LYS A CA 1
ATOM 3483 C C . LYS A 1 457 ? 15.480 -27.667 6.292 1.00 96.56 457 LYS A C 1
ATOM 3485 O O . LYS A 1 457 ? 15.014 -27.663 7.428 1.00 96.56 457 LYS A O 1
ATOM 3490 N N . ALA A 1 458 ? 16.793 -27.603 6.064 1.00 96.31 458 ALA A N 1
ATOM 3491 C CA . ALA A 1 458 ? 17.784 -27.649 7.147 1.00 96.31 458 ALA A CA 1
ATOM 3492 C C . ALA A 1 458 ? 17.689 -26.443 8.106 1.00 96.31 458 ALA A C 1
ATOM 3494 O O . ALA A 1 458 ? 17.931 -26.564 9.311 1.00 96.31 458 ALA A O 1
ATOM 3495 N N . VAL A 1 459 ? 17.312 -25.271 7.584 1.00 98.06 459 VAL A N 1
ATOM 3496 C CA . VAL A 1 459 ? 17.124 -24.056 8.390 1.00 98.06 459 VAL A CA 1
ATOM 3497 C C . VAL A 1 459 ? 15.870 -24.184 9.244 1.00 98.06 459 VAL A C 1
ATOM 3499 O O . VAL A 1 459 ? 15.927 -23.910 10.438 1.00 98.06 459 VAL A O 1
ATOM 3502 N N . LEU A 1 460 ? 14.767 -24.671 8.676 1.00 98.44 460 LEU A N 1
ATOM 3503 C CA . LEU A 1 460 ? 13.525 -24.907 9.413 1.00 98.44 460 LEU A CA 1
ATOM 3504 C C . LEU A 1 460 ? 13.668 -26.025 10.457 1.00 98.44 460 LEU A C 1
ATOM 3506 O O . LEU A 1 460 ? 13.091 -25.917 11.537 1.00 98.44 460 LEU A O 1
ATOM 3510 N N . ASP A 1 461 ? 14.463 -27.067 10.186 1.00 98.00 461 ASP A N 1
ATOM 3511 C CA . ASP A 1 461 ? 14.847 -28.085 11.178 1.00 98.00 461 ASP A CA 1
ATOM 3512 C C . ASP A 1 461 ? 15.585 -27.425 12.369 1.00 98.00 461 ASP A C 1
ATOM 3514 O O . ASP A 1 461 ? 15.232 -27.649 13.531 1.00 98.00 461 ASP A O 1
ATOM 3518 N N . THR A 1 462 ? 16.536 -26.525 12.088 1.00 97.94 462 THR A N 1
ATOM 3519 C CA . THR A 1 462 ? 17.282 -25.772 13.116 1.00 97.94 462 THR A CA 1
ATOM 3520 C C . THR A 1 462 ? 16.386 -24.816 13.907 1.00 97.94 462 THR A C 1
ATOM 3522 O O . THR A 1 462 ? 16.462 -24.767 15.135 1.00 97.94 462 THR A O 1
ATOM 3525 N N . VAL A 1 463 ? 15.520 -24.060 13.228 1.00 98.38 463 VAL A N 1
ATOM 3526 C CA . VAL A 1 463 ? 14.570 -23.127 13.853 1.00 98.38 463 VAL A CA 1
ATOM 3527 C C . VAL A 1 463 ? 13.600 -23.877 14.759 1.00 98.38 463 VAL A C 1
ATOM 3529 O O . VAL A 1 463 ? 13.403 -23.481 15.905 1.00 98.38 463 VAL A O 1
ATOM 3532 N N . ARG A 1 464 ? 13.066 -25.016 14.308 1.00 96.81 464 ARG A N 1
ATOM 3533 C CA . ARG A 1 464 ? 12.163 -25.848 15.111 1.00 96.81 464 ARG A CA 1
ATOM 3534 C C . ARG A 1 464 ? 12.828 -26.362 16.387 1.00 96.81 464 ARG A C 1
ATOM 3536 O O . ARG A 1 464 ? 12.192 -26.365 17.439 1.00 96.81 464 ARG A O 1
ATOM 3543 N N . ALA A 1 465 ? 14.109 -26.732 16.330 1.00 97.50 465 ALA A N 1
ATOM 3544 C CA . ALA A 1 465 ? 14.870 -27.143 17.512 1.00 97.50 465 ALA A CA 1
ATOM 3545 C C . ALA A 1 465 ? 15.005 -26.021 18.563 1.00 97.50 465 ALA A C 1
ATOM 3547 O O . ALA A 1 465 ? 15.135 -26.311 19.752 1.00 97.50 465 ALA A O 1
ATOM 3548 N N . ARG A 1 466 ? 14.915 -24.745 18.154 1.00 97.56 466 ARG A N 1
ATOM 3549 C CA . ARG A 1 466 ? 14.899 -23.580 19.059 1.00 97.56 466 ARG A CA 1
ATOM 3550 C C . ARG A 1 466 ? 13.537 -23.319 19.709 1.00 97.56 466 ARG A C 1
ATOM 3552 O O . ARG A 1 466 ? 13.487 -22.520 20.636 1.00 97.56 466 ARG A O 1
ATOM 3559 N N . ARG A 1 467 ? 12.471 -23.993 19.257 1.00 96.31 467 ARG A N 1
ATOM 3560 C CA . ARG A 1 467 ? 11.094 -23.888 19.778 1.00 96.31 467 ARG A CA 1
ATOM 3561 C C . ARG A 1 467 ? 10.565 -22.437 19.868 1.00 96.31 467 ARG A C 1
ATOM 3563 O O . ARG A 1 467 ? 10.154 -22.026 20.951 1.00 96.31 467 ARG A O 1
ATOM 3570 N N . PRO A 1 468 ? 10.581 -21.650 18.773 1.00 97.56 468 PRO A N 1
ATOM 3571 C CA . PRO A 1 468 ? 9.946 -20.333 18.769 1.00 97.56 468 PRO A CA 1
ATOM 3572 C C . PRO A 1 468 ? 8.426 -20.456 18.960 1.00 97.56 468 PRO A C 1
ATOM 3574 O O . PRO A 1 468 ? 7.828 -21.472 18.609 1.00 97.56 468 PRO A O 1
ATOM 3577 N N . ASP A 1 469 ? 7.797 -19.398 19.468 1.00 96.69 469 ASP A N 1
ATOM 3578 C CA . ASP A 1 469 ? 6.338 -19.291 19.572 1.00 96.69 469 ASP A CA 1
ATOM 3579 C C . ASP A 1 469 ? 5.660 -19.075 18.213 1.00 96.69 469 ASP A C 1
ATOM 3581 O O . ASP A 1 469 ? 4.472 -19.366 18.071 1.00 96.69 469 ASP A O 1
ATOM 3585 N N . LEU A 1 470 ? 6.395 -18.502 17.255 1.00 97.25 470 LEU A N 1
ATOM 3586 C CA . LEU A 1 470 ? 5.936 -18.191 15.904 1.00 97.25 470 LEU A CA 1
ATOM 3587 C C . LEU A 1 470 ? 7.112 -18.275 14.923 1.00 97.25 470 LEU A C 1
ATOM 3589 O O . LEU A 1 470 ? 8.174 -17.711 15.190 1.00 97.25 470 LEU A O 1
ATOM 3593 N N . THR A 1 471 ? 6.916 -18.913 13.772 1.00 98.69 471 THR A N 1
ATOM 3594 C CA . THR A 1 471 ? 7.860 -18.907 12.647 1.00 98.69 471 THR A CA 1
ATOM 3595 C C . THR A 1 471 ? 7.270 -18.138 11.470 1.00 98.69 471 THR A C 1
ATOM 3597 O O . THR A 1 471 ? 6.292 -18.561 10.856 1.00 98.69 471 THR A O 1
ATOM 3600 N N . VAL A 1 472 ? 7.886 -17.006 11.141 1.00 98.88 472 VAL A N 1
ATOM 3601 C CA . VAL A 1 472 ? 7.548 -16.153 10.000 1.00 98.88 472 VAL A CA 1
ATOM 3602 C C . VAL A 1 472 ? 8.554 -16.403 8.885 1.00 98.88 472 VAL A C 1
ATOM 3604 O O . VAL A 1 472 ? 9.760 -16.255 9.088 1.00 98.88 472 VAL A O 1
ATOM 3607 N N . LEU A 1 473 ? 8.067 -16.748 7.697 1.00 98.88 473 LEU A N 1
ATOM 3608 C CA . LEU A 1 473 ? 8.873 -16.726 6.483 1.00 98.88 473 LEU A CA 1
ATOM 3609 C C . LEU A 1 473 ? 8.751 -15.333 5.855 1.00 98.88 473 LEU A C 1
ATOM 3611 O O . LEU A 1 473 ? 7.688 -14.952 5.369 1.00 98.88 473 LEU A O 1
ATOM 3615 N N . LEU A 1 474 ? 9.835 -14.568 5.904 1.00 98.81 474 LEU A N 1
ATOM 3616 C CA . LEU A 1 474 ? 9.963 -13.277 5.241 1.00 98.81 474 LEU A CA 1
ATOM 3617 C C . LEU A 1 474 ? 10.586 -13.536 3.869 1.00 98.81 474 LEU A C 1
ATOM 3619 O O . LEU A 1 474 ? 11.750 -13.928 3.780 1.00 98.81 474 LEU A O 1
ATOM 3623 N N . ALA A 1 475 ? 9.786 -13.416 2.815 1.00 98.56 475 ALA A N 1
ATOM 3624 C CA . ALA A 1 475 ? 10.128 -13.890 1.485 1.00 98.56 475 ALA A CA 1
ATOM 3625 C C . ALA A 1 475 ? 10.070 -12.764 0.452 1.00 98.56 475 ALA A C 1
ATOM 3627 O O . ALA A 1 475 ? 9.024 -12.157 0.247 1.00 98.56 475 ALA A O 1
ATOM 3628 N N . HIS A 1 476 ? 11.162 -12.563 -0.277 1.00 98.75 476 HIS A N 1
ATOM 3629 C CA . HIS A 1 476 ? 11.174 -11.801 -1.517 1.00 98.75 476 HIS A CA 1
ATOM 3630 C C . HIS A 1 476 ? 10.856 -12.716 -2.708 1.00 98.75 476 HIS A C 1
ATOM 3632 O O . HIS A 1 476 ? 11.675 -12.972 -3.589 1.00 98.75 476 HIS A O 1
ATOM 3638 N N . ALA A 1 477 ? 9.657 -13.283 -2.654 1.00 97.75 477 ALA A N 1
ATOM 3639 C CA . ALA A 1 477 ? 8.993 -14.048 -3.698 1.00 97.75 477 ALA A CA 1
ATOM 3640 C C . ALA A 1 477 ? 7.491 -13.806 -3.519 1.00 97.75 477 ALA A C 1
ATOM 3642 O O . ALA A 1 477 ? 7.028 -13.682 -2.381 1.00 97.75 477 ALA A O 1
ATOM 3643 N N . GLY A 1 478 ? 6.738 -13.716 -4.613 1.00 93.81 478 GLY A N 1
ATOM 3644 C CA . GLY A 1 478 ? 5.387 -13.152 -4.563 1.00 93.81 478 GLY A CA 1
ATOM 3645 C C . GLY A 1 478 ? 4.316 -13.979 -5.242 1.00 93.81 478 GLY A C 1
ATOM 3646 O O . GLY A 1 478 ? 4.582 -14.986 -5.904 1.00 93.81 478 GLY A O 1
ATOM 3647 N N . ALA A 1 479 ? 3.079 -13.530 -5.052 1.00 91.81 479 ALA A N 1
ATOM 3648 C CA . ALA A 1 479 ? 1.887 -14.181 -5.569 1.00 91.81 479 ALA A CA 1
ATOM 3649 C C . ALA A 1 479 ? 1.159 -13.283 -6.569 1.00 91.81 479 ALA A C 1
ATOM 3651 O O . ALA A 1 479 ? 0.962 -12.086 -6.370 1.00 91.81 479 ALA A O 1
ATOM 3652 N N . THR A 1 480 ? 0.629 -13.889 -7.625 1.00 88.44 480 THR A N 1
ATOM 3653 C CA . THR A 1 480 ? -0.312 -13.218 -8.522 1.00 88.44 480 THR A CA 1
ATOM 3654 C C . THR A 1 480 ? -1.677 -13.877 -8.422 1.00 88.44 480 THR A C 1
ATOM 3656 O O . THR A 1 480 ? -1.806 -15.096 -8.488 1.00 88.44 480 THR A O 1
ATOM 3659 N N . CYS A 1 481 ? -2.716 -13.060 -8.247 1.00 81.44 481 CYS A N 1
ATOM 3660 C CA . CYS A 1 481 ? -4.086 -13.542 -8.117 1.00 81.44 481 CYS A CA 1
ATOM 3661 C C . CYS A 1 481 ? -4.941 -13.059 -9.289 1.00 81.44 481 CYS A C 1
ATOM 3663 O O . CYS A 1 481 ? -5.036 -11.860 -9.568 1.00 81.44 481 CYS A O 1
ATOM 3665 N N . ALA A 1 482 ? -5.597 -14.004 -9.956 1.00 76.62 482 ALA A N 1
ATOM 3666 C CA . ALA A 1 482 ? -6.640 -13.747 -10.934 1.00 76.62 482 ALA A CA 1
ATOM 3667 C C . ALA A 1 482 ? -7.980 -14.173 -10.321 1.00 76.62 482 ALA A C 1
ATOM 3669 O O . ALA A 1 482 ? -8.279 -15.360 -10.195 1.00 76.62 482 ALA A O 1
ATOM 3670 N N . ARG A 1 483 ? -8.809 -13.192 -9.935 1.00 70.31 483 ARG A N 1
ATOM 3671 C CA . ARG A 1 483 ? -10.010 -13.420 -9.106 1.00 70.31 483 ARG A CA 1
ATOM 3672 C C . ARG A 1 483 ? -9.614 -14.078 -7.772 1.00 70.31 483 ARG A C 1
ATOM 3674 O O . ARG A 1 483 ? -8.748 -13.543 -7.092 1.00 70.31 483 ARG A O 1
ATOM 3681 N N . ALA A 1 484 ? -10.246 -15.191 -7.398 1.00 73.06 484 ALA A N 1
ATOM 3682 C CA . ALA A 1 484 ? -9.983 -15.912 -6.151 1.00 73.06 484 ALA A CA 1
ATOM 3683 C C . ALA A 1 484 ? -8.859 -16.962 -6.263 1.00 73.06 484 ALA A C 1
ATOM 3685 O O . ALA A 1 484 ? -8.548 -17.616 -5.275 1.00 73.06 484 ALA A O 1
ATOM 3686 N N . VAL A 1 485 ? -8.274 -17.153 -7.452 1.00 80.19 485 VAL A N 1
ATOM 3687 C CA . VAL A 1 485 ? -7.200 -18.131 -7.667 1.00 80.19 485 VAL A CA 1
ATOM 3688 C C . VAL A 1 485 ? -5.868 -17.395 -7.678 1.00 80.19 485 VAL A C 1
ATOM 3690 O O . VAL A 1 485 ? -5.666 -16.489 -8.489 1.00 80.19 485 VAL A O 1
ATOM 3693 N N . CYS A 1 486 ? -4.978 -17.786 -6.771 1.00 89.69 486 CYS A N 1
ATOM 3694 C CA . CYS A 1 486 ? -3.622 -17.263 -6.672 1.00 89.69 486 CYS A CA 1
ATOM 3695 C C . CYS A 1 486 ? -2.614 -18.333 -7.094 1.00 89.69 486 CYS A C 1
ATOM 3697 O O . CYS A 1 486 ? -2.821 -19.514 -6.825 1.00 89.69 486 CYS A O 1
ATOM 3699 N N . GLY A 1 487 ? -1.533 -17.904 -7.733 1.00 92.62 487 GLY A N 1
ATOM 3700 C CA . GLY A 1 487 ? -0.374 -18.729 -8.063 1.00 92.62 487 GLY A CA 1
ATOM 3701 C C . GLY A 1 487 ? 0.912 -17.907 -7.998 1.00 92.62 487 GLY A C 1
ATOM 3702 O O . GLY A 1 487 ? 0.878 -16.721 -7.653 1.00 92.62 487 GLY A O 1
ATOM 3703 N N . GLY A 1 488 ? 2.032 -18.526 -8.352 1.00 94.19 488 GLY A N 1
ATOM 3704 C CA . GLY A 1 488 ? 3.366 -17.930 -8.274 1.00 94.19 488 GLY A CA 1
ATOM 3705 C C . GLY A 1 488 ? 4.236 -18.632 -7.238 1.00 94.19 488 GLY A C 1
ATOM 3706 O O . GLY A 1 488 ? 3.731 -19.372 -6.395 1.00 94.19 488 GLY A O 1
ATOM 3707 N N . GLU A 1 489 ? 5.538 -18.358 -7.290 1.00 96.38 489 GLU A N 1
ATOM 3708 C CA . GLU A 1 489 ? 6.561 -19.088 -6.531 1.00 96.38 489 GLU A CA 1
ATOM 3709 C C . GLU A 1 489 ? 6.238 -19.197 -5.037 1.00 96.38 489 GLU A C 1
ATOM 3711 O O . GLU A 1 489 ? 6.418 -20.255 -4.443 1.00 96.38 489 GLU A O 1
ATOM 3716 N N . ILE A 1 490 ? 5.712 -18.135 -4.416 1.00 97.56 490 ILE A N 1
ATOM 3717 C CA . ILE A 1 490 ? 5.418 -18.168 -2.979 1.00 97.56 490 ILE A CA 1
ATOM 3718 C C . ILE A 1 490 ? 4.227 -19.070 -2.627 1.00 97.56 490 ILE A C 1
ATOM 3720 O O . ILE A 1 490 ? 4.186 -19.641 -1.538 1.00 97.56 490 ILE A O 1
ATOM 3724 N N . VAL A 1 491 ? 3.262 -19.212 -3.542 1.00 97.00 491 VAL A N 1
ATOM 3725 C CA . VAL A 1 491 ? 2.106 -20.106 -3.384 1.00 97.00 491 VAL A CA 1
ATOM 3726 C C . VAL A 1 491 ? 2.562 -21.556 -3.509 1.00 97.00 491 VAL A C 1
ATOM 3728 O O . VAL A 1 491 ? 2.173 -22.386 -2.685 1.00 97.00 491 VAL A O 1
ATOM 3731 N N . ASP A 1 492 ? 3.426 -21.834 -4.486 1.00 96.12 492 ASP A N 1
ATOM 3732 C CA . ASP A 1 492 ? 3.998 -23.162 -4.713 1.00 96.12 492 ASP A CA 1
ATOM 3733 C C . ASP A 1 492 ? 4.898 -23.570 -3.537 1.00 96.12 492 ASP A C 1
ATOM 3735 O O . ASP A 1 492 ? 4.704 -24.629 -2.939 1.00 96.12 492 ASP A O 1
ATOM 3739 N N . LEU A 1 493 ? 5.784 -22.670 -3.095 1.00 97.38 493 LEU A N 1
ATOM 3740 C CA . LEU A 1 493 ? 6.622 -22.863 -1.911 1.00 97.38 493 LEU A CA 1
ATOM 3741 C C . LEU A 1 493 ? 5.783 -23.166 -0.662 1.00 97.38 493 LEU A C 1
ATOM 3743 O O . LEU A 1 493 ? 6.091 -24.099 0.078 1.00 97.38 493 LEU A O 1
ATOM 3747 N N . ALA A 1 494 ? 4.709 -22.410 -0.421 1.00 97.38 494 ALA A N 1
ATOM 3748 C CA . ALA A 1 494 ? 3.827 -22.639 0.721 1.00 97.38 494 ALA A CA 1
ATOM 3749 C C . ALA A 1 494 ? 3.134 -24.010 0.675 1.00 97.38 494 ALA A C 1
ATOM 3751 O O . ALA A 1 494 ? 2.917 -24.618 1.724 1.00 97.38 494 ALA A O 1
ATOM 3752 N N . ALA A 1 495 ? 2.797 -24.504 -0.519 1.00 95.12 495 ALA A N 1
ATOM 3753 C CA . ALA A 1 495 ? 2.199 -25.823 -0.707 1.00 95.12 495 ALA A CA 1
ATOM 3754 C C . ALA A 1 495 ? 3.200 -26.972 -0.482 1.00 95.12 495 ALA A C 1
ATOM 3756 O O . ALA A 1 495 ? 2.801 -28.041 -0.020 1.00 95.12 495 ALA A O 1
ATOM 3757 N N . GLU A 1 496 ? 4.484 -26.753 -0.775 1.00 96.19 496 GLU A N 1
ATOM 3758 C CA . GLU A 1 496 ? 5.565 -27.721 -0.544 1.00 96.19 496 GLU A CA 1
ATOM 3759 C C . GLU A 1 496 ? 6.015 -27.803 0.926 1.00 96.19 496 GLU A C 1
ATOM 3761 O O . GLU A 1 496 ? 6.589 -28.812 1.348 1.00 96.19 496 GLU A O 1
ATOM 3766 N N . LEU A 1 497 ? 5.792 -26.750 1.719 1.00 96.75 497 LEU A N 1
ATOM 3767 C CA . LEU A 1 497 ? 6.206 -26.710 3.120 1.00 96.75 497 LEU A CA 1
ATOM 3768 C C . LEU A 1 497 ? 5.434 -27.728 3.975 1.00 96.75 497 LEU A C 1
ATOM 3770 O O . LEU A 1 497 ? 4.206 -27.818 3.965 1.00 96.75 497 LEU A O 1
ATOM 3774 N N . GLU A 1 498 ? 6.172 -28.463 4.807 1.00 92.88 498 GLU A N 1
ATOM 3775 C CA . GLU A 1 498 ? 5.592 -29.335 5.829 1.00 92.88 498 GLU A CA 1
ATOM 3776 C C . GLU A 1 498 ? 4.695 -28.523 6.797 1.00 92.88 498 GLU A C 1
ATOM 3778 O O . GLU A 1 498 ? 5.101 -27.486 7.335 1.00 92.88 498 GLU A O 1
ATOM 3783 N N . ARG A 1 499 ? 3.473 -29.009 7.064 1.00 89.38 499 ARG A N 1
ATOM 3784 C CA . ARG A 1 499 ? 2.487 -28.314 7.914 1.00 89.38 499 ARG A CA 1
ATOM 3785 C C . ARG A 1 499 ? 3.037 -27.993 9.309 1.00 89.38 499 ARG A C 1
ATOM 3787 O O . ARG A 1 499 ? 3.635 -28.844 9.966 1.00 89.38 499 ARG A O 1
ATOM 3794 N N . GLY A 1 500 ? 2.768 -26.774 9.782 1.00 86.50 500 GLY A N 1
ATOM 3795 C CA . GLY A 1 500 ? 3.157 -26.304 11.118 1.00 86.50 500 GLY A CA 1
ATOM 3796 C C . GLY A 1 500 ? 4.636 -25.929 11.264 1.00 86.50 500 GLY A C 1
ATOM 3797 O O . GLY A 1 500 ? 5.106 -25.741 12.382 1.00 86.50 500 GLY A O 1
ATOM 3798 N N . ARG A 1 501 ? 5.392 -25.854 10.161 1.00 94.31 501 ARG A N 1
ATOM 3799 C CA . ARG A 1 501 ? 6.793 -25.385 10.159 1.00 94.31 501 ARG A CA 1
ATOM 3800 C C . ARG A 1 501 ? 6.928 -23.878 10.000 1.00 94.31 501 ARG A C 1
ATOM 3802 O O . ARG A 1 501 ? 7.927 -23.316 10.434 1.00 94.31 501 ARG A O 1
ATOM 3809 N N . VAL A 1 502 ? 5.948 -23.262 9.354 1.00 98.25 502 VAL A N 1
ATOM 3810 C CA . VAL A 1 502 ? 5.833 -21.824 9.125 1.00 98.25 502 VAL A CA 1
ATOM 3811 C C . VAL A 1 502 ? 4.390 -21.448 9.430 1.00 98.25 502 VAL A C 1
ATOM 3813 O O . VAL A 1 502 ? 3.467 -22.129 8.985 1.00 98.25 502 VAL A O 1
ATOM 3816 N N . ASP A 1 503 ? 4.209 -20.382 10.198 1.00 98.06 503 ASP A N 1
ATOM 3817 C CA . ASP A 1 503 ? 2.902 -19.921 10.664 1.00 98.06 503 ASP A CA 1
ATOM 3818 C C . ASP A 1 503 ? 2.365 -18.755 9.826 1.00 98.06 503 ASP A C 1
ATOM 3820 O O . ASP A 1 503 ? 1.156 -18.557 9.743 1.00 98.06 503 ASP A O 1
ATOM 3824 N N . LEU A 1 504 ? 3.258 -17.971 9.215 1.00 98.62 504 LEU A N 1
ATOM 3825 C CA . LEU A 1 504 ? 2.936 -16.782 8.426 1.00 98.62 504 LEU A CA 1
ATOM 3826 C C . LEU A 1 504 ? 3.995 -16.565 7.343 1.00 98.62 504 LEU A C 1
ATOM 3828 O O . LEU A 1 504 ? 5.190 -16.673 7.622 1.00 98.62 504 LEU A O 1
ATOM 3832 N N . ILE A 1 505 ? 3.560 -16.183 6.144 1.00 98.81 505 ILE A N 1
ATOM 3833 C CA . ILE A 1 505 ? 4.430 -15.710 5.068 1.00 98.81 505 ILE A CA 1
ATOM 3834 C C . ILE A 1 505 ? 4.171 -14.223 4.823 1.00 98.81 505 ILE A C 1
ATOM 3836 O O . ILE A 1 505 ? 3.039 -13.803 4.574 1.00 98.81 505 ILE A O 1
ATOM 3840 N N . LEU A 1 506 ? 5.241 -13.435 4.871 1.00 98.75 506 LEU A N 1
ATOM 3841 C CA . LEU A 1 506 ? 5.261 -12.040 4.443 1.00 98.75 506 LEU A CA 1
ATOM 3842 C C . LEU A 1 506 ? 6.055 -11.973 3.138 1.00 98.75 506 LEU A C 1
ATOM 3844 O O . LEU A 1 506 ? 7.267 -12.172 3.151 1.00 98.75 506 LEU A O 1
ATOM 3848 N N . ALA A 1 507 ? 5.342 -11.774 2.036 1.00 98.31 507 ALA A N 1
ATOM 3849 C CA . ALA A 1 507 ? 5.824 -11.865 0.663 1.00 98.31 507 ALA A CA 1
ATOM 3850 C C . ALA A 1 507 ? 6.170 -10.485 0.064 1.00 98.31 507 ALA A C 1
ATOM 3852 O O . ALA A 1 507 ? 5.799 -9.446 0.621 1.00 98.31 507 ALA A O 1
ATOM 3853 N N . GLY A 1 508 ? 6.821 -10.502 -1.102 1.00 97.62 508 GLY A N 1
ATOM 3854 C CA . GLY A 1 508 ? 7.237 -9.333 -1.890 1.00 97.62 508 GLY A CA 1
ATOM 3855 C C . GLY A 1 508 ? 7.368 -9.662 -3.376 1.00 97.62 508 GLY A C 1
ATOM 3856 O O . GLY A 1 508 ? 6.771 -10.630 -3.840 1.00 97.62 508 GLY A O 1
ATOM 3857 N N . HIS A 1 509 ? 8.187 -8.919 -4.120 1.00 97.56 509 HIS A N 1
ATOM 3858 C CA . HIS A 1 509 ? 8.630 -9.204 -5.492 1.00 97.56 509 HIS A CA 1
ATOM 3859 C C . HIS A 1 509 ? 7.596 -8.952 -6.605 1.00 97.56 509 HIS A C 1
ATOM 3861 O O . HIS A 1 509 ? 7.890 -8.304 -7.611 1.00 97.56 509 HIS A O 1
ATOM 3867 N N . THR A 1 510 ? 6.351 -9.428 -6.478 1.00 93.62 510 THR A N 1
ATOM 3868 C CA . THR A 1 510 ? 5.362 -9.267 -7.572 1.00 93.62 510 THR A CA 1
ATOM 3869 C C . THR A 1 510 ? 4.664 -7.906 -7.574 1.00 93.62 510 THR A C 1
ATOM 3871 O O . THR A 1 510 ? 3.932 -7.552 -8.516 1.00 93.62 510 THR A O 1
ATOM 3874 N N . HIS A 1 511 ? 4.922 -7.112 -6.534 1.00 93.94 511 HIS A N 1
ATOM 3875 C CA . HIS A 1 511 ? 4.386 -5.784 -6.295 1.00 93.94 511 HIS A CA 1
ATOM 3876 C C . HIS A 1 511 ? 2.850 -5.736 -6.237 1.00 93.94 511 HIS A C 1
ATOM 3878 O O . HIS A 1 511 ? 2.213 -4.769 -6.715 1.00 93.94 511 HIS A O 1
ATOM 3884 N N . ARG A 1 512 ? 2.229 -6.808 -5.742 1.00 91.00 512 ARG A N 1
ATOM 3885 C CA . ARG A 1 512 ? 0.780 -6.979 -5.649 1.00 91.00 512 ARG A CA 1
ATOM 3886 C C . ARG A 1 512 ? 0.315 -6.792 -4.214 1.00 91.00 512 ARG A C 1
ATOM 3888 O O . ARG A 1 512 ? 1.044 -6.988 -3.257 1.00 91.00 512 ARG A O 1
ATOM 3895 N N . VAL A 1 513 ? -0.933 -6.356 -4.077 1.00 92.12 513 VAL A N 1
ATOM 3896 C CA . VAL A 1 513 ? -1.622 -6.384 -2.785 1.00 92.12 513 VAL A CA 1
ATOM 3897 C C . VAL A 1 513 ? -2.327 -7.728 -2.726 1.00 92.12 513 VAL A C 1
ATOM 3899 O O . VAL A 1 513 ? -3.302 -7.921 -3.455 1.00 92.12 513 VAL A O 1
ATOM 3902 N N . VAL A 1 514 ? -1.796 -8.650 -1.927 1.00 90.94 514 VAL A N 1
ATOM 3903 C CA . VAL A 1 514 ? -2.303 -10.022 -1.822 1.00 90.94 514 VAL A CA 1
ATOM 3904 C C . VAL A 1 514 ? -2.550 -10.372 -0.368 1.00 90.94 514 VAL A C 1
ATOM 3906 O O . VAL A 1 514 ? -1.706 -10.147 0.493 1.00 90.94 514 VAL A O 1
ATOM 3909 N N . GLU A 1 515 ? -3.709 -10.969 -0.128 1.00 92.12 515 GLU A N 1
ATOM 3910 C CA . GLU A 1 515 ? -4.038 -11.674 1.100 1.00 92.12 515 GLU A CA 1
ATOM 3911 C C . GLU A 1 515 ? -4.656 -13.013 0.696 1.00 92.12 515 GLU A C 1
ATOM 3913 O O . GLU A 1 515 ? -5.705 -13.051 0.050 1.00 92.12 515 GLU A O 1
ATOM 3918 N N . THR A 1 516 ? -3.968 -14.111 1.001 1.00 92.00 516 THR A N 1
ATOM 3919 C CA . THR A 1 516 ? -4.413 -15.463 0.640 1.00 92.00 516 THR A CA 1
ATOM 3920 C C . THR A 1 516 ? -3.895 -16.500 1.636 1.00 92.00 516 THR A C 1
ATOM 3922 O O . THR A 1 516 ? -3.156 -16.176 2.563 1.00 92.00 516 THR A O 1
ATOM 3925 N N . VAL A 1 517 ? -4.295 -17.758 1.459 1.00 92.00 517 VAL A N 1
ATOM 3926 C CA . VAL A 1 517 ? -3.816 -18.901 2.241 1.00 92.00 517 VAL A CA 1
ATOM 3927 C C . VAL A 1 517 ? -3.432 -20.021 1.280 1.00 92.00 517 VAL A C 1
ATOM 3929 O O . VAL A 1 517 ? -4.249 -20.436 0.460 1.00 92.00 517 VAL A O 1
ATOM 3932 N N . ALA A 1 518 ? -2.216 -20.546 1.410 1.00 92.00 518 ALA A N 1
ATOM 3933 C CA . ALA A 1 518 ? -1.743 -21.711 0.662 1.00 92.00 518 ALA A CA 1
ATOM 3934 C C . ALA A 1 518 ? -0.999 -22.663 1.604 1.00 92.00 518 ALA A C 1
ATOM 3936 O O . ALA A 1 518 ? -0.374 -22.224 2.565 1.00 92.00 518 ALA A O 1
ATOM 3937 N N . GLY A 1 519 ? -1.160 -23.977 1.422 1.00 88.75 519 GLY A N 1
ATOM 3938 C CA . GLY A 1 519 ? -0.609 -24.970 2.361 1.00 88.75 519 GLY A CA 1
ATOM 3939 C C . GLY A 1 519 ? -1.164 -24.882 3.798 1.00 88.75 519 GLY A C 1
ATOM 3940 O O . GLY A 1 519 ? -0.649 -25.536 4.701 1.00 88.75 519 GLY A O 1
ATOM 3941 N N . GLY A 1 520 ? -2.225 -24.095 4.025 1.00 90.44 520 GLY A N 1
ATOM 3942 C CA . GLY A 1 520 ? -2.734 -23.755 5.361 1.00 90.44 520 GLY A CA 1
ATOM 3943 C C . GLY A 1 520 ? -2.012 -22.581 6.036 1.00 90.44 520 GLY A C 1
ATOM 3944 O O . GLY A 1 520 ? -2.293 -22.299 7.198 1.00 90.44 520 GLY A O 1
ATOM 3945 N N . ILE A 1 521 ? -1.116 -21.897 5.321 1.00 97.12 521 ILE A N 1
ATOM 3946 C CA . ILE A 1 521 ? -0.302 -20.788 5.817 1.00 97.12 521 ILE A CA 1
ATOM 3947 C C . ILE A 1 521 ? -0.828 -19.473 5.213 1.00 97.12 521 ILE A C 1
ATOM 3949 O O . ILE A 1 521 ? -0.956 -19.382 3.988 1.00 97.12 521 ILE A O 1
ATOM 3953 N N . PRO A 1 522 ? -1.159 -18.453 6.024 1.00 96.38 522 PRO A N 1
ATOM 3954 C CA . PRO A 1 522 ? -1.478 -17.119 5.523 1.00 96.38 522 PRO A CA 1
ATOM 3955 C C . PRO A 1 522 ? -0.291 -16.481 4.790 1.00 96.38 522 PRO A C 1
ATOM 3957 O O . PRO A 1 522 ? 0.835 -16.515 5.287 1.00 96.38 522 PRO A O 1
ATOM 3960 N N . ILE A 1 523 ? -0.561 -15.863 3.639 1.00 97.88 523 ILE A N 1
ATOM 3961 C CA . ILE A 1 523 ? 0.409 -15.149 2.800 1.00 97.88 523 ILE A CA 1
ATOM 3962 C C . ILE A 1 523 ? -0.070 -13.712 2.607 1.00 97.88 523 ILE A C 1
ATOM 3964 O O . ILE A 1 523 ? -1.187 -13.492 2.125 1.00 97.88 523 ILE A O 1
ATOM 3968 N N . LEU A 1 524 ? 0.781 -12.746 2.959 1.00 97.50 524 LEU A N 1
ATOM 3969 C CA . LEU A 1 524 ? 0.502 -11.315 2.833 1.00 97.50 524 LEU A CA 1
ATOM 3970 C C . LEU A 1 524 ? 1.572 -10.633 1.978 1.00 97.50 524 LEU A C 1
ATOM 3972 O O . LEU A 1 524 ? 2.750 -10.725 2.302 1.00 97.50 524 LEU A O 1
ATOM 3976 N N . GLU A 1 525 ? 1.162 -9.900 0.944 1.00 96.81 525 GLU A N 1
ATOM 3977 C CA . GLU A 1 525 ? 2.041 -9.061 0.116 1.00 96.81 525 GLU A CA 1
ATOM 3978 C C . GLU A 1 525 ? 1.522 -7.618 0.125 1.00 96.81 525 GLU A C 1
ATOM 3980 O O . GLU A 1 525 ? 0.351 -7.354 -0.172 1.00 96.81 525 GLU A O 1
ATOM 3985 N N . ALA A 1 526 ? 2.386 -6.672 0.498 1.00 95.38 526 ALA A N 1
ATOM 3986 C CA . ALA A 1 526 ? 2.013 -5.285 0.779 1.00 95.38 526 ALA A CA 1
ATOM 3987 C C . ALA A 1 526 ? 2.202 -4.331 -0.416 1.00 95.38 526 ALA A C 1
ATOM 3989 O O . ALA A 1 526 ? 2.405 -3.125 -0.249 1.00 95.38 526 ALA A O 1
ATOM 3990 N N . GLY A 1 527 ? 2.083 -4.827 -1.646 1.00 94.50 527 GLY A N 1
ATOM 3991 C CA . GLY A 1 527 ? 2.193 -3.996 -2.836 1.00 94.50 527 GLY A CA 1
ATOM 3992 C C . GLY A 1 527 ? 3.620 -3.513 -3.080 1.00 94.50 527 GLY A C 1
ATOM 3993 O O . GLY A 1 527 ? 4.501 -4.320 -3.286 1.00 94.50 527 GLY A O 1
ATOM 3994 N N . ARG A 1 528 ? 3.812 -2.194 -3.191 1.00 93.44 528 ARG A N 1
ATOM 3995 C CA . ARG A 1 528 ? 5.096 -1.562 -3.547 1.00 93.44 528 ARG A CA 1
ATOM 3996 C C . ARG A 1 528 ? 5.125 -0.100 -3.132 1.00 93.44 528 ARG A C 1
ATOM 3998 O O . ARG A 1 528 ? 4.066 0.496 -2.913 1.00 93.44 528 ARG A O 1
ATOM 4005 N N . TYR A 1 529 ? 6.307 0.503 -3.128 1.00 94.31 529 TYR A N 1
ATOM 4006 C CA . TYR A 1 529 ? 6.529 1.952 -3.013 1.00 94.31 529 TYR A CA 1
ATOM 4007 C C . TYR A 1 529 ? 5.939 2.568 -1.737 1.00 94.31 529 TYR A C 1
ATOM 4009 O O . TYR A 1 529 ? 5.599 3.748 -1.713 1.00 94.31 529 TYR A O 1
ATOM 4017 N N . GLY A 1 530 ? 5.739 1.762 -0.692 1.00 92.81 530 GLY A N 1
ATOM 4018 C CA . GLY A 1 530 ? 5.094 2.194 0.546 1.00 92.81 530 GLY A CA 1
ATOM 4019 C C . GLY A 1 530 ? 3.611 2.566 0.421 1.00 92.81 530 GLY A C 1
ATOM 4020 O O . GLY A 1 530 ? 3.093 3.293 1.264 1.00 92.81 530 GLY A O 1
ATOM 4021 N N . GLN A 1 531 ? 2.908 2.096 -0.618 1.00 91.38 531 GLN A N 1
ATOM 4022 C CA . GLN A 1 531 ? 1.482 2.403 -0.826 1.00 91.38 531 GLN A CA 1
ATOM 4023 C C . GLN A 1 531 ? 0.530 1.594 0.075 1.00 91.38 531 GLN A C 1
ATOM 4025 O O . GLN A 1 531 ? -0.661 1.905 0.167 1.00 91.38 531 GLN A O 1
ATOM 4030 N N . ALA A 1 532 ? 1.020 0.504 0.660 1.00 91.62 532 ALA A N 1
ATOM 4031 C CA . ALA A 1 532 ? 0.273 -0.416 1.502 1.00 91.62 532 ALA A CA 1
ATOM 4032 C C . ALA A 1 532 ? 1.207 -1.074 2.527 1.00 91.62 532 ALA A C 1
ATOM 4034 O O . ALA A 1 532 ? 2.428 -0.956 2.432 1.00 91.62 532 ALA A O 1
ATOM 4035 N N . TYR A 1 533 ? 0.610 -1.726 3.519 1.00 96.38 533 TYR A N 1
ATOM 4036 C CA . TYR A 1 533 ? 1.294 -2.481 4.560 1.00 96.38 533 TYR A CA 1
ATOM 4037 C C . TYR A 1 533 ? 0.493 -3.733 4.921 1.00 96.38 533 TYR A C 1
ATOM 4039 O O . TYR A 1 533 ? -0.742 -3.727 4.896 1.00 96.38 533 TYR A O 1
ATOM 4047 N N . ALA A 1 534 ? 1.200 -4.801 5.276 1.00 96.94 534 ALA A N 1
ATOM 4048 C CA . ALA A 1 534 ? 0.625 -6.000 5.864 1.00 96.94 534 ALA A CA 1
ATOM 4049 C C . ALA A 1 534 ? 0.549 -5.853 7.389 1.00 96.94 534 ALA A C 1
ATOM 4051 O O . ALA A 1 534 ? 1.408 -5.222 8.010 1.00 96.94 534 ALA A O 1
ATOM 4052 N N . ILE A 1 535 ? -0.481 -6.440 7.989 1.00 96.62 535 ILE A N 1
ATOM 4053 C CA . ILE A 1 535 ? -0.685 -6.507 9.434 1.00 96.62 535 ILE A CA 1
ATOM 4054 C C . ILE A 1 535 ? -1.053 -7.938 9.826 1.00 96.62 535 ILE A C 1
ATOM 4056 O O . ILE A 1 535 ? -1.958 -8.536 9.249 1.00 96.62 535 ILE A O 1
ATOM 4060 N N . ALA A 1 536 ? -0.355 -8.485 10.817 1.00 96.62 536 ALA A N 1
ATOM 4061 C CA . ALA A 1 536 ? -0.660 -9.779 11.407 1.00 96.62 536 ALA A CA 1
ATOM 4062 C C . ALA A 1 536 ? -0.622 -9.683 12.935 1.00 96.62 536 ALA A C 1
ATOM 4064 O O . ALA A 1 536 ? 0.418 -9.402 13.526 1.00 96.62 536 ALA A O 1
ATOM 4065 N N . ASP A 1 537 ? -1.760 -9.930 13.574 1.00 95.38 537 ASP A N 1
ATOM 4066 C CA . ASP A 1 537 ? -1.897 -9.947 15.025 1.00 95.38 537 ASP A CA 1
ATOM 4067 C C . ASP A 1 537 ? -1.908 -11.394 15.528 1.00 95.38 537 ASP A C 1
ATOM 4069 O O . ASP A 1 537 ? -2.757 -12.197 15.131 1.00 95.38 537 ASP A O 1
ATOM 4073 N N . VAL A 1 538 ? -0.997 -11.718 16.446 1.00 94.56 538 VAL A N 1
ATOM 4074 C CA . VAL A 1 538 ? -1.064 -12.942 17.250 1.00 94.56 538 VAL A CA 1
ATOM 4075 C C . VAL A 1 538 ? -2.013 -12.675 18.405 1.00 94.56 538 VAL A C 1
ATOM 4077 O O . VAL A 1 538 ? -1.726 -11.879 19.301 1.00 94.56 538 VAL A O 1
ATOM 4080 N N . VAL A 1 539 ? -3.156 -13.348 18.394 1.00 91.12 539 VAL A N 1
ATOM 4081 C CA . VAL A 1 539 ? -4.244 -13.114 19.338 1.00 91.12 539 VAL A CA 1
ATOM 4082 C C . VAL A 1 539 ? -4.437 -14.337 20.219 1.00 91.12 539 VAL A C 1
ATOM 4084 O O . VAL A 1 539 ? -4.669 -15.442 19.729 1.00 91.12 539 VAL A O 1
ATOM 4087 N N . GLN A 1 540 ? -4.380 -14.144 21.532 1.00 89.12 540 GLN A N 1
ATOM 4088 C CA . GLN A 1 540 ? -4.811 -15.140 22.501 1.00 89.12 540 GLN A CA 1
ATOM 4089 C C . GLN A 1 540 ? -6.334 -15.133 22.578 1.00 89.12 540 GLN A C 1
ATOM 4091 O O . GLN A 1 540 ? -6.905 -14.162 23.060 1.00 89.12 540 GLN A O 1
ATOM 4096 N N . THR A 1 541 ? -6.978 -16.218 22.153 1.00 83.25 541 THR A N 1
ATOM 4097 C CA . THR A 1 541 ? -8.428 -16.433 22.301 1.00 83.25 541 THR A CA 1
ATOM 4098 C C . THR A 1 541 ? -8.715 -17.451 23.412 1.00 83.25 541 THR A C 1
ATOM 4100 O O . THR A 1 541 ? -7.792 -18.162 23.833 1.00 83.25 541 THR A O 1
ATOM 4103 N N . PRO A 1 542 ? -9.977 -17.618 23.861 1.00 72.62 542 PRO A N 1
ATOM 4104 C CA . PRO A 1 542 ? -10.351 -18.715 24.760 1.00 72.62 542 PRO A CA 1
ATOM 4105 C C . PRO A 1 542 ? -10.036 -20.112 24.199 1.00 72.62 542 PRO A C 1
ATOM 4107 O O . PRO A 1 542 ? -9.813 -21.039 24.967 1.00 72.62 542 PRO A O 1
ATOM 4110 N N . SER A 1 543 ? -9.989 -20.252 22.867 1.00 78.56 543 SER A N 1
ATOM 4111 C CA . SER A 1 543 ? -9.685 -21.508 22.162 1.00 78.56 543 SER A CA 1
ATOM 4112 C C . SER A 1 543 ? -8.192 -21.738 21.885 1.00 78.56 543 SER A C 1
ATOM 4114 O O . SER A 1 543 ? -7.839 -22.726 21.250 1.00 78.56 543 SER A O 1
ATOM 4116 N N . GLY A 1 544 ? -7.317 -20.822 22.318 1.00 84.25 544 GLY A N 1
ATOM 4117 C CA . GLY A 1 544 ? -5.884 -20.838 22.012 1.00 84.25 544 GLY A CA 1
ATOM 4118 C C . GLY A 1 544 ? -5.430 -19.642 21.170 1.00 84.25 544 GLY A C 1
ATOM 4119 O O . GLY A 1 544 ? -6.202 -18.710 20.916 1.00 84.25 544 GLY A O 1
ATOM 4120 N N . ARG A 1 545 ? -4.158 -19.647 20.757 1.00 88.62 545 ARG A N 1
ATOM 4121 C CA . ARG A 1 545 ? -3.581 -18.588 19.914 1.00 88.62 545 ARG A CA 1
ATOM 4122 C C . ARG A 1 545 ? -4.075 -18.712 18.471 1.00 88.62 545 ARG A C 1
ATOM 4124 O O . ARG A 1 545 ? -4.172 -19.815 17.941 1.00 88.62 545 ARG A O 1
ATOM 4131 N N . ARG A 1 546 ? -4.376 -17.580 17.836 1.00 90.44 546 ARG A N 1
ATOM 4132 C CA . ARG A 1 546 ? -4.750 -17.479 16.418 1.00 90.44 546 ARG A CA 1
ATOM 4133 C C . ARG A 1 546 ? -4.065 -16.280 15.774 1.00 90.44 546 ARG A C 1
ATOM 4135 O O . ARG A 1 546 ? -3.815 -15.285 16.450 1.00 90.44 546 ARG A O 1
ATOM 4142 N N . LEU A 1 547 ? -3.819 -16.359 14.470 1.00 91.88 547 LEU A N 1
ATOM 4143 C CA . LEU A 1 547 ? -3.397 -15.218 13.662 1.00 91.88 547 LEU A CA 1
ATOM 4144 C C . LEU A 1 547 ? -4.621 -14.504 13.085 1.00 91.88 547 LEU A C 1
ATOM 4146 O O . LEU A 1 547 ? -5.529 -15.143 12.552 1.00 91.88 547 LEU A O 1
ATOM 4150 N N . ARG A 1 548 ? -4.638 -13.175 13.185 1.00 90.19 548 ARG A N 1
ATOM 4151 C CA . ARG A 1 548 ? -5.535 -12.305 12.420 1.00 90.19 548 ARG A CA 1
ATOM 4152 C C . ARG A 1 548 ? -4.697 -11.505 11.444 1.00 90.19 548 ARG A C 1
ATOM 4154 O O . ARG A 1 548 ? -3.838 -10.746 11.877 1.00 90.19 548 ARG A O 1
ATOM 4161 N N . THR A 1 549 ? -4.943 -11.678 10.157 1.00 92.06 549 THR A N 1
ATOM 4162 C CA . THR A 1 549 ? -4.153 -11.055 9.095 1.00 92.06 549 THR A CA 1
ATOM 4163 C C . THR A 1 549 ? -4.957 -10.012 8.331 1.00 92.06 549 THR A C 1
ATOM 4165 O O . THR A 1 549 ? -6.184 -9.969 8.424 1.00 92.06 549 THR A O 1
ATOM 4168 N N . GLY A 1 550 ? -4.249 -9.145 7.615 1.00 88.44 550 GLY A N 1
ATOM 4169 C CA . GLY A 1 550 ? -4.832 -8.205 6.672 1.00 88.44 550 GLY A CA 1
ATOM 4170 C C . GLY A 1 550 ? -3.765 -7.453 5.888 1.00 88.44 550 GLY A C 1
ATOM 4171 O O . GLY A 1 550 ? -2.616 -7.342 6.321 1.00 88.44 550 GLY A O 1
ATOM 4172 N N . VAL A 1 551 ? -4.162 -6.874 4.756 1.00 89.12 551 VAL A N 1
ATOM 4173 C CA . VAL A 1 551 ? -3.359 -5.879 4.033 1.00 89.12 551 VAL A CA 1
ATOM 4174 C C . VAL A 1 551 ? -4.176 -4.605 3.851 1.00 89.12 551 VAL A C 1
ATOM 4176 O O . VAL A 1 551 ? -5.329 -4.640 3.424 1.00 89.12 551 VAL A O 1
ATOM 4179 N N . ALA A 1 552 ? -3.585 -3.460 4.184 1.00 85.00 552 ALA A N 1
ATOM 4180 C CA . ALA A 1 552 ? -4.250 -2.165 4.121 1.00 85.00 552 ALA A CA 1
ATOM 4181 C C . ALA A 1 552 ? -3.419 -1.156 3.328 1.00 85.00 552 ALA A C 1
ATOM 4183 O O . ALA A 1 552 ? -2.191 -1.182 3.340 1.00 85.00 552 ALA A O 1
ATOM 4184 N N . ARG A 1 553 ? -4.098 -0.242 2.628 1.00 86.88 553 ARG A N 1
ATOM 4185 C CA . ARG A 1 553 ? -3.424 0.868 1.945 1.00 86.88 553 ARG A CA 1
ATOM 4186 C C . ARG A 1 553 ? -3.050 1.953 2.948 1.0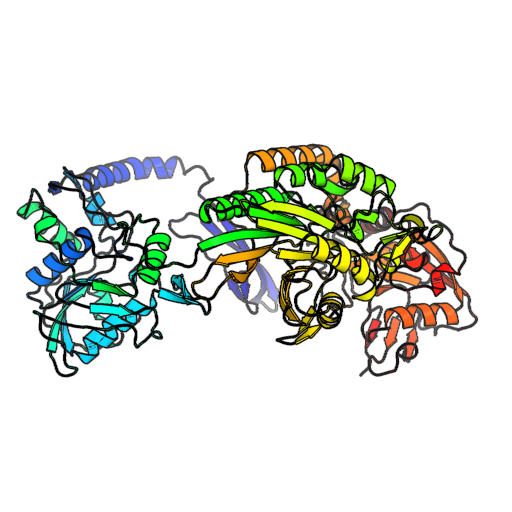0 86.88 553 ARG A C 1
ATOM 4188 O O . ARG A 1 553 ? -3.768 2.185 3.919 1.00 86.88 553 ARG A O 1
ATOM 4195 N N . VAL A 1 554 ? -1.943 2.634 2.683 1.00 81.38 554 VAL A N 1
ATOM 4196 C CA . VAL A 1 554 ? -1.559 3.841 3.417 1.00 81.38 554 VAL A CA 1
ATOM 4197 C C . VAL A 1 554 ? -2.443 4.989 2.937 1.00 81.38 554 VAL A C 1
ATOM 4199 O O . VAL A 1 554 ? -2.560 5.222 1.733 1.00 81.38 554 VAL A O 1
ATOM 4202 N N . ASP A 1 555 ? -3.076 5.699 3.870 1.00 68.00 555 ASP A N 1
ATOM 4203 C CA . ASP A 1 555 ? -3.845 6.899 3.546 1.00 68.00 555 ASP A CA 1
ATOM 4204 C C . ASP A 1 555 ? -2.905 8.008 3.041 1.00 68.00 555 ASP A C 1
ATOM 4206 O O . ASP A 1 555 ? -1.960 8.412 3.722 1.00 68.00 555 ASP A O 1
ATOM 4210 N N . THR A 1 556 ? -3.161 8.507 1.831 1.00 58.19 556 THR A N 1
ATOM 4211 C CA . THR A 1 556 ? -2.357 9.559 1.197 1.00 58.19 556 THR A CA 1
ATOM 4212 C C . THR A 1 556 ? -2.671 10.965 1.715 1.00 58.19 556 THR A C 1
ATOM 4214 O O . THR A 1 556 ? -1.948 11.901 1.374 1.00 58.19 556 THR A O 1
ATOM 4217 N N . LEU A 1 557 ? -3.745 11.135 2.496 1.00 45.69 557 LEU A N 1
ATOM 4218 C CA . LEU A 1 557 ? -4.247 12.438 2.948 1.00 45.69 557 LEU A CA 1
ATOM 4219 C C . LEU A 1 557 ? -3.756 12.846 4.350 1.00 45.69 557 LEU A C 1
ATOM 4221 O O . LEU A 1 557 ? -3.925 14.004 4.733 1.00 45.69 557 LEU A O 1
ATOM 4225 N N . GLY A 1 558 ? -3.146 11.934 5.113 1.00 56.03 558 GLY A N 1
ATOM 4226 C CA . GLY A 1 558 ? -2.625 12.213 6.456 1.00 56.03 558 GLY A CA 1
ATOM 4227 C C . GLY A 1 558 ? -1.230 12.867 6.464 1.00 56.03 558 GLY A C 1
ATOM 4228 O O . GLY A 1 558 ? -0.434 12.634 5.545 1.00 56.03 558 GLY A O 1
ATOM 4229 N N . PRO A 1 559 ? -0.892 13.665 7.500 1.00 72.75 559 PRO A N 1
ATOM 4230 C CA . PRO A 1 559 ? 0.472 14.150 7.688 1.00 72.75 559 PRO A CA 1
ATOM 4231 C C . PRO A 1 559 ? 1.416 12.978 8.009 1.00 72.75 559 PRO A C 1
ATOM 4233 O O . PRO A 1 559 ? 1.056 12.063 8.749 1.00 72.75 559 PRO A O 1
ATOM 4236 N N . GLY A 1 560 ? 2.623 12.997 7.438 1.00 87.44 560 GLY A N 1
ATOM 4237 C CA . GLY A 1 560 ? 3.687 12.048 7.784 1.00 87.44 560 GLY A CA 1
ATOM 4238 C C . GLY A 1 560 ? 4.494 12.491 9.007 1.00 87.44 560 GLY A C 1
ATOM 4239 O O . GLY A 1 560 ? 4.312 13.596 9.514 1.00 87.44 560 GLY A O 1
ATOM 4240 N N . ASP A 1 561 ? 5.419 11.643 9.456 1.00 93.00 561 ASP A N 1
ATOM 4241 C CA . ASP A 1 561 ? 6.369 11.967 10.521 1.00 93.00 561 ASP A CA 1
ATOM 4242 C C . ASP A 1 561 ? 7.258 13.169 10.126 1.00 93.00 561 ASP A C 1
ATOM 4244 O O . ASP A 1 561 ? 7.991 13.088 9.132 1.00 93.00 561 ASP A O 1
ATOM 4248 N N . PRO A 1 562 ? 7.214 14.291 10.868 1.00 93.62 562 PRO A N 1
ATOM 4249 C CA . PRO A 1 562 ? 7.882 15.525 10.459 1.00 93.62 562 PRO A CA 1
ATOM 4250 C C . PRO A 1 562 ? 9.411 15.430 10.523 1.00 93.62 562 PRO A C 1
ATOM 4252 O O . PRO A 1 562 ? 10.095 16.011 9.679 1.00 93.62 562 PRO A O 1
ATOM 4255 N N . ALA A 1 563 ? 9.963 14.679 11.481 1.00 94.25 563 ALA A N 1
ATOM 4256 C CA . ALA A 1 563 ? 11.408 14.521 11.619 1.00 94.25 563 ALA A CA 1
ATOM 4257 C C . ALA A 1 563 ? 11.982 13.714 10.447 1.00 94.25 563 ALA A C 1
ATOM 4259 O O . ALA A 1 563 ? 12.999 14.085 9.859 1.00 94.25 563 ALA A O 1
ATOM 4260 N N . LEU A 1 564 ? 11.298 12.639 10.056 1.00 94.81 564 LEU A N 1
ATOM 4261 C CA . LEU A 1 564 ? 11.681 11.831 8.909 1.00 94.81 564 LEU A CA 1
ATOM 4262 C C . LEU A 1 564 ? 11.462 12.579 7.589 1.00 94.81 564 LEU A C 1
ATOM 4264 O O . LEU A 1 564 ? 12.302 12.493 6.694 1.00 94.81 564 LEU A O 1
ATOM 4268 N N . ALA A 1 565 ? 10.387 13.368 7.482 1.00 95.19 565 ALA A N 1
ATOM 4269 C CA . ALA A 1 565 ? 10.151 14.228 6.324 1.00 95.19 565 ALA A CA 1
ATOM 4270 C C . ALA A 1 565 ? 11.292 15.240 6.113 1.00 95.19 565 ALA A C 1
ATOM 4272 O O . ALA A 1 565 ? 11.716 15.448 4.975 1.00 95.19 565 ALA A O 1
ATOM 4273 N N . ALA A 1 566 ? 11.848 15.812 7.188 1.00 95.62 566 ALA A N 1
ATOM 4274 C CA . ALA A 1 566 ? 12.999 16.713 7.108 1.00 95.62 566 ALA A CA 1
ATOM 4275 C C . ALA A 1 566 ? 14.273 16.011 6.598 1.00 95.62 566 ALA A C 1
ATOM 4277 O O . ALA A 1 566 ? 15.000 16.570 5.774 1.00 95.62 566 ALA A O 1
ATOM 4278 N N . VAL A 1 567 ? 14.522 14.764 7.021 1.00 96.12 567 VAL A N 1
ATOM 4279 C CA . VAL A 1 567 ? 15.646 13.951 6.516 1.00 96.12 567 VAL A CA 1
ATOM 4280 C C . VAL A 1 567 ? 15.519 13.728 5.008 1.00 96.12 567 VAL A C 1
ATOM 4282 O O . VAL A 1 567 ? 16.468 13.975 4.261 1.00 96.12 567 VAL A O 1
ATOM 4285 N N . VAL A 1 568 ? 14.333 13.321 4.546 1.00 96.00 568 VAL A N 1
ATOM 4286 C CA . VAL A 1 568 ? 14.058 13.110 3.116 1.00 96.00 568 VAL A CA 1
ATOM 4287 C C . VAL A 1 568 ? 14.225 14.409 2.321 1.00 96.00 568 VAL A C 1
ATOM 4289 O O . VAL A 1 568 ? 14.872 14.408 1.271 1.00 96.00 568 VAL A O 1
ATOM 4292 N N . ALA A 1 569 ? 13.716 15.532 2.836 1.00 95.38 569 ALA A N 1
ATOM 4293 C CA . ALA A 1 569 ? 13.863 16.840 2.200 1.00 95.38 569 ALA A CA 1
ATOM 4294 C C . ALA A 1 569 ? 15.340 17.231 2.007 1.00 95.38 569 ALA A C 1
ATOM 4296 O O . ALA A 1 569 ? 15.703 17.743 0.947 1.00 95.38 569 ALA A O 1
ATOM 4297 N N . GLY A 1 570 ? 16.206 16.916 2.976 1.00 95.81 570 GLY A N 1
ATOM 4298 C CA . GLY A 1 570 ? 17.648 17.147 2.870 1.00 95.81 570 GLY A CA 1
ATOM 4299 C C . GLY A 1 570 ? 18.318 16.351 1.743 1.00 95.81 570 GLY A C 1
ATOM 4300 O O . GLY A 1 570 ? 19.182 16.884 1.044 1.00 95.81 570 GLY A O 1
ATOM 4301 N N . TYR A 1 571 ? 17.914 15.095 1.512 1.00 94.62 571 TYR A N 1
ATOM 4302 C CA . TYR A 1 571 ? 18.381 14.328 0.346 1.00 94.62 571 TYR A CA 1
ATOM 4303 C C . TYR A 1 571 ? 17.886 14.938 -0.966 1.00 94.62 571 TYR A C 1
ATOM 4305 O O . TYR A 1 571 ? 18.672 15.077 -1.904 1.00 94.62 571 TYR A O 1
ATOM 4313 N N . ARG A 1 572 ? 16.617 15.360 -1.016 1.00 92.94 572 ARG A N 1
ATOM 4314 C CA . ARG A 1 572 ? 16.032 15.987 -2.207 1.00 92.94 572 ARG A CA 1
ATOM 4315 C C . ARG A 1 572 ? 16.765 17.263 -2.594 1.00 92.94 572 ARG A C 1
ATOM 4317 O O . ARG A 1 572 ? 17.132 17.420 -3.753 1.00 92.94 572 ARG A O 1
ATOM 4324 N N . GLN A 1 573 ? 17.043 18.132 -1.625 1.00 93.31 573 GLN A N 1
ATOM 4325 C CA . GLN A 1 573 ? 17.728 19.402 -1.861 1.00 93.31 573 GLN A CA 1
ATOM 4326 C C . GLN A 1 573 ? 19.112 19.214 -2.503 1.00 93.31 573 GLN A C 1
ATOM 4328 O O . GLN A 1 573 ? 19.486 19.987 -3.380 1.00 93.31 573 GLN A O 1
ATOM 4333 N N . ARG A 1 574 ? 19.857 18.165 -2.127 1.00 92.88 574 ARG A N 1
ATOM 4334 C CA . ARG A 1 574 ? 21.179 17.865 -2.711 1.00 92.88 574 ARG A CA 1
ATOM 4335 C C . ARG A 1 574 ? 21.122 17.435 -4.176 1.00 92.88 574 ARG A C 1
ATOM 4337 O O . ARG A 1 574 ? 22.101 17.612 -4.893 1.00 92.88 574 ARG A O 1
ATOM 4344 N N . LEU A 1 575 ? 20.006 16.855 -4.607 1.00 91.50 575 LEU A N 1
ATOM 4345 C CA . LEU A 1 575 ? 19.832 16.336 -5.965 1.00 91.50 575 LEU A CA 1
ATOM 4346 C C . LEU A 1 575 ? 19.024 17.280 -6.856 1.00 91.50 575 LEU A C 1
ATOM 4348 O O . LEU A 1 575 ? 18.935 17.038 -8.058 1.00 91.50 575 LEU A O 1
ATOM 4352 N N . ASP A 1 576 ? 18.453 18.345 -6.291 1.00 89.12 576 ASP A N 1
ATOM 4353 C CA . ASP A 1 576 ? 17.459 19.183 -6.957 1.00 89.12 576 ASP A CA 1
ATOM 4354 C C . ASP A 1 576 ? 17.989 19.795 -8.257 1.00 89.12 576 ASP A C 1
ATOM 4356 O O . ASP A 1 576 ? 17.325 19.702 -9.286 1.00 89.12 576 ASP A O 1
ATOM 4360 N N . SER A 1 577 ? 19.226 20.306 -8.266 1.00 89.25 577 SER A N 1
ATOM 4361 C CA . SER A 1 577 ? 19.843 20.914 -9.458 1.00 89.25 577 SER A CA 1
ATOM 4362 C C . SER A 1 577 ? 19.962 19.949 -10.645 1.00 89.25 577 SER A C 1
ATOM 4364 O O . SER A 1 577 ? 19.833 20.354 -11.802 1.00 89.25 577 SER A O 1
ATOM 4366 N N . VAL A 1 578 ? 20.171 18.659 -10.374 1.00 88.81 578 VAL A N 1
ATOM 4367 C CA . VAL A 1 578 ? 20.247 17.613 -11.400 1.00 88.81 578 VAL A CA 1
ATOM 4368 C C . VAL A 1 578 ? 18.849 17.109 -11.742 1.00 88.81 578 VAL A C 1
ATOM 4370 O O . VAL A 1 578 ? 18.494 17.024 -12.918 1.00 88.81 578 VAL A O 1
ATOM 4373 N N . ALA A 1 579 ? 18.043 16.798 -10.726 1.00 90.94 579 ALA A N 1
ATOM 4374 C CA . ALA A 1 579 ? 16.737 16.167 -10.861 1.00 90.94 579 ALA A CA 1
ATOM 4375 C C . ALA A 1 579 ? 15.708 17.064 -11.562 1.00 90.94 579 ALA A C 1
ATOM 4377 O O . ALA A 1 579 ? 14.916 16.562 -12.362 1.00 90.94 579 ALA A O 1
ATOM 4378 N N . SER A 1 580 ? 15.729 18.373 -11.298 1.00 92.81 580 SER A N 1
ATOM 4379 C CA . SER A 1 580 ? 14.766 19.351 -11.829 1.00 92.81 580 SER A CA 1
ATOM 4380 C C . SER A 1 580 ? 15.098 19.851 -13.240 1.00 92.81 580 SER A C 1
ATOM 4382 O O . SER A 1 580 ? 14.257 20.473 -13.892 1.00 92.81 580 SER A O 1
ATOM 4384 N N . ARG A 1 581 ? 16.287 19.532 -13.771 1.00 94.56 581 ARG A N 1
ATOM 4385 C CA . ARG A 1 581 ? 16.708 19.944 -15.116 1.00 94.56 581 ARG A CA 1
ATOM 4386 C C . ARG A 1 581 ? 15.754 19.402 -16.181 1.00 94.56 581 ARG A C 1
ATOM 4388 O O . ARG A 1 581 ? 15.705 18.193 -16.410 1.00 94.56 581 ARG A O 1
ATOM 4395 N N . VAL A 1 582 ? 15.037 20.290 -16.869 1.00 96.56 582 VAL A N 1
ATOM 4396 C CA . VAL A 1 582 ? 14.141 19.937 -17.983 1.00 96.56 582 VAL A CA 1
ATOM 4397 C C . VAL A 1 582 ? 14.960 19.427 -19.173 1.00 96.56 582 VAL A C 1
ATOM 4399 O O . VAL A 1 582 ? 15.906 20.077 -19.612 1.00 96.56 582 VAL A O 1
ATOM 4402 N N . ILE A 1 583 ? 14.601 18.252 -19.692 1.00 97.25 583 ILE A N 1
ATOM 4403 C CA . ILE A 1 583 ? 15.263 17.600 -20.832 1.00 97.25 583 ILE A CA 1
ATOM 4404 C C . ILE A 1 583 ? 14.455 17.773 -22.119 1.00 97.25 583 ILE A C 1
ATOM 4406 O O . ILE A 1 583 ? 15.040 18.022 -23.170 1.00 97.25 583 ILE A O 1
ATOM 4410 N N . ALA A 1 584 ? 13.130 17.644 -22.040 1.00 96.75 584 ALA A N 1
ATOM 4411 C CA . ALA A 1 584 ? 12.218 17.775 -23.176 1.00 96.75 584 ALA A CA 1
ATOM 4412 C C . ALA A 1 584 ? 10.801 18.133 -22.705 1.00 96.75 584 ALA A C 1
ATOM 4414 O O . ALA A 1 584 ? 10.520 18.161 -21.506 1.00 96.75 584 ALA A O 1
ATOM 4415 N N . ARG A 1 585 ? 9.888 18.382 -23.648 1.00 97.50 585 ARG A N 1
ATOM 4416 C CA . ARG A 1 585 ? 8.450 18.526 -23.393 1.00 97.50 585 ARG A CA 1
ATOM 4417 C C . ARG A 1 585 ? 7.687 17.442 -24.147 1.00 97.50 585 ARG A C 1
ATOM 4419 O O . ARG A 1 585 ? 7.804 17.360 -25.360 1.00 97.50 585 ARG A O 1
ATOM 4426 N N . ILE A 1 586 ? 6.878 16.649 -23.452 1.00 96.06 586 ILE A N 1
ATOM 4427 C CA . ILE A 1 586 ? 6.067 15.573 -24.036 1.00 96.06 586 ILE A CA 1
ATOM 4428 C C . ILE A 1 586 ? 4.651 16.082 -24.323 1.00 96.06 586 ILE A C 1
ATOM 4430 O O . ILE A 1 586 ? 4.015 16.677 -23.454 1.00 96.06 586 ILE A O 1
ATOM 4434 N N . LYS A 1 587 ? 4.141 15.851 -25.538 1.00 92.81 587 LYS A N 1
ATOM 4435 C CA . LYS A 1 587 ? 2.824 16.351 -25.974 1.00 92.81 587 LYS A CA 1
ATOM 4436 C C . LYS A 1 587 ? 1.652 15.633 -25.295 1.00 92.81 587 LYS A C 1
ATOM 4438 O O . LYS A 1 587 ? 0.707 16.283 -24.861 1.00 92.81 587 LYS A O 1
ATOM 4443 N N . LEU A 1 588 ? 1.711 14.303 -25.203 1.00 90.88 588 LEU A N 1
ATOM 4444 C CA . LEU A 1 588 ? 0.667 13.442 -24.631 1.00 90.88 588 LEU A CA 1
ATOM 4445 C C . LEU A 1 588 ? 1.279 12.458 -23.629 1.00 90.88 588 LEU A C 1
ATOM 4447 O O . LEU A 1 588 ? 2.388 11.986 -23.875 1.00 90.88 588 LEU A O 1
ATOM 4451 N N . PRO A 1 589 ? 0.573 12.094 -22.542 1.00 93.44 589 PRO A N 1
ATOM 4452 C CA . PRO A 1 589 ? 1.127 11.190 -21.544 1.00 93.44 589 PRO A CA 1
ATOM 4453 C C . PRO A 1 589 ? 1.458 9.824 -22.163 1.00 93.44 589 PRO A C 1
ATOM 4455 O O . PRO A 1 589 ? 0.649 9.221 -22.870 1.00 93.44 589 PRO A O 1
ATOM 4458 N N . LEU A 1 590 ? 2.654 9.321 -21.871 1.00 93.00 590 LEU A N 1
ATOM 4459 C CA . LEU A 1 590 ? 3.152 8.017 -22.291 1.00 93.00 590 LEU A CA 1
ATOM 4460 C C . LEU A 1 590 ? 2.973 7.027 -21.137 1.00 93.00 590 LEU A C 1
ATOM 4462 O O . LEU A 1 590 ? 3.899 6.770 -20.369 1.00 93.00 590 LEU A O 1
ATOM 4466 N N . ALA A 1 591 ? 1.757 6.507 -20.978 1.00 89.88 591 ALA A N 1
ATOM 4467 C CA . ALA A 1 591 ? 1.449 5.530 -19.938 1.00 89.88 591 ALA A CA 1
ATOM 4468 C C . ALA A 1 591 ? 2.142 4.179 -20.197 1.00 89.88 591 ALA A C 1
ATOM 4470 O O . ALA A 1 591 ? 2.244 3.728 -21.340 1.00 89.88 591 ALA A O 1
ATOM 4471 N N . ARG A 1 592 ? 2.563 3.513 -19.118 1.00 89.06 592 ARG A N 1
ATOM 4472 C CA . ARG A 1 592 ? 3.020 2.118 -19.118 1.00 89.06 592 ARG A CA 1
ATOM 4473 C C . ARG A 1 592 ? 1.803 1.204 -18.924 1.00 89.06 592 ARG A C 1
ATOM 4475 O O . ARG A 1 592 ? 1.473 0.854 -17.795 1.00 89.06 592 ARG A O 1
ATOM 4482 N N . ALA A 1 593 ? 1.082 0.908 -20.004 1.00 83.50 593 ALA A N 1
ATOM 4483 C CA . ALA A 1 593 ? -0.159 0.132 -19.960 1.00 83.50 593 ALA A CA 1
ATOM 4484 C C . ALA A 1 593 ? -0.178 -0.957 -21.040 1.00 83.50 593 ALA A C 1
ATOM 4486 O O . ALA A 1 593 ? -0.020 -0.651 -22.220 1.00 83.50 593 ALA A O 1
ATOM 4487 N N . GLY A 1 594 ? -0.418 -2.205 -20.624 1.00 84.50 594 GLY A N 1
ATOM 4488 C CA . GLY A 1 594 ? -0.348 -3.383 -21.493 1.00 84.50 594 GLY A CA 1
ATOM 4489 C C . GLY A 1 594 ? 1.086 -3.805 -21.829 1.00 84.50 594 GLY A C 1
ATOM 4490 O O . GLY A 1 594 ? 2.048 -3.208 -21.349 1.00 84.50 594 GLY A O 1
ATOM 4491 N N . ASP A 1 595 ? 1.203 -4.829 -22.672 1.00 85.12 595 ASP A N 1
ATOM 4492 C CA . ASP A 1 595 ? 2.477 -5.469 -23.037 1.00 85.12 595 ASP A CA 1
ATOM 4493 C C . ASP A 1 595 ? 3.280 -4.645 -24.064 1.00 85.12 595 ASP A C 1
ATOM 4495 O O . ASP A 1 595 ? 4.498 -4.755 -24.177 1.00 85.12 595 ASP A O 1
ATOM 4499 N N . GLN A 1 596 ? 2.598 -3.778 -24.822 1.00 89.62 596 GLN A N 1
ATOM 4500 C CA . GLN A 1 596 ? 3.184 -2.848 -25.790 1.00 89.62 596 GLN A CA 1
ATOM 4501 C C . GLN A 1 596 ? 2.685 -1.429 -25.512 1.00 89.62 596 GLN A C 1
ATOM 4503 O O . GLN A 1 596 ? 1.483 -1.170 -25.550 1.00 89.62 596 GLN A O 1
ATOM 4508 N N . HIS A 1 597 ? 3.599 -0.492 -25.256 1.00 91.19 597 HIS A N 1
ATOM 4509 C CA . HIS A 1 597 ? 3.242 0.863 -24.834 1.00 91.19 597 HIS A CA 1
ATOM 4510 C C . HIS A 1 597 ? 4.210 1.932 -25.357 1.00 91.19 597 HIS A C 1
ATOM 4512 O O . HIS A 1 597 ? 5.384 1.665 -25.621 1.00 91.19 597 HIS A O 1
ATOM 4518 N N . ARG A 1 598 ? 3.729 3.179 -25.473 1.00 91.50 598 ARG A N 1
ATOM 4519 C CA . ARG A 1 598 ? 4.447 4.273 -26.160 1.00 91.50 598 ARG A CA 1
ATOM 4520 C C . ARG A 1 598 ? 5.769 4.675 -25.509 1.00 91.50 598 ARG A C 1
ATOM 4522 O O . ARG A 1 598 ? 6.692 5.038 -26.225 1.00 91.50 598 ARG A O 1
ATOM 4529 N N . VAL A 1 599 ? 5.883 4.594 -24.180 1.00 94.25 599 VAL A N 1
ATOM 4530 C CA . VAL A 1 599 ? 7.167 4.845 -23.494 1.00 94.25 599 VAL A CA 1
ATOM 4531 C C . VAL A 1 599 ? 8.225 3.814 -23.901 1.00 94.25 599 VAL A C 1
ATOM 4533 O O . VAL A 1 599 ? 9.378 4.159 -24.111 1.00 94.25 599 VAL A O 1
ATOM 4536 N N . GLY A 1 600 ? 7.800 2.573 -24.125 1.00 94.75 600 GLY A N 1
ATOM 4537 C CA . GLY A 1 600 ? 8.651 1.495 -24.618 1.00 94.75 600 GLY A CA 1
ATOM 4538 C C . GLY A 1 600 ? 9.120 1.756 -26.040 1.00 94.75 600 GLY A C 1
ATOM 4539 O O . GLY A 1 600 ? 10.318 1.762 -26.290 1.00 94.75 600 GLY A O 1
ATOM 4540 N N . ALA A 1 601 ? 8.188 2.097 -26.940 1.00 92.88 601 ALA A N 1
ATOM 4541 C CA . ALA A 1 601 ? 8.502 2.497 -28.315 1.00 92.88 601 ALA A CA 1
ATOM 4542 C C . ALA A 1 601 ? 9.493 3.676 -28.381 1.00 92.88 601 ALA A C 1
ATOM 4544 O O . ALA A 1 601 ? 10.415 3.663 -29.194 1.00 92.88 601 ALA A O 1
ATOM 4545 N N . LEU A 1 602 ? 9.340 4.670 -27.498 1.00 95.31 602 LEU A N 1
ATOM 4546 C CA . LEU A 1 602 ? 10.286 5.779 -27.368 1.00 95.31 602 LEU A CA 1
ATOM 4547 C C . LEU A 1 602 ? 11.687 5.290 -26.969 1.00 95.31 602 LEU A C 1
ATOM 4549 O O . LEU A 1 602 ? 12.666 5.726 -27.567 1.00 95.31 602 LEU A O 1
ATOM 4553 N N . ILE A 1 603 ? 11.788 4.389 -25.988 1.00 96.62 603 ILE A N 1
ATOM 4554 C CA . ILE A 1 603 ? 13.068 3.858 -25.493 1.00 96.62 603 ILE A CA 1
ATOM 4555 C C . ILE A 1 603 ? 13.782 3.048 -26.574 1.00 96.62 603 ILE A C 1
ATOM 4557 O O . ILE A 1 603 ? 14.958 3.293 -26.839 1.00 96.62 603 ILE A O 1
ATOM 4561 N N . VAL A 1 604 ? 13.096 2.121 -27.246 1.00 96.44 604 VAL A N 1
ATOM 4562 C CA . VAL A 1 604 ? 13.731 1.347 -28.325 1.00 96.44 604 VAL A CA 1
ATOM 4563 C C . VAL A 1 604 ? 14.056 2.208 -29.541 1.00 96.44 604 VAL A C 1
ATOM 4565 O O . VAL A 1 604 ? 15.098 2.002 -30.155 1.00 96.44 604 VAL A O 1
ATOM 4568 N N . GLY A 1 605 ? 13.247 3.231 -29.840 1.00 94.81 605 GLY A N 1
ATOM 4569 C CA . GLY A 1 605 ? 13.575 4.238 -30.850 1.00 94.81 605 GLY A CA 1
ATOM 4570 C C . GLY A 1 605 ? 14.828 5.040 -30.489 1.00 94.81 605 GLY A C 1
ATOM 4571 O O . GLY A 1 605 ? 15.695 5.238 -31.339 1.00 94.81 605 GLY A O 1
ATOM 4572 N N . ALA A 1 606 ? 14.975 5.430 -29.219 1.00 96.12 606 ALA A N 1
ATOM 4573 C CA . ALA A 1 606 ? 16.169 6.102 -28.717 1.00 96.12 606 ALA A CA 1
ATOM 4574 C C . ALA A 1 606 ? 17.410 5.210 -28.831 1.00 96.12 606 ALA A C 1
ATOM 4576 O O . ALA A 1 606 ? 18.419 5.644 -29.386 1.00 96.12 606 ALA A O 1
ATOM 4577 N N . ARG A 1 607 ? 17.327 3.952 -28.377 1.00 96.94 607 ARG A N 1
ATOM 4578 C CA . ARG A 1 607 ? 18.414 2.964 -28.493 1.00 96.94 607 ARG A CA 1
ATOM 4579 C C . ARG A 1 607 ? 18.830 2.781 -29.953 1.00 96.94 607 ARG A C 1
ATOM 4581 O O . ARG A 1 607 ? 20.003 2.952 -30.273 1.00 96.94 607 ARG A O 1
ATOM 4588 N N . GLN A 1 608 ? 17.867 2.524 -30.840 1.00 95.50 608 GLN A N 1
ATOM 4589 C CA . GLN A 1 608 ? 18.112 2.313 -32.267 1.00 95.50 608 GLN A CA 1
ATOM 4590 C C . GLN A 1 608 ? 18.770 3.532 -32.928 1.00 95.50 608 GLN A C 1
ATOM 4592 O O . GLN A 1 608 ? 19.763 3.393 -33.642 1.00 95.50 608 GLN A O 1
ATOM 4597 N N . ALA A 1 609 ? 18.239 4.734 -32.686 1.00 94.81 609 ALA A N 1
ATOM 4598 C CA . ALA A 1 609 ? 18.733 5.959 -33.305 1.00 94.81 609 ALA A CA 1
ATOM 4599 C C . ALA A 1 609 ? 20.120 6.360 -32.783 1.00 94.81 609 ALA A C 1
ATOM 4601 O O . ALA A 1 609 ? 20.975 6.785 -33.562 1.00 94.81 609 ALA A O 1
ATOM 4602 N N . MET A 1 610 ? 20.356 6.222 -31.476 1.00 96.06 610 MET A N 1
ATOM 4603 C CA . MET A 1 610 ? 21.620 6.613 -30.849 1.00 96.06 610 MET A CA 1
ATOM 4604 C C . MET A 1 610 ? 22.753 5.643 -31.187 1.00 96.06 610 MET A C 1
ATOM 4606 O O . MET A 1 610 ? 23.869 6.094 -31.437 1.00 96.06 610 MET A O 1
ATOM 4610 N N . LEU A 1 611 ? 22.465 4.339 -31.265 1.00 96.31 611 LEU A N 1
ATOM 4611 C CA . LEU A 1 611 ? 23.454 3.317 -31.617 1.00 96.31 611 LEU A CA 1
ATOM 4612 C C . LEU A 1 611 ? 23.490 3.004 -33.117 1.00 96.31 611 LEU A C 1
ATOM 4614 O O . LEU A 1 611 ? 24.348 2.231 -33.528 1.00 96.31 611 LEU A O 1
ATOM 4618 N N . ARG A 1 612 ? 22.618 3.596 -33.944 1.00 95.31 612 ARG A N 1
ATOM 4619 C CA . ARG A 1 612 ? 22.547 3.371 -35.401 1.00 95.31 612 ARG A CA 1
ATOM 4620 C C . ARG A 1 612 ? 22.477 1.880 -35.766 1.00 95.31 612 ARG A C 1
ATOM 4622 O O . ARG A 1 612 ? 23.279 1.406 -36.567 1.00 95.31 612 ARG A O 1
ATOM 4629 N N . THR A 1 613 ? 21.556 1.149 -35.144 1.00 95.88 613 THR A N 1
ATOM 4630 C CA . THR A 1 613 ? 21.376 -0.295 -35.371 1.00 95.88 613 THR A CA 1
ATOM 4631 C C . THR A 1 613 ? 20.161 -0.611 -36.233 1.00 95.88 613 THR A C 1
ATOM 4633 O O . THR A 1 613 ? 19.225 0.185 -36.344 1.00 95.88 613 THR A O 1
ATOM 4636 N N . ASP A 1 614 ? 20.156 -1.805 -36.823 1.00 95.19 614 ASP A N 1
ATOM 4637 C CA . ASP A 1 614 ? 19.032 -2.307 -37.614 1.00 95.19 614 ASP A CA 1
ATOM 4638 C C . ASP A 1 614 ? 17.806 -2.537 -36.735 1.00 95.19 614 ASP A C 1
ATOM 4640 O O . ASP A 1 614 ? 16.697 -2.166 -37.112 1.00 95.19 614 ASP A O 1
ATOM 4644 N N . VAL A 1 615 ? 18.014 -3.110 -35.548 1.00 96.75 615 VAL A N 1
ATOM 4645 C CA . VAL A 1 615 ? 16.970 -3.431 -34.571 1.00 96.75 615 VAL A CA 1
ATOM 4646 C C . VAL A 1 615 ? 17.380 -2.915 -33.194 1.00 96.75 615 VAL A C 1
ATOM 4648 O O . VAL A 1 615 ? 18.568 -2.782 -32.889 1.00 96.75 615 VAL A O 1
ATOM 4651 N N . ALA A 1 616 ? 16.405 -2.608 -32.346 1.00 97.50 616 ALA A N 1
ATOM 4652 C CA . ALA A 1 616 ? 16.626 -2.388 -30.920 1.00 97.50 616 ALA A CA 1
ATOM 4653 C C . ALA A 1 616 ? 15.590 -3.143 -30.094 1.00 97.50 616 ALA A C 1
ATOM 4655 O O . ALA A 1 616 ? 14.458 -3.302 -30.548 1.00 97.50 616 ALA A O 1
ATOM 4656 N N . ILE A 1 617 ? 15.976 -3.562 -28.890 1.00 97.62 617 ILE A N 1
ATOM 4657 C CA . ILE A 1 617 ? 15.114 -4.251 -27.926 1.00 97.62 617 ILE A CA 1
ATOM 4658 C C . ILE A 1 617 ? 15.238 -3.613 -26.537 1.00 97.62 617 ILE A C 1
ATOM 4660 O O . ILE A 1 617 ? 16.301 -3.106 -26.165 1.00 97.62 617 ILE A O 1
ATOM 4664 N N . ALA A 1 618 ? 14.143 -3.610 -25.780 1.00 96.94 618 ALA A N 1
ATOM 4665 C CA . ALA A 1 618 ? 14.119 -3.251 -24.365 1.00 96.94 618 ALA A CA 1
ATOM 4666 C C . ALA A 1 618 ? 13.095 -4.120 -23.633 1.00 96.94 618 ALA A C 1
ATOM 4668 O O . ALA A 1 618 ? 11.938 -4.160 -24.046 1.00 96.94 618 ALA A O 1
ATOM 4669 N N . ASN A 1 619 ? 13.506 -4.793 -22.561 1.00 95.19 619 ASN A N 1
ATOM 4670 C CA . ASN A 1 619 ? 12.617 -5.606 -21.738 1.00 95.19 619 ASN A CA 1
ATOM 4671 C C . ASN A 1 619 ? 11.642 -4.728 -20.930 1.00 95.19 619 ASN A C 1
ATOM 4673 O O . ASN A 1 619 ? 11.977 -3.632 -20.469 1.00 95.19 619 ASN A O 1
ATOM 4677 N N . ASN A 1 620 ? 10.424 -5.221 -20.708 1.00 92.69 620 ASN A N 1
ATOM 4678 C CA . ASN A 1 620 ? 9.365 -4.507 -19.990 1.00 92.69 620 ASN A CA 1
ATOM 4679 C C . ASN A 1 620 ? 9.707 -4.280 -18.508 1.00 92.69 620 ASN A C 1
ATOM 4681 O O . ASN A 1 620 ? 9.197 -3.327 -17.905 1.00 92.69 620 ASN A O 1
ATOM 4685 N N . GLY A 1 621 ? 10.536 -5.150 -17.917 1.00 89.12 621 GLY A N 1
ATOM 4686 C CA . GLY A 1 621 ? 11.022 -5.046 -16.535 1.00 89.12 621 GLY A CA 1
ATOM 4687 C C . GLY A 1 621 ? 11.964 -3.858 -16.314 1.00 89.12 621 GLY A C 1
ATOM 4688 O O . GLY A 1 621 ? 11.904 -3.210 -15.263 1.00 89.12 621 GLY A O 1
ATOM 4689 N N . GLY A 1 622 ? 12.744 -3.511 -17.345 1.00 91.62 622 GLY A N 1
ATOM 4690 C CA . GLY A 1 622 ? 13.651 -2.360 -17.384 1.00 91.62 622 GLY A CA 1
ATOM 4691 C C . GLY A 1 622 ? 12.948 -0.995 -17.375 1.00 91.62 622 GLY A C 1
ATOM 4692 O O . GLY A 1 622 ? 13.559 0.015 -17.033 1.00 91.62 622 GLY A O 1
ATOM 4693 N N . ILE A 1 623 ? 11.654 -0.953 -17.716 1.00 93.94 623 ILE A N 1
ATOM 4694 C CA . ILE A 1 623 ? 10.850 0.273 -17.822 1.00 93.94 623 ILE A CA 1
ATOM 4695 C C . ILE A 1 623 ? 9.945 0.383 -16.595 1.00 93.94 623 ILE A C 1
ATOM 4697 O O . ILE A 1 623 ? 8.974 -0.363 -16.462 1.00 93.94 623 ILE A O 1
ATOM 4701 N N . ARG A 1 624 ? 10.220 1.320 -15.684 1.00 88.81 624 ARG A N 1
ATOM 4702 C CA . ARG A 1 624 ? 9.583 1.313 -14.350 1.00 88.81 624 ARG A CA 1
ATOM 4703 C C . ARG A 1 624 ? 8.331 2.174 -14.248 1.00 88.81 624 ARG A C 1
ATOM 4705 O O . ARG A 1 624 ? 7.378 1.797 -13.563 1.00 88.81 624 ARG A O 1
ATOM 4712 N N . THR A 1 625 ? 8.271 3.288 -14.975 1.00 89.94 625 THR A N 1
ATOM 4713 C CA . THR A 1 625 ? 7.113 4.194 -14.967 1.00 89.94 625 THR A CA 1
ATOM 4714 C C . THR A 1 625 ? 6.844 4.815 -16.338 1.00 89.94 625 THR A C 1
ATOM 4716 O O . THR A 1 625 ? 7.662 4.739 -17.251 1.00 89.94 625 THR A O 1
ATOM 4719 N N . GLY A 1 626 ? 5.655 5.401 -16.504 1.00 92.81 626 GLY A N 1
ATOM 4720 C CA . GLY A 1 626 ? 5.302 6.172 -17.700 1.00 92.81 626 GLY A CA 1
ATOM 4721 C C . GLY A 1 626 ? 5.853 7.600 -17.662 1.00 92.81 626 GLY A C 1
ATOM 4722 O O . GLY A 1 626 ? 6.432 8.031 -16.671 1.00 92.81 626 GLY A O 1
ATOM 4723 N N . ILE A 1 627 ? 5.617 8.390 -18.706 1.00 94.31 627 ILE A N 1
ATOM 4724 C CA . ILE A 1 627 ? 6.039 9.799 -18.756 1.00 94.31 627 ILE A CA 1
ATOM 4725 C C . ILE A 1 627 ? 4.797 10.697 -18.858 1.00 94.31 627 ILE A C 1
ATOM 4727 O O . ILE A 1 627 ? 4.008 10.506 -19.784 1.00 94.31 627 ILE A O 1
ATOM 4731 N N . PRO A 1 628 ? 4.565 11.647 -17.932 1.00 93.00 628 PRO A N 1
ATOM 4732 C CA . PRO A 1 628 ? 3.437 12.573 -18.037 1.00 93.00 628 PRO A CA 1
ATOM 4733 C C . PRO A 1 628 ? 3.602 13.536 -19.226 1.00 93.00 628 PRO A C 1
ATOM 4735 O O . PRO A 1 628 ? 4.701 13.724 -19.745 1.00 93.00 628 PRO A O 1
ATOM 4738 N N . ALA A 1 629 ? 2.503 14.161 -19.656 1.00 93.69 629 ALA A N 1
ATOM 4739 C CA . ALA A 1 629 ? 2.574 15.273 -20.604 1.00 93.69 629 ALA A CA 1
ATOM 4740 C C . ALA A 1 629 ? 3.162 16.528 -19.939 1.00 93.69 629 ALA A C 1
ATOM 4742 O O . ALA A 1 629 ? 3.036 16.719 -18.730 1.00 93.69 629 ALA A O 1
ATOM 4743 N N . GLY A 1 630 ? 3.750 17.408 -20.746 1.00 96.25 630 GLY A N 1
ATOM 4744 C CA . GLY A 1 630 ? 4.392 18.636 -20.286 1.00 96.25 630 GLY A CA 1
ATOM 4745 C C . GLY A 1 630 ? 5.915 18.515 -20.176 1.00 96.25 630 GLY A C 1
ATOM 4746 O O . GLY A 1 630 ? 6.513 17.665 -20.838 1.00 96.25 630 GLY A O 1
ATOM 4747 N N . PRO A 1 631 ? 6.569 19.419 -19.424 1.00 96.31 631 PRO A N 1
ATOM 4748 C CA . PRO A 1 631 ? 8.010 19.370 -19.198 1.00 96.31 631 PRO A CA 1
ATOM 4749 C C . PRO A 1 631 ? 8.416 18.062 -18.518 1.00 96.31 631 PRO A C 1
ATOM 4751 O O . PRO A 1 631 ? 7.806 17.652 -17.534 1.00 96.31 631 PRO A O 1
ATOM 4754 N N . VAL A 1 632 ? 9.470 17.432 -19.023 1.00 96.25 632 VAL A N 1
ATOM 4755 C CA . VAL A 1 632 ? 10.033 16.201 -18.471 1.00 96.25 632 VAL A CA 1
ATOM 4756 C C . VAL A 1 632 ? 11.454 16.476 -18.030 1.00 96.25 632 VAL A C 1
ATOM 4758 O O . VAL A 1 632 ? 12.292 16.912 -18.822 1.00 96.25 632 VAL A O 1
ATOM 4761 N N . THR A 1 633 ? 11.714 16.237 -16.751 1.00 95.69 633 THR A N 1
ATOM 4762 C CA . THR A 1 633 ? 13.012 16.482 -16.130 1.00 95.69 633 THR A CA 1
ATOM 4763 C C . THR A 1 633 ? 13.915 15.255 -16.191 1.00 95.69 633 THR A C 1
ATOM 4765 O O . THR A 1 633 ? 13.463 14.140 -16.460 1.00 95.69 633 THR A O 1
ATOM 4768 N N . PHE A 1 634 ? 15.203 15.449 -15.911 1.00 94.19 634 PHE A N 1
ATOM 4769 C CA . PHE A 1 634 ? 16.158 14.355 -15.775 1.00 94.19 634 PHE A CA 1
ATOM 4770 C C . PHE A 1 634 ? 15.725 13.367 -14.687 1.00 94.19 634 PHE A C 1
ATOM 4772 O O . PHE A 1 634 ? 15.720 12.169 -14.942 1.00 94.19 634 PHE A O 1
ATOM 4779 N N . GLY A 1 635 ? 15.288 13.858 -13.519 1.00 92.00 635 GLY A N 1
ATOM 4780 C CA . GLY A 1 635 ? 14.783 13.005 -12.441 1.00 92.00 635 GLY A CA 1
ATOM 4781 C C . GLY A 1 635 ? 13.608 12.139 -12.895 1.00 92.00 635 GLY A C 1
ATOM 4782 O O . GLY A 1 635 ? 13.571 10.949 -12.598 1.00 92.00 635 GLY A O 1
ATOM 4783 N N . ARG A 1 636 ? 12.702 12.689 -13.717 1.00 92.69 636 ARG A N 1
ATOM 4784 C CA . ARG A 1 636 ? 11.589 11.902 -14.254 1.00 92.69 636 ARG A CA 1
ATOM 4785 C C . ARG A 1 636 ? 12.038 10.824 -15.240 1.00 92.69 636 ARG A C 1
ATOM 4787 O O . ARG A 1 636 ? 11.480 9.735 -15.221 1.00 92.69 636 ARG A O 1
ATOM 4794 N N . LEU A 1 637 ? 13.008 11.110 -16.108 1.00 94.56 637 LEU A N 1
ATOM 4795 C CA . LEU A 1 637 ? 13.559 10.100 -17.025 1.00 94.56 637 LEU A CA 1
ATOM 4796 C C . LEU A 1 637 ? 14.352 9.028 -16.271 1.00 94.56 637 LEU A C 1
ATOM 4798 O O . LEU A 1 637 ? 14.287 7.859 -16.641 1.00 94.56 637 LEU A O 1
ATOM 4802 N N . TYR A 1 638 ? 15.025 9.409 -15.186 1.00 93.56 638 TYR A N 1
ATOM 4803 C CA . TYR A 1 638 ? 15.707 8.478 -14.294 1.00 93.56 638 TYR A CA 1
ATOM 4804 C C . TYR A 1 638 ? 14.727 7.465 -13.691 1.00 93.56 638 TYR A C 1
ATOM 4806 O O . TYR A 1 638 ? 14.979 6.270 -13.730 1.00 93.56 638 TYR A O 1
ATOM 4814 N N . GLU A 1 639 ? 13.564 7.913 -13.213 1.00 90.94 639 GLU A N 1
ATOM 4815 C CA . GLU A 1 639 ? 12.516 7.007 -12.715 1.00 90.94 639 GLU A CA 1
ATOM 4816 C C . GLU A 1 639 ? 11.974 6.053 -13.791 1.00 90.94 639 GLU A C 1
ATOM 4818 O O . GLU A 1 639 ? 11.415 5.013 -13.457 1.00 90.94 639 GLU A O 1
ATOM 4823 N N . VAL A 1 640 ? 12.091 6.387 -15.083 1.00 94.00 640 VAL A N 1
ATOM 4824 C CA . VAL A 1 640 ? 11.684 5.489 -16.177 1.00 94.00 640 VAL A CA 1
ATOM 4825 C C . VAL A 1 640 ? 12.706 4.365 -16.362 1.00 94.00 640 VAL A C 1
ATOM 4827 O O . VAL A 1 640 ? 12.286 3.220 -16.536 1.00 94.00 640 VAL A O 1
ATOM 4830 N N . GLN A 1 641 ? 14.006 4.679 -16.301 1.00 94.50 641 GLN A N 1
ATOM 4831 C CA . GLN A 1 641 ? 15.131 3.746 -16.474 1.00 94.50 641 GLN A CA 1
ATOM 4832 C C . GLN A 1 641 ? 16.194 3.934 -15.364 1.00 94.50 641 GLN A C 1
ATOM 4834 O O . GLN A 1 641 ? 17.226 4.566 -15.599 1.00 94.50 641 GLN A O 1
ATOM 4839 N N . PRO A 1 642 ? 15.964 3.414 -14.142 1.00 92.12 642 PRO A N 1
ATOM 4840 C CA . PRO A 1 642 ? 16.797 3.736 -12.977 1.00 92.12 642 PRO A CA 1
ATOM 4841 C C . PRO A 1 642 ? 18.036 2.844 -12.815 1.00 92.12 642 PRO A C 1
ATOM 4843 O O . PRO A 1 642 ? 18.867 3.099 -11.946 1.00 92.12 642 PRO A O 1
ATOM 4846 N N . PHE A 1 643 ? 18.184 1.802 -13.634 1.00 89.88 643 PHE A N 1
ATOM 4847 C CA . PHE A 1 643 ? 19.245 0.801 -13.476 1.00 89.88 643 PHE A CA 1
ATOM 4848 C C . PHE A 1 643 ? 20.622 1.279 -13.946 1.00 89.88 643 PHE A C 1
ATOM 4850 O O . PHE A 1 643 ? 21.633 0.665 -13.609 1.00 89.88 643 PHE A O 1
ATOM 4857 N N . GLY A 1 644 ? 20.674 2.371 -14.718 1.00 88.81 644 GLY A N 1
ATOM 4858 C CA . GLY A 1 644 ? 21.920 2.873 -15.296 1.00 88.81 644 GLY A CA 1
ATOM 4859 C C . GLY A 1 644 ? 22.586 1.830 -16.192 1.00 88.81 644 GLY A C 1
ATOM 4860 O O . GLY A 1 644 ? 23.800 1.632 -16.122 1.00 88.81 644 GLY A O 1
ATOM 4861 N N . ASN A 1 645 ? 21.791 1.109 -16.984 1.00 93.56 645 ASN A N 1
ATOM 4862 C CA . ASN A 1 645 ? 22.308 0.033 -17.814 1.00 93.56 645 ASN A CA 1
ATOM 4863 C C . ASN A 1 645 ? 23.133 0.596 -18.971 1.00 93.56 645 ASN A C 1
ATOM 4865 O O . ASN A 1 645 ? 22.711 1.541 -19.637 1.00 93.56 645 ASN A O 1
ATOM 4869 N N . GLY A 1 646 ? 24.307 0.016 -19.227 1.00 96.25 646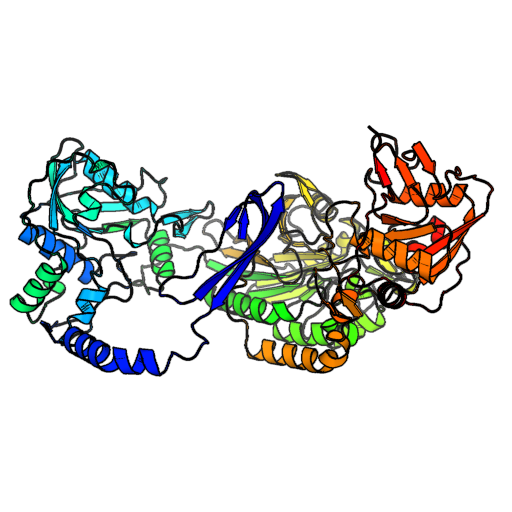 GLY A N 1
ATOM 4870 C CA . GLY A 1 646 ? 25.101 0.375 -20.396 1.00 96.25 646 GLY A CA 1
ATOM 4871 C C . GLY A 1 646 ? 24.430 -0.139 -21.665 1.00 96.25 646 GLY A C 1
ATOM 4872 O O . GLY A 1 646 ? 23.911 -1.250 -21.681 1.00 96.25 646 GLY A O 1
ATOM 4873 N N . LEU A 1 647 ? 24.436 0.640 -22.744 1.00 97.94 647 LEU A N 1
ATOM 4874 C CA . LEU A 1 647 ? 23.990 0.155 -24.045 1.00 97.94 647 LEU A CA 1
ATOM 4875 C C . LEU A 1 647 ? 25.124 -0.548 -24.782 1.00 97.94 647 LEU A C 1
ATOM 4877 O O . LEU A 1 647 ? 26.271 -0.091 -24.796 1.00 97.94 647 LEU A O 1
ATOM 4881 N N . VAL A 1 648 ? 24.774 -1.642 -25.445 1.00 97.75 648 VAL A N 1
ATOM 4882 C CA . VAL A 1 648 ? 25.683 -2.430 -26.270 1.00 97.75 648 VAL A CA 1
ATOM 4883 C C . VAL A 1 648 ? 25.095 -2.639 -27.660 1.00 97.75 648 VAL A C 1
ATOM 4885 O O . VAL A 1 648 ? 23.876 -2.677 -27.855 1.00 97.75 648 VAL A O 1
ATOM 4888 N N . ARG A 1 649 ? 25.983 -2.800 -28.636 1.00 98.12 649 ARG A N 1
ATOM 4889 C CA . ARG A 1 649 ? 25.650 -3.269 -29.977 1.00 98.12 649 ARG A CA 1
ATOM 4890 C C . ARG A 1 649 ? 26.060 -4.734 -30.105 1.00 98.12 649 ARG A C 1
ATOM 4892 O O . ARG A 1 649 ? 27.190 -5.089 -29.783 1.00 98.12 649 ARG A O 1
ATOM 4899 N N . LEU A 1 650 ? 25.158 -5.571 -30.606 1.00 98.00 650 LEU A N 1
ATOM 4900 C CA . LEU A 1 650 ? 25.441 -6.960 -30.969 1.00 98.00 650 LEU A CA 1
ATOM 4901 C C . LEU A 1 650 ? 25.319 -7.144 -32.480 1.00 98.00 650 LEU A C 1
ATOM 4903 O O . LEU A 1 650 ? 24.492 -6.494 -33.123 1.00 98.00 650 LEU A O 1
ATOM 4907 N N . THR A 1 651 ? 26.103 -8.069 -33.032 1.00 96.75 651 THR A N 1
ATOM 4908 C CA . THR A 1 651 ? 25.931 -8.554 -34.407 1.00 96.75 651 THR A CA 1
ATOM 4909 C C . THR A 1 651 ? 25.423 -9.986 -34.369 1.00 96.75 651 THR A C 1
ATOM 4911 O O . THR A 1 651 ? 26.077 -10.859 -33.804 1.00 96.75 651 THR A O 1
ATOM 4914 N N . LEU A 1 652 ? 24.282 -10.238 -35.006 1.00 97.25 652 LEU A N 1
ATOM 4915 C CA . LEU A 1 652 ? 23.624 -11.540 -34.999 1.00 97.25 652 LEU A CA 1
ATOM 4916 C C . LEU A 1 652 ? 23.044 -11.895 -36.368 1.00 97.25 652 LEU A C 1
ATOM 4918 O O . LEU A 1 652 ? 22.768 -11.029 -37.199 1.00 97.25 652 LEU A O 1
ATOM 4922 N N . THR A 1 653 ? 22.884 -13.189 -36.615 1.00 97.75 653 THR A N 1
ATOM 4923 C CA . THR A 1 653 ? 22.199 -13.700 -37.808 1.00 97.75 653 THR A CA 1
ATOM 4924 C C . THR A 1 653 ? 20.688 -13.484 -37.707 1.00 97.75 653 THR A C 1
ATOM 4926 O O . THR A 1 653 ? 20.138 -13.345 -36.614 1.00 97.75 653 THR A O 1
ATOM 4929 N N . GLY A 1 654 ? 19.979 -13.497 -38.837 1.00 96.44 654 GLY A N 1
ATOM 4930 C CA . GLY A 1 654 ? 18.516 -13.446 -38.843 1.00 96.44 654 GLY A CA 1
ATOM 4931 C C . GLY A 1 654 ? 17.872 -14.599 -38.063 1.00 96.44 654 GLY A C 1
ATOM 4932 O O . GLY A 1 654 ? 16.857 -14.390 -37.404 1.00 96.44 654 GLY A O 1
ATOM 4933 N N . ALA A 1 655 ? 18.480 -15.790 -38.071 1.00 97.06 655 ALA A N 1
ATOM 4934 C CA . ALA A 1 655 ? 18.024 -16.921 -37.261 1.00 97.06 655 ALA A CA 1
ATOM 4935 C C . ALA A 1 655 ? 18.110 -16.611 -35.757 1.00 97.06 655 ALA A C 1
ATOM 4937 O O . ALA A 1 655 ? 17.124 -16.759 -35.041 1.00 97.06 655 ALA A O 1
ATOM 4938 N N . GLN A 1 656 ? 19.251 -16.090 -35.303 1.00 97.94 656 GLN A N 1
ATOM 4939 C CA . GLN A 1 656 ? 19.453 -15.689 -33.907 1.00 97.94 656 GLN A CA 1
ATOM 4940 C C . GLN A 1 656 ? 18.532 -14.532 -33.499 1.00 97.94 656 GLN A C 1
ATOM 4942 O O . GLN A 1 656 ? 18.028 -14.495 -32.377 1.00 97.94 656 GLN A O 1
ATOM 4947 N N . LEU A 1 657 ? 18.270 -13.587 -34.410 1.00 97.38 657 LEU A N 1
ATOM 4948 C CA . LEU A 1 657 ? 17.328 -12.500 -34.146 1.00 97.38 657 LEU A CA 1
ATOM 4949 C C . LEU A 1 657 ? 15.906 -13.038 -33.994 1.00 97.38 657 LEU A C 1
ATOM 4951 O O . LEU A 1 657 ? 15.190 -12.619 -33.092 1.00 97.38 657 LEU A O 1
ATOM 4955 N N . ARG A 1 658 ? 15.495 -13.992 -34.834 1.00 97.38 658 ARG A N 1
ATOM 4956 C CA . ARG A 1 658 ? 14.199 -14.661 -34.688 1.00 97.38 658 ARG A CA 1
ATOM 4957 C C . ARG A 1 658 ? 14.090 -15.366 -33.342 1.00 97.38 658 ARG A C 1
ATOM 4959 O O . ARG A 1 658 ? 13.077 -15.195 -32.682 1.00 97.38 658 ARG A O 1
ATOM 4966 N N . GLU A 1 659 ? 15.111 -16.113 -32.941 1.00 97.12 659 GLU A N 1
ATOM 4967 C CA . GLU A 1 659 ? 15.138 -16.813 -31.654 1.00 97.12 659 GLU A CA 1
ATOM 4968 C C . GLU A 1 659 ? 15.035 -15.836 -30.472 1.00 97.12 659 GLU A C 1
ATOM 4970 O O . GLU A 1 659 ? 14.213 -16.028 -29.583 1.00 97.12 659 GLU A O 1
ATOM 4975 N N . THR A 1 660 ? 15.764 -14.718 -30.529 1.00 97.38 660 THR A N 1
ATOM 4976 C CA . THR A 1 660 ? 15.661 -13.623 -29.545 1.00 97.38 660 THR A CA 1
ATOM 4977 C C . THR A 1 660 ? 14.232 -13.070 -29.453 1.00 97.38 660 THR A C 1
ATOM 4979 O O . THR A 1 660 ? 13.723 -12.813 -28.366 1.00 97.38 660 THR A O 1
ATOM 4982 N N . LEU A 1 661 ? 13.559 -12.886 -30.592 1.00 97.38 661 LEU A N 1
ATOM 4983 C CA . LEU A 1 661 ? 12.186 -12.371 -30.643 1.00 97.38 661 LEU A CA 1
ATOM 4984 C C . LEU A 1 661 ? 11.133 -13.420 -30.249 1.00 97.38 661 LEU A C 1
ATOM 4986 O O . LEU A 1 661 ? 10.055 -13.048 -29.796 1.00 97.38 661 LEU A O 1
ATOM 4990 N N . GLU A 1 662 ? 11.413 -14.711 -30.439 1.00 97.12 662 GLU A N 1
ATOM 4991 C CA . GLU A 1 662 ? 10.577 -15.810 -29.938 1.00 97.12 662 GLU A CA 1
ATOM 4992 C C . GLU A 1 662 ? 10.669 -15.917 -28.415 1.00 97.12 662 GLU A C 1
ATOM 4994 O O . GLU A 1 662 ? 9.646 -16.140 -27.766 1.00 97.12 662 GLU A O 1
ATOM 4999 N N . HIS A 1 663 ? 11.864 -15.714 -27.846 1.00 96.25 663 HIS A N 1
ATOM 5000 C CA . HIS A 1 663 ? 12.053 -15.637 -26.396 1.00 96.25 663 HIS A CA 1
ATOM 5001 C C . HIS A 1 663 ? 11.197 -14.527 -25.794 1.00 96.25 663 HIS A C 1
ATOM 5003 O O . HIS A 1 663 ? 10.452 -14.779 -24.855 1.00 96.25 663 HIS A O 1
ATOM 5009 N N . ALA A 1 664 ? 11.170 -13.356 -26.440 1.00 96.00 664 ALA A N 1
ATOM 5010 C CA . ALA A 1 664 ? 10.328 -12.240 -26.014 1.00 96.00 664 ALA A CA 1
ATOM 5011 C C . ALA A 1 664 ? 8.817 -12.548 -25.994 1.00 96.00 664 ALA A C 1
ATOM 5013 O O . ALA A 1 664 ? 8.001 -11.756 -25.524 1.00 96.00 664 ALA A O 1
ATOM 5014 N N . LEU A 1 665 ? 8.416 -13.675 -26.583 1.00 96.06 665 LEU A N 1
ATOM 5015 C CA . LEU A 1 665 ? 7.048 -14.150 -26.663 1.00 96.06 665 LEU A CA 1
ATOM 5016 C C . LEU A 1 665 ? 6.828 -15.419 -25.837 1.00 96.06 665 LEU A C 1
ATOM 5018 O O . LEU A 1 665 ? 5.754 -15.991 -25.996 1.00 96.06 665 LEU A O 1
ATOM 5022 N N . ALA A 1 666 ? 7.777 -15.886 -25.012 1.00 90.69 666 ALA A N 1
ATOM 5023 C CA . ALA A 1 666 ? 7.775 -17.201 -24.347 1.00 90.69 666 ALA A CA 1
ATOM 5024 C C . ALA A 1 666 ? 6.527 -17.493 -23.487 1.00 90.69 666 ALA A C 1
ATOM 5026 O O . ALA A 1 666 ? 6.047 -18.633 -23.481 1.00 90.69 666 ALA A O 1
ATOM 5027 N N . ASP A 1 667 ? 5.885 -16.466 -22.932 1.00 86.38 667 ASP A N 1
ATOM 5028 C CA . ASP A 1 667 ? 4.643 -16.594 -22.148 1.00 86.38 667 ASP A CA 1
ATOM 5029 C C . ASP A 1 667 ? 3.363 -16.303 -22.953 1.00 86.38 667 ASP A C 1
ATOM 5031 O O . ASP A 1 667 ? 2.265 -16.149 -22.418 1.00 86.38 667 ASP A O 1
ATOM 5035 N N . GLY A 1 668 ? 3.474 -16.208 -24.281 1.00 88.56 668 GLY A N 1
ATOM 5036 C CA . GLY A 1 668 ? 2.358 -15.912 -25.184 1.00 88.56 668 GLY A CA 1
ATOM 5037 C C . GLY A 1 668 ? 1.998 -14.429 -25.260 1.00 88.56 668 GLY A C 1
ATOM 5038 O O . GLY A 1 668 ? 1.076 -14.053 -25.988 1.00 88.56 668 GLY A O 1
ATOM 5039 N N . ARG A 1 669 ? 2.735 -13.571 -24.554 1.00 90.69 669 ARG A N 1
ATOM 5040 C CA . ARG A 1 669 ? 2.622 -12.112 -24.601 1.00 90.69 669 ARG A CA 1
ATOM 5041 C C . ARG A 1 669 ? 4.015 -11.492 -24.738 1.00 90.69 669 ARG A C 1
ATOM 5043 O O . ARG A 1 669 ? 4.954 -12.088 -24.224 1.00 90.69 669 ARG A O 1
ATOM 5050 N N . PRO A 1 670 ? 4.157 -10.337 -25.416 1.00 93.44 670 PRO A N 1
ATOM 5051 C CA . PRO A 1 670 ? 5.439 -9.657 -25.530 1.00 93.44 670 PRO A CA 1
ATOM 5052 C C . PRO A 1 670 ? 5.946 -9.190 -24.165 1.00 93.44 670 PRO A C 1
ATOM 5054 O O . PRO A 1 670 ? 5.299 -8.374 -23.507 1.00 93.44 670 PRO A O 1
ATOM 5057 N N . ASP A 1 671 ? 7.123 -9.648 -23.768 1.00 92.75 671 ASP A N 1
ATOM 5058 C CA . ASP A 1 671 ? 7.821 -9.189 -22.566 1.00 92.75 671 ASP A CA 1
ATOM 5059 C C . ASP A 1 671 ? 8.786 -8.017 -22.843 1.00 92.75 671 ASP A C 1
ATOM 5061 O O . ASP A 1 671 ? 9.405 -7.494 -21.917 1.00 92.75 671 ASP A O 1
ATOM 5065 N N . ALA A 1 672 ? 8.891 -7.575 -24.101 1.00 95.62 672 ALA A N 1
ATOM 5066 C CA . ALA A 1 672 ? 9.814 -6.539 -24.552 1.00 95.62 672 ALA A CA 1
ATOM 5067 C C . ALA A 1 672 ? 9.216 -5.642 -25.648 1.00 95.62 672 ALA A C 1
ATOM 5069 O O . ALA A 1 672 ? 8.299 -6.020 -26.383 1.00 95.62 672 ALA A O 1
ATOM 5070 N N . HIS A 1 673 ? 9.776 -4.445 -25.819 1.00 96.31 673 HIS A N 1
ATOM 5071 C CA . HIS A 1 673 ? 9.562 -3.584 -26.987 1.00 96.31 673 HIS A CA 1
ATOM 5072 C C . HIS A 1 673 ? 10.657 -3.801 -28.017 1.00 96.31 673 HIS A C 1
ATOM 5074 O O . HIS A 1 673 ? 11.796 -4.103 -27.664 1.00 96.31 673 HIS A O 1
ATOM 5080 N N . VAL A 1 674 ? 10.324 -3.574 -29.290 1.00 96.31 674 VAL A N 1
ATOM 5081 C CA . VAL A 1 674 ? 11.286 -3.612 -30.397 1.00 96.31 674 VAL A CA 1
ATOM 5082 C C . VAL A 1 674 ? 11.104 -2.443 -31.359 1.00 96.31 674 VAL A C 1
ATOM 5084 O O . VAL A 1 674 ? 9.986 -1.976 -31.580 1.00 96.31 674 VAL A O 1
ATOM 5087 N N . ALA A 1 675 ? 12.210 -1.976 -31.935 1.00 95.19 675 ALA A N 1
ATOM 5088 C CA . ALA A 1 675 ? 12.238 -1.019 -33.041 1.00 95.19 675 ALA A CA 1
ATOM 5089 C C . ALA A 1 675 ? 13.013 -1.609 -34.222 1.00 95.19 675 ALA A C 1
ATOM 5091 O O . ALA A 1 675 ? 13.875 -2.462 -34.033 1.00 95.19 675 ALA A O 1
ATOM 5092 N N . GLY A 1 676 ? 12.704 -1.170 -35.445 1.00 93.25 676 GLY A N 1
ATOM 5093 C CA . GLY A 1 676 ? 13.363 -1.676 -36.657 1.00 93.25 676 GLY A CA 1
ATOM 5094 C C . GLY A 1 676 ? 12.844 -3.016 -37.180 1.00 93.25 676 GLY A C 1
ATOM 5095 O O . GLY A 1 676 ? 13.331 -3.500 -38.197 1.00 93.25 676 GLY A O 1
ATOM 5096 N N . VAL A 1 677 ? 11.827 -3.599 -36.542 1.00 94.19 677 VAL A N 1
ATOM 5097 C CA . VAL A 1 677 ? 11.147 -4.812 -37.008 1.00 94.19 677 VAL A CA 1
ATOM 5098 C C . VAL A 1 677 ? 9.690 -4.820 -36.545 1.00 94.19 677 VAL A C 1
ATOM 5100 O O . VAL A 1 677 ? 9.384 -4.394 -35.434 1.00 94.19 677 VAL A O 1
ATOM 5103 N N . VAL A 1 678 ? 8.796 -5.311 -37.403 1.00 93.94 678 VAL A N 1
ATOM 5104 C CA . VAL A 1 678 ? 7.408 -5.642 -37.064 1.00 93.94 678 VAL A CA 1
ATOM 5105 C C . VAL A 1 678 ? 7.287 -7.158 -36.958 1.00 93.94 678 VAL A C 1
ATOM 5107 O O . VAL A 1 678 ? 7.499 -7.881 -37.939 1.00 93.94 678 VAL A O 1
ATOM 5110 N N . VAL A 1 679 ? 6.927 -7.629 -35.769 1.00 95.44 679 VAL A N 1
ATOM 5111 C CA . VAL A 1 679 ? 6.772 -9.033 -35.395 1.00 95.44 679 VAL A CA 1
ATOM 5112 C C . VAL A 1 679 ? 5.294 -9.385 -35.356 1.00 95.44 679 VAL A C 1
ATOM 5114 O O . VAL A 1 679 ? 4.572 -8.983 -34.446 1.00 95.44 679 VAL A O 1
ATOM 5117 N N . ARG A 1 680 ? 4.819 -10.154 -36.337 1.00 95.06 680 ARG A N 1
ATOM 5118 C CA . ARG A 1 680 ? 3.467 -10.727 -36.292 1.00 95.06 680 ARG A CA 1
ATOM 5119 C C . ARG A 1 680 ? 3.534 -12.105 -35.654 1.00 95.06 680 ARG A C 1
ATOM 5121 O O . ARG A 1 680 ? 4.316 -12.926 -36.131 1.00 95.06 680 ARG A O 1
ATOM 5128 N N . TYR A 1 681 ? 2.727 -12.369 -34.631 1.00 96.19 681 TYR A N 1
ATOM 5129 C CA . TYR A 1 681 ? 2.791 -13.618 -33.864 1.00 96.19 681 TYR A CA 1
ATOM 5130 C C . TYR A 1 681 ? 1.405 -14.161 -33.491 1.00 96.19 681 TYR A C 1
ATOM 5132 O O . TYR A 1 681 ? 0.453 -13.394 -33.367 1.00 96.19 681 TYR A O 1
ATOM 5140 N N . ASP A 1 682 ? 1.293 -15.477 -33.311 1.00 95.56 682 ASP A N 1
ATOM 5141 C CA . ASP A 1 682 ? 0.093 -16.161 -32.817 1.00 95.56 682 ASP A CA 1
ATOM 5142 C C . ASP A 1 682 ? 0.360 -16.688 -31.394 1.00 95.56 682 ASP A C 1
ATOM 5144 O O . ASP A 1 682 ? 1.182 -17.597 -31.227 1.00 95.56 682 ASP A O 1
ATOM 5148 N N . PRO A 1 683 ? -0.315 -16.152 -30.358 1.00 93.25 683 PRO A N 1
ATOM 5149 C CA . PRO A 1 683 ? -0.074 -16.541 -28.969 1.00 93.25 683 PRO A CA 1
ATOM 5150 C C . PRO A 1 683 ? -0.446 -18.000 -28.663 1.00 93.25 683 PRO A C 1
ATOM 5152 O O . PRO A 1 683 ? 0.034 -18.545 -27.671 1.00 93.25 683 PRO A O 1
ATOM 5155 N N . ARG A 1 684 ? -1.276 -18.642 -29.501 1.00 93.69 684 ARG A N 1
ATOM 5156 C CA . ARG A 1 684 ? -1.741 -20.028 -29.309 1.00 93.69 684 ARG A CA 1
ATOM 5157 C C . ARG A 1 684 ? -0.711 -21.068 -29.735 1.00 93.69 684 ARG A C 1
ATOM 5159 O O . ARG A 1 684 ? -0.863 -22.242 -29.408 1.00 93.69 684 ARG A O 1
ATOM 5166 N N . ARG A 1 685 ? 0.302 -20.671 -30.508 1.00 94.81 685 ARG A N 1
ATOM 5167 C CA . ARG A 1 685 ? 1.362 -21.588 -30.932 1.00 94.81 685 ARG A CA 1
ATOM 5168 C C . ARG A 1 685 ? 2.291 -21.911 -29.754 1.00 94.81 685 ARG A C 1
ATOM 5170 O O . ARG A 1 685 ? 2.419 -21.086 -28.844 1.00 94.81 685 ARG A O 1
ATOM 5177 N N . PRO A 1 686 ? 2.955 -23.082 -29.770 1.00 94.69 686 PRO A N 1
ATOM 5178 C CA . PRO A 1 686 ? 3.952 -23.426 -28.762 1.00 94.69 686 PRO A CA 1
ATOM 5179 C C . PRO A 1 686 ? 5.052 -22.363 -28.665 1.00 94.69 686 PRO A C 1
ATOM 5181 O O . PRO A 1 686 ? 5.410 -21.746 -29.674 1.00 94.69 686 PRO A O 1
ATOM 5184 N N . ALA A 1 687 ? 5.601 -22.175 -27.462 1.00 93.00 687 ALA A N 1
ATOM 5185 C CA . ALA A 1 687 ? 6.760 -21.312 -27.246 1.00 93.00 687 ALA A CA 1
ATOM 5186 C C . ALA A 1 687 ? 7.907 -21.684 -28.207 1.00 93.00 687 ALA A C 1
ATOM 5188 O O . ALA A 1 687 ? 8.104 -22.858 -28.528 1.00 93.00 687 ALA A O 1
ATOM 5189 N N . GLY A 1 688 ? 8.615 -20.677 -28.726 1.00 94.25 688 GLY A N 1
ATOM 5190 C CA . GLY A 1 688 ? 9.650 -20.859 -29.751 1.00 94.25 688 GLY A CA 1
ATOM 5191 C C . GLY A 1 688 ? 9.131 -20.968 -31.192 1.00 94.25 688 GLY A C 1
ATOM 5192 O O . GLY A 1 688 ? 9.934 -21.066 -32.120 1.00 94.25 688 GLY A O 1
ATOM 5193 N N . ARG A 1 689 ? 7.808 -20.988 -31.410 1.00 95.69 689 ARG A N 1
ATOM 5194 C CA . ARG A 1 689 ? 7.181 -21.069 -32.745 1.00 95.69 689 ARG A CA 1
ATOM 5195 C C . ARG A 1 689 ? 6.001 -20.107 -32.913 1.00 95.69 689 ARG A C 1
ATOM 5197 O O . ARG A 1 689 ? 5.099 -20.365 -33.720 1.00 95.69 689 ARG A O 1
ATOM 5204 N N . ARG A 1 690 ? 5.954 -19.024 -32.134 1.00 96.56 690 ARG A N 1
ATOM 5205 C CA . ARG A 1 690 ? 4.836 -18.070 -32.128 1.00 96.56 690 ARG A CA 1
ATOM 5206 C C . ARG A 1 690 ? 4.901 -17.074 -33.273 1.00 96.56 690 ARG A C 1
ATOM 5208 O O . ARG A 1 690 ? 3.852 -16.606 -33.714 1.00 96.56 690 ARG A O 1
ATOM 5215 N N . ILE A 1 691 ? 6.079 -16.763 -33.800 1.00 96.88 691 ILE A N 1
ATOM 5216 C CA . ILE A 1 691 ? 6.246 -15.788 -34.876 1.00 96.88 691 ILE A CA 1
ATOM 5217 C C . ILE A 1 691 ? 5.681 -16.339 -36.191 1.00 96.88 691 ILE A C 1
ATOM 5219 O O . ILE A 1 691 ? 6.067 -17.393 -36.692 1.00 96.88 691 ILE A O 1
ATOM 5223 N N . VAL A 1 692 ? 4.779 -15.567 -36.793 1.00 95.38 692 VAL A N 1
ATOM 5224 C CA . VAL A 1 692 ? 4.188 -15.820 -38.113 1.00 95.38 692 VAL A CA 1
ATOM 5225 C C . VAL A 1 692 ? 4.974 -15.101 -39.206 1.00 95.38 692 VAL A C 1
ATOM 5227 O O . VAL A 1 692 ? 5.218 -15.668 -40.268 1.00 95.38 692 VAL A O 1
ATOM 5230 N N . SER A 1 693 ? 5.396 -13.856 -38.966 1.00 93.19 693 SER A N 1
ATOM 5231 C CA . SER A 1 693 ? 6.207 -13.105 -39.932 1.00 93.19 693 SER A CA 1
ATOM 5232 C C . SER A 1 693 ? 7.019 -11.987 -39.284 1.00 93.19 693 SER A C 1
ATOM 5234 O O . SER A 1 693 ? 6.545 -11.350 -38.343 1.00 93.19 693 SER A O 1
ATOM 5236 N N . LEU A 1 694 ? 8.184 -11.688 -39.867 1.00 94.25 694 LEU A N 1
ATOM 5237 C CA . LEU A 1 694 ? 9.076 -10.590 -39.482 1.00 94.25 694 LEU A CA 1
ATOM 5238 C C . LEU A 1 694 ? 9.288 -9.657 -40.677 1.00 94.25 694 LEU A C 1
ATOM 5240 O O . LEU A 1 694 ? 9.766 -10.105 -41.724 1.00 94.25 694 LEU A O 1
ATOM 5244 N N . THR A 1 695 ? 8.932 -8.379 -40.521 1.00 91.88 695 THR A N 1
ATOM 5245 C CA . THR A 1 695 ? 9.024 -7.362 -41.586 1.00 91.88 695 THR A CA 1
ATOM 5246 C C . THR A 1 695 ? 9.877 -6.179 -41.140 1.00 91.88 695 THR A C 1
ATOM 5248 O O . THR A 1 695 ? 9.664 -5.640 -40.058 1.00 91.88 695 THR A O 1
ATOM 5251 N N . LEU A 1 696 ? 10.826 -5.759 -41.974 1.00 89.31 696 LEU A N 1
ATOM 5252 C CA . LEU A 1 696 ? 11.691 -4.600 -41.736 1.00 89.31 696 LEU A CA 1
ATOM 5253 C C . LEU A 1 696 ? 11.060 -3.304 -42.308 1.00 89.31 696 LEU A C 1
ATOM 5255 O O . LEU A 1 696 ? 10.242 -3.393 -43.226 1.00 89.31 696 LEU A O 1
ATOM 5259 N N . PRO A 1 697 ? 11.456 -2.094 -41.852 1.00 77.69 697 PRO A N 1
ATOM 5260 C CA . PRO A 1 697 ? 10.840 -0.804 -42.211 1.00 77.69 697 PRO A CA 1
ATOM 5261 C C . PRO A 1 697 ? 10.735 -0.473 -43.711 1.00 77.69 697 PRO A C 1
ATOM 5263 O O . PRO A 1 697 ? 9.969 0.409 -44.082 1.00 77.69 697 PRO A O 1
ATOM 5266 N N . ARG A 1 698 ? 11.475 -1.171 -44.585 1.00 72.88 698 ARG A N 1
ATOM 5267 C CA . ARG A 1 698 ? 11.417 -1.033 -46.057 1.00 72.88 698 ARG A CA 1
ATOM 5268 C C . ARG A 1 698 ? 10.657 -2.173 -46.759 1.00 72.88 698 ARG A C 1
ATOM 5270 O O . ARG A 1 698 ? 10.879 -2.422 -47.937 1.00 72.88 698 ARG A O 1
ATOM 5277 N N . GLY A 1 699 ? 9.828 -2.927 -46.034 1.00 70.25 699 GLY A N 1
ATOM 5278 C CA . GLY A 1 699 ? 9.060 -4.065 -46.565 1.00 70.25 699 GLY A CA 1
ATOM 5279 C C . GLY A 1 699 ? 9.871 -5.352 -46.779 1.00 70.25 699 GLY A C 1
ATOM 5280 O O . GLY A 1 699 ? 9.327 -6.362 -47.220 1.00 70.25 699 GLY A O 1
ATOM 5281 N N . GLY A 1 700 ? 11.166 -5.347 -46.451 1.00 82.06 700 GLY A N 1
ATOM 5282 C CA . GLY A 1 700 ? 12.025 -6.527 -46.546 1.00 82.06 700 GLY A CA 1
ATOM 5283 C C . GLY A 1 700 ? 11.671 -7.586 -45.499 1.00 82.06 700 GLY A C 1
ATOM 5284 O O . GLY A 1 700 ? 11.442 -7.263 -44.333 1.00 82.06 700 GLY A O 1
ATOM 5285 N N . LYS A 1 701 ? 11.663 -8.861 -45.901 1.00 87.56 701 LYS A N 1
ATOM 5286 C CA . LYS A 1 701 ? 11.576 -9.994 -44.968 1.00 87.56 701 LYS A CA 1
ATOM 5287 C C . LYS A 1 701 ? 12.926 -10.221 -44.291 1.00 87.56 701 LYS A C 1
ATOM 5289 O O . LYS A 1 701 ? 13.969 -10.086 -44.936 1.00 87.56 701 LYS A O 1
ATOM 5294 N N . LEU A 1 702 ? 12.898 -10.616 -43.020 1.00 91.31 702 LEU A N 1
ATOM 5295 C CA . LEU A 1 702 ? 14.098 -11.085 -42.329 1.00 91.31 702 LEU A CA 1
ATOM 5296 C C . LEU A 1 702 ? 14.674 -12.318 -43.047 1.00 91.31 702 LEU A C 1
ATOM 5298 O O . LEU A 1 702 ? 13.922 -13.226 -43.404 1.00 91.31 702 LEU A O 1
ATOM 5302 N N . ARG A 1 703 ? 15.994 -12.350 -43.259 1.00 92.69 703 ARG A N 1
ATOM 5303 C CA . ARG A 1 703 ? 16.701 -13.469 -43.897 1.00 92.69 703 ARG A CA 1
ATOM 5304 C C . ARG A 1 703 ? 17.598 -14.155 -42.878 1.00 92.69 703 ARG A C 1
ATOM 5306 O O . ARG A 1 703 ? 18.513 -13.529 -42.358 1.00 92.69 703 ARG A O 1
ATOM 5313 N N . ASP A 1 704 ? 17.384 -15.447 -42.653 1.00 93.50 704 ASP A N 1
ATOM 5314 C CA . ASP A 1 704 ? 18.010 -16.172 -41.541 1.00 93.50 704 ASP A CA 1
ATOM 5315 C C . ASP A 1 704 ? 19.551 -16.146 -41.568 1.00 93.50 704 ASP A C 1
ATOM 5317 O O . ASP A 1 704 ? 20.176 -16.023 -40.520 1.00 93.50 704 ASP A O 1
ATOM 5321 N N . LYS A 1 705 ? 20.169 -16.187 -42.757 1.00 95.75 705 LYS A N 1
ATOM 5322 C CA . LYS A 1 705 ? 21.636 -16.140 -42.925 1.00 95.75 705 LYS A CA 1
ATOM 5323 C C . LYS A 1 705 ? 22.225 -14.723 -43.001 1.00 95.75 705 LYS A C 1
ATOM 5325 O O . LYS A 1 705 ? 23.444 -14.580 -42.983 1.00 95.75 705 LYS A O 1
ATOM 5330 N N . ALA A 1 706 ? 21.398 -13.684 -43.135 1.00 95.50 706 ALA A N 1
ATOM 5331 C CA . ALA A 1 706 ? 21.890 -12.308 -43.171 1.00 95.50 706 ALA A CA 1
ATOM 5332 C C . ALA A 1 706 ? 22.300 -11.849 -41.765 1.00 95.50 706 ALA A C 1
ATOM 5334 O O . ALA A 1 706 ? 21.752 -12.332 -40.774 1.00 95.50 706 ALA A O 1
ATOM 5335 N N . ARG A 1 707 ? 23.262 -10.924 -41.686 1.00 95.94 707 ARG A N 1
ATOM 5336 C CA . ARG A 1 707 ? 23.680 -10.295 -40.429 1.00 95.94 707 ARG A CA 1
ATOM 5337 C C . ARG A 1 707 ? 22.894 -9.012 -40.190 1.00 95.94 707 ARG A C 1
ATOM 5339 O O . ARG A 1 707 ? 22.657 -8.255 -41.127 1.00 95.94 707 ARG A O 1
ATOM 5346 N N . TYR A 1 708 ? 22.547 -8.788 -38.932 1.00 95.81 708 TYR A N 1
ATOM 5347 C CA . TYR A 1 708 ? 21.850 -7.611 -38.436 1.00 95.81 708 TYR A CA 1
ATOM 5348 C C . TYR A 1 708 ? 22.559 -7.093 -37.188 1.00 95.81 708 TYR A C 1
ATOM 5350 O O . TYR A 1 708 ? 23.201 -7.856 -36.460 1.00 95.81 708 TYR A O 1
ATOM 5358 N N . THR A 1 709 ? 22.416 -5.800 -36.934 1.00 97.44 709 THR A N 1
ATOM 5359 C CA . THR A 1 709 ? 22.871 -5.149 -35.708 1.00 97.44 709 THR A CA 1
ATOM 5360 C C . THR A 1 709 ? 21.701 -4.936 -34.749 1.00 97.44 709 THR A C 1
ATOM 5362 O O . THR A 1 709 ? 20.641 -4.441 -35.137 1.00 97.44 709 THR A O 1
ATOM 5365 N N . LEU A 1 710 ? 21.892 -5.303 -33.483 1.00 98.25 710 LEU A N 1
ATOM 5366 C CA . LEU A 1 710 ? 20.910 -5.145 -32.410 1.00 98.25 710 LEU A CA 1
ATOM 5367 C C . LEU A 1 710 ? 21.451 -4.200 -31.340 1.00 98.25 710 LEU A C 1
ATOM 5369 O O . LEU A 1 710 ? 22.557 -4.402 -30.844 1.00 98.25 710 LEU A O 1
ATOM 5373 N N . ALA A 1 711 ? 20.659 -3.197 -30.966 1.00 98.44 711 ALA A N 1
ATOM 5374 C CA . ALA A 1 711 ? 20.888 -2.402 -29.766 1.00 98.44 711 ALA A CA 1
ATOM 5375 C C . ALA A 1 711 ? 20.093 -2.996 -28.601 1.00 98.44 711 ALA A C 1
ATOM 5377 O O . ALA A 1 711 ? 18.866 -3.106 -28.665 1.00 98.44 711 ALA A O 1
ATOM 5378 N N . ALA A 1 712 ? 20.796 -3.337 -27.531 1.00 97.75 712 ALA A N 1
ATOM 5379 C CA . ALA A 1 712 ? 20.224 -3.799 -26.274 1.00 97.75 712 ALA A CA 1
ATOM 5380 C C . ALA A 1 712 ? 20.972 -3.132 -25.116 1.00 97.75 712 ALA A C 1
ATOM 5382 O O . ALA A 1 712 ? 22.031 -2.531 -25.310 1.00 97.75 712 ALA A O 1
ATOM 5383 N N . ASP A 1 713 ? 20.416 -3.218 -23.916 1.00 96.94 713 ASP A N 1
ATOM 5384 C CA . ASP A 1 713 ? 21.190 -2.914 -22.720 1.00 96.94 713 ASP A CA 1
ATOM 5385 C C . ASP A 1 713 ? 22.037 -4.124 -22.288 1.00 96.94 713 ASP A C 1
ATOM 5387 O O . ASP A 1 713 ? 21.822 -5.253 -22.731 1.00 96.94 713 ASP A O 1
ATOM 5391 N N . ASP A 1 714 ? 23.050 -3.867 -21.467 1.00 95.44 714 ASP A N 1
ATOM 5392 C CA . ASP A 1 714 ? 24.013 -4.847 -20.965 1.00 95.44 714 ASP A CA 1
ATOM 5393 C C . ASP A 1 714 ? 23.381 -5.950 -20.099 1.00 95.44 714 ASP A C 1
ATOM 5395 O O . ASP A 1 714 ? 23.945 -7.043 -20.020 1.00 95.44 714 ASP A O 1
ATOM 5399 N N . PHE A 1 715 ? 22.211 -5.696 -19.504 1.00 95.62 715 PHE A N 1
ATOM 5400 C CA . PHE A 1 715 ? 21.421 -6.679 -18.766 1.00 95.62 715 PHE A CA 1
ATOM 5401 C C . PHE A 1 715 ? 20.805 -7.711 -19.718 1.00 95.62 715 PHE A C 1
ATOM 5403 O O . PHE A 1 715 ? 21.133 -8.895 -19.624 1.00 95.62 715 PHE A O 1
ATOM 5410 N N . VAL A 1 716 ? 20.001 -7.270 -20.692 1.00 96.75 716 VAL A N 1
ATOM 5411 C CA . VAL A 1 716 ? 19.386 -8.158 -21.695 1.00 96.75 716 VAL A CA 1
ATOM 5412 C C . VAL A 1 716 ? 20.464 -8.853 -22.532 1.00 96.75 716 VAL A C 1
ATOM 5414 O O . VAL A 1 716 ? 20.423 -10.064 -22.736 1.00 96.75 716 VAL A O 1
ATOM 5417 N N . ALA A 1 717 ? 21.491 -8.116 -22.964 1.00 96.25 717 ALA A N 1
ATOM 5418 C CA . ALA A 1 717 ? 22.608 -8.681 -23.721 1.00 96.25 717 ALA A CA 1
ATOM 5419 C C . ALA A 1 717 ? 23.472 -9.655 -22.903 1.00 96.25 717 ALA A C 1
ATOM 5421 O O . ALA A 1 717 ? 24.185 -10.473 -23.474 1.00 96.25 717 ALA A O 1
ATOM 5422 N N . GLY A 1 718 ? 23.446 -9.549 -21.573 1.00 94.06 718 GLY A N 1
ATOM 5423 C CA . GLY A 1 718 ? 24.113 -10.463 -20.649 1.00 94.06 718 GLY A CA 1
ATOM 5424 C C . GLY A 1 718 ? 23.303 -11.718 -20.317 1.00 94.06 718 GLY A C 1
ATOM 5425 O O . GLY A 1 718 ? 23.778 -12.525 -19.522 1.00 94.06 718 GLY A O 1
ATOM 5426 N N . GLY A 1 719 ? 22.113 -11.891 -20.903 1.00 92.38 719 GLY A N 1
ATOM 5427 C CA . GLY A 1 719 ? 21.228 -13.027 -20.644 1.00 92.38 719 GLY A CA 1
ATOM 5428 C C . GLY A 1 719 ? 20.197 -12.808 -19.536 1.00 92.38 719 GLY A C 1
ATOM 5429 O O . GLY A 1 719 ? 19.536 -13.769 -19.143 1.00 92.38 719 GLY A O 1
ATOM 5430 N N . GLY A 1 720 ? 20.044 -11.574 -19.042 1.00 92.38 720 GLY A N 1
ATOM 5431 C CA . GLY A 1 720 ? 18.956 -11.198 -18.134 1.00 92.38 720 GLY A CA 1
ATOM 5432 C C . GLY A 1 720 ? 17.580 -11.491 -18.739 1.00 92.38 720 GLY A C 1
ATOM 5433 O O . GLY A 1 720 ? 17.459 -11.600 -19.958 1.00 92.38 720 GLY A O 1
ATOM 5434 N N . ASP A 1 721 ? 16.563 -11.682 -17.898 1.00 90.94 721 ASP A N 1
ATOM 5435 C CA . ASP A 1 721 ? 15.208 -12.136 -18.274 1.00 90.94 721 ASP A CA 1
ATOM 5436 C C . ASP A 1 721 ? 15.196 -13.427 -19.129 1.00 90.94 721 ASP A C 1
ATOM 5438 O O . ASP A 1 721 ? 14.260 -13.700 -19.878 1.00 90.94 721 ASP A O 1
ATOM 5442 N N . GLY A 1 722 ? 16.256 -14.240 -19.052 1.00 90.56 722 GLY A N 1
ATOM 5443 C CA . GLY A 1 722 ? 16.362 -15.510 -19.773 1.00 90.56 722 GLY A CA 1
ATOM 5444 C C . GLY A 1 722 ? 16.842 -15.404 -21.224 1.00 90.56 722 GLY A C 1
ATOM 5445 O O . GLY A 1 722 ? 16.853 -16.420 -21.916 1.00 90.56 722 GLY A O 1
ATOM 5446 N N . TYR A 1 723 ? 17.299 -14.233 -21.688 1.00 94.50 723 TYR A N 1
ATOM 5447 C CA . TYR A 1 723 ? 17.836 -14.012 -23.042 1.00 94.50 723 TYR A CA 1
ATOM 5448 C C . TYR A 1 723 ? 19.225 -14.670 -23.265 1.00 94.50 723 TYR A C 1
ATOM 5450 O O . TYR A 1 723 ? 20.159 -14.055 -23.784 1.00 94.50 723 TYR A O 1
ATOM 5458 N N . ALA A 1 724 ? 19.385 -15.940 -22.877 1.00 93.31 724 ALA A N 1
ATOM 5459 C CA . ALA A 1 724 ? 20.656 -16.663 -22.791 1.00 93.31 724 ALA A CA 1
ATOM 5460 C C . ALA A 1 724 ? 21.449 -16.683 -24.107 1.00 93.31 724 ALA A C 1
ATOM 5462 O O . ALA A 1 724 ? 22.676 -16.592 -24.084 1.00 93.31 724 ALA A O 1
ATOM 5463 N N . LEU A 1 725 ? 20.760 -16.736 -25.254 1.00 95.50 725 LEU A N 1
ATOM 5464 C CA . LEU A 1 725 ? 21.397 -16.655 -26.569 1.00 95.50 725 LEU A CA 1
ATOM 5465 C C . LEU A 1 725 ? 22.258 -15.394 -26.704 1.00 95.50 725 LEU A C 1
ATOM 5467 O O . LEU A 1 725 ? 23.382 -15.476 -27.198 1.00 95.50 725 LEU A O 1
ATOM 5471 N N . LEU A 1 726 ? 21.763 -14.235 -26.258 1.00 96.44 726 LEU A N 1
ATOM 5472 C CA . LEU A 1 726 ? 22.470 -12.963 -26.421 1.00 96.44 726 LEU A CA 1
ATOM 5473 C C . LEU A 1 726 ? 23.789 -12.937 -25.644 1.00 96.44 726 LEU A C 1
ATOM 5475 O O . LEU A 1 726 ? 24.764 -12.377 -26.140 1.00 96.44 726 LEU A O 1
ATOM 5479 N N . ALA A 1 727 ? 23.851 -13.621 -24.497 1.00 94.25 727 ALA A N 1
ATOM 5480 C CA . ALA A 1 727 ? 25.065 -13.738 -23.692 1.00 94.25 727 ALA A CA 1
ATOM 5481 C C . ALA A 1 727 ? 26.203 -14.485 -24.413 1.00 94.25 727 ALA A C 1
ATOM 5483 O O . ALA A 1 727 ? 27.369 -14.317 -24.062 1.00 94.25 727 ALA A O 1
ATOM 5484 N N . THR A 1 728 ? 25.879 -15.299 -25.425 1.00 95.31 728 THR A N 1
ATOM 5485 C CA . THR A 1 728 ? 26.867 -16.042 -26.227 1.00 95.31 728 THR A CA 1
ATOM 5486 C C . THR A 1 728 ? 27.463 -15.219 -27.371 1.00 95.31 728 THR A C 1
ATOM 5488 O O . THR A 1 728 ? 28.429 -15.647 -28.006 1.00 95.31 728 THR A O 1
ATOM 5491 N N . LEU A 1 729 ? 26.892 -14.047 -27.663 1.00 95.44 729 LEU A N 1
ATOM 5492 C CA . LEU A 1 729 ? 27.263 -13.237 -28.816 1.00 95.44 729 LEU A CA 1
ATOM 5493 C C . LEU A 1 729 ? 28.308 -12.169 -28.452 1.00 95.44 729 LEU A C 1
ATOM 5495 O O . LEU A 1 729 ? 28.261 -11.595 -27.361 1.00 95.44 729 LEU A O 1
ATOM 5499 N N . PRO A 1 730 ? 29.219 -11.821 -29.380 1.00 92.00 730 PRO A N 1
ATOM 5500 C CA . PRO A 1 730 ? 30.098 -10.672 -29.208 1.00 92.00 730 PRO A CA 1
ATOM 5501 C C . PRO A 1 730 ? 29.293 -9.376 -29.046 1.00 92.00 730 PRO A C 1
ATOM 5503 O O . PRO A 1 730 ? 28.362 -9.107 -29.812 1.00 92.00 730 PRO A O 1
ATOM 5506 N N . ARG A 1 731 ? 29.686 -8.559 -28.063 1.00 93.25 731 ARG A N 1
ATOM 5507 C CA . ARG A 1 731 ? 29.045 -7.282 -27.728 1.00 93.25 731 ARG A CA 1
ATOM 5508 C C . ARG A 1 731 ? 30.052 -6.140 -27.752 1.00 93.25 731 ARG A C 1
ATOM 5510 O O . ARG A 1 731 ? 31.128 -6.244 -27.171 1.00 93.25 731 ARG A O 1
ATOM 5517 N N . GLU A 1 732 ? 29.669 -5.043 -28.387 1.00 96.19 732 GLU A N 1
ATOM 5518 C CA . GLU A 1 732 ? 30.434 -3.800 -28.454 1.00 96.19 732 GLU A CA 1
ATOM 5519 C C . GLU A 1 732 ? 29.786 -2.768 -27.515 1.00 96.19 732 GLU A C 1
ATOM 5521 O O . GLU A 1 732 ? 28.665 -2.321 -27.786 1.00 96.19 732 GLU A O 1
ATOM 5526 N N . PRO A 1 733 ? 30.433 -2.382 -26.399 1.00 95.50 733 PRO A N 1
ATOM 5527 C CA . PRO A 1 733 ? 29.926 -1.320 -25.536 1.00 95.50 733 PRO A CA 1
ATOM 5528 C C . PRO A 1 733 ? 29.833 0.010 -26.287 1.00 95.50 733 PRO A C 1
ATOM 5530 O O . PRO A 1 733 ? 30.802 0.456 -26.895 1.00 95.50 733 PRO A O 1
ATOM 5533 N N . ALA A 1 734 ? 28.680 0.675 -26.215 1.00 93.56 734 ALA A N 1
ATOM 5534 C CA . ALA A 1 734 ? 28.462 1.947 -26.904 1.00 93.56 734 ALA A CA 1
ATOM 5535 C C . ALA A 1 734 ? 29.006 3.166 -26.135 1.00 93.56 734 ALA A C 1
ATOM 5537 O O . ALA A 1 734 ? 28.959 4.280 -26.651 1.00 93.56 734 ALA A O 1
ATOM 5538 N N . GLY A 1 735 ? 29.465 2.979 -24.890 1.00 93.44 735 GLY A N 1
ATOM 5539 C CA . GLY A 1 735 ? 29.903 4.070 -24.010 1.00 93.44 735 GLY A CA 1
ATOM 5540 C C . GLY A 1 735 ? 28.773 5.013 -23.572 1.00 93.44 735 GLY A C 1
ATOM 5541 O O . GLY A 1 735 ? 29.043 6.114 -23.106 1.00 93.44 735 GLY A O 1
ATOM 5542 N N . LEU A 1 736 ? 27.514 4.597 -23.740 1.00 94.31 736 LEU A N 1
ATOM 5543 C CA . LEU A 1 736 ? 26.316 5.344 -23.358 1.00 94.31 736 LEU A CA 1
ATOM 5544 C C . LEU A 1 736 ? 25.500 4.513 -22.375 1.00 94.31 736 LEU A C 1
ATOM 5546 O O . LEU A 1 736 ? 25.319 3.315 -22.605 1.00 94.31 736 LEU A O 1
ATOM 5550 N N . SER A 1 737 ? 24.956 5.140 -21.334 1.00 95.38 737 SER A N 1
ATOM 5551 C CA . SER A 1 737 ? 23.867 4.515 -20.586 1.00 95.38 737 SER A CA 1
ATOM 5552 C C . SER A 1 737 ? 22.560 4.575 -21.377 1.00 95.38 737 SER A C 1
ATOM 5554 O O . SER A 1 737 ? 22.379 5.362 -22.314 1.00 95.38 737 SER A O 1
ATOM 5556 N N . ASP A 1 738 ? 21.617 3.738 -20.984 1.00 94.12 738 ASP A N 1
ATOM 5557 C CA . ASP A 1 738 ? 20.263 3.740 -21.502 1.00 94.12 738 ASP A CA 1
ATOM 5558 C C . ASP A 1 738 ? 19.552 5.088 -21.262 1.00 94.12 738 ASP A C 1
ATOM 5560 O O . ASP A 1 738 ? 18.872 5.598 -22.160 1.00 94.12 738 ASP A O 1
ATOM 5564 N N . LEU A 1 739 ? 19.810 5.730 -20.119 1.00 94.31 739 LEU A N 1
ATOM 5565 C CA . LEU A 1 739 ? 19.357 7.085 -19.810 1.00 94.31 739 LEU A CA 1
ATOM 5566 C C . LEU A 1 739 ? 20.054 8.164 -20.664 1.00 94.31 739 LEU A C 1
ATOM 5568 O O . LEU A 1 739 ? 19.393 9.109 -21.110 1.00 94.31 739 LEU A O 1
ATOM 5572 N N . ASP A 1 740 ? 21.355 8.039 -20.948 1.00 94.81 740 ASP A N 1
ATOM 5573 C CA . ASP A 1 740 ? 22.071 8.962 -21.850 1.00 94.81 740 ASP A CA 1
ATOM 5574 C C . ASP A 1 740 ? 21.500 8.904 -23.266 1.00 94.81 740 ASP A C 1
ATOM 5576 O O . ASP A 1 740 ? 21.278 9.937 -23.905 1.00 94.81 740 ASP A O 1
ATOM 5580 N N . ALA A 1 741 ? 21.197 7.699 -23.752 1.00 96.31 741 ALA A N 1
ATOM 5581 C CA . ALA A 1 741 ? 20.574 7.523 -25.054 1.00 96.31 741 ALA A CA 1
ATOM 5582 C C . ALA A 1 741 ? 19.166 8.124 -25.097 1.00 96.31 741 ALA A C 1
ATOM 5584 O O . ALA A 1 741 ? 18.851 8.859 -26.035 1.00 96.31 741 ALA A O 1
ATOM 5585 N N . LEU A 1 742 ? 18.331 7.877 -24.081 1.00 96.81 742 LEU A N 1
ATOM 5586 C CA . LEU A 1 742 ? 16.980 8.439 -24.016 1.00 96.81 742 LEU A CA 1
ATOM 5587 C C . LEU A 1 742 ? 17.003 9.973 -23.945 1.00 96.81 742 LEU A C 1
ATOM 5589 O O . LEU A 1 742 ? 16.310 10.644 -24.713 1.00 96.81 742 LEU A O 1
ATOM 5593 N N . THR A 1 743 ? 17.818 10.544 -23.055 1.00 96.12 743 THR A N 1
ATOM 5594 C CA . THR A 1 743 ? 17.941 12.003 -22.898 1.00 96.12 743 THR A CA 1
ATOM 5595 C C . THR A 1 743 ? 18.529 12.662 -24.149 1.00 96.12 743 THR A C 1
ATOM 5597 O O . THR A 1 743 ? 18.022 13.691 -24.601 1.00 96.12 743 THR A O 1
ATOM 5600 N N . GLY A 1 744 ? 19.563 12.061 -24.744 1.00 95.38 744 GLY A N 1
ATOM 5601 C CA . GLY A 1 744 ? 20.188 12.525 -25.979 1.00 95.38 744 GLY A CA 1
ATOM 5602 C C . GLY A 1 744 ? 19.239 12.477 -27.175 1.00 95.38 744 GLY A C 1
ATOM 5603 O O . GLY A 1 744 ? 19.192 13.428 -27.954 1.00 95.38 744 GLY A O 1
ATOM 5604 N N . TYR A 1 745 ? 18.441 11.415 -27.291 1.00 96.12 745 TYR A N 1
ATOM 5605 C CA . TYR A 1 745 ? 17.434 11.273 -28.339 1.00 96.12 745 TYR A CA 1
ATOM 5606 C C . TYR A 1 745 ? 16.311 12.301 -28.194 1.00 96.12 745 TYR A C 1
ATOM 5608 O O . TYR A 1 745 ? 16.004 13.014 -29.148 1.00 96.12 745 TYR A O 1
ATOM 5616 N N . LEU A 1 746 ? 15.753 12.453 -26.989 1.00 96.69 746 LEU A N 1
ATOM 5617 C CA . LEU A 1 746 ? 14.680 13.412 -26.711 1.00 96.69 746 LEU A CA 1
ATOM 5618 C C . LEU A 1 746 ? 15.066 14.858 -27.052 1.00 96.69 746 LEU A C 1
ATOM 5620 O O . LEU A 1 746 ? 14.228 15.603 -27.556 1.00 96.69 746 LEU A O 1
ATOM 5624 N N . ARG A 1 747 ? 16.331 15.241 -26.837 1.00 94.69 747 ARG A N 1
ATOM 5625 C CA . ARG A 1 747 ? 16.859 16.568 -27.202 1.00 94.69 747 ARG A CA 1
ATOM 5626 C C . ARG A 1 747 ? 16.928 16.815 -28.711 1.00 94.69 747 ARG A C 1
ATOM 5628 O O . ARG A 1 747 ? 16.960 17.968 -29.124 1.00 94.69 747 ARG A O 1
ATOM 5635 N N . ARG A 1 748 ? 16.977 15.758 -29.528 1.00 94.19 748 ARG A N 1
ATOM 5636 C CA . ARG A 1 748 ? 17.056 15.842 -30.998 1.00 94.19 748 ARG A CA 1
ATOM 5637 C C . ARG A 1 748 ? 15.686 15.835 -31.673 1.00 94.19 748 ARG A C 1
ATOM 5639 O O . ARG A 1 748 ? 15.604 16.103 -32.868 1.00 94.19 748 ARG A O 1
ATOM 5646 N N . LEU A 1 749 ? 14.623 15.504 -30.940 1.00 93.94 749 LEU A N 1
ATOM 5647 C CA . LEU A 1 749 ? 13.268 15.456 -31.481 1.00 93.94 749 LEU A CA 1
ATOM 5648 C C . LEU A 1 749 ? 12.618 16.850 -31.516 1.00 93.94 749 LEU A C 1
ATOM 5650 O O . LEU A 1 749 ? 12.870 17.665 -30.619 1.00 93.94 749 LEU A O 1
ATOM 5654 N N . PRO A 1 750 ? 11.725 17.112 -32.493 1.00 94.94 750 PRO A N 1
ATOM 5655 C CA . PRO A 1 750 ? 10.881 18.303 -32.491 1.00 94.94 750 PRO A CA 1
ATOM 5656 C C . PRO A 1 750 ? 10.091 18.433 -31.184 1.00 94.94 750 PRO A C 1
ATOM 5658 O O . PRO A 1 750 ? 9.567 17.445 -30.667 1.00 94.94 750 PRO A O 1
ATOM 5661 N N . GLN A 1 751 ? 10.005 19.654 -30.652 1.00 94.56 751 GLN A N 1
ATOM 5662 C CA . GLN A 1 751 ? 9.307 19.945 -29.398 1.00 94.56 751 GLN A CA 1
ATOM 5663 C C . GLN A 1 751 ? 7.943 20.612 -29.669 1.00 94.56 751 GLN A C 1
ATOM 5665 O O . GLN A 1 751 ? 7.878 21.514 -30.505 1.00 94.56 751 GLN A O 1
ATOM 5670 N N . PRO A 1 752 ? 6.870 20.248 -28.939 1.00 94.88 752 PRO A N 1
ATOM 5671 C CA . PRO A 1 752 ? 6.805 19.149 -27.975 1.00 94.88 752 PRO A CA 1
ATOM 5672 C C . PRO A 1 752 ? 6.893 17.779 -28.667 1.00 94.88 752 PRO A C 1
ATOM 5674 O O . PRO A 1 752 ? 6.286 17.565 -29.713 1.00 94.88 752 PRO A O 1
ATOM 5677 N N . VAL A 1 753 ? 7.614 16.846 -28.045 1.00 94.19 753 VAL A N 1
ATOM 5678 C CA . VAL A 1 753 ? 7.811 15.484 -28.545 1.00 94.19 753 VAL A CA 1
ATOM 5679 C C . VAL A 1 753 ? 6.471 14.761 -28.627 1.00 94.19 753 VAL A C 1
ATOM 5681 O O . VAL A 1 753 ? 5.753 14.612 -27.630 1.00 94.19 753 VAL A O 1
ATOM 5684 N N . GLU A 1 754 ? 6.164 14.268 -29.821 1.00 92.19 754 GLU A N 1
ATOM 5685 C CA . GLU A 1 754 ? 5.024 13.407 -30.102 1.00 92.19 754 GLU A CA 1
ATOM 5686 C C . GLU A 1 754 ? 5.526 12.016 -30.487 1.00 92.19 754 GLU A C 1
ATOM 5688 O O . GLU A 1 754 ? 6.218 11.841 -31.486 1.00 92.19 754 GLU A O 1
ATOM 5693 N N . VAL A 1 755 ? 5.189 11.018 -29.669 1.00 84.44 755 VAL A N 1
ATOM 5694 C CA . VAL A 1 755 ? 5.572 9.626 -29.919 1.00 84.44 755 VAL A CA 1
ATOM 5695 C C . VAL A 1 755 ? 4.439 8.935 -30.666 1.00 84.44 755 VAL A C 1
ATOM 5697 O O . VAL A 1 755 ? 3.415 8.577 -30.074 1.00 84.44 755 VAL A O 1
ATOM 5700 N N . THR A 1 756 ? 4.619 8.746 -31.971 1.00 73.38 756 THR A N 1
ATOM 5701 C CA . THR A 1 756 ? 3.756 7.886 -32.782 1.00 73.38 756 THR A CA 1
ATOM 5702 C C . THR A 1 756 ? 4.082 6.424 -32.475 1.00 73.38 756 THR A C 1
ATOM 5704 O O . THR A 1 756 ? 5.236 6.003 -32.475 1.00 73.38 756 THR A O 1
ATOM 5707 N N . ALA A 1 757 ? 3.062 5.636 -32.132 1.00 64.81 757 ALA A N 1
ATOM 5708 C CA . ALA A 1 757 ? 3.251 4.219 -31.850 1.00 64.81 757 ALA A CA 1
ATOM 5709 C C . ALA A 1 757 ? 3.381 3.454 -33.172 1.00 64.81 757 ALA A C 1
ATOM 5711 O O . ALA A 1 757 ? 2.375 3.220 -33.841 1.00 64.81 757 ALA A O 1
ATOM 5712 N N . THR A 1 758 ? 4.593 3.044 -33.535 1.00 65.00 758 THR A N 1
ATOM 5713 C CA . THR A 1 758 ? 4.781 2.004 -34.553 1.00 65.00 758 THR A CA 1
ATOM 5714 C C . THR A 1 758 ? 4.741 0.653 -33.839 1.00 65.00 758 THR A C 1
ATOM 5716 O O . THR A 1 758 ? 5.531 0.449 -32.915 1.00 65.00 758 THR A O 1
ATOM 5719 N N . PRO A 1 759 ? 3.814 -0.257 -34.180 1.00 68.31 759 PRO A N 1
ATOM 5720 C CA . PRO A 1 759 ? 3.691 -1.511 -33.452 1.00 68.31 759 PRO A CA 1
ATOM 5721 C C . PRO A 1 759 ? 4.899 -2.417 -33.725 1.00 68.31 759 PRO A C 1
ATOM 5723 O O . PRO A 1 759 ? 5.114 -2.836 -34.861 1.00 68.31 759 PRO A O 1
ATOM 5726 N N . GLY A 1 760 ? 5.667 -2.716 -32.672 1.00 87.50 760 GLY A N 1
ATOM 5727 C CA . GLY A 1 760 ? 6.757 -3.692 -32.705 1.00 87.50 760 GLY A CA 1
ATOM 5728 C C . GLY A 1 760 ? 6.212 -5.116 -32.782 1.00 87.50 760 GLY A C 1
ATOM 5729 O O . GLY A 1 760 ? 6.459 -5.815 -33.757 1.00 87.50 760 GLY A O 1
ATOM 5730 N N . PHE A 1 761 ? 5.386 -5.521 -31.813 1.00 93.81 761 PHE A N 1
ATOM 5731 C CA . PHE A 1 761 ? 4.677 -6.806 -31.827 1.00 93.81 761 PHE A CA 1
ATOM 5732 C C . PHE A 1 761 ? 3.194 -6.642 -32.185 1.00 93.81 761 PHE A C 1
ATOM 5734 O O . PHE A 1 761 ? 2.512 -5.745 -31.689 1.00 93.81 761 PHE A O 1
ATOM 5741 N N . VAL A 1 762 ? 2.677 -7.535 -33.031 1.00 93.00 762 VAL A N 1
ATOM 5742 C CA . VAL A 1 762 ? 1.287 -7.555 -33.504 1.00 93.00 762 VAL A CA 1
ATOM 5743 C C . VAL A 1 762 ? 0.738 -8.976 -33.416 1.00 93.00 762 VAL A C 1
ATOM 5745 O O . VAL A 1 762 ? 1.134 -9.850 -34.188 1.00 93.00 762 VAL A O 1
ATOM 5748 N N . ALA A 1 763 ? -0.209 -9.207 -32.507 1.00 91.81 763 ALA A N 1
ATOM 5749 C CA . ALA A 1 763 ? -0.910 -10.483 -32.438 1.00 91.81 763 ALA A CA 1
ATOM 5750 C C . ALA A 1 763 ? -1.782 -10.678 -33.690 1.00 91.81 763 ALA A C 1
ATOM 5752 O O . ALA A 1 763 ? -2.538 -9.782 -34.078 1.00 91.81 763 ALA A O 1
ATOM 5753 N N . VAL A 1 764 ? -1.694 -11.849 -34.316 1.00 91.25 764 VAL A N 1
ATOM 5754 C CA . VAL A 1 764 ? -2.624 -12.284 -35.360 1.00 91.25 764 VAL A CA 1
ATOM 5755 C C . VAL A 1 764 ? -3.643 -13.240 -34.751 1.00 91.25 764 VAL A C 1
ATOM 5757 O O . VAL A 1 764 ? -3.292 -14.067 -33.910 1.00 91.25 764 VAL A O 1
ATOM 5760 N N . ARG A 1 765 ? -4.914 -13.058 -35.117 1.00 67.88 765 ARG A N 1
ATOM 5761 C CA . ARG A 1 765 ? -6.008 -13.939 -34.695 1.00 67.88 765 ARG A CA 1
ATOM 5762 C C . ARG A 1 765 ? -6.015 -15.226 -35.501 1.00 67.88 765 ARG A C 1
ATOM 5764 O O . ARG A 1 765 ? -5.681 -15.150 -36.701 1.00 67.88 765 ARG A O 1
#